Protein AF-A0A9D7REQ7-F1 (afdb_monomer_lite)

Radius of gyration: 39.64 Å; chains: 1; bounding box: 154×60×68 Å

Secondary structure (DSSP, 8-state):
-------TTSTTTHHHHHHHHHHHHHH----TTS--SEEEEETTEEEEE-TTTTS--SPEEEEEEESS-HHHHHHHHHHTT--TTEEEEEE--SSSHHHHHHHT-STTHHHHHHHHHHHHHHTT---PEEEEEEEEEEGGGHHHHHHHHHSHHHHTTEEEEEEES---B-B-TTSSBPHHHHHHHHHHHHHHHTTS-EEEEEE-S---TTSB-HHHHHHHHHHHTT---EEEEEEEGGGEEEEEEEEETTEEEEEE---SHHHHHHHHHT-SPPPPSSSPPPPHHHHHHHHHHHHHHHHHHHHHHHHHHHHTS-TTT-PPPSBSSS--EE-IIIIIHHTHHHHHHHHHHHT-HHHHHHHHHHHHHHHHHHEEETTEE--EETTTTEESSSS--HHHHHHHHHHIIIIIIHHHHHHH-SSHHHHHHHHHHHHHHTT-SSS-S-S-HHHHHHHHHHHHHHHHHH--HHHHHHHHHHHHHHHTSS--TTTSS-EE-STTTSHHHHHHHHHHHHHHHH-HHHHHHHHHHHHHHHHHHHHHSB-TT-PBEEEE-TTT--EEEEEE-TTHHHHHHHHHHHHHHH--HHHHHHHHHHHHHGGG--GGGSTT--HHHHHHHHHHHHHHHHTTS--HHHHHHHHHHHHHHHHT--TTS-SSSBTTHHHHHHHHHHHHHHHTTT-EEES--TTEEEEEEE-TTSPEEEEEEESS-EEEEEE-B--HHHHTT--SS----TT-----SB--TTEEEEEEE-STT--EEEEEHHHHTEEEEEE-TT-EEEEEEEEEEE----TT-----SHHHHHHHHHHHHHHHHHHHTPPPPPSS--EEEEEEEEETTEEEEEEEEEEETTEEEEEEEEEESSSPSSEEEEEEE--TT--TTGGG-TTSTTTTHHHHHHHTT-EEEEE---SS---STT--HHHHHHHHHHHHHHHHHT-TTEEEEEEEEEEETHHHHHHHHHHHH-TTEEEEEEES----HHHHTSSS-GGG--TTHHHH--HHHHHHTTTTSEEEEEEETTS-TTSS-HHHHHHHHHHHHHHHHHTT-GGGEEEEEESSSS---HHHHHHHHHHHH--S--

Foldseek 3Di:
DDDDDDDDPPVPPVVVLVVVLVVVLVVPDQDPVQAPWDWDDDPFAIKIAHHPLAPDAAAAAEEEEEAGHRSLLRSLQSVQPDDNRYMYTYGYDPDALVVLLVVLVDDCPVVVVVVVNQVVVCVRHNYHHDQAHEYEYAARRVSNVLSQLVDPVSVLRYAEYAYQQHDWAAADPVGARDCVSLVSVLVQLVCQLVQRHAYEAEHEPADDPGTGGSVRSVVVSCVSNVHDWDADFDQDPPGWTWGTWIDGRRYIYTYTYDHDSVNSVVSSSNTNHHDDPDRPDDDQVRLQVLLLVLLLLLLVLLVLLLVLQQVQQQPPLREGFQFPPDFGKDFQLFQLQQPLQLLCVSCVQQQPPVSVVSSVVNVVSQQVQACDQQSQGAIAGSVVRHGPDPDDDLQRSLNSLLSSLQRRLVLSCQPPFDDPSLVSNVRSLVSLCVPVPDDASDPQQLSLLSLLVSLLLNCLQQVDCVSLVNNLRSLCCDQVHDVDLLPDQKQFQAPPHVSNLQSNLSNLLSCVVPPVPVNVSRVVSNVLVLVLCQVQQADPQLFGARMAGNPVSHGDDDATHLLNLQNLLSLVSCCVVVVDVVSLVSLLSNLQSLLVDALCPGHHLDDLLSLLNNLVSLLLSCLPHPDVSSVVSSSVSLVVSSVQQDPSSQRNGRSSSSSNSVSSSLSSCVQQQNKGWNNNDSQKRKGWDQDPQRKIKIKIWGQAKDKTWTQHAALCCVPRRNHPDDRRHPSHRRRGDHQYQFWKKWKWWPDPPTDTDIDGSVCNRTHIDIDHRGDMTMIIIDTPGGLQFAVLADDDQAQVSLVVSLVVVLVVVCVQQVAADADPDWPKDWDDWDDDVQWIWTWMWTGLHPVDIWIKIKIAGPDDAFLFFEEEEEEAPPDFRCQCQDCVDLNNRLQVVCSNLGYIYMYTGQDHQDDDDDVGASLSRSLSVSVVVLVVQCPDRRHDLQRYAYEYFHVSLVSLLQNLLNPLSHQAGEREQDQAWPVLCVQPHDCSVDGPPNRSHRISLVSNLSNPPGAYEYEAESPERPSGSGPSRNVVSQVSSLSSNVSNVRSVRYYYHYYHDYRHDPSVVVNVSSCVRRNDPDD

pLDDT: mean 89.18, std 12.89, range [25.03, 98.88]

Structure (mmCIF, N/CA/C/O backbone):
data_AF-A0A9D7REQ7-F1
#
_entry.id   AF-A0A9D7REQ7-F1
#
loop_
_atom_site.group_PDB
_atom_site.id
_atom_site.type_symbol
_atom_site.label_atom_id
_atom_site.label_alt_id
_atom_site.label_comp_id
_atom_site.label_asym_id
_atom_site.label_entity_id
_atom_site.label_seq_id
_atom_site.pdbx_PDB_ins_code
_atom_site.Cartn_x
_atom_site.Cartn_y
_atom_site.Cartn_z
_atom_site.occupancy
_atom_site.B_iso_or_equiv
_atom_site.auth_seq_id
_atom_site.auth_comp_id
_atom_site.auth_asym_id
_atom_site.auth_atom_id
_atom_site.pdbx_PDB_model_num
ATOM 1 N N . MET A 1 1 ? 95.421 21.486 9.272 1.00 29.06 1 MET A N 1
ATOM 2 C CA . MET A 1 1 ? 96.457 21.263 10.307 1.00 29.06 1 MET A CA 1
ATOM 3 C C . MET A 1 1 ? 95.771 20.944 11.629 1.00 29.06 1 MET A C 1
ATOM 5 O O . MET A 1 1 ? 94.811 21.624 11.945 1.00 29.06 1 MET A O 1
ATOM 9 N N . SER A 1 2 ? 96.299 19.952 12.365 1.00 27.38 2 SER A N 1
ATOM 10 C CA . SER A 1 2 ? 95.993 19.584 13.769 1.00 27.38 2 SER A CA 1
ATOM 11 C C . SER A 1 2 ? 94.598 18.979 14.037 1.00 27.38 2 SER A C 1
ATOM 13 O O . SER A 1 2 ? 93.621 19.704 14.129 1.00 27.38 2 SER A O 1
ATOM 15 N N . ARG A 1 3 ? 94.381 17.651 14.027 1.00 30.02 3 ARG A N 1
ATOM 16 C CA . ARG A 1 3 ? 94.736 16.620 15.042 1.00 30.02 3 ARG A CA 1
ATOM 17 C C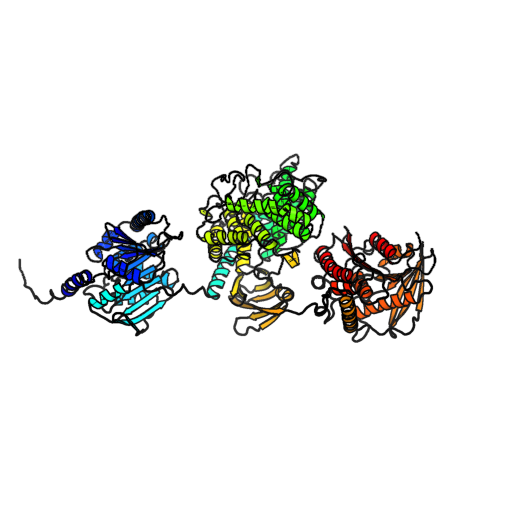 . ARG A 1 3 ? 94.438 17.017 16.501 1.00 30.02 3 ARG A C 1
ATOM 19 O O . ARG A 1 3 ? 95.278 17.639 17.138 1.00 30.02 3 ARG A O 1
ATOM 26 N N . ARG A 1 4 ? 93.381 16.439 17.089 1.00 28.08 4 ARG A N 1
ATOM 27 C CA . ARG A 1 4 ? 93.440 15.843 18.440 1.00 28.08 4 ARG A CA 1
ATOM 28 C C . ARG A 1 4 ? 92.696 14.508 18.481 1.00 28.08 4 ARG A C 1
ATOM 30 O O . ARG A 1 4 ? 91.705 14.308 17.793 1.00 28.08 4 ARG A O 1
ATOM 37 N N . ARG A 1 5 ? 93.311 13.585 19.220 1.00 28.70 5 ARG A N 1
ATOM 38 C CA . ARG A 1 5 ? 93.038 12.151 19.330 1.00 28.70 5 ARG A CA 1
ATOM 39 C C . ARG A 1 5 ? 91.823 11.869 20.222 1.00 28.70 5 ARG A C 1
ATOM 41 O O . ARG A 1 5 ? 91.742 12.428 21.305 1.00 28.70 5 ARG A O 1
ATOM 48 N N . VAL A 1 6 ? 90.972 10.977 19.715 1.00 37.47 6 VAL A N 1
ATOM 49 C CA . VAL A 1 6 ? 90.390 9.762 20.323 1.00 37.47 6 VAL A CA 1
ATOM 50 C C . VAL A 1 6 ? 90.155 9.753 21.839 1.00 37.47 6 VAL A C 1
ATOM 52 O O . VAL A 1 6 ? 91.117 9.774 22.602 1.00 37.47 6 VAL A O 1
ATOM 55 N N . ASP A 1 7 ? 88.907 9.477 22.231 1.00 25.03 7 ASP A N 1
ATOM 56 C CA . ASP A 1 7 ? 88.654 8.511 23.304 1.00 25.03 7 ASP A CA 1
ATOM 57 C C . ASP A 1 7 ? 87.798 7.348 22.767 1.00 25.03 7 ASP A C 1
ATOM 59 O O . ASP A 1 7 ? 86.762 7.538 22.129 1.00 25.03 7 ASP A O 1
ATOM 63 N N . ALA A 1 8 ? 88.314 6.133 22.936 1.00 31.06 8 ALA A N 1
ATOM 64 C CA . ALA A 1 8 ? 87.968 4.914 22.203 1.00 31.06 8 ALA A CA 1
ATOM 65 C C . ALA A 1 8 ? 86.958 4.028 22.953 1.00 31.06 8 ALA A C 1
ATOM 67 O O . ALA A 1 8 ? 87.052 2.802 22.903 1.00 31.06 8 ALA A O 1
ATOM 68 N N . ARG A 1 9 ? 86.000 4.622 23.677 1.00 29.30 9 ARG A N 1
ATOM 69 C CA . ARG A 1 9 ? 85.028 3.865 24.495 1.00 29.30 9 ARG A CA 1
ATOM 70 C C . ARG A 1 9 ? 83.558 4.031 24.108 1.00 29.30 9 ARG A C 1
ATOM 72 O O . ARG A 1 9 ? 82.741 3.241 24.563 1.00 29.30 9 ARG A O 1
ATOM 79 N N . THR A 1 10 ? 83.216 4.947 23.204 1.00 29.48 10 THR A N 1
ATOM 80 C CA . THR A 1 10 ? 81.816 5.162 22.772 1.00 29.48 10 THR A CA 1
ATOM 81 C C . THR A 1 10 ? 81.463 4.434 21.466 1.00 29.48 10 THR A C 1
ATOM 83 O O . THR A 1 10 ? 80.296 4.310 21.110 1.00 29.48 10 THR A O 1
ATOM 86 N N . THR A 1 11 ? 82.454 3.873 20.767 1.00 30.12 11 THR A N 1
ATOM 87 C CA . THR A 1 11 ? 82.265 3.188 19.473 1.00 30.12 11 THR A CA 1
ATOM 88 C C . THR A 1 11 ? 81.797 1.731 19.604 1.00 30.12 11 THR A C 1
ATOM 90 O O . THR A 1 11 ? 81.583 1.071 18.594 1.00 30.12 11 THR A O 1
ATOM 93 N N . PHE A 1 12 ? 81.596 1.212 20.822 1.00 29.34 12 PHE A N 1
ATOM 94 C CA . PHE A 1 12 ? 81.208 -0.193 21.030 1.00 29.34 12 PHE A CA 1
ATOM 95 C C . PHE A 1 12 ? 79.726 -0.432 21.355 1.00 29.34 12 PHE A C 1
ATOM 97 O O . PHE A 1 12 ? 79.293 -1.578 21.309 1.00 29.34 12 PHE A O 1
ATOM 104 N N . PHE A 1 13 ? 78.919 0.608 21.606 1.00 31.81 13 PHE A N 1
ATOM 105 C CA . PHE A 1 13 ? 77.483 0.421 21.884 1.00 31.81 13 PHE A CA 1
ATOM 106 C C . PHE A 1 13 ? 76.591 0.581 20.641 1.00 31.81 13 PHE A C 1
ATOM 108 O O . PHE A 1 13 ? 75.614 -0.146 20.485 1.00 31.81 13 PHE A O 1
ATOM 115 N N . ALA A 1 14 ? 76.966 1.450 19.694 1.00 31.78 14 ALA A N 1
ATOM 116 C CA . ALA A 1 14 ? 76.194 1.671 18.464 1.00 31.78 14 ALA A CA 1
ATOM 117 C C . ALA A 1 14 ? 76.306 0.518 17.440 1.00 31.78 14 ALA A C 1
ATOM 119 O O . ALA A 1 14 ? 75.405 0.332 16.628 1.00 31.78 14 ALA A O 1
ATOM 120 N N . LEU A 1 15 ? 77.373 -0.292 17.499 1.00 32.59 15 LEU A N 1
ATOM 121 C CA . LEU A 1 15 ? 77.515 -1.508 16.683 1.00 32.59 15 LEU A CA 1
ATOM 122 C C . LEU A 1 15 ? 76.909 -2.765 17.334 1.00 32.59 15 LEU A C 1
ATOM 124 O O . LEU A 1 15 ? 76.664 -3.744 16.632 1.00 32.59 15 LEU A O 1
ATOM 128 N N . GLY A 1 16 ? 76.640 -2.749 18.645 1.00 33.41 16 GLY A N 1
ATOM 129 C CA . GLY A 1 16 ? 76.187 -3.931 19.389 1.00 33.41 16 GLY A CA 1
ATOM 130 C C . GLY A 1 16 ? 74.763 -4.372 19.048 1.00 33.41 16 GLY A C 1
ATOM 131 O O . GLY A 1 16 ? 74.512 -5.563 18.901 1.00 33.41 16 GLY A O 1
ATOM 132 N N . CYS A 1 17 ? 73.841 -3.427 18.838 1.00 38.75 17 CYS A N 1
ATOM 133 C CA . CYS A 1 17 ? 72.466 -3.771 18.462 1.00 38.75 17 CYS A CA 1
ATOM 134 C C . CYS A 1 17 ? 72.366 -4.180 16.983 1.00 38.75 17 CYS A C 1
ATOM 136 O O . CYS A 1 17 ? 71.764 -5.203 16.672 1.00 38.75 17 CYS A O 1
ATOM 138 N N . ALA A 1 18 ? 73.027 -3.461 16.069 1.00 39.91 18 ALA A N 1
ATOM 139 C CA . ALA A 1 18 ? 72.986 -3.776 14.636 1.00 39.91 18 ALA A CA 1
ATOM 140 C C . ALA A 1 18 ? 73.732 -5.081 14.277 1.00 39.91 18 ALA A C 1
ATOM 142 O O . ALA A 1 18 ? 73.280 -5.828 13.410 1.00 39.91 18 ALA A O 1
ATOM 143 N N . GLY A 1 19 ? 74.841 -5.389 14.961 1.00 35.62 19 GLY A N 1
ATOM 144 C CA . GLY A 1 19 ? 75.619 -6.613 14.739 1.00 35.62 19 GLY A CA 1
ATOM 145 C C . GLY A 1 19 ? 74.992 -7.886 15.320 1.00 35.62 19 GLY A C 1
ATOM 146 O O . GLY A 1 19 ? 75.288 -8.971 14.829 1.00 35.62 19 GLY A O 1
ATOM 147 N N . ALA A 1 20 ? 74.115 -7.769 16.327 1.00 39.16 20 ALA A N 1
ATOM 148 C CA . ALA A 1 20 ? 73.415 -8.901 16.949 1.00 39.16 20 ALA A CA 1
ATOM 149 C C . ALA A 1 20 ? 72.009 -9.156 16.366 1.00 39.16 20 ALA A C 1
ATOM 151 O O . ALA A 1 20 ? 71.528 -10.289 16.406 1.00 39.16 20 ALA A O 1
ATOM 152 N N . LEU A 1 21 ? 71.369 -8.139 15.774 1.00 44.66 21 LEU A N 1
ATOM 153 C CA . LEU A 1 21 ? 70.061 -8.269 15.119 1.00 44.66 21 LEU A CA 1
ATOM 154 C C . LEU A 1 21 ? 70.131 -9.053 13.804 1.00 44.66 21 LEU A C 1
ATOM 156 O O . LEU A 1 21 ? 69.267 -9.892 13.562 1.00 44.66 21 LEU A O 1
ATOM 160 N N . LEU A 1 22 ? 71.173 -8.850 12.985 1.00 41.19 22 LEU A N 1
ATOM 161 C CA . LEU A 1 22 ? 71.319 -9.568 11.711 1.00 41.19 22 LEU A CA 1
ATOM 162 C C . LEU A 1 22 ? 71.436 -11.094 11.908 1.00 41.19 22 LEU A C 1
ATOM 164 O O . LEU A 1 22 ? 70.676 -11.817 11.271 1.00 41.19 22 LEU A O 1
ATOM 168 N N . PRO A 1 23 ? 72.295 -11.618 12.809 1.00 37.16 23 PRO A N 1
ATOM 169 C CA . PRO A 1 23 ? 72.390 -13.055 13.058 1.00 37.16 23 PRO A CA 1
ATOM 170 C C . PRO A 1 23 ? 71.136 -13.658 13.699 1.00 37.16 23 PRO A C 1
ATOM 172 O O . PRO A 1 23 ? 70.858 -14.820 13.447 1.00 37.16 23 PRO A O 1
ATOM 175 N N . ALA A 1 24 ? 70.372 -12.916 14.511 1.00 42.56 24 ALA A N 1
ATOM 176 C CA . ALA A 1 24 ? 69.132 -13.407 15.128 1.00 42.56 24 ALA A CA 1
ATOM 177 C C . ALA A 1 24 ? 67.943 -13.439 14.145 1.00 42.56 24 ALA A C 1
ATOM 179 O O . ALA A 1 24 ? 67.138 -14.366 14.183 1.00 42.56 24 ALA A O 1
ATOM 180 N N . LEU A 1 25 ? 67.864 -12.468 13.225 1.00 45.62 25 LEU A N 1
ATOM 181 C CA . LEU A 1 25 ? 66.918 -12.467 12.099 1.00 45.62 25 LEU A CA 1
ATOM 182 C C . LEU A 1 25 ? 67.299 -13.493 11.017 1.00 45.62 25 LEU A C 1
ATOM 184 O O . LEU A 1 25 ? 66.412 -14.050 10.380 1.00 45.62 25 LEU A O 1
ATOM 188 N N . LEU A 1 26 ? 68.598 -13.767 10.833 1.00 40.31 26 LEU A N 1
ATOM 189 C CA . LEU A 1 26 ? 69.113 -14.794 9.916 1.00 40.31 26 LEU A CA 1
ATOM 190 C C . LEU A 1 26 ? 69.100 -16.215 10.516 1.00 40.31 26 LEU A C 1
ATOM 192 O O . LEU A 1 26 ? 69.084 -17.179 9.755 1.00 40.31 26 LEU A O 1
ATOM 196 N N . SER A 1 27 ? 69.117 -16.367 11.850 1.00 37.31 27 SER A N 1
ATOM 197 C CA . SER A 1 27 ? 69.093 -17.672 12.542 1.00 37.31 27 SER A CA 1
ATOM 198 C C . SER A 1 27 ? 67.708 -18.120 13.003 1.00 37.31 27 SER A C 1
ATOM 200 O O . SER A 1 27 ? 67.548 -19.286 13.364 1.00 37.31 27 SER A O 1
ATOM 202 N N . ALA A 1 28 ? 66.700 -17.242 12.963 1.00 45.25 28 ALA A N 1
ATOM 203 C CA . ALA A 1 28 ? 65.306 -17.641 13.101 1.00 45.25 28 ALA A CA 1
ATOM 204 C C . ALA A 1 28 ? 64.913 -18.483 11.876 1.00 45.25 28 ALA A C 1
ATOM 206 O O . ALA A 1 28 ? 64.475 -17.962 10.851 1.00 45.25 28 ALA A O 1
ATOM 207 N N . GLN A 1 29 ? 65.138 -19.794 11.964 1.00 46.66 29 GLN A N 1
ATOM 208 C CA . GLN A 1 29 ? 64.646 -20.739 10.974 1.00 46.66 29 GLN A CA 1
ATOM 209 C C . GLN A 1 29 ? 63.123 -20.746 11.038 1.00 46.66 29 GLN A C 1
ATOM 211 O O . GLN A 1 29 ? 62.551 -20.903 12.116 1.00 46.66 29 GLN A O 1
ATOM 216 N N . ALA A 1 30 ? 62.493 -20.539 9.882 1.00 52.47 30 ALA A N 1
ATOM 217 C CA . ALA A 1 30 ? 61.060 -20.721 9.754 1.00 52.47 30 ALA A CA 1
ATOM 218 C C . ALA A 1 30 ? 60.716 -22.186 10.036 1.00 52.47 30 ALA A C 1
ATOM 220 O O . ALA A 1 30 ? 61.436 -23.076 9.573 1.00 52.47 30 ALA A O 1
ATOM 221 N N . ASP A 1 31 ? 59.641 -22.426 10.778 1.00 54.34 31 ASP A N 1
ATOM 222 C CA . ASP A 1 31 ? 59.189 -23.781 11.092 1.00 54.34 31 ASP A CA 1
ATOM 223 C C . ASP A 1 31 ? 58.647 -24.463 9.813 1.00 54.34 31 ASP A C 1
ATOM 225 O O . ASP A 1 31 ? 57.662 -23.987 9.236 1.00 54.34 31 ASP A O 1
ATOM 229 N N . PRO A 1 32 ? 59.296 -25.527 9.294 1.00 50.41 32 PRO A N 1
ATOM 230 C CA . PRO A 1 32 ? 58.946 -26.109 8.000 1.00 50.41 32 PRO A CA 1
ATOM 231 C C . PRO A 1 32 ? 57.588 -26.829 7.986 1.00 50.41 32 PRO A C 1
ATOM 233 O O . PRO A 1 32 ? 57.080 -27.088 6.897 1.00 50.41 32 PRO A O 1
ATOM 236 N N . GLU A 1 33 ? 56.987 -27.132 9.143 1.00 54.56 33 GLU A N 1
ATOM 237 C CA . GLU A 1 33 ? 55.686 -27.820 9.229 1.00 54.56 33 GLU A CA 1
ATOM 238 C C . GLU A 1 33 ? 54.466 -26.886 9.095 1.00 54.56 33 GLU A C 1
ATOM 240 O O . GLU A 1 33 ? 53.343 -27.361 8.947 1.00 54.56 33 GLU A O 1
ATOM 245 N N . VAL A 1 34 ? 54.657 -25.561 9.116 1.00 60.16 34 VAL A N 1
ATOM 246 C CA . VAL A 1 34 ? 53.556 -24.600 9.324 1.00 60.16 34 VAL A CA 1
ATOM 247 C C . VAL A 1 34 ? 52.826 -24.160 8.042 1.00 60.16 34 VAL A C 1
ATOM 249 O O . VAL A 1 34 ? 51.739 -23.599 8.152 1.00 60.16 34 VAL A O 1
ATOM 252 N N . ASP A 1 35 ? 53.341 -24.393 6.826 1.00 60.19 35 ASP A N 1
ATOM 253 C CA . ASP A 1 35 ? 52.792 -23.709 5.636 1.00 60.19 35 ASP A CA 1
ATOM 254 C C . ASP A 1 35 ? 52.172 -24.611 4.544 1.00 60.19 35 ASP A C 1
ATOM 256 O O . ASP A 1 35 ? 52.887 -25.088 3.658 1.00 60.19 35 ASP A O 1
ATOM 260 N N . PRO A 1 36 ? 50.836 -24.792 4.540 1.00 63.88 36 PRO A N 1
ATOM 261 C CA . PRO A 1 36 ? 50.095 -25.448 3.458 1.00 63.88 36 PRO A CA 1
ATOM 262 C C . PRO A 1 36 ? 49.707 -24.507 2.286 1.00 63.88 36 PRO A C 1
ATOM 264 O O . PRO A 1 36 ? 48.979 -24.933 1.386 1.00 63.88 36 PRO A O 1
ATOM 267 N N . GLY A 1 37 ? 50.121 -23.233 2.296 1.00 77.38 37 GLY A N 1
ATOM 268 C CA . GLY A 1 37 ? 49.765 -22.210 1.304 1.00 77.38 37 GLY A CA 1
ATOM 269 C C . GLY A 1 37 ? 50.688 -22.138 0.077 1.00 77.38 37 GLY A C 1
ATOM 270 O O . GLY A 1 37 ? 51.745 -22.765 0.009 1.00 77.38 37 GLY A O 1
ATOM 271 N N . THR A 1 38 ? 50.290 -21.354 -0.932 1.00 87.31 38 THR A N 1
ATOM 272 C CA . THR A 1 38 ? 51.077 -21.156 -2.165 1.00 87.31 38 THR A CA 1
ATOM 273 C C . THR A 1 38 ? 51.973 -19.927 -2.048 1.00 87.31 38 THR A C 1
ATOM 275 O O . THR A 1 38 ? 51.493 -18.826 -1.792 1.00 87.31 38 THR A O 1
ATOM 278 N N . ARG A 1 39 ? 53.279 -20.105 -2.279 1.00 89.81 39 ARG A N 1
ATOM 279 C CA . ARG A 1 39 ? 54.296 -19.042 -2.249 1.00 89.81 39 ARG A CA 1
ATOM 280 C C . ARG A 1 39 ? 54.736 -18.662 -3.660 1.00 89.81 39 ARG A C 1
ATOM 282 O O . ARG A 1 39 ? 55.082 -19.539 -4.449 1.00 89.81 39 ARG A O 1
ATOM 289 N N . ILE A 1 40 ? 54.794 -17.365 -3.945 1.00 89.25 40 ILE A N 1
ATOM 290 C CA . ILE A 1 40 ? 55.289 -16.802 -5.203 1.00 89.25 40 ILE A CA 1
ATOM 291 C C . ILE A 1 40 ? 56.419 -15.822 -4.882 1.00 89.25 40 ILE A C 1
ATOM 293 O O . ILE A 1 40 ? 56.205 -14.789 -4.246 1.00 89.25 40 ILE A O 1
ATOM 297 N N . GLU A 1 41 ? 57.631 -16.156 -5.317 1.00 88.12 41 GLU A N 1
ATOM 298 C CA . GLU A 1 41 ? 58.805 -15.293 -5.163 1.00 88.12 41 GLU A CA 1
ATOM 299 C C . GLU A 1 41 ? 58.709 -14.103 -6.130 1.00 88.12 41 GLU A C 1
ATOM 301 O O . GLU A 1 41 ? 58.520 -14.275 -7.337 1.00 88.12 41 GLU A O 1
ATOM 306 N N . LEU A 1 42 ? 58.850 -12.887 -5.603 1.00 82.31 42 LEU A N 1
ATOM 307 C CA . LEU A 1 42 ? 58.868 -11.641 -6.365 1.00 82.31 42 LEU A CA 1
ATOM 308 C C . LEU A 1 42 ? 60.245 -10.980 -6.246 1.00 82.31 42 LEU A C 1
ATOM 310 O O . LEU A 1 42 ? 60.968 -11.147 -5.271 1.00 82.31 42 LEU A O 1
ATOM 314 N N . GLU A 1 43 ? 60.590 -10.141 -7.219 1.00 74.75 43 GLU A N 1
ATOM 315 C CA . GLU A 1 43 ? 61.879 -9.429 -7.268 1.00 74.75 43 GLU A CA 1
ATOM 316 C C . GLU A 1 43 ? 62.180 -8.584 -6.010 1.00 74.75 43 GLU A C 1
ATOM 318 O O . GLU A 1 43 ? 63.337 -8.342 -5.675 1.00 74.75 43 GLU A O 1
ATOM 323 N N . SER A 1 44 ? 61.143 -8.133 -5.298 1.00 71.25 44 SER A N 1
ATOM 324 C CA . SER A 1 44 ? 61.254 -7.293 -4.099 1.00 71.25 44 SER A CA 1
ATOM 325 C C . SER A 1 44 ? 60.552 -7.865 -2.860 1.00 71.25 44 SER A C 1
ATOM 327 O O . SER A 1 44 ? 60.304 -7.118 -1.911 1.00 71.25 44 SER A O 1
ATOM 329 N N . GLY A 1 45 ? 60.190 -9.153 -2.858 1.00 86.56 45 GLY A N 1
ATOM 330 C CA . GLY A 1 45 ? 59.481 -9.768 -1.734 1.00 86.56 45 GLY A CA 1
ATOM 331 C C . GLY A 1 45 ? 58.846 -11.120 -2.047 1.00 86.56 45 GLY A C 1
ATOM 332 O O . GLY A 1 45 ? 59.190 -11.770 -3.024 1.00 86.56 45 GLY A O 1
ATOM 333 N N . LEU A 1 46 ? 57.901 -11.531 -1.210 1.00 91.56 46 LEU A N 1
ATOM 334 C CA . LEU A 1 46 ? 57.216 -12.817 -1.282 1.00 91.56 46 LEU A CA 1
ATOM 335 C C . LEU A 1 46 ? 55.706 -12.585 -1.237 1.00 91.56 46 LEU A C 1
ATOM 337 O O . LEU A 1 46 ? 55.214 -11.894 -0.345 1.00 91.56 46 LEU A O 1
ATOM 341 N N . LEU A 1 47 ? 54.977 -13.167 -2.183 1.00 92.25 47 LEU A N 1
ATOM 342 C CA . LEU A 1 47 ? 53.518 -13.211 -2.171 1.00 92.25 47 LEU A CA 1
ATOM 343 C C . LEU A 1 47 ? 53.071 -14.589 -1.677 1.00 92.25 47 LEU A C 1
ATOM 345 O O . LEU A 1 47 ? 53.569 -15.613 -2.144 1.00 92.25 47 LEU A O 1
ATOM 349 N N . TRP A 1 48 ? 52.145 -14.617 -0.728 1.00 91.81 48 TRP A N 1
ATOM 350 C CA . TRP A 1 48 ? 51.616 -15.840 -0.141 1.00 91.81 48 TRP A CA 1
ATOM 351 C C . TRP A 1 48 ? 50.094 -15.877 -0.222 1.00 91.81 48 TRP A C 1
ATOM 353 O O . TRP A 1 48 ? 49.422 -14.895 0.103 1.00 91.81 48 TRP A O 1
ATOM 363 N N . LEU A 1 49 ? 49.572 -17.025 -0.646 1.00 88.94 49 LEU A N 1
ATOM 364 C CA . LEU A 1 49 ? 48.152 -17.315 -0.774 1.00 88.94 49 LEU A CA 1
ATOM 365 C C . LEU A 1 49 ? 47.788 -18.481 0.158 1.00 88.94 49 LEU A C 1
ATOM 367 O O . LEU A 1 49 ? 48.536 -19.463 0.209 1.00 88.94 49 LEU A O 1
ATOM 371 N N . PRO A 1 50 ? 46.640 -18.427 0.852 1.00 87.56 50 PRO A N 1
ATOM 372 C CA . PRO A 1 50 ? 46.251 -19.464 1.799 1.00 87.56 50 PRO A CA 1
ATOM 373 C C . PRO A 1 50 ? 45.937 -20.808 1.107 1.00 87.56 50 PRO A C 1
ATOM 375 O O . PRO A 1 50 ? 45.656 -20.856 -0.096 1.00 87.56 50 PRO A O 1
ATOM 378 N N . PRO A 1 51 ? 45.967 -21.934 1.842 1.00 82.62 51 PRO A N 1
ATOM 379 C CA . PRO A 1 51 ? 45.536 -23.229 1.315 1.00 82.62 51 PRO A CA 1
ATOM 380 C C . PRO A 1 51 ? 44.084 -23.175 0.812 1.00 82.62 51 PRO A C 1
ATOM 382 O O . PRO A 1 51 ? 43.221 -22.562 1.430 1.00 82.62 51 PRO A O 1
ATOM 385 N N . GLY A 1 52 ? 43.791 -23.841 -0.311 1.00 74.62 52 GLY A N 1
ATOM 386 C CA . GLY A 1 52 ? 42.427 -23.906 -0.860 1.00 74.62 52 GLY A CA 1
ATOM 387 C C . GLY A 1 52 ? 41.958 -22.651 -1.609 1.00 74.62 52 GLY A C 1
ATOM 388 O O . GLY A 1 52 ? 40.823 -22.625 -2.083 1.00 74.62 52 GLY A O 1
ATOM 389 N N . PHE A 1 53 ? 42.837 -21.662 -1.809 1.00 78.88 53 PHE A N 1
ATOM 390 C CA . PHE A 1 53 ? 42.523 -20.381 -2.453 1.00 78.88 53 PHE A CA 1
ATOM 391 C C . PHE A 1 53 ? 41.939 -20.478 -3.880 1.00 78.88 53 PHE A C 1
ATOM 393 O O . PHE A 1 53 ? 41.454 -19.484 -4.385 1.00 78.88 53 PHE A O 1
ATOM 400 N N . ALA A 1 54 ? 41.918 -21.631 -4.553 1.00 64.50 54 ALA A N 1
ATOM 401 C CA . ALA A 1 54 ? 41.328 -21.763 -5.894 1.00 64.50 54 ALA A CA 1
ATOM 402 C C . ALA A 1 54 ? 39.814 -22.092 -5.924 1.00 64.50 54 ALA A C 1
ATOM 404 O O . ALA A 1 54 ? 39.225 -22.089 -7.000 1.00 64.50 54 ALA A O 1
ATOM 405 N N . ARG A 1 55 ? 39.166 -22.423 -4.792 1.00 58.53 55 ARG A N 1
ATOM 406 C CA . ARG A 1 55 ? 37.833 -23.086 -4.780 1.00 58.53 55 ARG A CA 1
ATOM 407 C C . ARG A 1 55 ? 36.594 -22.185 -4.683 1.00 58.53 55 ARG A C 1
ATOM 409 O O . ARG A 1 55 ? 35.480 -22.689 -4.691 1.00 58.53 55 ARG A O 1
ATOM 416 N N . GLU A 1 56 ? 36.774 -20.878 -4.580 1.00 59.19 56 GLU A N 1
ATOM 417 C CA . GLU A 1 56 ? 35.704 -19.917 -4.231 1.00 59.19 56 GLU A CA 1
ATOM 418 C C . GLU A 1 56 ? 35.687 -18.678 -5.149 1.00 59.19 56 GLU A C 1
ATOM 420 O O . GLU A 1 56 ? 36.675 -18.401 -5.832 1.00 59.19 56 GLU A O 1
ATOM 425 N N . THR A 1 57 ? 34.587 -17.925 -5.170 1.00 58.56 57 THR A N 1
ATOM 426 C CA . THR A 1 57 ? 34.362 -16.784 -6.084 1.00 58.56 57 THR A CA 1
ATOM 427 C C . THR A 1 57 ? 34.466 -15.408 -5.415 1.00 58.56 57 THR A C 1
ATOM 429 O O . THR A 1 57 ? 34.315 -14.393 -6.086 1.00 58.56 57 THR A O 1
ATOM 432 N N . GLN A 1 58 ? 34.735 -15.345 -4.107 1.00 65.75 58 GLN A N 1
ATOM 433 C CA . GLN A 1 58 ? 34.786 -14.082 -3.361 1.00 65.75 58 GLN A CA 1
ATOM 434 C C . GLN A 1 58 ? 36.050 -13.257 -3.672 1.00 65.75 58 GLN A C 1
ATOM 436 O O . GLN A 1 58 ? 37.118 -13.846 -3.897 1.00 65.75 58 GLN A O 1
ATOM 441 N N . PRO A 1 59 ? 35.973 -11.910 -3.614 1.00 77.38 59 PRO A N 1
ATOM 442 C CA . PRO A 1 59 ? 37.150 -11.062 -3.699 1.00 77.38 59 PRO A CA 1
ATOM 443 C C . PRO A 1 59 ? 38.152 -11.360 -2.583 1.00 77.38 59 PRO A C 1
ATOM 445 O O . PRO A 1 59 ? 37.773 -11.632 -1.442 1.00 77.38 59 PRO A O 1
ATOM 448 N N . TYR A 1 60 ? 39.443 -11.266 -2.890 1.00 83.62 60 TYR A N 1
ATOM 449 C CA . TYR A 1 60 ? 40.489 -11.474 -1.891 1.00 83.62 60 TYR A CA 1
ATOM 450 C C . TYR A 1 60 ? 40.874 -10.160 -1.196 1.00 83.62 60 TYR A C 1
ATOM 452 O O . TYR A 1 60 ? 40.854 -9.088 -1.802 1.00 83.62 60 TYR A O 1
ATOM 460 N N . ALA A 1 61 ? 41.246 -10.223 0.082 1.00 86.75 61 ALA A N 1
ATOM 461 C CA . ALA A 1 61 ? 41.774 -9.078 0.825 1.00 86.75 61 ALA A CA 1
ATOM 462 C C . ALA A 1 61 ? 43.307 -9.110 0.816 1.00 86.75 61 ALA A C 1
ATOM 464 O O . ALA A 1 61 ? 43.903 -10.177 0.957 1.00 86.75 61 ALA A O 1
ATOM 465 N N . LEU A 1 62 ? 43.953 -7.950 0.666 1.00 91.31 62 LEU A N 1
ATOM 466 C CA . LEU A 1 62 ? 45.413 -7.860 0.603 1.00 91.31 62 LEU A CA 1
ATOM 467 C C . LEU A 1 62 ? 46.000 -7.239 1.873 1.00 91.31 62 LEU A C 1
ATOM 469 O O . LEU A 1 62 ? 45.748 -6.073 2.189 1.00 91.31 62 LEU A O 1
ATOM 473 N N . GLN A 1 63 ? 46.864 -8.001 2.536 1.00 92.19 63 GLN A N 1
ATOM 474 C CA . GLN A 1 63 ? 47.781 -7.520 3.557 1.00 92.19 63 GLN A CA 1
ATOM 475 C C . GLN A 1 63 ? 49.140 -7.224 2.915 1.00 92.19 63 GLN A C 1
ATOM 477 O O . GLN A 1 63 ? 49.790 -8.122 2.389 1.00 92.19 63 GLN A O 1
ATOM 482 N N . ILE A 1 64 ? 49.615 -5.984 3.005 1.00 94.44 64 ILE A N 1
ATOM 483 C CA . ILE A 1 64 ? 50.988 -5.618 2.642 1.00 94.44 64 ILE A CA 1
ATOM 484 C C . ILE A 1 64 ? 51.804 -5.502 3.928 1.00 94.44 64 ILE A C 1
ATOM 486 O O . ILE A 1 64 ? 51.378 -4.856 4.890 1.00 94.44 64 ILE A O 1
ATOM 490 N N . HIS A 1 65 ? 52.959 -6.154 3.965 1.00 94.75 65 HIS A N 1
ATOM 491 C CA . HIS A 1 65 ? 53.873 -6.145 5.095 1.00 94.75 65 HIS A CA 1
ATOM 492 C C . HIS A 1 65 ? 55.239 -5.595 4.695 1.00 94.75 65 HIS A C 1
ATOM 494 O O . HIS A 1 65 ? 55.792 -6.000 3.674 1.00 94.75 65 HIS A O 1
ATOM 500 N N . PHE A 1 66 ? 55.794 -4.708 5.519 1.00 94.00 66 PHE A N 1
ATOM 501 C CA . PHE A 1 66 ? 57.098 -4.098 5.289 1.00 94.00 66 PHE A CA 1
ATOM 502 C C . PHE A 1 66 ? 58.095 -4.441 6.392 1.00 94.00 66 PHE A C 1
ATOM 504 O O . PHE A 1 66 ? 57.841 -4.160 7.564 1.00 94.00 66 PHE A O 1
ATOM 511 N N . HIS A 1 67 ? 59.276 -4.881 5.948 1.00 89.50 67 HIS A N 1
ATOM 512 C CA . HIS A 1 67 ? 60.493 -5.087 6.731 1.00 89.50 67 HIS A CA 1
ATOM 513 C C . HIS A 1 67 ? 60.432 -6.243 7.737 1.00 89.50 67 HIS A C 1
ATOM 515 O O . HIS A 1 67 ? 59.507 -6.364 8.526 1.00 89.50 67 HIS A O 1
ATOM 521 N N . GLY A 1 68 ? 61.477 -7.070 7.736 1.00 80.88 68 GLY A N 1
ATOM 522 C CA . GLY A 1 68 ? 61.484 -8.371 8.404 1.00 80.88 68 GLY A CA 1
ATOM 523 C C . GLY A 1 68 ? 61.586 -9.486 7.365 1.00 80.88 68 GLY A C 1
ATOM 524 O O . GLY A 1 68 ? 61.208 -9.308 6.209 1.00 80.88 68 GLY A O 1
ATOM 525 N N . GLY A 1 69 ? 62.161 -10.632 7.738 1.00 82.44 69 GLY A N 1
ATOM 526 C CA . GLY A 1 69 ? 62.362 -11.737 6.797 1.00 82.44 69 GLY A CA 1
ATOM 527 C C . GLY A 1 69 ? 61.028 -12.189 6.177 1.00 82.44 69 GLY A C 1
ATOM 528 O O . GLY A 1 69 ? 60.167 -12.637 6.935 1.00 82.44 69 GLY A O 1
ATOM 529 N N . PRO A 1 70 ? 60.837 -12.144 4.838 1.00 84.44 70 PRO A N 1
ATOM 530 C CA . PRO A 1 70 ? 59.547 -12.460 4.210 1.00 84.44 70 PRO A CA 1
ATOM 531 C C . PRO A 1 70 ? 59.005 -13.854 4.555 1.00 84.44 70 PRO A C 1
ATOM 533 O O . PRO A 1 70 ? 57.802 -14.034 4.709 1.00 84.44 70 PRO A O 1
ATOM 536 N N . LYS A 1 71 ? 59.893 -14.834 4.763 1.00 81.94 71 LYS A N 1
ATOM 537 C CA . LYS A 1 71 ? 59.520 -16.187 5.209 1.00 81.94 71 LYS A CA 1
ATOM 538 C C . LYS A 1 71 ? 58.942 -16.208 6.628 1.00 81.94 71 LYS A C 1
ATOM 540 O O . LYS A 1 71 ? 57.991 -16.935 6.882 1.00 81.94 71 LYS A O 1
ATOM 545 N N . LEU A 1 72 ? 59.494 -15.393 7.526 1.00 80.50 72 LEU A N 1
ATOM 546 C CA . LEU A 1 72 ? 59.017 -15.269 8.904 1.00 80.50 72 LEU A CA 1
ATOM 547 C C . LEU A 1 72 ? 57.691 -14.491 8.963 1.00 80.50 72 LEU A C 1
ATOM 549 O O . LEU A 1 72 ? 56.825 -14.826 9.764 1.00 80.50 72 LEU A O 1
ATOM 553 N N . ALA A 1 73 ? 57.505 -13.506 8.074 1.00 87.00 73 ALA A N 1
ATOM 554 C CA . ALA A 1 73 ? 56.224 -12.822 7.897 1.00 87.00 73 ALA A CA 1
ATOM 555 C C . ALA A 1 73 ? 55.120 -13.798 7.458 1.00 87.00 73 ALA A C 1
ATOM 557 O O . ALA A 1 73 ? 54.043 -13.802 8.045 1.00 87.00 73 ALA A O 1
ATOM 558 N N . VAL A 1 74 ? 55.404 -14.658 6.473 1.00 86.56 74 VAL A N 1
ATOM 559 C CA . VAL A 1 74 ? 54.467 -15.701 6.027 1.00 86.56 74 VAL A CA 1
ATOM 560 C C . VAL A 1 74 ? 54.121 -16.667 7.153 1.00 86.56 74 VAL A C 1
ATOM 562 O O . VAL A 1 74 ? 52.948 -16.941 7.367 1.00 86.56 74 VAL A O 1
ATOM 565 N N . GLU A 1 75 ? 55.111 -17.143 7.908 1.00 81.62 75 GLU A N 1
ATOM 566 C CA . GLU A 1 75 ? 54.863 -18.038 9.042 1.00 81.62 75 GLU A CA 1
ATOM 567 C C . GLU A 1 75 ? 53.967 -17.384 10.106 1.00 81.62 75 GLU A C 1
ATOM 569 O O . GLU A 1 75 ? 52.998 -17.994 10.556 1.00 81.62 75 GLU A O 1
ATOM 574 N N . GLY A 1 76 ? 54.261 -16.136 10.487 1.00 81.06 76 GLY A N 1
ATOM 575 C CA . GLY A 1 76 ? 53.455 -15.392 11.457 1.00 81.06 76 GLY A CA 1
ATOM 576 C C . GLY A 1 76 ? 52.024 -15.156 10.970 1.00 81.06 76 GLY A C 1
ATOM 577 O O . GLY A 1 76 ? 51.075 -15.341 11.727 1.00 81.06 76 GLY A O 1
ATOM 578 N N . PHE A 1 77 ? 51.859 -14.809 9.693 1.00 84.56 77 PHE A N 1
ATOM 579 C CA . PHE A 1 77 ? 50.548 -14.578 9.090 1.00 84.56 77 PHE A CA 1
ATOM 580 C C . PHE A 1 77 ? 49.736 -15.870 8.924 1.00 84.56 77 PHE A C 1
ATOM 582 O O . PHE A 1 77 ? 48.532 -15.866 9.168 1.00 84.56 77 PHE A O 1
ATOM 589 N N . ALA A 1 78 ? 50.381 -16.988 8.580 1.00 80.56 78 ALA A N 1
ATOM 590 C CA . ALA A 1 78 ? 49.740 -18.300 8.494 1.00 80.56 78 ALA A CA 1
ATOM 591 C C . ALA A 1 78 ? 49.282 -18.807 9.875 1.00 80.56 78 ALA A C 1
ATOM 593 O O . ALA A 1 78 ? 48.175 -19.325 10.005 1.00 80.56 78 ALA A O 1
ATOM 594 N N . LYS A 1 79 ? 50.087 -18.590 10.929 1.00 78.31 79 LYS A N 1
ATOM 595 C CA . LYS A 1 79 ? 49.738 -18.928 12.326 1.00 78.31 79 LYS A CA 1
ATOM 596 C C . LYS A 1 79 ? 48.601 -18.080 12.903 1.00 78.31 79 LYS A C 1
ATOM 598 O O . LYS A 1 79 ? 47.991 -18.482 13.887 1.00 78.31 79 LYS A O 1
ATOM 603 N N . ALA A 1 80 ? 48.318 -16.918 12.320 1.00 75.81 80 ALA A N 1
ATOM 604 C CA . ALA A 1 80 ? 47.284 -16.001 12.793 1.00 75.81 80 ALA A CA 1
ATOM 605 C C . ALA A 1 80 ? 45.840 -16.444 12.473 1.00 75.81 80 ALA A C 1
ATOM 607 O O . ALA A 1 80 ? 44.911 -15.701 12.796 1.00 75.81 80 ALA A O 1
ATOM 608 N N . GLU A 1 81 ? 45.649 -17.603 11.823 1.00 68.06 81 GLU A N 1
ATOM 609 C CA . GLU A 1 81 ? 44.338 -18.157 11.433 1.00 68.06 81 GLU A CA 1
ATOM 610 C C . GLU A 1 81 ? 43.451 -17.127 10.706 1.00 68.06 81 GLU A C 1
ATOM 612 O O . GLU A 1 81 ? 42.252 -16.987 10.955 1.00 68.06 81 GLU A O 1
ATOM 617 N N . ARG A 1 82 ? 44.061 -16.344 9.805 1.00 73.06 82 ARG A N 1
ATOM 618 C CA . ARG A 1 82 ? 43.341 -15.394 8.948 1.00 73.06 82 ARG A CA 1
ATOM 619 C C . ARG A 1 82 ? 42.403 -16.140 7.988 1.00 73.06 82 ARG A C 1
ATOM 621 O O . ARG A 1 82 ? 42.613 -17.310 7.677 1.00 73.06 82 ARG A O 1
ATOM 628 N N . GLY A 1 83 ? 41.353 -15.459 7.522 1.00 68.62 83 GLY A N 1
ATOM 629 C CA . GLY A 1 83 ? 40.330 -16.073 6.666 1.00 68.62 83 GLY A CA 1
ATOM 630 C C . GLY A 1 83 ? 40.885 -16.623 5.337 1.00 68.62 83 GLY A C 1
ATOM 631 O O . GLY A 1 83 ? 41.933 -16.168 4.873 1.00 68.62 83 GLY A O 1
ATOM 632 N N . PRO A 1 84 ? 40.162 -17.541 4.663 1.00 72.50 84 PRO A N 1
ATOM 633 C CA . PRO A 1 84 ? 40.625 -18.241 3.452 1.00 72.50 84 PRO A CA 1
ATOM 634 C C . PRO A 1 84 ? 40.790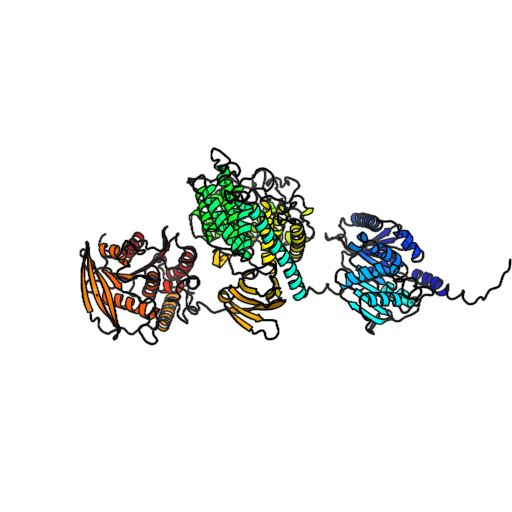 -17.345 2.204 1.00 72.50 84 PRO A C 1
ATOM 636 O O . PRO A 1 84 ? 41.122 -17.831 1.120 1.00 72.50 84 PRO A O 1
ATOM 639 N N . HIS A 1 85 ? 40.558 -16.035 2.328 1.00 79.38 85 HIS A N 1
ATOM 640 C CA . HIS A 1 85 ? 40.638 -15.042 1.249 1.00 79.38 85 HIS A CA 1
ATOM 641 C C . HIS A 1 85 ? 41.677 -13.947 1.516 1.00 79.38 85 HIS A C 1
ATOM 643 O O . HIS A 1 85 ? 41.757 -12.990 0.750 1.00 79.38 85 HIS A O 1
ATOM 649 N N . GLU A 1 86 ? 42.463 -14.050 2.591 1.00 85.69 86 GLU A N 1
ATOM 650 C CA . GLU A 1 86 ? 43.481 -13.051 2.924 1.00 85.69 86 GLU A CA 1
ATOM 651 C C . GLU A 1 86 ? 44.841 -13.431 2.336 1.00 85.69 86 GLU A C 1
ATOM 653 O O . GLU A 1 86 ? 45.436 -14.448 2.687 1.00 85.69 86 GLU A O 1
ATOM 658 N N . VAL A 1 87 ? 45.328 -12.589 1.430 1.00 89.94 87 VAL A N 1
ATOM 659 C CA . VAL A 1 87 ? 46.603 -12.737 0.726 1.00 89.94 87 VAL A CA 1
ATOM 660 C C . VAL A 1 87 ? 47.639 -11.827 1.381 1.00 89.94 87 VAL A C 1
ATOM 662 O O . VAL A 1 87 ? 47.342 -10.674 1.700 1.00 89.94 87 VAL A O 1
ATOM 665 N N . LEU A 1 88 ? 48.868 -12.320 1.549 1.00 92.25 88 LEU A N 1
ATOM 666 C CA . LEU A 1 88 ? 49.975 -11.551 2.122 1.00 92.25 88 LEU A CA 1
ATOM 667 C C . LEU A 1 88 ? 51.022 -11.218 1.058 1.00 92.25 88 LEU A C 1
ATOM 669 O O . LEU A 1 88 ? 51.620 -12.113 0.469 1.00 92.25 88 LEU A O 1
ATOM 673 N N . LEU A 1 89 ? 51.327 -9.933 0.898 1.00 94.25 89 LEU A N 1
ATOM 674 C CA . LEU A 1 89 ? 52.520 -9.445 0.214 1.00 94.25 89 LEU A CA 1
ATOM 675 C C . LEU A 1 89 ? 53.566 -9.008 1.252 1.00 94.25 89 LEU A C 1
ATOM 677 O O . LEU A 1 89 ? 53.438 -7.942 1.854 1.00 94.25 89 LEU A O 1
ATOM 681 N N . ALA A 1 90 ? 54.615 -9.805 1.446 1.00 93.06 90 ALA A N 1
ATOM 682 C CA . ALA A 1 90 ? 55.717 -9.512 2.359 1.00 93.06 90 ALA A CA 1
ATOM 683 C C . ALA A 1 90 ? 56.917 -8.908 1.614 1.00 93.06 90 ALA A C 1
ATOM 685 O O . ALA A 1 90 ? 57.551 -9.568 0.791 1.00 93.06 90 ALA A O 1
ATOM 686 N N . LEU A 1 91 ? 57.252 -7.653 1.914 1.00 92.31 91 LEU A N 1
ATOM 687 C CA . LEU A 1 91 ? 58.286 -6.877 1.231 1.00 92.31 91 LEU A CA 1
ATOM 688 C C . LEU A 1 91 ? 59.461 -6.587 2.164 1.00 92.31 91 LEU A C 1
ATOM 690 O O . LEU A 1 91 ? 59.285 -6.082 3.275 1.00 92.31 91 LEU A O 1
ATOM 694 N N . HIS A 1 92 ? 60.677 -6.843 1.681 1.00 88.62 92 HIS A N 1
ATOM 695 C CA . HIS A 1 92 ? 61.908 -6.579 2.425 1.00 88.62 92 HIS A CA 1
ATOM 696 C C . HIS A 1 92 ? 62.959 -5.901 1.546 1.00 88.62 92 HIS A C 1
ATOM 698 O O . HIS A 1 92 ? 63.158 -6.244 0.382 1.00 88.62 92 HIS A O 1
ATOM 704 N N . ARG A 1 93 ? 63.649 -4.931 2.139 1.00 84.56 93 ARG A N 1
ATOM 705 C CA . ARG A 1 93 ? 64.807 -4.222 1.596 1.00 84.56 93 ARG A CA 1
ATOM 706 C C . ARG A 1 93 ? 65.903 -4.184 2.646 1.00 84.56 93 ARG A C 1
ATOM 708 O O . ARG A 1 93 ? 65.629 -3.888 3.813 1.00 84.56 93 ARG A O 1
ATOM 715 N N . ASP A 1 94 ? 67.129 -4.430 2.201 1.00 78.00 94 ASP A N 1
ATOM 716 C CA . ASP A 1 94 ? 68.311 -4.354 3.047 1.00 78.00 94 ASP A CA 1
ATOM 717 C C . ASP A 1 94 ? 68.640 -2.895 3.370 1.00 78.00 94 ASP A C 1
ATOM 719 O O . ASP A 1 94 ? 68.865 -2.070 2.484 1.00 78.00 94 ASP A O 1
ATOM 723 N N . GLY A 1 95 ? 68.649 -2.577 4.663 1.00 79.62 95 GLY A N 1
ATOM 724 C CA . GLY A 1 95 ? 68.898 -1.236 5.178 1.00 79.62 95 GLY A CA 1
ATOM 725 C C . GLY A 1 95 ? 67.841 -0.775 6.180 1.00 79.62 95 GLY A C 1
ATOM 726 O O . GLY A 1 95 ? 66.935 -1.515 6.559 1.00 79.62 95 GLY A O 1
ATOM 727 N N . PHE A 1 96 ? 67.998 0.467 6.635 1.00 83.06 96 PHE A N 1
ATOM 728 C CA . PHE A 1 96 ? 67.113 1.106 7.611 1.00 83.06 96 PHE A CA 1
ATOM 729 C C . PHE A 1 96 ? 66.002 1.920 6.923 1.00 83.06 96 PHE A C 1
ATOM 731 O O . PHE A 1 96 ? 65.855 1.897 5.700 1.00 83.06 96 PHE A O 1
ATOM 738 N N . SER A 1 97 ? 65.230 2.673 7.709 1.00 84.50 97 SER A N 1
ATOM 739 C CA . SER A 1 97 ? 64.016 3.390 7.290 1.00 84.50 97 SER A CA 1
ATOM 740 C C . SER A 1 97 ? 64.178 4.226 6.014 1.00 84.50 97 SER A C 1
ATOM 742 O O . SER A 1 97 ? 63.307 4.193 5.149 1.00 84.50 97 SER A O 1
ATOM 744 N N . LYS A 1 98 ? 65.326 4.892 5.830 1.00 85.75 98 LYS A N 1
ATOM 745 C CA . LYS A 1 98 ? 65.616 5.732 4.653 1.00 85.75 98 LYS A CA 1
ATOM 746 C C . LYS A 1 98 ? 65.520 4.990 3.312 1.00 85.75 98 LYS A C 1
ATOM 748 O O . LYS A 1 98 ? 65.146 5.598 2.313 1.00 85.75 98 LYS A O 1
ATOM 753 N N . VAL A 1 99 ? 65.832 3.691 3.277 1.00 88.06 99 VAL A N 1
ATOM 754 C CA . VAL A 1 99 ? 65.729 2.882 2.048 1.00 88.06 99 VAL A CA 1
ATOM 755 C C . VAL A 1 99 ? 64.268 2.733 1.621 1.00 88.06 99 VAL A C 1
ATOM 757 O O . VAL A 1 99 ? 63.965 2.823 0.435 1.00 88.06 99 VAL A O 1
ATOM 760 N N . TYR A 1 100 ? 63.351 2.575 2.578 1.00 89.19 100 TYR A N 1
ATOM 761 C CA . TYR A 1 100 ? 61.916 2.487 2.300 1.00 89.19 100 TYR A CA 1
ATOM 762 C C . TYR A 1 100 ? 61.333 3.834 1.866 1.00 89.19 100 TYR A C 1
ATOM 764 O O . TYR A 1 100 ? 60.526 3.869 0.944 1.00 89.19 100 TYR A O 1
ATOM 772 N N . GLU A 1 101 ? 61.773 4.944 2.468 1.00 87.81 101 GLU A N 1
ATOM 773 C CA . GLU A 1 101 ? 61.331 6.286 2.054 1.00 87.81 101 GLU A CA 1
ATOM 774 C C . GLU A 1 101 ? 61.707 6.593 0.608 1.00 87.81 101 GLU A C 1
ATOM 776 O O . GLU A 1 101 ? 60.891 7.119 -0.141 1.00 87.81 101 GLU A O 1
ATOM 781 N N . GLN A 1 102 ? 62.935 6.242 0.215 1.00 87.94 102 GLN A N 1
ATOM 782 C CA . GLN A 1 102 ? 63.413 6.410 -1.156 1.00 87.94 102 GLN A CA 1
ATOM 783 C C . GLN A 1 102 ? 62.691 5.471 -2.118 1.00 87.94 102 GLN A C 1
ATOM 785 O O . GLN A 1 102 ? 62.334 5.878 -3.217 1.00 87.94 102 GLN A O 1
ATOM 790 N N . TRP A 1 103 ? 62.458 4.225 -1.704 1.00 86.50 103 TRP A N 1
ATOM 791 C CA . TRP A 1 103 ? 61.810 3.231 -2.552 1.00 86.50 103 TRP A CA 1
ATOM 792 C C . TRP A 1 103 ? 60.334 3.545 -2.825 1.00 86.50 103 TRP A C 1
ATOM 794 O O . TRP A 1 103 ? 59.854 3.284 -3.923 1.00 86.50 103 TRP A O 1
ATOM 804 N N . LEU A 1 104 ? 59.625 4.126 -1.855 1.00 88.69 104 LEU A N 1
ATOM 805 C CA . LEU A 1 104 ? 58.226 4.531 -2.001 1.00 88.69 104 LEU A CA 1
ATOM 806 C C . LEU A 1 104 ? 58.078 6.026 -2.333 1.00 88.69 104 LEU A C 1
ATOM 808 O O . LEU A 1 104 ? 56.978 6.563 -2.214 1.00 88.69 104 LEU A O 1
ATOM 812 N N . ALA A 1 105 ? 59.151 6.714 -2.743 1.00 76.81 105 ALA A N 1
ATOM 813 C CA . ALA A 1 105 ? 59.118 8.145 -3.055 1.00 76.81 105 ALA A CA 1
ATOM 814 C C . ALA A 1 105 ? 58.210 8.478 -4.254 1.00 76.81 105 ALA A C 1
ATOM 816 O O . ALA A 1 105 ? 57.597 9.546 -4.265 1.00 76.81 105 ALA A O 1
ATOM 817 N N . ASP A 1 106 ? 58.061 7.548 -5.200 1.00 76.62 106 ASP A N 1
ATOM 818 C CA . ASP A 1 106 ? 57.273 7.726 -6.422 1.00 76.62 106 ASP A CA 1
ATOM 819 C C . ASP A 1 106 ? 55.756 7.709 -6.153 1.00 76.62 106 ASP A C 1
ATOM 821 O O . ASP A 1 106 ? 55.233 6.845 -5.434 1.00 76.62 106 ASP A O 1
ATOM 825 N N . GLU A 1 107 ? 55.034 8.665 -6.746 1.00 71.25 107 GLU A N 1
ATOM 826 C CA . GLU A 1 107 ? 53.567 8.679 -6.771 1.00 71.25 107 GLU A CA 1
ATOM 827 C C . GLU A 1 107 ? 53.047 7.525 -7.644 1.00 71.25 107 GLU A C 1
ATOM 829 O O . GLU A 1 107 ? 53.568 7.264 -8.726 1.00 71.25 107 GLU A O 1
ATOM 834 N N . GLY A 1 108 ? 52.038 6.792 -7.159 1.00 80.12 108 GLY A N 1
ATOM 835 C CA . GLY A 1 108 ? 51.475 5.629 -7.861 1.00 80.12 108 GLY A CA 1
ATOM 836 C C . GLY A 1 108 ? 52.140 4.280 -7.554 1.00 80.12 108 GLY A C 1
ATOM 837 O O . GLY A 1 108 ? 51.712 3.262 -8.099 1.00 80.12 108 GLY A O 1
ATOM 838 N N . TRP A 1 109 ? 53.132 4.226 -6.650 1.00 89.38 109 TRP A N 1
ATOM 839 C CA . TRP A 1 109 ? 53.767 2.965 -6.224 1.00 89.38 109 TRP A CA 1
ATOM 840 C C . TRP A 1 109 ? 52.748 1.903 -5.783 1.00 89.38 109 TRP A C 1
ATOM 842 O O . TRP A 1 109 ? 52.897 0.722 -6.112 1.00 89.38 109 TRP A O 1
ATOM 852 N N . LEU A 1 110 ? 51.706 2.325 -5.053 1.00 88.25 110 LEU A N 1
ATOM 853 C CA . LEU A 1 110 ? 50.663 1.429 -4.568 1.00 88.25 110 LEU A CA 1
ATOM 854 C C . LEU A 1 110 ? 49.927 0.783 -5.746 1.00 88.25 110 LEU A C 1
ATOM 856 O O . LEU A 1 110 ? 49.913 -0.437 -5.831 1.00 88.25 110 LEU A O 1
ATOM 860 N N . GLU A 1 111 ? 49.430 1.562 -6.708 1.00 86.12 111 GLU A N 1
ATOM 861 C CA . GLU A 1 111 ? 48.719 1.030 -7.883 1.00 86.12 111 GLU A CA 1
ATOM 862 C C . GLU A 1 111 ? 49.557 0.047 -8.702 1.00 86.12 111 GLU A C 1
ATOM 864 O O . GLU A 1 111 ? 49.076 -1.022 -9.076 1.00 86.12 111 GLU A O 1
ATOM 869 N N . VAL A 1 112 ? 50.832 0.364 -8.941 1.00 87.69 112 VAL A N 1
ATOM 870 C CA . VAL A 1 112 ? 51.737 -0.523 -9.690 1.00 87.69 112 VAL A CA 1
ATOM 871 C C . VAL A 1 112 ? 51.945 -1.845 -8.949 1.00 87.69 112 VAL A C 1
ATOM 873 O O . VAL A 1 112 ? 51.918 -2.920 -9.552 1.00 87.69 112 VAL A O 1
ATOM 876 N N . THR A 1 113 ? 52.129 -1.778 -7.631 1.00 88.31 113 THR A N 1
ATOM 877 C CA . THR A 1 113 ? 52.300 -2.966 -6.787 1.00 88.31 113 THR A CA 1
ATOM 878 C C . THR A 1 113 ? 51.038 -3.819 -6.785 1.00 88.31 113 THR A C 1
ATOM 880 O O . THR A 1 113 ? 51.114 -5.038 -6.928 1.00 88.31 113 THR A O 1
ATOM 883 N N . LEU A 1 114 ? 49.875 -3.183 -6.684 1.00 88.06 114 LEU A N 1
ATOM 884 C CA . LEU A 1 114 ? 48.578 -3.841 -6.706 1.00 88.06 114 LEU A CA 1
ATOM 885 C C . LEU A 1 114 ? 48.308 -4.541 -8.036 1.00 88.06 114 LEU A C 1
ATOM 887 O O . LEU A 1 114 ? 47.963 -5.718 -8.019 1.00 88.06 114 LEU A O 1
ATOM 891 N N . ALA A 1 115 ? 48.552 -3.876 -9.166 1.00 86.44 115 ALA A N 1
ATOM 892 C CA . ALA A 1 115 ? 48.410 -4.479 -10.489 1.00 86.44 115 ALA A CA 1
ATOM 893 C C . ALA A 1 115 ? 49.325 -5.703 -10.665 1.00 86.44 115 ALA A C 1
ATOM 895 O O . ALA A 1 115 ? 48.929 -6.701 -11.266 1.00 86.44 115 ALA A O 1
ATOM 896 N N . ARG A 1 116 ? 50.541 -5.659 -10.100 1.00 88.19 116 ARG A N 1
ATOM 897 C CA . ARG A 1 116 ? 51.462 -6.804 -10.105 1.00 88.19 116 ARG A CA 1
ATOM 898 C C . ARG A 1 116 ? 50.938 -7.960 -9.254 1.00 88.19 116 ARG A C 1
ATOM 900 O O . ARG A 1 116 ? 51.012 -9.099 -9.699 1.00 88.19 116 ARG A O 1
ATOM 907 N N . VAL A 1 117 ? 50.406 -7.687 -8.061 1.00 89.31 117 VAL A N 1
ATOM 908 C CA . VAL A 1 117 ? 49.787 -8.724 -7.216 1.00 89.31 117 VAL A CA 1
ATOM 909 C C . VAL A 1 117 ? 48.574 -9.330 -7.916 1.00 89.31 117 VAL A C 1
ATOM 911 O O . VAL A 1 117 ? 48.488 -10.549 -7.996 1.00 89.31 117 VAL A O 1
ATOM 914 N N . ASP A 1 118 ? 47.693 -8.503 -8.480 1.00 87.81 118 ASP A N 1
ATOM 915 C CA . ASP A 1 118 ? 46.508 -8.954 -9.217 1.00 87.81 118 ASP A CA 1
ATOM 916 C C . ASP A 1 118 ? 46.903 -9.872 -10.384 1.00 87.81 118 ASP A C 1
ATOM 918 O O . ASP A 1 118 ? 46.325 -10.944 -10.554 1.00 87.81 118 ASP A O 1
ATOM 922 N N . ALA A 1 119 ? 47.954 -9.517 -11.130 1.00 87.62 119 ALA A N 1
ATOM 923 C CA . ALA A 1 119 ? 48.468 -10.341 -12.219 1.00 87.62 119 ALA A CA 1
ATOM 924 C C . ALA A 1 119 ? 49.034 -11.694 -11.751 1.00 87.62 119 ALA A C 1
ATOM 926 O O . ALA A 1 119 ? 48.872 -12.691 -12.451 1.00 87.62 119 ALA A O 1
ATOM 927 N N . GLU A 1 120 ? 49.706 -11.757 -10.597 1.00 88.94 120 GLU A N 1
ATOM 928 C CA . GLU A 1 120 ? 50.223 -13.021 -10.052 1.00 88.94 120 GLU A CA 1
ATOM 929 C C . GLU A 1 120 ? 49.115 -13.888 -9.441 1.00 88.94 120 GLU A C 1
ATOM 931 O O . GLU A 1 120 ? 49.100 -15.101 -9.650 1.00 88.94 120 GLU A O 1
ATOM 936 N N . VAL A 1 121 ? 48.150 -13.279 -8.746 1.00 86.56 121 VAL A N 1
ATOM 937 C CA . VAL A 1 121 ? 46.980 -13.976 -8.194 1.00 86.56 121 VAL A CA 1
ATOM 938 C C . VAL A 1 121 ? 46.126 -14.562 -9.320 1.00 86.56 121 VAL A C 1
ATOM 940 O O . VAL A 1 121 ? 45.769 -15.740 -9.256 1.00 86.56 121 VAL A O 1
ATOM 943 N N . ALA A 1 122 ? 45.887 -13.801 -10.394 1.00 83.88 122 ALA A N 1
ATOM 944 C CA . ALA A 1 122 ? 45.090 -14.236 -11.540 1.00 83.88 122 ALA A CA 1
ATOM 945 C C . ALA A 1 122 ? 45.648 -15.483 -12.251 1.00 83.88 122 ALA A C 1
ATOM 947 O O . ALA A 1 122 ? 44.880 -16.236 -12.848 1.00 83.88 122 ALA A O 1
ATOM 948 N N . LYS A 1 123 ? 46.962 -15.749 -12.162 1.00 85.69 123 LYS A N 1
ATOM 949 C CA . LYS A 1 123 ? 47.575 -16.979 -12.705 1.00 85.69 123 LYS A CA 1
ATOM 950 C C . LYS A 1 123 ? 47.163 -18.240 -11.942 1.00 85.69 123 LYS A C 1
ATOM 952 O O . LYS A 1 123 ? 47.247 -19.330 -12.499 1.00 85.69 123 LYS A O 1
ATOM 957 N N . ILE A 1 124 ? 46.772 -18.101 -10.675 1.00 81.81 124 ILE A N 1
ATOM 958 C CA . ILE A 1 124 ? 46.390 -19.211 -9.792 1.00 81.81 124 ILE A CA 1
ATOM 959 C C . ILE A 1 124 ? 44.870 -19.304 -9.680 1.00 81.81 124 ILE A C 1
ATOM 961 O O . ILE A 1 124 ? 44.306 -20.389 -9.805 1.00 81.81 124 ILE A O 1
ATOM 965 N N . ALA A 1 125 ? 44.213 -18.171 -9.437 1.00 78.75 125 ALA A N 1
ATOM 966 C CA . ALA A 1 125 ? 42.768 -18.061 -9.338 1.00 78.75 125 ALA A CA 1
ATOM 967 C C . ALA A 1 125 ? 42.340 -16.679 -9.863 1.00 78.75 125 ALA A C 1
ATOM 969 O O . ALA A 1 125 ? 42.679 -15.674 -9.233 1.00 78.75 125 ALA A O 1
ATOM 970 N N . PRO A 1 126 ? 41.613 -16.596 -10.994 1.00 74.12 126 PRO A N 1
ATOM 971 C CA . PRO A 1 126 ? 41.099 -15.329 -11.502 1.00 74.12 126 PRO A CA 1
ATOM 972 C C . PRO A 1 126 ? 40.053 -14.789 -10.521 1.00 74.12 126 PRO A C 1
ATOM 974 O O . PRO A 1 126 ? 38.912 -15.243 -10.493 1.00 74.12 126 PRO A O 1
ATOM 977 N N . ARG A 1 127 ? 40.481 -13.864 -9.662 1.00 73.50 127 ARG A N 1
ATOM 978 C CA . ARG A 1 127 ? 39.679 -13.236 -8.612 1.00 73.50 127 ARG A CA 1
ATOM 979 C C . ARG A 1 127 ? 40.029 -11.768 -8.510 1.00 73.50 127 ARG A C 1
ATOM 981 O O . ARG A 1 127 ? 41.195 -11.392 -8.627 1.00 73.50 127 ARG A O 1
ATOM 988 N N . GLU A 1 128 ? 39.027 -10.961 -8.212 1.00 70.25 128 GLU A N 1
ATOM 989 C CA . GLU A 1 128 ? 39.228 -9.547 -7.938 1.00 70.25 128 GLU A CA 1
ATOM 990 C C . GLU A 1 128 ? 39.700 -9.336 -6.496 1.00 70.25 128 GLU A C 1
ATOM 992 O O . GLU A 1 128 ? 39.394 -10.115 -5.590 1.00 70.25 128 GLU A O 1
ATOM 997 N N . ARG A 1 129 ? 40.474 -8.278 -6.264 1.00 77.12 129 ARG A N 1
ATOM 998 C CA . ARG A 1 129 ? 40.806 -7.829 -4.911 1.00 77.12 129 ARG A CA 1
ATOM 999 C C . ARG A 1 129 ? 39.667 -6.962 -4.384 1.00 77.12 129 ARG A C 1
ATOM 1001 O O . ARG A 1 129 ? 39.201 -6.075 -5.095 1.00 77.12 129 ARG A O 1
ATOM 1008 N N . ALA A 1 130 ? 39.293 -7.126 -3.117 1.00 61.81 130 ALA A N 1
ATOM 1009 C CA . ALA A 1 130 ? 38.429 -6.169 -2.434 1.00 61.81 130 ALA A CA 1
ATOM 1010 C C . ALA A 1 130 ? 39.022 -4.745 -2.515 1.00 61.81 130 ALA A C 1
ATOM 1012 O O . ALA A 1 130 ? 40.240 -4.556 -2.503 1.00 61.81 130 ALA A O 1
ATOM 1013 N N . ALA A 1 131 ? 38.172 -3.714 -2.549 1.00 61.72 131 ALA A N 1
ATOM 1014 C CA . ALA A 1 131 ? 38.604 -2.319 -2.718 1.00 61.72 131 ALA A CA 1
ATOM 1015 C C . ALA A 1 131 ? 39.528 -1.777 -1.595 1.00 61.72 131 ALA A C 1
ATOM 1017 O O . ALA A 1 131 ? 40.032 -0.658 -1.704 1.00 61.72 131 ALA A O 1
ATOM 1018 N N . GLN A 1 132 ? 39.756 -2.551 -0.528 1.00 68.31 132 GLN A N 1
ATOM 1019 C CA . GLN A 1 132 ? 40.394 -2.134 0.720 1.00 68.31 132 GLN A CA 1
ATOM 1020 C C . GLN A 1 132 ? 41.676 -2.931 1.021 1.00 68.31 132 GLN A C 1
ATOM 1022 O O . GLN A 1 132 ? 41.740 -4.138 0.788 1.00 68.31 132 GLN A O 1
ATOM 1027 N N . ILE A 1 133 ? 42.693 -2.248 1.560 1.00 88.81 133 ILE A N 1
ATOM 1028 C CA . ILE A 1 133 ? 44.053 -2.770 1.790 1.00 88.81 133 ILE A CA 1
ATOM 1029 C C . ILE A 1 133 ? 44.422 -2.662 3.272 1.00 88.81 133 ILE A C 1
ATOM 1031 O O . ILE A 1 133 ? 44.101 -1.678 3.940 1.00 88.81 133 ILE A O 1
ATOM 1035 N N . SER A 1 134 ? 45.152 -3.648 3.783 1.00 92.19 134 SER A N 1
ATOM 1036 C CA . SER A 1 134 ? 45.718 -3.630 5.131 1.00 92.19 134 SER A CA 1
ATOM 1037 C C . SER A 1 134 ? 47.233 -3.476 5.072 1.00 92.19 134 SER A C 1
ATOM 1039 O O . SER A 1 134 ? 47.905 -4.158 4.301 1.00 92.19 134 SER A O 1
ATOM 1041 N N . LEU A 1 135 ? 47.794 -2.596 5.901 1.00 94.94 135 LEU A N 1
ATOM 1042 C CA . LEU A 1 135 ? 49.237 -2.392 6.016 1.00 94.94 135 LEU A CA 1
ATOM 1043 C C . LEU A 1 135 ? 49.757 -2.926 7.343 1.00 94.94 135 LEU A C 1
ATOM 1045 O O . LEU A 1 135 ? 49.108 -2.801 8.379 1.00 94.94 135 LEU A O 1
ATOM 1049 N N . SER A 1 136 ? 50.954 -3.496 7.320 1.00 94.69 136 SER A N 1
ATOM 1050 C CA . SER A 1 136 ? 51.676 -3.850 8.532 1.00 94.69 136 SER A CA 1
ATOM 1051 C C . SER A 1 136 ? 53.167 -3.595 8.380 1.00 94.69 136 SER A C 1
ATOM 1053 O O . SER A 1 136 ? 53.698 -3.629 7.269 1.00 94.69 136 SER A O 1
ATOM 1055 N N . ALA A 1 137 ? 53.851 -3.319 9.483 1.00 94.69 137 ALA A N 1
ATOM 1056 C CA . ALA A 1 137 ? 55.291 -3.116 9.457 1.00 94.69 137 ALA A CA 1
ATOM 1057 C C . ALA A 1 137 ? 55.965 -3.514 10.766 1.00 94.69 137 ALA A C 1
ATOM 1059 O O . ALA A 1 137 ? 55.378 -3.404 11.845 1.00 94.69 137 ALA A O 1
ATOM 1060 N N . PHE A 1 138 ? 57.226 -3.914 10.643 1.00 92.75 138 PHE A N 1
ATOM 1061 C CA . PHE A 1 138 ? 58.127 -4.168 11.758 1.00 92.75 138 PHE A CA 1
ATOM 1062 C C . PHE A 1 138 ? 59.369 -3.269 11.656 1.00 92.75 138 PHE A C 1
ATOM 1064 O O . PHE A 1 138 ? 59.857 -3.010 10.555 1.00 92.75 138 PHE A O 1
ATOM 1071 N N . SER A 1 139 ? 59.891 -2.784 12.789 1.00 89.62 139 SER A N 1
ATOM 1072 C CA . SER A 1 139 ? 61.128 -1.987 12.864 1.00 89.62 139 SER A CA 1
ATOM 1073 C C . SER A 1 139 ? 61.191 -0.879 11.792 1.00 89.62 139 SER A C 1
ATOM 1075 O O . SER A 1 139 ? 60.280 -0.062 11.714 1.00 89.62 139 SER A O 1
ATOM 1077 N N . ALA A 1 140 ? 62.196 -0.854 10.906 1.00 88.00 140 ALA A N 1
ATOM 1078 C CA . ALA A 1 140 ? 62.366 0.164 9.860 1.00 88.00 140 ALA A CA 1
ATOM 1079 C C . ALA A 1 140 ? 61.224 0.267 8.820 1.00 88.00 140 ALA A C 1
ATOM 1081 O O . ALA A 1 140 ? 61.157 1.266 8.096 1.00 88.00 140 ALA A O 1
ATOM 1082 N N . GLY A 1 141 ? 60.324 -0.719 8.738 1.00 90.62 141 GLY A N 1
ATOM 1083 C CA . GLY A 1 141 ? 59.231 -0.759 7.760 1.00 90.62 141 GLY A CA 1
ATOM 1084 C C . GLY A 1 141 ? 58.177 0.337 7.939 1.00 90.62 141 GLY A C 1
ATOM 1085 O O . GLY A 1 141 ? 57.453 0.650 6.993 1.00 90.62 141 GLY A O 1
ATOM 1086 N N . TYR A 1 142 ? 58.108 0.981 9.111 1.00 94.00 142 TYR A N 1
ATOM 1087 C CA . TYR A 1 142 ? 57.168 2.085 9.348 1.00 94.00 142 TYR A CA 1
ATOM 1088 C C . TYR A 1 142 ? 57.345 3.246 8.367 1.00 94.00 142 TYR A C 1
ATOM 1090 O O . TYR A 1 142 ? 56.388 3.963 8.091 1.00 94.00 142 TYR A O 1
ATOM 1098 N N . ALA A 1 143 ? 58.551 3.438 7.828 1.00 92.38 143 ALA A N 1
ATOM 1099 C CA . ALA A 1 143 ? 58.820 4.479 6.849 1.00 92.38 143 ALA A CA 1
ATOM 1100 C C . ALA A 1 143 ? 58.015 4.281 5.556 1.00 92.38 143 ALA A C 1
ATOM 1102 O O . ALA A 1 143 ? 57.505 5.257 5.009 1.00 92.38 143 ALA A O 1
ATOM 1103 N N . ALA A 1 144 ? 57.820 3.033 5.117 1.00 93.31 144 ALA A N 1
ATOM 1104 C CA . ALA A 1 144 ? 56.953 2.724 3.981 1.00 93.31 144 ALA A CA 1
ATOM 1105 C C . ALA A 1 144 ? 55.490 3.071 4.292 1.00 93.31 144 ALA A C 1
ATOM 1107 O O . ALA A 1 144 ? 54.830 3.759 3.514 1.00 93.31 144 ALA A O 1
ATOM 1108 N N . VAL A 1 145 ? 55.009 2.667 5.475 1.00 95.50 145 VAL A N 1
ATOM 1109 C CA . VAL A 1 145 ? 53.650 2.985 5.941 1.00 95.50 145 VAL A CA 1
ATOM 1110 C C . VAL A 1 145 ? 53.448 4.500 6.021 1.00 95.50 145 VAL A C 1
ATOM 1112 O O . VAL A 1 145 ? 52.428 5.009 5.566 1.00 95.50 145 VAL A O 1
ATOM 1115 N N . ARG A 1 146 ? 54.441 5.246 6.521 1.00 94.88 146 ARG A N 1
ATOM 1116 C CA . ARG A 1 146 ? 54.408 6.711 6.591 1.00 94.88 146 ARG A CA 1
ATOM 1117 C C . ARG A 1 146 ? 54.265 7.354 5.211 1.00 94.88 146 ARG A C 1
ATOM 1119 O O . ARG A 1 146 ? 53.484 8.293 5.080 1.00 94.88 146 ARG A O 1
ATOM 1126 N N . CYS A 1 147 ? 54.998 6.872 4.205 1.00 93.69 147 CYS A N 1
ATOM 1127 C CA . CYS A 1 147 ? 54.896 7.384 2.835 1.00 93.69 147 CYS A CA 1
ATOM 1128 C C . CYS A 1 147 ? 53.497 7.164 2.245 1.00 93.69 147 CYS A C 1
ATOM 1130 O O . CYS A 1 147 ? 52.936 8.097 1.675 1.00 93.69 147 CYS A O 1
ATOM 1132 N N . LEU A 1 148 ? 52.915 5.977 2.443 1.00 93.75 148 LEU A N 1
ATOM 1133 C CA . LEU A 1 148 ? 51.569 5.657 1.957 1.00 93.75 148 LEU A CA 1
ATOM 1134 C C . LEU A 1 148 ? 50.492 6.481 2.676 1.00 93.75 148 LEU A C 1
ATOM 1136 O O . LEU A 1 148 ? 49.647 7.089 2.034 1.00 93.75 148 LEU A O 1
ATOM 1140 N N . LEU A 1 149 ? 50.553 6.592 4.007 1.00 94.19 149 LEU A N 1
ATOM 1141 C CA . LEU A 1 149 ? 49.568 7.364 4.777 1.00 94.19 149 LEU A CA 1
ATOM 1142 C C . LEU A 1 149 ? 49.637 8.878 4.532 1.00 94.19 149 LEU A C 1
ATOM 1144 O O . LEU A 1 149 ? 48.667 9.587 4.804 1.00 94.19 149 LEU A O 1
ATOM 1148 N N . ARG A 1 150 ? 50.778 9.396 4.061 1.00 91.88 150 ARG A N 1
ATOM 1149 C CA . ARG A 1 150 ? 50.943 10.820 3.735 1.00 91.88 150 ARG A CA 1
ATOM 1150 C C . ARG A 1 150 ? 50.122 11.225 2.508 1.00 91.88 150 ARG A C 1
ATOM 1152 O O . ARG A 1 150 ? 49.739 12.386 2.401 1.00 91.88 150 ARG A O 1
ATOM 1159 N N . ARG A 1 151 ? 49.866 10.290 1.592 1.00 88.62 151 ARG A N 1
ATOM 1160 C CA . ARG A 1 151 ? 49.134 10.530 0.347 1.00 88.62 151 ARG A CA 1
ATOM 1161 C C . ARG A 1 151 ? 47.663 10.221 0.566 1.00 88.62 151 ARG A C 1
ATOM 1163 O O . ARG A 1 151 ? 47.308 9.106 0.924 1.00 88.62 151 ARG A O 1
ATOM 1170 N N . GLU A 1 152 ? 46.798 11.203 0.343 1.00 83.56 152 GLU A N 1
ATOM 1171 C CA . GLU A 1 152 ? 45.362 11.059 0.606 1.00 83.56 152 GLU A CA 1
ATOM 1172 C C . GLU A 1 152 ? 44.713 9.942 -0.225 1.00 83.56 152 GLU A C 1
ATOM 1174 O O . GLU A 1 152 ? 43.945 9.152 0.321 1.00 83.56 152 GLU A O 1
ATOM 1179 N N . ALA A 1 153 ? 45.088 9.823 -1.504 1.00 82.25 153 ALA A N 1
ATOM 1180 C CA . ALA A 1 153 ? 44.594 8.779 -2.402 1.00 82.25 153 ALA A CA 1
ATOM 1181 C C . ALA A 1 153 ? 44.965 7.361 -1.927 1.00 82.25 153 ALA A C 1
ATOM 1183 O O . ALA A 1 153 ? 44.111 6.477 -1.914 1.00 82.25 153 ALA A O 1
ATOM 1184 N N . ASP A 1 154 ? 46.206 7.158 -1.471 1.00 88.00 154 ASP A N 1
ATOM 1185 C CA . ASP A 1 154 ? 46.655 5.872 -0.923 1.00 88.00 154 ASP A CA 1
ATOM 1186 C C . ASP A 1 154 ? 45.980 5.605 0.436 1.00 88.00 154 ASP A C 1
ATOM 1188 O O . ASP A 1 154 ? 45.460 4.514 0.677 1.00 88.00 154 ASP A O 1
ATOM 1192 N N . ARG A 1 155 ? 45.915 6.620 1.313 1.00 87.94 155 ARG A N 1
ATOM 1193 C CA . ARG A 1 155 ? 45.284 6.538 2.641 1.00 87.94 155 ARG A CA 1
ATOM 1194 C C . ARG A 1 155 ? 43.813 6.143 2.573 1.00 87.94 155 ARG A C 1
ATOM 1196 O O . ARG A 1 155 ? 43.391 5.310 3.369 1.00 87.94 155 ARG A O 1
ATOM 1203 N N . ALA A 1 156 ? 43.049 6.696 1.630 1.00 83.31 156 ALA A N 1
ATOM 1204 C CA . ALA A 1 156 ? 41.624 6.400 1.463 1.00 83.31 156 ALA A CA 1
ATOM 1205 C C . ALA A 1 156 ? 41.336 4.914 1.173 1.00 83.31 156 ALA A C 1
ATOM 1207 O O . ALA A 1 156 ? 40.228 4.440 1.416 1.00 83.31 156 ALA A O 1
ATOM 1208 N N . ARG A 1 157 ? 42.333 4.164 0.683 1.00 84.00 157 ARG A N 1
ATOM 1209 C CA . ARG A 1 157 ? 42.223 2.731 0.371 1.00 84.00 157 ARG A CA 1
ATOM 1210 C C . ARG A 1 157 ? 42.667 1.823 1.516 1.00 84.00 157 ARG A C 1
ATOM 1212 O O . ARG A 1 157 ? 42.466 0.610 1.448 1.00 84.00 157 ARG A O 1
ATOM 1219 N N . ILE A 1 158 ? 43.288 2.377 2.557 1.00 90.56 158 ILE A N 1
ATOM 1220 C CA . ILE A 1 158 ? 43.853 1.608 3.665 1.00 90.56 158 ILE A CA 1
ATOM 1221 C C . ILE A 1 158 ? 42.795 1.465 4.765 1.00 90.56 158 ILE A C 1
ATOM 1223 O O . ILE A 1 158 ? 42.336 2.449 5.333 1.00 90.56 158 ILE A O 1
ATOM 1227 N N . ARG A 1 159 ? 42.408 0.230 5.098 1.00 88.81 159 ARG A N 1
ATOM 1228 C CA . ARG A 1 159 ? 41.401 -0.065 6.136 1.00 88.81 159 ARG A CA 1
ATOM 1229 C C . ARG A 1 159 ? 42.017 -0.390 7.489 1.00 88.81 159 ARG A C 1
ATOM 1231 O O . ARG A 1 159 ? 41.360 -0.197 8.520 1.00 88.81 159 ARG A O 1
ATOM 1238 N N . SER A 1 160 ? 43.258 -0.872 7.502 1.00 91.69 160 SER A N 1
ATOM 1239 C CA . SER A 1 160 ? 43.992 -1.117 8.740 1.00 91.69 160 SER A CA 1
ATOM 1240 C C . SER A 1 160 ? 45.494 -0.873 8.630 1.00 91.69 160 SER A C 1
ATOM 1242 O O . SER A 1 160 ? 46.095 -1.055 7.573 1.00 91.69 160 SER A O 1
ATOM 1244 N N . VAL A 1 161 ? 46.091 -0.484 9.756 1.00 95.25 161 VAL A N 1
ATOM 1245 C CA . VAL A 1 161 ? 47.534 -0.313 9.951 1.00 95.25 161 VAL A CA 1
ATOM 1246 C C . VAL A 1 161 ? 47.939 -1.045 11.231 1.00 95.25 161 VAL A C 1
ATOM 1248 O O . VAL A 1 161 ? 47.419 -0.739 12.302 1.00 95.25 161 VAL A O 1
ATOM 1251 N N . GLU A 1 162 ? 48.863 -2.001 11.128 1.00 94.25 162 GLU A N 1
ATOM 1252 C CA . GLU A 1 162 ? 49.392 -2.779 12.259 1.00 94.25 162 GLU A CA 1
ATOM 1253 C C . GLU A 1 162 ? 50.918 -2.627 12.372 1.00 94.25 162 GLU A C 1
ATOM 1255 O O . GLU A 1 162 ? 51.675 -3.059 11.504 1.00 94.25 162 GLU A O 1
ATOM 1260 N N . LEU A 1 163 ? 51.398 -2.014 13.448 1.00 95.44 163 LEU A N 1
ATOM 1261 C CA . LEU A 1 163 ? 52.813 -1.728 13.666 1.00 95.44 163 LEU A CA 1
ATOM 1262 C C . LEU A 1 163 ? 53.345 -2.560 14.839 1.00 95.44 163 LEU A C 1
ATOM 1264 O O . LEU A 1 163 ? 52.905 -2.407 15.982 1.00 95.44 163 LEU A O 1
ATOM 1268 N N . ALA A 1 164 ? 54.313 -3.431 14.560 1.00 92.44 164 ALA A N 1
ATOM 1269 C CA . ALA A 1 164 ? 55.049 -4.186 15.569 1.00 92.44 164 ALA A CA 1
ATOM 1270 C C . ALA A 1 164 ? 56.373 -3.485 15.866 1.00 92.44 164 ALA A C 1
ATOM 1272 O O . ALA A 1 164 ? 57.304 -3.565 15.072 1.00 92.44 164 ALA A O 1
ATOM 1273 N N . ASP A 1 165 ? 56.438 -2.778 16.992 1.00 92.12 165 ASP A N 1
ATOM 1274 C CA . ASP A 1 165 ? 57.636 -2.092 17.485 1.00 92.12 165 ASP A CA 1
ATOM 1275 C C . ASP A 1 165 ? 58.370 -1.294 16.387 1.00 92.12 165 ASP A C 1
ATOM 1277 O O . ASP A 1 165 ? 59.578 -1.409 16.203 1.00 92.12 165 ASP A O 1
ATOM 1281 N N . ALA A 1 166 ? 57.600 -0.549 15.582 1.00 89.19 166 ALA A N 1
ATOM 1282 C CA . ALA A 1 166 ? 58.075 0.013 14.316 1.00 89.19 166 ALA A CA 1
ATOM 1283 C C . ALA A 1 166 ? 58.018 1.547 14.242 1.00 89.19 166 ALA A C 1
ATOM 1285 O O . ALA A 1 166 ? 58.706 2.131 13.420 1.00 89.19 166 ALA A O 1
ATOM 1286 N N . LEU A 1 167 ? 57.216 2.241 15.054 1.00 94.44 167 LEU A N 1
ATOM 1287 C CA . LEU A 1 167 ? 56.955 3.674 14.854 1.00 94.44 167 LEU A CA 1
ATOM 1288 C C . LEU A 1 167 ? 58.025 4.575 15.493 1.00 94.44 167 LEU A C 1
ATOM 1290 O O . LEU A 1 167 ? 58.029 4.741 16.706 1.00 94.44 167 LEU A O 1
ATOM 1294 N N . HIS A 1 168 ? 58.868 5.216 14.679 1.00 92.31 168 HIS A N 1
ATOM 1295 C CA . HIS A 1 168 ? 59.901 6.150 15.151 1.00 92.31 168 HIS A CA 1
ATOM 1296 C C . HIS A 1 168 ? 59.796 7.540 14.512 1.00 92.31 168 HIS A C 1
ATOM 1298 O O . HIS A 1 168 ? 59.424 7.689 13.345 1.00 92.31 168 HIS A O 1
ATOM 1304 N N . ALA A 1 169 ? 60.231 8.568 15.238 1.00 92.31 169 ALA A N 1
ATOM 1305 C CA . ALA A 1 169 ? 60.339 9.933 14.728 1.00 92.31 169 ALA A CA 1
ATOM 1306 C C . ALA A 1 169 ? 61.631 10.607 15.205 1.00 92.31 169 ALA A C 1
ATOM 1308 O O . ALA A 1 169 ? 62.188 10.240 16.236 1.00 92.31 169 ALA A O 1
ATOM 1309 N N . GLY A 1 170 ? 62.118 11.607 14.469 1.00 91.56 170 GLY A N 1
ATOM 1310 C CA . GLY A 1 170 ? 63.142 12.516 14.999 1.00 91.56 170 GLY A CA 1
ATOM 1311 C C . GLY A 1 170 ? 62.607 13.340 16.177 1.00 91.56 170 GLY A C 1
ATOM 1312 O O . GLY A 1 170 ? 61.401 13.355 16.417 1.00 91.56 170 GLY A O 1
ATOM 1313 N N . TYR A 1 171 ? 63.494 14.037 16.885 1.00 92.00 171 TYR A N 1
ATOM 1314 C CA . TYR A 1 171 ? 63.109 14.953 17.961 1.00 92.00 171 TYR A CA 1
ATOM 1315 C C . TYR A 1 171 ? 62.977 16.396 17.466 1.00 92.00 171 TYR A C 1
ATOM 1317 O O . TYR A 1 171 ? 63.754 16.830 16.613 1.00 92.00 171 TYR A O 1
ATOM 1325 N N . ASP A 1 172 ? 62.024 17.136 18.027 1.00 89.31 172 ASP A N 1
ATOM 1326 C CA . ASP A 1 172 ? 62.023 18.599 17.991 1.00 89.31 172 ASP A CA 1
ATOM 1327 C C . ASP A 1 172 ? 63.017 19.198 19.015 1.00 89.31 172 ASP A C 1
ATOM 1329 O O . ASP A 1 172 ? 63.749 18.483 19.709 1.00 89.31 172 ASP A O 1
ATOM 1333 N N . GLU A 1 173 ? 63.059 20.531 19.114 1.00 85.94 173 GLU A N 1
ATOM 1334 C CA . GLU A 1 173 ? 63.935 21.246 20.056 1.00 85.94 173 GLU A CA 1
ATOM 1335 C C . GLU A 1 173 ? 63.619 20.933 21.532 1.00 85.94 173 GLU A C 1
ATOM 1337 O O . GLU A 1 173 ? 64.488 21.079 22.396 1.00 85.94 173 GLU A O 1
ATOM 1342 N N . GLN A 1 174 ? 62.398 20.476 21.828 1.00 86.19 174 GLN A N 1
ATOM 1343 C CA . GLN A 1 174 ? 61.902 20.132 23.161 1.00 86.19 174 GLN A CA 1
ATOM 1344 C C . GLN A 1 174 ? 62.022 18.632 23.480 1.00 86.19 174 GLN A C 1
ATOM 1346 O O . GLN A 1 174 ? 61.637 18.217 24.571 1.00 86.19 174 GLN A O 1
ATOM 1351 N N . LYS A 1 175 ? 62.617 17.831 22.583 1.00 85.56 175 LYS A N 1
ATOM 1352 C CA . LYS A 1 175 ? 62.696 16.363 22.669 1.00 85.56 175 LYS A CA 1
ATOM 1353 C C . LYS A 1 175 ? 61.338 15.652 22.625 1.00 85.56 175 LYS A C 1
ATOM 1355 O O . LYS A 1 175 ? 61.200 14.570 23.190 1.00 85.56 175 LYS A O 1
ATOM 1360 N N . HIS A 1 176 ? 60.365 16.188 21.898 1.00 89.38 176 HIS A N 1
ATOM 1361 C CA . HIS A 1 176 ? 59.167 15.441 21.514 1.00 89.38 176 HIS A CA 1
ATOM 1362 C C . HIS A 1 176 ? 59.311 14.839 20.108 1.00 89.38 176 HIS A C 1
ATOM 1364 O O . HIS A 1 176 ? 60.087 15.352 19.294 1.00 89.38 176 HIS A O 1
ATOM 1370 N N . PRO A 1 177 ? 58.575 13.755 19.791 1.00 94.00 177 PRO A N 1
ATOM 1371 C CA . PRO A 1 177 ? 58.485 13.237 18.429 1.00 94.00 177 PRO A CA 1
ATOM 1372 C C . PRO A 1 177 ? 58.069 14.333 17.434 1.00 94.00 177 PRO A C 1
ATOM 1374 O O . PRO A 1 177 ? 57.054 14.999 17.628 1.00 94.00 177 PRO A O 1
ATOM 1377 N N . LEU A 1 178 ? 58.823 14.501 16.342 1.00 94.50 178 LEU A N 1
ATOM 1378 C CA . LEU A 1 178 ? 58.548 15.512 15.315 1.00 94.50 178 LEU A CA 1
ATOM 1379 C C . LEU A 1 178 ? 57.114 15.387 14.778 1.00 94.50 178 LEU A C 1
ATOM 1381 O O . LEU A 1 178 ? 56.765 14.401 14.122 1.00 94.50 178 LEU A O 1
ATOM 1385 N N . ALA A 1 179 ? 56.309 16.432 14.982 1.00 90.69 179 ALA A N 1
ATOM 1386 C CA . ALA A 1 179 ? 54.891 16.447 14.620 1.00 90.69 179 ALA A CA 1
ATOM 1387 C C . ALA A 1 179 ? 54.642 16.141 13.132 1.00 90.69 179 ALA A C 1
ATOM 1389 O O . ALA A 1 179 ? 53.738 15.377 12.802 1.00 90.69 179 ALA A O 1
ATOM 1390 N N . GLU A 1 180 ? 55.479 16.661 12.228 1.00 91.56 180 GLU A N 1
ATOM 1391 C CA . GLU A 1 180 ? 55.377 16.404 10.782 1.00 91.56 180 GLU A CA 1
ATOM 1392 C C . GLU A 1 180 ? 55.532 14.912 10.440 1.00 91.56 180 GLU A C 1
ATOM 1394 O O . GLU A 1 180 ? 54.859 14.374 9.559 1.00 91.56 180 GLU A O 1
ATOM 1399 N N . GLN A 1 181 ? 56.406 14.214 11.166 1.00 93.31 181 GLN A N 1
ATOM 1400 C CA . GLN A 1 181 ? 56.653 12.789 10.971 1.00 93.31 181 GLN A CA 1
ATOM 1401 C C . GLN A 1 181 ? 55.537 11.918 11.557 1.00 93.31 181 GLN A C 1
ATOM 1403 O O . GLN A 1 181 ? 55.295 10.823 11.044 1.00 93.31 181 GLN A O 1
ATOM 1408 N N . MET A 1 182 ? 54.855 12.415 12.589 1.00 96.00 182 MET A N 1
ATOM 1409 C CA . MET A 1 182 ? 53.742 11.744 13.260 1.00 96.00 182 MET A CA 1
ATOM 1410 C C . MET A 1 182 ? 52.388 12.003 12.588 1.00 96.00 182 MET A C 1
ATOM 1412 O O . MET A 1 182 ? 51.498 11.159 12.676 1.00 96.00 182 MET A O 1
ATOM 1416 N N . ALA A 1 183 ? 52.226 13.127 11.883 1.00 95.19 183 ALA A N 1
ATOM 1417 C CA . ALA A 1 183 ? 50.947 13.576 11.331 1.00 95.19 183 ALA A CA 1
ATOM 1418 C C . ALA A 1 183 ? 50.190 12.525 10.485 1.00 95.19 183 ALA A C 1
ATOM 1420 O O . ALA A 1 183 ? 48.988 12.369 10.712 1.00 95.19 183 ALA A O 1
ATOM 1421 N N . PRO A 1 184 ? 50.827 11.748 9.579 1.00 96.00 184 PRO A N 1
ATOM 1422 C CA . PRO A 1 184 ? 50.117 10.714 8.817 1.00 96.00 184 PRO A CA 1
ATOM 1423 C C . PRO A 1 184 ? 49.527 9.604 9.699 1.00 96.00 184 PRO A C 1
ATOM 1425 O O . PRO A 1 184 ? 48.407 9.151 9.469 1.00 96.00 184 PRO A O 1
ATOM 1428 N N . PHE A 1 185 ? 50.258 9.198 10.741 1.00 97.06 185 PHE A N 1
ATOM 1429 C CA . PHE A 1 185 ? 49.802 8.187 11.693 1.00 97.06 185 PHE A CA 1
ATOM 1430 C C . PHE A 1 185 ? 48.722 8.738 12.622 1.00 97.06 185 PHE A C 1
ATOM 1432 O O . PHE A 1 185 ? 47.744 8.047 12.872 1.00 97.06 185 PHE A O 1
ATOM 1439 N N . VAL A 1 186 ? 48.851 9.990 13.077 1.00 96.62 186 VAL A N 1
ATOM 1440 C CA . VAL A 1 186 ? 47.819 10.674 13.875 1.00 96.62 186 VAL A CA 1
ATOM 1441 C C . VAL A 1 186 ? 46.511 10.784 13.092 1.00 96.62 186 VAL A C 1
ATOM 1443 O O . VAL A 1 186 ? 45.448 10.516 13.647 1.00 96.62 186 VAL A O 1
ATOM 1446 N N . ALA A 1 187 ? 46.571 11.154 11.809 1.00 94.44 187 ALA A N 1
ATOM 1447 C CA . ALA A 1 187 ? 45.387 11.255 10.959 1.00 94.44 187 ALA A CA 1
ATOM 1448 C C . ALA A 1 187 ? 44.659 9.906 10.855 1.00 94.44 187 ALA A C 1
ATOM 1450 O O . ALA A 1 187 ? 43.475 9.821 11.168 1.00 94.44 187 ALA A O 1
ATOM 1451 N N . PHE A 1 188 ? 45.388 8.836 10.528 1.00 95.69 188 PHE A N 1
ATOM 1452 C CA . PHE A 1 188 ? 44.795 7.503 10.429 1.00 95.69 188 PHE A CA 1
ATOM 1453 C C . PHE A 1 188 ? 44.323 6.956 11.787 1.00 95.69 188 PHE A C 1
ATOM 1455 O O . PHE A 1 188 ? 43.296 6.289 11.872 1.00 95.69 188 PHE A O 1
ATOM 1462 N N . ALA A 1 189 ? 45.045 7.243 12.873 1.00 95.31 189 ALA A N 1
ATOM 1463 C CA . ALA A 1 189 ? 44.642 6.867 14.225 1.00 95.31 189 ALA A CA 1
ATOM 1464 C C . ALA A 1 189 ? 43.319 7.535 14.630 1.00 95.31 189 ALA A C 1
ATOM 1466 O O . ALA A 1 189 ? 42.467 6.875 15.222 1.00 95.31 189 ALA A O 1
ATOM 1467 N N . LYS A 1 190 ? 43.106 8.807 14.262 1.00 93.75 190 LYS A N 1
ATOM 1468 C CA . LYS A 1 190 ? 41.824 9.505 14.455 1.00 93.75 190 LYS A CA 1
ATOM 1469 C C . LYS A 1 190 ? 40.701 8.876 13.633 1.00 93.75 190 LYS A C 1
ATOM 1471 O O . LYS A 1 190 ? 39.620 8.660 14.174 1.00 93.75 190 LYS A O 1
ATOM 1476 N N . ASP A 1 191 ? 40.965 8.528 12.374 1.00 88.62 191 ASP A N 1
ATOM 1477 C CA . ASP A 1 191 ? 39.996 7.818 11.531 1.00 88.62 191 ASP A CA 1
ATOM 1478 C C . ASP A 1 191 ? 39.613 6.465 12.150 1.00 88.62 191 ASP A C 1
ATOM 1480 O O . ASP A 1 191 ? 38.430 6.157 12.296 1.00 88.62 191 ASP A O 1
ATOM 1484 N N . ALA A 1 192 ? 40.597 5.688 12.608 1.00 88.44 192 ALA A N 1
ATOM 1485 C CA . ALA A 1 192 ? 40.365 4.423 13.298 1.00 88.44 192 ALA A CA 1
ATOM 1486 C C . ALA A 1 192 ? 39.578 4.604 14.606 1.00 88.44 192 ALA A C 1
ATOM 1488 O O . ALA A 1 192 ? 38.640 3.849 14.867 1.00 88.44 192 ALA A O 1
ATOM 1489 N N . ALA A 1 193 ? 39.896 5.625 15.403 1.00 87.44 193 ALA A N 1
ATOM 1490 C CA . ALA A 1 193 ? 39.162 5.939 16.626 1.00 87.44 193 ALA A CA 1
ATOM 1491 C C . ALA A 1 193 ? 37.707 6.359 16.372 1.00 87.44 193 ALA A C 1
ATOM 1493 O O . ALA A 1 193 ? 36.839 6.063 17.189 1.00 87.44 193 ALA A O 1
ATOM 1494 N N . ALA A 1 194 ? 37.433 6.969 15.217 1.00 80.19 194 ALA A N 1
ATOM 1495 C CA . ALA A 1 194 ? 36.094 7.294 14.729 1.00 80.19 194 ALA A CA 1
ATOM 1496 C C . ALA A 1 194 ? 35.398 6.123 13.996 1.00 80.19 194 ALA A C 1
ATOM 1498 O O . ALA A 1 194 ? 34.388 6.332 13.328 1.00 80.19 194 ALA A O 1
ATOM 1499 N N . GLY A 1 195 ? 35.943 4.901 14.066 1.00 77.62 195 GLY A N 1
ATOM 1500 C CA . GLY A 1 195 ? 35.369 3.692 13.455 1.00 77.62 195 GLY A CA 1
ATOM 1501 C C . GLY A 1 195 ? 35.708 3.482 11.971 1.00 77.62 195 GLY A C 1
ATOM 1502 O O . GLY A 1 195 ? 35.404 2.428 11.408 1.00 77.62 195 GLY A O 1
ATOM 1503 N N . LYS A 1 196 ? 36.411 4.427 11.336 1.00 79.12 196 LYS A N 1
ATOM 1504 C CA . LYS A 1 196 ? 36.795 4.415 9.911 1.00 79.12 196 LYS A CA 1
ATOM 1505 C C . LYS A 1 196 ? 38.134 3.719 9.652 1.00 79.12 196 LYS A C 1
ATOM 1507 O O . LYS A 1 196 ? 38.905 4.124 8.792 1.00 79.12 196 LYS A O 1
ATOM 1512 N N . GLY A 1 197 ? 38.472 2.694 10.422 1.00 85.31 197 GLY A N 1
ATOM 1513 C CA . GLY A 1 197 ? 39.808 2.109 10.344 1.00 85.31 197 GLY A CA 1
ATOM 1514 C C . GLY A 1 197 ? 40.077 1.119 11.463 1.00 85.31 197 GLY A C 1
ATOM 1515 O O . GLY A 1 197 ? 39.257 0.956 12.364 1.00 85.31 197 GLY A O 1
ATOM 1516 N N . ARG A 1 198 ? 41.216 0.435 11.395 1.00 89.38 198 ARG A N 1
ATOM 1517 C CA . ARG A 1 198 ? 41.841 -0.185 12.564 1.00 89.38 198 ARG A CA 1
ATOM 1518 C C . ARG A 1 198 ? 43.295 0.248 12.623 1.00 89.38 198 ARG A C 1
ATOM 1520 O O . ARG A 1 198 ? 44.014 0.089 11.644 1.00 89.38 198 ARG A O 1
ATOM 1527 N N . PHE A 1 199 ? 43.730 0.763 13.760 1.00 94.19 199 PHE A N 1
ATOM 1528 C CA . PHE A 1 199 ? 45.120 1.134 13.983 1.00 94.19 199 PHE A CA 1
ATOM 1529 C C . PHE A 1 199 ? 45.626 0.387 15.209 1.00 94.19 199 PHE A C 1
ATOM 1531 O O . PHE A 1 199 ? 45.107 0.603 16.298 1.00 94.19 199 PHE A O 1
ATOM 1538 N N . LEU A 1 200 ? 46.610 -0.490 15.029 1.00 93.62 200 LEU A N 1
ATOM 1539 C CA . LEU A 1 200 ? 47.253 -1.236 16.106 1.00 93.62 200 LEU A CA 1
ATOM 1540 C C . LEU A 1 200 ? 48.735 -0.869 16.162 1.00 93.62 200 LEU A C 1
ATOM 1542 O O . LEU A 1 200 ? 49.441 -1.010 15.167 1.00 93.62 200 LEU A O 1
ATOM 1546 N N . LEU A 1 201 ? 49.224 -0.474 17.334 1.00 95.19 201 LEU A N 1
ATOM 1547 C CA . LEU A 1 201 ? 50.650 -0.305 17.603 1.00 95.19 201 LEU A CA 1
ATOM 1548 C C . LEU A 1 201 ? 51.042 -1.105 18.844 1.00 95.19 201 LEU A C 1
ATOM 1550 O O . LEU A 1 201 ? 50.476 -0.917 19.917 1.00 95.19 201 LEU A O 1
ATOM 1554 N N . THR A 1 202 ? 52.044 -1.967 18.713 1.00 93.38 202 THR A N 1
ATOM 1555 C CA . THR A 1 202 ? 52.697 -2.604 19.863 1.00 93.38 202 THR A CA 1
ATOM 1556 C C . THR A 1 202 ? 54.105 -2.057 20.021 1.00 93.38 202 THR A C 1
ATOM 1558 O O . THR A 1 202 ? 54.749 -1.757 19.016 1.00 93.38 202 THR A O 1
ATOM 1561 N N . HIS A 1 203 ? 54.582 -1.914 21.256 1.00 93.81 203 HIS A N 1
ATOM 1562 C CA . HIS A 1 203 ? 55.933 -1.417 21.501 1.00 93.81 203 HIS A CA 1
ATOM 1563 C C . HIS A 1 203 ? 56.613 -2.084 22.695 1.00 93.81 203 HIS A C 1
ATOM 1565 O O . HIS A 1 203 ? 55.947 -2.451 23.669 1.00 93.81 203 HIS A O 1
ATOM 1571 N N . SER A 1 204 ? 57.937 -2.192 22.608 1.00 91.75 204 SER A N 1
ATOM 1572 C CA . SER A 1 204 ? 58.822 -2.577 23.707 1.00 91.75 204 SER A CA 1
ATOM 1573 C C . SER A 1 204 ? 59.200 -1.352 24.559 1.00 91.75 204 SER A C 1
ATOM 1575 O O . SER A 1 204 ? 58.710 -0.238 24.334 1.00 91.75 204 SER A O 1
ATOM 1577 N N . ALA A 1 205 ? 60.069 -1.541 25.554 1.00 88.88 205 ALA A N 1
ATOM 1578 C CA . ALA A 1 205 ? 60.655 -0.469 26.362 1.00 88.88 205 ALA A CA 1
ATOM 1579 C C . ALA A 1 205 ? 62.029 -0.002 25.831 1.00 88.88 205 ALA A C 1
ATOM 1581 O O . ALA A 1 205 ? 62.765 0.690 26.535 1.00 88.88 205 ALA A O 1
ATOM 1582 N N . ILE A 1 206 ? 62.395 -0.378 24.600 1.00 87.25 206 ILE A N 1
ATOM 1583 C CA . ILE A 1 206 ? 63.679 -0.014 23.991 1.00 87.25 206 ILE A CA 1
ATOM 1584 C C . ILE A 1 206 ? 63.734 1.490 23.710 1.00 87.25 206 ILE A C 1
ATOM 1586 O O . ILE A 1 206 ? 62.882 2.048 23.017 1.00 87.25 206 ILE A O 1
ATOM 1590 N N . VAL A 1 207 ? 64.809 2.130 24.174 1.00 85.56 207 VAL A N 1
ATOM 1591 C CA . VAL A 1 207 ? 65.105 3.542 23.900 1.00 85.56 207 VAL A CA 1
ATOM 1592 C C . VAL A 1 207 ? 66.302 3.640 22.947 1.00 85.56 207 VAL A C 1
ATOM 1594 O O . VAL A 1 207 ? 67.435 3.364 23.353 1.00 85.56 207 VAL A O 1
ATOM 1597 N N . PRO A 1 208 ? 66.090 4.007 21.670 1.00 81.19 208 PRO A N 1
ATOM 1598 C CA . PRO A 1 208 ? 67.171 4.114 20.704 1.00 81.19 208 PRO A CA 1
ATOM 1599 C C . PRO A 1 208 ? 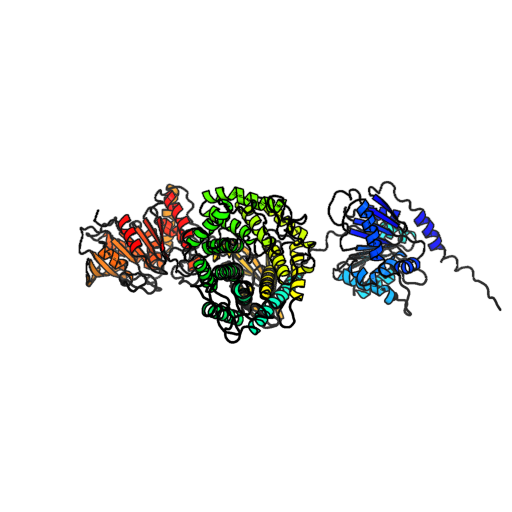67.986 5.409 20.888 1.00 81.19 208 PRO A C 1
ATOM 1601 O O . PRO A 1 208 ? 67.459 6.441 21.306 1.00 81.19 208 PRO A O 1
ATOM 1604 N N . PRO A 1 209 ? 69.287 5.410 20.546 1.00 74.56 209 PRO A N 1
ATOM 1605 C CA . PRO A 1 209 ? 70.105 6.611 20.644 1.00 74.56 209 PRO A CA 1
ATOM 1606 C C . PRO A 1 209 ? 69.825 7.577 19.480 1.00 74.56 209 PRO A C 1
ATOM 1608 O O . PRO A 1 209 ? 70.133 7.279 18.326 1.00 74.56 209 PRO A O 1
ATOM 1611 N N . GLY A 1 210 ? 69.327 8.777 19.796 1.00 81.75 210 GLY A N 1
ATOM 1612 C CA . GLY A 1 210 ? 69.300 9.922 18.873 1.00 81.75 210 GLY A CA 1
ATOM 1613 C C . GLY A 1 210 ? 67.983 10.181 18.129 1.00 81.75 210 GLY A C 1
ATOM 1614 O O . GLY A 1 210 ? 67.953 11.077 17.289 1.00 81.75 210 GLY A O 1
ATOM 1615 N N . TYR A 1 211 ? 66.912 9.444 18.426 1.00 88.62 211 TYR A N 1
ATOM 1616 C CA . TYR A 1 211 ? 65.555 9.664 17.905 1.00 88.62 211 TYR A CA 1
ATOM 1617 C C . TYR A 1 211 ? 64.515 9.072 18.868 1.00 88.62 211 TYR A C 1
ATOM 1619 O O . TYR A 1 211 ? 64.882 8.308 19.758 1.00 88.62 211 TYR A O 1
ATOM 1627 N N . ALA A 1 212 ? 63.241 9.429 18.704 1.00 91.88 212 ALA A N 1
ATOM 1628 C CA . ALA A 1 212 ? 62.169 8.998 19.593 1.00 91.88 212 ALA A CA 1
ATOM 1629 C C . ALA A 1 212 ? 61.944 7.478 19.531 1.00 91.88 212 ALA A C 1
ATOM 1631 O O . ALA A 1 212 ? 61.870 6.869 18.453 1.00 91.88 212 ALA A O 1
ATOM 1632 N N . SER A 1 213 ? 61.812 6.867 20.706 1.00 92.25 213 SER A N 1
ATOM 1633 C CA . SER A 1 213 ? 61.398 5.476 20.874 1.00 92.25 213 SER A CA 1
ATOM 1634 C C . SER A 1 213 ? 59.969 5.250 20.378 1.00 92.25 213 SER A C 1
ATOM 1636 O O . SER A 1 213 ? 59.174 6.183 20.228 1.00 92.25 213 SER A O 1
ATOM 1638 N N . VAL A 1 214 ? 59.622 3.981 20.160 1.00 94.25 214 VAL A N 1
ATOM 1639 C CA . VAL A 1 214 ? 58.248 3.605 19.805 1.00 94.25 214 VAL A CA 1
ATOM 1640 C C . VAL A 1 214 ? 57.286 3.922 20.949 1.00 94.25 214 VAL A C 1
ATOM 1642 O O . VAL A 1 214 ? 56.158 4.334 20.692 1.00 94.25 214 VAL A O 1
ATOM 1645 N N . ALA A 1 215 ? 57.742 3.814 22.202 1.00 93.69 215 ALA A N 1
ATOM 1646 C CA . ALA A 1 215 ? 56.973 4.212 23.377 1.00 93.69 215 ALA A CA 1
ATOM 1647 C C . ALA A 1 215 ? 56.638 5.716 23.364 1.00 93.69 215 ALA A C 1
ATOM 1649 O O . ALA A 1 215 ? 55.472 6.076 23.497 1.00 93.69 215 ALA A O 1
ATOM 1650 N N . GLU A 1 216 ? 57.622 6.584 23.106 1.00 94.31 216 GLU A N 1
ATOM 1651 C CA . GLU A 1 216 ? 57.407 8.038 23.008 1.00 94.31 216 GLU A CA 1
ATOM 1652 C C . GLU A 1 216 ? 56.488 8.406 21.832 1.00 94.31 216 GLU A C 1
ATOM 1654 O O . GLU A 1 216 ? 55.612 9.259 21.961 1.00 94.31 216 GLU A O 1
ATOM 1659 N N . CYS A 1 217 ? 56.635 7.738 20.683 1.00 96.19 217 CYS A N 1
ATOM 1660 C CA . CYS A 1 217 ? 55.743 7.951 19.540 1.00 96.19 217 CYS A CA 1
ATOM 1661 C C . CYS A 1 217 ? 54.313 7.456 19.820 1.00 96.19 217 CYS A C 1
ATOM 1663 O O . CYS A 1 217 ? 53.342 8.067 19.369 1.00 96.19 217 CYS A O 1
ATOM 1665 N N . ALA A 1 218 ? 54.171 6.362 20.569 1.00 95.62 218 ALA A N 1
ATOM 1666 C CA . ALA A 1 218 ? 52.884 5.842 21.006 1.00 95.62 218 ALA A CA 1
ATOM 1667 C C . ALA A 1 218 ? 52.182 6.808 21.971 1.00 95.62 218 ALA A C 1
ATOM 1669 O O . ALA A 1 218 ? 50.983 7.043 21.829 1.00 95.62 218 ALA A O 1
ATOM 1670 N N . ASP A 1 219 ? 52.923 7.410 22.902 1.00 94.25 219 ASP A N 1
ATOM 1671 C CA . ASP A 1 219 ? 52.384 8.419 23.817 1.00 94.25 219 ASP A CA 1
ATOM 1672 C C . ASP A 1 219 ? 51.921 9.672 23.060 1.00 94.25 219 ASP A C 1
ATOM 1674 O O . ASP A 1 219 ? 50.818 10.154 23.312 1.00 94.25 219 ASP A O 1
ATOM 1678 N N . ALA A 1 220 ? 52.672 10.121 22.048 1.00 94.12 220 ALA A N 1
ATOM 1679 C CA . ALA A 1 220 ? 52.248 11.224 21.183 1.00 94.12 220 ALA A CA 1
ATOM 1680 C C . ALA A 1 220 ? 50.945 10.920 20.410 1.00 94.12 220 ALA A C 1
ATOM 1682 O O . ALA A 1 220 ? 50.107 11.807 20.235 1.00 94.12 220 ALA A O 1
ATOM 1683 N N . LEU A 1 221 ? 50.730 9.671 19.966 1.00 96.12 221 LEU A N 1
ATOM 1684 C CA . LEU A 1 221 ? 49.455 9.257 19.360 1.00 96.12 221 LEU A CA 1
ATOM 1685 C C . LEU A 1 221 ? 48.312 9.292 20.381 1.00 96.12 221 LEU A C 1
ATOM 1687 O O . LEU A 1 221 ? 47.251 9.838 20.092 1.00 96.12 221 LEU A O 1
ATOM 1691 N N . ILE A 1 222 ? 48.528 8.731 21.573 1.00 95.19 222 ILE A N 1
ATOM 1692 C CA . ILE A 1 222 ? 47.532 8.700 22.653 1.00 95.19 222 ILE A CA 1
ATOM 1693 C C . ILE A 1 222 ? 47.117 10.127 23.038 1.00 95.19 222 ILE A C 1
ATOM 1695 O O . ILE A 1 222 ? 45.921 10.416 23.127 1.00 95.19 222 ILE A O 1
ATOM 1699 N N . GLU A 1 223 ? 48.086 11.030 23.198 1.00 94.00 223 GLU A N 1
ATOM 1700 C CA . GLU A 1 223 ? 47.850 12.440 23.512 1.00 94.00 223 GLU A CA 1
ATOM 1701 C C . GLU A 1 223 ? 47.071 13.151 22.398 1.00 94.00 223 GLU A C 1
ATOM 1703 O O . GLU A 1 223 ? 46.084 13.835 22.672 1.00 94.00 223 GLU A O 1
ATOM 1708 N N . ALA A 1 224 ? 47.433 12.928 21.130 1.00 92.69 224 ALA A N 1
ATOM 1709 C CA . ALA A 1 224 ? 46.749 13.534 19.986 1.00 92.69 224 ALA A CA 1
ATOM 1710 C C . ALA A 1 224 ? 45.277 13.098 19.830 1.00 92.69 224 ALA A C 1
ATOM 1712 O O . ALA A 1 224 ? 44.499 13.791 19.161 1.00 92.69 224 ALA A O 1
ATOM 1713 N N . LEU A 1 225 ? 44.896 11.962 20.424 1.00 90.88 225 LEU A N 1
ATOM 1714 C CA . LEU A 1 225 ? 43.521 11.461 20.494 1.00 90.88 225 LEU A CA 1
ATOM 1715 C C . LEU A 1 225 ? 42.796 11.862 21.793 1.00 90.88 225 LEU A C 1
ATOM 1717 O O . LEU A 1 225 ? 41.629 11.516 21.973 1.00 90.88 225 LEU A O 1
ATOM 1721 N N . GLY A 1 226 ? 43.454 12.588 22.703 1.00 89.44 226 GLY A N 1
ATOM 1722 C CA . GLY A 1 226 ? 42.895 12.935 24.013 1.00 89.44 226 GLY A CA 1
ATOM 1723 C C . GLY A 1 226 ? 42.694 11.721 24.928 1.00 89.44 226 GLY A C 1
ATOM 1724 O O . GLY A 1 226 ? 41.879 11.771 25.849 1.00 89.44 226 GLY A O 1
ATOM 1725 N N . GLN A 1 227 ? 43.407 10.623 24.665 1.00 85.50 227 GLN A N 1
ATOM 1726 C CA . GLN A 1 227 ? 43.310 9.376 25.415 1.00 85.50 227 GLN A CA 1
ATOM 1727 C C . GLN A 1 227 ? 44.322 9.326 26.562 1.00 85.50 227 GLN A C 1
ATOM 1729 O O . GLN A 1 227 ? 45.220 10.160 26.685 1.00 85.50 227 GLN A O 1
ATOM 1734 N N . ARG A 1 228 ? 44.173 8.326 27.435 1.00 83.88 228 ARG A N 1
ATOM 1735 C CA . ARG A 1 228 ? 45.143 8.027 28.492 1.00 83.88 228 ARG A CA 1
ATOM 1736 C C . ARG A 1 228 ? 45.518 6.557 28.459 1.00 83.88 228 ARG A C 1
ATOM 1738 O O . ARG A 1 228 ? 44.673 5.691 28.246 1.00 83.88 228 ARG A O 1
ATOM 1745 N N . ARG A 1 229 ? 46.793 6.289 28.711 1.00 86.38 229 ARG A N 1
ATOM 1746 C CA . ARG A 1 229 ? 47.318 4.940 28.897 1.00 86.38 229 ARG A CA 1
ATOM 1747 C C . ARG A 1 229 ? 46.773 4.362 30.206 1.00 86.38 229 ARG A C 1
ATOM 1749 O O . ARG A 1 229 ? 46.854 5.018 31.244 1.00 86.38 229 ARG A O 1
ATOM 1756 N N . VAL A 1 230 ? 46.235 3.145 30.162 1.00 87.81 230 VAL A N 1
ATOM 1757 C CA . VAL A 1 230 ? 45.786 2.408 31.352 1.00 87.81 230 VAL A CA 1
ATOM 1758 C C . VAL A 1 230 ? 46.734 1.237 31.642 1.00 87.81 230 VAL A C 1
ATOM 1760 O O . VAL A 1 230 ? 47.194 0.596 30.690 1.00 87.81 230 VAL A O 1
ATOM 1763 N N . PRO A 1 231 ? 47.061 0.952 32.918 1.00 88.31 231 PRO A N 1
ATOM 1764 C CA . PRO A 1 231 ? 47.810 -0.248 33.293 1.00 88.31 231 PRO A CA 1
ATOM 1765 C C . PRO A 1 231 ? 47.073 -1.521 32.863 1.00 88.31 231 PRO A C 1
ATOM 1767 O O . PRO A 1 231 ? 45.857 -1.614 33.016 1.00 88.31 231 PRO A O 1
ATOM 1770 N N . ASP A 1 232 ? 47.806 -2.491 32.321 1.00 82.12 232 ASP A N 1
ATOM 1771 C CA . ASP A 1 232 ? 47.252 -3.748 31.805 1.00 82.12 232 ASP A CA 1
ATOM 1772 C C . ASP A 1 232 ? 48.310 -4.851 31.895 1.00 82.12 232 ASP A C 1
ATOM 1774 O O . ASP A 1 232 ? 49.028 -5.133 30.935 1.00 82.12 232 ASP A O 1
ATOM 1778 N N . GLU A 1 233 ? 48.446 -5.400 33.105 1.00 82.56 233 GLU A N 1
ATOM 1779 C CA . GLU A 1 233 ? 49.431 -6.422 33.450 1.00 82.56 233 GLU A CA 1
ATOM 1780 C C . GLU A 1 233 ? 48.955 -7.811 33.016 1.00 82.56 233 GLU A C 1
ATOM 1782 O O . GLU A 1 233 ? 48.312 -8.535 33.776 1.00 82.56 233 GLU A O 1
ATOM 1787 N N . ALA A 1 234 ? 49.287 -8.186 31.784 1.00 78.81 234 ALA A N 1
ATOM 1788 C CA . ALA A 1 234 ? 48.990 -9.506 31.240 1.00 78.81 234 ALA A CA 1
ATOM 1789 C C . ALA A 1 234 ? 50.269 -10.184 30.748 1.00 78.81 234 ALA A C 1
ATOM 1791 O O . ALA A 1 234 ? 51.069 -9.584 30.029 1.00 78.81 234 ALA A O 1
ATOM 1792 N N . GLU A 1 235 ? 50.457 -11.448 31.113 1.00 76.75 235 GLU A N 1
ATOM 1793 C CA . GLU A 1 235 ? 51.518 -12.276 30.551 1.00 76.75 235 GLU A CA 1
ATOM 1794 C C . GLU A 1 235 ? 50.982 -12.985 29.308 1.00 76.75 235 GLU A C 1
ATOM 1796 O O . GLU A 1 235 ? 49.983 -13.704 29.352 1.00 76.75 235 GLU A O 1
ATOM 1801 N N . GLU A 1 236 ? 51.619 -12.733 28.172 1.00 70.94 236 GLU A N 1
ATOM 1802 C CA . GLU A 1 236 ? 51.291 -13.360 26.904 1.00 70.94 236 GLU A CA 1
ATOM 1803 C C . GLU A 1 236 ? 52.375 -14.385 26.542 1.00 70.94 236 GLU A C 1
ATOM 1805 O O . GLU A 1 236 ? 53.521 -14.288 26.987 1.00 70.94 236 GLU A O 1
ATOM 1810 N N . GLY A 1 237 ? 52.025 -15.392 25.736 1.00 63.25 237 GLY A N 1
ATOM 1811 C CA . GLY A 1 237 ? 52.977 -16.438 25.340 1.00 63.25 237 GLY A CA 1
ATOM 1812 C C . GLY A 1 237 ? 54.273 -15.887 24.712 1.00 63.25 237 GLY A C 1
ATOM 1813 O O . GLY A 1 237 ? 54.333 -14.745 24.258 1.00 63.25 237 GLY A O 1
ATOM 1814 N N . ASP A 1 238 ? 55.324 -16.711 24.688 1.00 65.19 238 ASP A N 1
ATOM 1815 C CA . ASP A 1 238 ? 56.702 -16.337 24.305 1.00 65.19 238 ASP A CA 1
ATOM 1816 C C . ASP A 1 238 ? 57.394 -15.327 25.242 1.00 65.19 238 ASP A C 1
ATOM 1818 O O . ASP A 1 238 ? 58.458 -14.803 24.910 1.00 65.19 238 ASP A O 1
ATOM 1822 N N . GLY A 1 239 ? 56.829 -15.077 26.431 1.00 70.31 239 GLY A N 1
ATOM 1823 C CA . GLY A 1 239 ? 57.435 -14.266 27.492 1.00 70.31 239 GLY A CA 1
ATOM 1824 C C . GLY A 1 239 ? 57.271 -12.753 27.318 1.00 70.31 239 GLY A C 1
ATOM 1825 O O . GLY A 1 239 ? 58.085 -11.996 27.846 1.00 70.31 239 GLY A O 1
ATOM 1826 N N . LEU A 1 240 ? 56.270 -12.301 26.553 1.00 80.56 240 LEU A N 1
ATOM 1827 C CA . LEU A 1 240 ? 55.900 -10.887 26.451 1.00 80.56 240 LEU A CA 1
ATOM 1828 C C . LEU A 1 240 ? 54.975 -10.509 27.612 1.00 80.56 240 LEU A C 1
ATOM 1830 O O . LEU A 1 240 ? 53.848 -10.992 27.701 1.00 80.56 240 LEU A O 1
ATOM 1834 N N . ARG A 1 241 ? 55.420 -9.596 28.479 1.00 86.31 241 ARG A N 1
ATOM 1835 C CA . ARG A 1 241 ? 54.586 -9.049 29.557 1.00 86.31 241 ARG A CA 1
ATOM 1836 C C . ARG A 1 241 ? 54.014 -7.703 29.135 1.00 86.31 241 ARG A C 1
ATOM 1838 O O . ARG A 1 241 ? 54.755 -6.726 29.030 1.00 86.31 241 ARG A O 1
ATOM 1845 N N . ARG A 1 242 ? 52.706 -7.646 28.898 1.00 90.62 242 ARG A N 1
ATOM 1846 C CA . ARG A 1 242 ? 51.982 -6.398 28.650 1.00 90.62 242 ARG A CA 1
ATOM 1847 C C . ARG A 1 242 ? 51.960 -5.580 29.940 1.00 90.62 242 ARG A C 1
ATOM 1849 O O . ARG A 1 242 ? 51.776 -6.130 31.022 1.00 90.62 242 ARG A O 1
ATOM 1856 N N . LEU A 1 243 ? 52.231 -4.286 29.816 1.00 90.12 243 LEU A N 1
ATOM 1857 C CA . LEU A 1 243 ? 52.256 -3.324 30.920 1.00 90.12 243 LEU A CA 1
ATOM 1858 C C . LEU A 1 243 ? 51.095 -2.340 30.832 1.00 90.12 243 LEU A C 1
ATOM 1860 O O . LEU A 1 243 ? 50.638 -1.816 31.846 1.00 90.12 243 LEU A O 1
ATOM 1864 N N . SER A 1 244 ? 50.653 -2.028 29.615 1.00 90.44 244 SER A N 1
ATOM 1865 C CA . SER A 1 244 ? 49.641 -1.003 29.403 1.00 90.44 244 SER A CA 1
ATOM 1866 C C . SER A 1 244 ? 48.925 -1.140 28.072 1.00 90.44 244 SER A C 1
ATOM 1868 O O . SER A 1 244 ? 49.453 -1.722 27.121 1.00 90.44 244 SER A O 1
ATOM 1870 N N . ARG A 1 245 ? 47.749 -0.520 27.997 1.00 92.25 245 ARG A N 1
ATOM 1871 C CA . ARG A 1 245 ? 46.984 -0.357 26.762 1.00 92.25 245 ARG A CA 1
ATOM 1872 C C . ARG A 1 245 ? 46.347 1.026 26.665 1.00 92.25 245 ARG A C 1
ATOM 1874 O O . ARG A 1 245 ? 46.124 1.685 27.678 1.00 92.25 245 ARG A O 1
ATOM 1881 N N . ALA A 1 246 ? 46.008 1.442 25.454 1.00 90.94 246 ALA A N 1
ATOM 1882 C CA . ALA A 1 246 ? 45.096 2.549 25.179 1.00 90.94 246 ALA A CA 1
ATOM 1883 C C . ALA A 1 246 ? 44.199 2.154 24.002 1.00 90.94 246 ALA A C 1
ATOM 1885 O O . ALA A 1 246 ? 44.703 1.689 22.982 1.00 90.94 246 ALA A O 1
ATOM 1886 N N . THR A 1 247 ? 42.881 2.298 24.151 1.00 87.94 247 THR A N 1
ATOM 1887 C CA . THR A 1 247 ? 41.902 1.844 23.149 1.00 87.94 247 THR A CA 1
ATOM 1888 C C . THR A 1 247 ? 40.774 2.852 22.978 1.00 87.94 247 THR A C 1
ATOM 1890 O O . THR A 1 247 ? 40.205 3.287 23.976 1.00 87.94 247 THR A O 1
ATOM 1893 N N . GLN A 1 248 ? 40.408 3.165 21.735 1.00 83.38 248 GLN A N 1
ATOM 1894 C CA . GLN A 1 248 ? 39.239 3.977 21.385 1.00 83.38 248 GLN A CA 1
ATOM 1895 C C . GLN A 1 248 ? 38.741 3.553 20.000 1.00 83.38 248 GLN A C 1
ATOM 1897 O O . GLN A 1 248 ? 39.495 3.647 19.039 1.00 83.38 248 GLN A O 1
ATOM 1902 N N . GLY A 1 249 ? 37.494 3.092 19.875 1.00 83.75 249 GLY A N 1
ATOM 1903 C CA . GLY A 1 249 ? 36.974 2.596 18.594 1.00 83.75 249 GLY A CA 1
ATOM 1904 C C . GLY A 1 249 ? 37.887 1.524 17.981 1.00 83.75 249 GLY A C 1
ATOM 1905 O O . GLY A 1 249 ? 38.215 0.535 18.633 1.00 83.75 249 GLY A O 1
ATOM 1906 N N . GLY A 1 250 ? 38.334 1.739 16.741 1.00 84.12 250 GLY A N 1
ATOM 1907 C CA . GLY A 1 250 ? 39.305 0.887 16.046 1.00 84.12 250 GLY A CA 1
ATOM 1908 C C . GLY A 1 250 ? 40.784 1.190 16.341 1.00 84.12 250 GLY A C 1
ATOM 1909 O O . GLY A 1 250 ? 41.648 0.550 15.742 1.00 84.12 250 GLY A O 1
ATOM 1910 N N . PHE A 1 251 ? 41.107 2.157 17.205 1.00 93.38 251 PHE A N 1
ATOM 1911 C CA . PHE A 1 251 ? 42.477 2.496 17.615 1.00 93.38 251 PHE A CA 1
ATOM 1912 C C . PHE A 1 251 ? 42.905 1.715 18.867 1.00 93.38 251 PHE A C 1
ATOM 1914 O O . PHE A 1 251 ? 42.176 1.673 19.860 1.00 93.38 251 PHE A O 1
ATOM 1921 N N . GLU A 1 252 ? 44.108 1.139 18.834 1.00 93.38 252 GLU A N 1
ATOM 1922 C CA . GLU A 1 252 ? 44.693 0.319 19.894 1.00 93.38 252 GLU A CA 1
ATOM 1923 C C . GLU A 1 252 ? 46.224 0.493 19.971 1.00 93.38 252 GLU A C 1
ATOM 1925 O O . GLU A 1 252 ? 46.946 0.330 18.987 1.00 93.38 252 GLU A O 1
ATOM 1930 N N . VAL A 1 253 ? 46.734 0.785 21.168 1.00 94.38 253 VAL A N 1
ATOM 1931 C CA . VAL A 1 253 ? 48.169 0.804 21.494 1.00 94.38 253 VAL A CA 1
ATOM 1932 C C . VAL A 1 253 ? 48.416 -0.137 22.662 1.00 94.38 253 VAL A C 1
ATOM 1934 O O . VAL A 1 253 ? 47.756 -0.001 23.690 1.00 94.38 253 VAL A O 1
ATOM 1937 N N . LEU A 1 254 ? 49.387 -1.043 22.541 1.00 91.94 254 LEU A N 1
ATOM 1938 C CA . LEU A 1 254 ? 49.766 -2.006 23.578 1.00 91.94 254 LEU A CA 1
ATOM 1939 C C . LEU A 1 254 ? 51.257 -1.859 23.921 1.00 91.94 254 LEU A C 1
ATOM 1941 O O . LEU A 1 254 ? 52.124 -2.041 23.064 1.00 91.94 254 LEU A O 1
ATOM 1945 N N . GLY A 1 255 ? 51.561 -1.534 25.177 1.00 92.25 255 GLY A N 1
ATOM 1946 C CA . GLY A 1 255 ? 52.932 -1.385 25.670 1.00 92.25 255 GLY A CA 1
ATOM 1947 C C . GLY A 1 255 ? 53.392 -2.605 26.455 1.00 92.25 255 GLY A C 1
ATOM 1948 O O . GLY A 1 255 ? 52.670 -3.067 27.342 1.00 92.25 255 GLY A O 1
ATOM 1949 N N . TYR A 1 256 ? 54.594 -3.097 26.162 1.00 91.62 256 TYR A N 1
ATOM 1950 C CA . TYR A 1 256 ? 55.174 -4.302 26.756 1.00 91.62 256 TYR A CA 1
ATOM 1951 C C . TYR A 1 256 ? 56.483 -4.009 27.497 1.00 91.62 256 TYR A C 1
ATOM 1953 O O . TYR A 1 256 ? 57.189 -3.046 27.201 1.00 91.62 256 TYR A O 1
ATOM 1961 N N . ALA A 1 257 ? 56.798 -4.857 28.476 1.00 88.00 257 ALA A N 1
ATOM 1962 C CA . ALA A 1 257 ? 58.100 -4.900 29.127 1.00 88.00 257 ALA A CA 1
ATOM 1963 C C . ALA A 1 257 ? 59.150 -5.537 28.203 1.00 88.00 257 ALA A C 1
ATOM 1965 O O . ALA A 1 257 ? 58.811 -6.365 27.358 1.00 88.00 257 ALA A O 1
ATOM 1966 N N . GLY A 1 258 ? 60.421 -5.201 28.428 1.00 85.62 258 GLY A N 1
ATOM 1967 C CA . GLY A 1 258 ? 61.556 -5.724 27.666 1.00 85.62 258 GLY A CA 1
ATOM 1968 C C . GLY A 1 258 ? 62.292 -4.616 26.918 1.00 85.62 258 GLY A C 1
ATOM 1969 O O . GLY A 1 258 ? 61.674 -3.794 26.245 1.00 85.62 258 GLY A O 1
ATOM 1970 N N . ASP A 1 259 ? 63.610 -4.568 27.079 1.00 85.81 259 ASP A N 1
ATOM 1971 C CA . ASP A 1 259 ? 64.502 -3.541 26.533 1.00 85.81 259 ASP A CA 1
ATOM 1972 C C . ASP A 1 259 ? 65.677 -4.142 25.735 1.00 85.81 259 ASP A C 1
ATOM 1974 O O . ASP A 1 259 ? 66.638 -3.445 25.402 1.00 85.81 259 ASP A O 1
ATOM 1978 N N . GLN A 1 260 ? 65.604 -5.436 25.402 1.00 83.69 260 GLN A N 1
ATOM 1979 C CA . GLN A 1 260 ? 66.636 -6.159 24.662 1.00 83.69 260 GLN A CA 1
ATOM 1980 C C . GLN A 1 260 ? 66.217 -6.432 23.212 1.00 83.69 260 GLN A C 1
ATOM 1982 O O . GLN A 1 260 ? 65.038 -6.510 22.873 1.00 83.69 260 GLN A O 1
ATOM 1987 N N . ALA A 1 261 ? 67.192 -6.689 22.333 1.00 76.69 261 ALA A N 1
ATOM 1988 C CA . ALA A 1 261 ? 66.934 -7.018 20.925 1.00 76.69 261 ALA A CA 1
ATOM 1989 C C . ALA A 1 261 ? 66.021 -8.250 20.734 1.00 76.69 261 ALA A C 1
ATOM 1991 O O . ALA A 1 261 ? 65.292 -8.337 19.747 1.00 76.69 261 ALA A O 1
ATOM 1992 N N . ALA A 1 262 ? 66.042 -9.199 21.674 1.00 77.81 262 ALA A N 1
ATOM 1993 C CA . ALA A 1 262 ? 65.144 -10.350 21.653 1.00 77.81 262 ALA A CA 1
ATOM 1994 C C . ALA A 1 262 ? 63.675 -9.946 21.872 1.00 77.81 262 ALA A C 1
ATOM 1996 O O . ALA A 1 262 ? 62.796 -10.541 21.252 1.00 77.81 262 ALA A O 1
ATOM 1997 N N . ASP A 1 263 ? 63.417 -8.927 22.697 1.00 82.94 263 ASP A N 1
ATOM 1998 C CA . ASP A 1 263 ? 62.071 -8.422 22.973 1.00 82.94 263 ASP A CA 1
ATOM 1999 C C . ASP A 1 263 ? 61.497 -7.737 21.731 1.00 82.94 263 ASP A C 1
ATOM 2001 O O . ASP A 1 263 ? 60.382 -8.055 21.328 1.00 82.94 263 ASP A O 1
ATOM 2005 N N . HIS A 1 264 ? 62.310 -6.933 21.034 1.00 85.25 264 HIS A N 1
ATOM 2006 C CA . HIS A 1 264 ? 61.969 -6.341 19.733 1.00 85.25 264 HIS A CA 1
ATOM 2007 C C . HIS A 1 264 ? 61.459 -7.397 18.736 1.00 85.25 264 HIS A C 1
ATOM 2009 O O . HIS A 1 264 ? 60.375 -7.272 18.172 1.00 85.25 264 HIS A O 1
ATOM 2015 N N . VAL A 1 265 ? 62.197 -8.501 18.562 1.00 82.81 265 VAL A N 1
ATOM 2016 C CA . VAL A 1 265 ? 61.840 -9.568 17.607 1.00 82.81 265 VAL A CA 1
ATOM 2017 C C . VAL A 1 265 ? 60.568 -10.327 18.016 1.00 82.81 265 VAL A C 1
ATOM 2019 O O . VAL A 1 265 ? 59.841 -10.813 17.146 1.00 82.81 265 VAL A O 1
ATOM 2022 N N . ARG A 1 266 ? 60.239 -10.415 19.314 1.00 83.94 266 ARG A N 1
ATOM 2023 C CA . ARG A 1 266 ? 58.994 -11.064 19.774 1.00 83.94 266 ARG A CA 1
ATOM 2024 C C . ARG A 1 266 ? 57.742 -10.335 19.284 1.00 83.94 266 ARG A C 1
ATOM 2026 O O . ARG A 1 266 ? 56.756 -11.002 18.979 1.00 83.94 266 ARG A O 1
ATOM 2033 N N . HIS A 1 267 ? 57.787 -9.009 19.135 1.00 85.75 267 HIS A N 1
ATOM 2034 C CA . HIS A 1 267 ? 56.676 -8.242 18.561 1.00 85.75 267 HIS A CA 1
ATOM 2035 C C . HIS A 1 267 ? 56.375 -8.651 17.116 1.00 85.75 267 HIS A C 1
ATOM 2037 O O . HIS A 1 267 ? 55.208 -8.762 16.749 1.00 85.75 267 HIS A O 1
ATOM 2043 N N . PHE A 1 268 ? 57.404 -8.942 16.311 1.00 85.69 268 PHE A N 1
ATOM 2044 C CA . PHE A 1 268 ? 57.216 -9.390 14.929 1.00 85.69 268 PHE A CA 1
ATOM 2045 C C . PHE A 1 268 ? 56.497 -10.741 14.850 1.00 85.69 268 PHE A C 1
ATOM 2047 O O . PHE A 1 268 ? 55.572 -10.908 14.063 1.00 85.69 268 PHE A O 1
ATOM 2054 N N . ARG A 1 269 ? 56.864 -11.688 15.723 1.00 76.50 269 ARG A N 1
ATOM 2055 C CA . ARG A 1 269 ? 56.246 -13.027 15.776 1.00 76.50 269 ARG A CA 1
ATOM 2056 C C . ARG A 1 269 ? 54.773 -13.015 16.194 1.00 76.50 269 ARG A C 1
ATOM 2058 O O . ARG A 1 269 ? 54.092 -14.015 16.005 1.00 76.50 269 ARG A O 1
ATOM 2065 N N . ARG A 1 270 ? 54.292 -11.907 16.770 1.00 74.06 270 ARG A N 1
ATOM 2066 C CA . ARG A 1 270 ? 52.894 -11.703 17.192 1.00 74.06 270 ARG A CA 1
ATOM 2067 C C . ARG A 1 270 ? 52.182 -10.587 16.435 1.00 74.06 270 ARG A C 1
ATOM 2069 O O . ARG A 1 270 ? 51.112 -10.139 16.859 1.00 74.06 270 ARG A O 1
ATOM 2076 N N . LEU A 1 271 ? 52.778 -10.124 15.340 1.00 77.12 271 LEU A N 1
ATOM 2077 C CA . LEU A 1 271 ? 52.084 -9.301 14.365 1.00 77.12 271 LEU A CA 1
ATOM 2078 C C . LEU A 1 271 ? 50.906 -10.123 13.804 1.00 77.12 271 LEU A C 1
ATOM 2080 O O . LEU A 1 271 ? 51.009 -11.342 13.712 1.00 77.12 271 LEU A O 1
ATOM 2084 N N . TRP A 1 272 ? 49.779 -9.478 13.489 1.00 80.38 272 TRP A N 1
ATOM 2085 C CA . TRP A 1 272 ? 48.532 -10.131 13.057 1.00 80.38 272 TRP A CA 1
ATOM 2086 C C . TRP A 1 272 ? 47.773 -10.929 14.127 1.00 80.38 272 TRP A C 1
ATOM 2088 O O . TRP A 1 272 ? 47.378 -12.069 13.918 1.00 80.38 272 TRP A O 1
ATOM 2098 N N . ARG A 1 273 ? 47.481 -10.311 15.275 1.00 68.00 273 ARG A N 1
ATOM 2099 C CA . ARG A 1 273 ? 46.619 -10.926 16.305 1.00 68.00 273 ARG A CA 1
ATOM 2100 C C . ARG A 1 273 ? 45.232 -11.314 15.751 1.00 68.00 273 ARG A C 1
ATOM 2102 O O . ARG A 1 273 ? 44.727 -10.600 14.870 1.00 68.00 273 ARG A O 1
ATOM 2109 N N . PRO A 1 274 ? 44.585 -12.376 16.283 1.00 57.69 274 PRO A N 1
ATOM 2110 C CA . PRO A 1 274 ? 43.207 -12.724 15.936 1.00 57.69 274 PRO A CA 1
ATOM 2111 C C . PRO A 1 274 ? 42.309 -11.488 16.036 1.00 57.69 274 PRO A C 1
ATOM 2113 O O . PRO A 1 274 ? 42.396 -10.731 17.008 1.00 57.69 274 PRO A O 1
ATOM 2116 N N . ARG A 1 275 ? 41.486 -11.238 15.010 1.00 52.28 275 ARG A N 1
ATOM 2117 C CA . ARG A 1 275 ? 40.534 -10.119 15.047 1.00 52.28 275 ARG A CA 1
ATOM 2118 C C . ARG A 1 275 ? 39.555 -10.365 16.204 1.00 52.28 275 ARG A C 1
ATOM 2120 O O . ARG A 1 275 ? 39.062 -11.486 16.315 1.00 52.28 275 ARG A O 1
ATOM 2127 N N . PRO A 1 276 ? 39.206 -9.359 17.027 1.00 40.41 276 PRO A N 1
ATOM 2128 C CA . PRO A 1 276 ? 37.944 -9.420 17.752 1.00 40.41 276 PRO A CA 1
ATOM 2129 C C . PRO A 1 276 ? 36.828 -9.673 16.728 1.00 40.41 276 PRO A C 1
ATOM 2131 O O . PRO A 1 276 ? 36.846 -9.083 15.644 1.00 40.41 276 PRO A O 1
ATOM 2134 N N . ALA A 1 277 ? 35.911 -10.589 17.032 1.00 35.97 277 ALA A N 1
ATOM 2135 C CA . ALA A 1 277 ? 34.788 -10.900 16.158 1.00 35.97 277 ALA A CA 1
ATOM 2136 C C . ALA A 1 277 ? 33.952 -9.635 15.913 1.00 35.97 277 ALA A C 1
ATOM 2138 O O . ALA A 1 277 ? 33.374 -9.121 16.862 1.00 35.97 277 ALA A O 1
ATOM 2139 N N . ALA A 1 278 ? 33.908 -9.183 14.652 1.00 37.88 278 ALA A N 1
ATOM 2140 C CA . ALA A 1 278 ? 33.156 -8.033 14.140 1.00 37.88 278 ALA A CA 1
ATOM 2141 C C . ALA A 1 278 ? 33.410 -6.684 14.861 1.00 37.88 278 ALA A C 1
ATOM 2143 O O . ALA A 1 278 ? 33.733 -6.598 16.042 1.00 37.88 278 ALA A O 1
ATOM 2144 N N . LEU A 1 279 ? 33.258 -5.569 14.141 1.00 39.19 279 LEU A N 1
ATOM 2145 C CA . LEU A 1 279 ? 32.932 -4.321 14.838 1.00 39.19 279 LEU A CA 1
ATOM 2146 C C . LEU A 1 279 ? 31.613 -4.570 15.592 1.00 39.19 279 LEU A C 1
ATOM 2148 O O . LEU A 1 279 ? 30.760 -5.272 15.039 1.00 39.19 279 LEU A O 1
ATOM 2152 N N . PRO A 1 280 ? 31.430 -4.060 16.824 1.00 44.59 280 PRO A N 1
ATOM 2153 C CA . PRO A 1 280 ? 30.129 -4.148 17.471 1.00 44.59 280 PRO A CA 1
ATOM 2154 C C . PRO A 1 280 ? 29.073 -3.602 16.507 1.00 44.59 280 PRO A C 1
ATOM 2156 O O . PRO A 1 280 ? 29.307 -2.598 15.829 1.00 44.59 280 PRO A O 1
ATOM 2159 N N . SER A 1 281 ? 27.946 -4.308 16.406 1.00 51.41 281 SER A N 1
ATOM 2160 C CA . SER A 1 281 ? 26.807 -3.808 15.638 1.00 51.41 281 SER A CA 1
ATOM 2161 C C . SER A 1 281 ? 26.448 -2.415 16.160 1.00 51.41 281 SER A C 1
ATOM 2163 O O . SER A 1 281 ? 26.566 -2.191 17.371 1.00 51.41 281 SER A O 1
ATOM 2165 N N . PRO A 1 282 ? 26.066 -1.476 15.276 1.00 63.94 282 PRO A N 1
ATOM 2166 C CA . PRO A 1 282 ? 25.730 -0.128 15.697 1.00 63.94 282 PRO A CA 1
ATOM 2167 C C . PRO A 1 282 ? 24.658 -0.194 16.782 1.00 63.94 282 PRO A C 1
ATOM 2169 O O . PRO A 1 282 ? 23.693 -0.956 16.691 1.00 63.94 282 PRO A O 1
ATOM 2172 N N . THR A 1 283 ? 24.854 0.588 17.834 1.00 76.50 283 THR A N 1
ATOM 2173 C CA . THR A 1 283 ? 23.871 0.728 18.903 1.00 76.50 283 THR A CA 1
ATOM 2174 C C . THR A 1 283 ? 22.557 1.273 18.328 1.00 76.50 283 THR A C 1
ATOM 2176 O O . THR A 1 283 ? 22.579 2.000 17.328 1.00 76.50 283 THR A O 1
ATOM 2179 N N . PRO A 1 284 ? 21.397 0.997 18.953 1.00 79.50 284 PRO A N 1
ATOM 2180 C CA . PRO A 1 284 ? 20.129 1.582 18.520 1.00 79.50 284 PRO A CA 1
ATOM 2181 C C . PRO A 1 284 ? 20.178 3.111 18.379 1.00 79.50 284 PRO A C 1
ATOM 2183 O O . PRO A 1 284 ? 19.566 3.656 17.467 1.00 79.50 284 PRO A O 1
ATOM 2186 N N . ASP A 1 285 ? 20.955 3.796 19.224 1.00 82.38 285 ASP A N 1
ATOM 2187 C CA . ASP A 1 285 ? 21.168 5.246 19.149 1.00 82.38 285 ASP A CA 1
ATOM 2188 C C . ASP A 1 285 ? 21.907 5.675 17.873 1.00 82.38 285 ASP A C 1
ATOM 2190 O O . ASP A 1 285 ? 21.515 6.645 17.223 1.00 82.38 285 ASP A O 1
ATOM 2194 N N . GLU A 1 286 ? 22.953 4.945 17.479 1.00 81.56 286 GLU A N 1
ATOM 2195 C CA . GLU A 1 286 ? 23.691 5.209 16.239 1.00 81.56 286 GLU A CA 1
ATOM 2196 C C . GLU A 1 286 ? 22.812 4.965 15.007 1.00 81.56 286 GLU A C 1
ATOM 2198 O O . GLU A 1 286 ? 22.829 5.766 14.068 1.00 81.56 286 GLU A O 1
ATOM 2203 N N . VAL A 1 287 ? 21.996 3.906 15.031 1.00 86.19 287 VAL A N 1
ATOM 2204 C CA . VAL A 1 287 ? 21.037 3.609 13.957 1.00 86.19 287 VAL A CA 1
ATOM 2205 C C . VAL A 1 287 ? 19.962 4.693 13.867 1.00 86.19 287 VAL A C 1
ATOM 2207 O O . VAL A 1 287 ? 19.685 5.184 12.774 1.00 86.19 287 VAL A O 1
ATOM 2210 N N . LEU A 1 288 ? 19.382 5.117 14.995 1.00 91.00 288 LEU A N 1
ATOM 2211 C CA . LEU A 1 288 ? 18.381 6.188 15.031 1.00 91.00 288 LEU A CA 1
ATOM 2212 C C . LEU A 1 288 ? 18.943 7.507 14.493 1.00 91.00 288 LEU A C 1
ATOM 2214 O O . LEU A 1 288 ? 18.292 8.153 13.674 1.00 91.00 288 LEU A O 1
ATOM 2218 N N . ALA A 1 289 ? 20.164 7.881 14.884 1.00 89.06 289 ALA A N 1
ATOM 2219 C CA . ALA A 1 289 ? 20.809 9.097 14.397 1.00 89.06 289 ALA A CA 1
ATOM 2220 C C . ALA A 1 289 ? 21.073 9.051 12.879 1.00 89.06 289 ALA A C 1
ATOM 2222 O O . ALA A 1 289 ? 20.804 10.028 12.171 1.00 89.06 289 ALA A O 1
ATOM 2223 N N . ALA A 1 290 ? 21.559 7.917 12.361 1.00 88.19 290 ALA A N 1
ATOM 2224 C CA . ALA A 1 290 ? 21.778 7.723 10.928 1.00 88.19 290 ALA A CA 1
ATOM 2225 C C . ALA A 1 290 ? 20.458 7.767 10.138 1.00 88.19 290 ALA A C 1
ATOM 2227 O O . ALA A 1 290 ? 20.357 8.482 9.134 1.00 88.19 290 ALA A O 1
ATOM 2228 N N . ASN A 1 291 ? 19.427 7.077 10.636 1.00 95.25 291 ASN A N 1
ATOM 2229 C CA . ASN A 1 291 ? 18.087 7.079 10.056 1.00 95.25 291 ASN A CA 1
ATOM 2230 C C . ASN A 1 291 ? 17.497 8.494 10.041 1.00 95.25 291 ASN A C 1
ATOM 2232 O O . ASN A 1 291 ? 17.015 8.934 9.000 1.00 95.25 291 ASN A O 1
ATOM 2236 N N . ALA A 1 292 ? 17.607 9.251 11.138 1.00 94.31 292 ALA A N 1
ATOM 2237 C CA . ALA A 1 292 ? 17.093 10.619 11.228 1.00 94.31 292 ALA A CA 1
ATOM 2238 C C . ALA A 1 292 ? 17.740 11.543 10.188 1.00 94.31 292 ALA A C 1
ATOM 2240 O O . ALA A 1 292 ? 17.055 12.345 9.548 1.00 94.31 292 ALA A O 1
ATOM 2241 N N . ALA A 1 293 ? 19.053 11.410 9.973 1.00 94.12 293 ALA A N 1
ATOM 2242 C CA . ALA A 1 293 ? 19.768 12.182 8.964 1.00 94.12 293 ALA A CA 1
ATOM 2243 C C . ALA A 1 293 ? 19.307 11.842 7.537 1.00 94.12 293 ALA A C 1
ATOM 2245 O O . ALA A 1 293 ? 19.143 12.746 6.715 1.00 94.12 293 ALA A O 1
ATOM 2246 N N . LEU A 1 294 ? 19.081 10.559 7.232 1.00 95.75 294 LEU A N 1
ATOM 2247 C CA . LEU A 1 294 ? 18.599 10.137 5.916 1.00 95.75 294 LEU A CA 1
ATOM 2248 C C . LEU A 1 294 ? 17.147 10.571 5.670 1.00 95.75 294 LEU A C 1
ATOM 2250 O O . LEU A 1 294 ? 16.860 11.133 4.614 1.00 95.75 294 LEU A O 1
ATOM 2254 N N . VAL A 1 295 ? 16.260 10.412 6.656 1.00 98.12 295 VAL A N 1
ATOM 2255 C CA . VAL A 1 295 ? 14.866 10.890 6.603 1.00 98.12 295 VAL A CA 1
ATOM 2256 C C . VAL A 1 295 ? 14.814 12.396 6.348 1.00 98.12 295 VAL A C 1
ATOM 2258 O O . VAL A 1 295 ? 14.067 12.858 5.482 1.00 98.12 295 VAL A O 1
ATOM 2261 N N . ALA A 1 296 ? 15.640 13.182 7.044 1.00 96.06 296 ALA A N 1
ATOM 2262 C CA . ALA A 1 296 ? 15.699 14.629 6.849 1.00 96.06 296 ALA A CA 1
ATOM 2263 C C . ALA A 1 296 ? 16.170 15.021 5.436 1.00 96.06 296 ALA A C 1
ATOM 2265 O O . ALA A 1 296 ? 15.671 15.998 4.875 1.00 96.06 296 ALA A O 1
ATOM 2266 N N . ARG A 1 297 ? 17.108 14.271 4.836 1.00 96.81 297 ARG A N 1
ATOM 2267 C CA . ARG A 1 297 ? 17.516 14.478 3.434 1.00 96.81 297 ARG A CA 1
ATOM 2268 C C . ARG A 1 297 ? 16.384 14.147 2.465 1.00 96.81 297 ARG A C 1
ATOM 2270 O O . ARG A 1 297 ? 16.062 14.969 1.612 1.00 96.81 297 ARG A O 1
ATOM 2277 N N . CYS A 1 298 ? 15.747 12.994 2.638 1.00 98.38 298 CYS A N 1
ATOM 2278 C CA . CYS A 1 298 ? 14.718 12.506 1.725 1.00 98.38 298 CYS A CA 1
ATOM 2279 C C . CYS A 1 298 ? 13.450 13.377 1.747 1.00 98.38 298 CYS A C 1
ATOM 2281 O O . CYS A 1 298 ? 12.975 13.829 0.708 1.00 98.38 298 CYS A O 1
ATOM 2283 N N . THR A 1 299 ? 12.939 13.706 2.937 1.00 98.00 299 THR A N 1
ATOM 2284 C CA . THR A 1 299 ? 11.758 14.580 3.075 1.00 98.00 299 THR A CA 1
ATOM 2285 C C . THR A 1 299 ? 12.019 15.998 2.558 1.00 98.00 299 THR A C 1
ATOM 2287 O O . THR A 1 299 ? 11.115 16.644 2.025 1.00 98.00 299 THR A O 1
ATOM 2290 N N . ARG A 1 300 ? 13.258 16.499 2.673 1.00 97.31 300 ARG A N 1
ATOM 2291 C CA . ARG A 1 300 ? 13.681 17.774 2.076 1.00 97.31 300 ARG A CA 1
ATOM 2292 C C . ARG A 1 300 ? 13.709 17.703 0.553 1.00 97.31 300 ARG A C 1
ATOM 2294 O O . ARG A 1 300 ? 13.215 18.639 -0.072 1.00 97.31 300 ARG A O 1
ATOM 2301 N N . LEU A 1 301 ? 14.247 16.626 -0.025 1.00 98.06 301 LEU A N 1
ATOM 2302 C CA . LEU A 1 301 ? 14.269 16.422 -1.474 1.00 98.06 301 LEU A CA 1
ATOM 2303 C C . LEU A 1 301 ? 12.851 16.475 -2.046 1.00 98.06 301 LEU A C 1
ATOM 2305 O O . LEU A 1 301 ? 12.590 17.314 -2.908 1.00 98.06 301 LEU A O 1
ATOM 2309 N N . ALA A 1 302 ? 11.933 15.671 -1.498 1.00 98.12 302 ALA A N 1
ATOM 2310 C CA . ALA A 1 302 ? 10.543 15.607 -1.950 1.00 98.12 302 ALA A CA 1
ATOM 2311 C C . ALA A 1 302 ? 9.830 16.968 -1.836 1.00 98.12 302 ALA A C 1
ATOM 2313 O O . ALA A 1 302 ? 9.189 17.431 -2.780 1.00 98.12 302 ALA A O 1
ATOM 2314 N N . ARG A 1 303 ? 10.008 17.676 -0.710 1.00 97.75 303 ARG A N 1
ATOM 2315 C CA . ARG A 1 303 ? 9.419 19.011 -0.501 1.00 97.75 303 ARG A CA 1
ATOM 2316 C C . ARG A 1 303 ? 9.950 20.047 -1.493 1.00 97.75 303 ARG A C 1
ATOM 2318 O O . ARG A 1 303 ? 9.172 20.813 -2.057 1.00 97.75 303 ARG A O 1
ATOM 2325 N N . ARG A 1 304 ? 11.268 20.086 -1.711 1.00 97.69 304 ARG A N 1
ATOM 2326 C CA . ARG A 1 304 ? 11.892 21.034 -2.648 1.00 97.69 304 ARG A CA 1
ATOM 2327 C C . ARG A 1 304 ? 11.501 20.743 -4.091 1.00 97.69 304 ARG A C 1
ATOM 2329 O O . ARG A 1 304 ? 11.200 21.692 -4.804 1.00 97.69 304 ARG A O 1
ATOM 2336 N N . HIS A 1 305 ? 11.411 19.469 -4.468 1.00 97.88 305 HIS A N 1
ATOM 2337 C CA . HIS A 1 305 ? 10.860 19.041 -5.752 1.00 97.88 305 HIS A CA 1
ATOM 2338 C C . HIS A 1 305 ? 9.442 19.598 -5.959 1.00 97.88 305 HIS A C 1
ATOM 2340 O O . HIS A 1 305 ? 9.195 20.324 -6.921 1.00 97.88 305 HIS A O 1
ATOM 2346 N N . ALA A 1 306 ? 8.532 19.334 -5.012 1.00 97.50 306 ALA A N 1
ATOM 2347 C CA . ALA A 1 306 ? 7.137 19.761 -5.106 1.00 97.50 306 ALA A CA 1
ATOM 2348 C C . ALA A 1 306 ? 7.002 21.285 -5.276 1.00 97.50 306 ALA A C 1
ATOM 2350 O O . ALA A 1 306 ? 6.268 21.754 -6.145 1.00 97.50 306 ALA A O 1
ATOM 2351 N N . HIS A 1 307 ? 7.734 22.076 -4.484 1.00 96.62 307 HIS A N 1
ATOM 2352 C CA . HIS A 1 307 ? 7.699 23.536 -4.608 1.00 96.62 307 HIS A CA 1
ATOM 2353 C C . HIS A 1 307 ? 8.348 24.051 -5.896 1.00 96.62 307 HIS A C 1
ATOM 2355 O O . HIS A 1 307 ? 7.824 24.999 -6.484 1.00 96.62 307 HIS A O 1
ATOM 2361 N N . ALA A 1 308 ? 9.452 23.446 -6.340 1.00 96.50 308 ALA A N 1
ATOM 2362 C CA . ALA A 1 308 ? 10.129 23.837 -7.572 1.00 96.50 308 ALA A CA 1
ATOM 2363 C C . ALA A 1 308 ? 9.209 23.647 -8.784 1.00 96.50 308 ALA A C 1
ATOM 2365 O O . ALA A 1 308 ? 9.000 24.581 -9.554 1.00 96.50 308 ALA A O 1
ATOM 2366 N N . TRP A 1 309 ? 8.575 22.480 -8.909 1.00 96.56 309 TRP A N 1
ATOM 2367 C CA . TRP A 1 309 ? 7.666 22.200 -10.020 1.00 96.56 309 TRP A CA 1
ATOM 2368 C C . TRP A 1 309 ? 6.379 23.025 -9.973 1.00 96.56 309 TRP A C 1
ATOM 2370 O O . TRP A 1 309 ? 5.937 23.509 -11.014 1.00 96.56 309 TRP A O 1
ATOM 2380 N N . LEU A 1 310 ? 5.825 23.296 -8.784 1.00 96.00 310 LEU A N 1
ATOM 2381 C CA . LEU A 1 310 ? 4.699 24.232 -8.647 1.00 96.00 310 LEU A CA 1
ATOM 2382 C C . LEU A 1 310 ? 5.037 25.644 -9.135 1.00 96.00 310 LEU A C 1
ATOM 2384 O O . LEU A 1 310 ? 4.171 26.310 -9.698 1.00 96.00 310 LEU A O 1
ATOM 2388 N N . ALA A 1 311 ? 6.278 26.104 -8.953 1.00 95.38 311 ALA A N 1
ATOM 2389 C CA . ALA A 1 311 ? 6.711 27.409 -9.453 1.00 95.38 311 ALA A CA 1
ATOM 2390 C C . ALA A 1 311 ? 6.757 27.477 -10.993 1.00 95.38 311 ALA A C 1
ATOM 2392 O O . ALA A 1 311 ? 6.756 28.572 -11.557 1.00 95.38 311 ALA A O 1
ATOM 2393 N N . HIS A 1 312 ? 6.767 26.322 -11.664 1.00 94.75 312 HIS A N 1
ATOM 2394 C CA . HIS A 1 312 ? 6.757 26.186 -13.119 1.00 94.75 312 HIS A CA 1
ATOM 2395 C C . HIS A 1 312 ? 5.388 25.807 -13.701 1.00 94.75 312 HIS A C 1
ATOM 2397 O O . HIS A 1 312 ? 5.284 25.629 -14.915 1.00 94.75 312 HIS A O 1
ATOM 2403 N N . ALA A 1 313 ? 4.341 25.711 -12.875 1.00 95.50 313 ALA A N 1
ATOM 2404 C CA . ALA A 1 313 ? 2.977 25.527 -13.360 1.00 95.50 313 ALA A CA 1
ATOM 2405 C C . ALA A 1 313 ? 2.583 26.663 -14.322 1.00 95.50 313 ALA A C 1
ATOM 2407 O O . ALA A 1 313 ? 2.851 27.839 -14.057 1.00 95.50 313 ALA A O 1
ATOM 2408 N N . ASP A 1 314 ? 1.930 26.327 -15.437 1.00 96.25 314 ASP A N 1
ATOM 2409 C CA . ASP A 1 314 ? 1.482 27.326 -16.407 1.00 96.25 314 ASP A CA 1
ATOM 2410 C C . ASP A 1 314 ? 0.473 28.279 -15.744 1.00 96.25 314 ASP A C 1
ATOM 2412 O O . ASP A 1 314 ? -0.571 27.836 -15.268 1.00 96.25 314 ASP A O 1
ATOM 2416 N N . PRO A 1 315 ? 0.717 29.601 -15.721 1.00 94.75 315 PRO A N 1
ATOM 2417 C CA . PRO A 1 315 ? -0.101 30.533 -14.946 1.00 94.75 315 PRO A CA 1
ATOM 2418 C C . PRO A 1 315 ? -1.546 30.671 -15.448 1.00 94.75 315 PRO A C 1
ATOM 2420 O O . PRO A 1 315 ? -2.375 31.255 -14.749 1.00 94.75 315 PRO A O 1
ATOM 2423 N N . LYS A 1 316 ? -1.861 30.192 -16.661 1.00 95.75 316 LYS A N 1
ATOM 2424 C CA . LYS A 1 316 ? -3.212 30.258 -17.238 1.00 95.75 316 LYS A CA 1
ATOM 2425 C C . LYS A 1 316 ? -4.026 29.002 -16.954 1.00 95.75 316 LYS A C 1
ATOM 2427 O O . LYS A 1 316 ? -5.163 29.110 -16.501 1.00 95.75 316 LYS A O 1
ATOM 2432 N N . SER A 1 317 ? -3.459 27.836 -17.249 1.00 95.94 317 SER A N 1
ATOM 2433 C CA . SER A 1 317 ? -4.121 26.541 -17.071 1.00 95.94 317 SER A CA 1
ATOM 2434 C C . SER A 1 317 ? -3.953 25.981 -15.663 1.00 95.94 317 SER A C 1
ATOM 2436 O O . SER A 1 317 ? -4.777 25.194 -15.212 1.00 95.94 317 SER A O 1
ATOM 2438 N N . GLY A 1 318 ? -2.892 26.383 -14.967 1.00 94.94 318 GLY A N 1
ATOM 2439 C CA . GLY A 1 318 ? -2.448 25.799 -13.714 1.00 94.94 318 GLY A CA 1
ATOM 2440 C C . GLY A 1 318 ? -1.688 24.486 -13.880 1.00 94.94 318 GLY A C 1
ATOM 2441 O O . GLY A 1 318 ? -1.196 24.006 -12.875 1.00 94.94 318 GLY A O 1
ATOM 2442 N N . LEU A 1 319 ? -1.578 23.903 -15.080 1.00 96.75 319 LEU A N 1
ATOM 2443 C CA . LEU A 1 319 ? -0.999 22.571 -15.299 1.00 96.75 319 LEU A CA 1
ATOM 2444 C C . LEU A 1 319 ? 0.534 22.564 -15.231 1.00 96.75 319 LEU A C 1
ATOM 2446 O O . LEU A 1 319 ? 1.192 23.555 -15.550 1.00 96.75 319 LEU A O 1
ATOM 2450 N N . LEU A 1 320 ? 1.107 21.418 -14.853 1.00 95.69 320 LEU A N 1
ATOM 2451 C CA . LEU A 1 320 ? 2.557 21.210 -14.844 1.00 95.69 320 LEU A CA 1
ATOM 2452 C C . LEU A 1 320 ? 3.067 20.890 -16.258 1.00 95.69 320 LEU A C 1
ATOM 2454 O O . LEU A 1 320 ? 2.432 20.097 -16.957 1.00 95.69 320 LEU A O 1
ATOM 2458 N N . PRO A 1 321 ? 4.194 21.473 -16.699 1.00 95.25 321 PRO A N 1
ATOM 2459 C CA . PRO A 1 321 ? 4.801 21.107 -17.972 1.00 95.25 321 PRO A CA 1
ATOM 2460 C C . PRO A 1 321 ? 5.407 19.702 -17.912 1.00 95.25 321 PRO A C 1
ATOM 2462 O O . PRO A 1 321 ? 5.935 19.285 -16.887 1.00 95.25 321 PRO A O 1
ATOM 2465 N N . ARG A 1 322 ? 5.447 19.015 -19.054 1.00 93.88 322 ARG A N 1
ATOM 2466 C CA . ARG A 1 322 ? 6.268 17.813 -19.276 1.00 93.88 322 ARG A CA 1
ATOM 2467 C C . ARG A 1 322 ? 7.750 18.063 -18.966 1.00 93.88 322 ARG A C 1
ATOM 2469 O O . ARG A 1 322 ? 8.443 17.217 -18.414 1.00 93.88 322 ARG A O 1
ATOM 2476 N N . THR A 1 323 ? 8.280 19.212 -19.373 1.00 94.19 323 THR A N 1
ATOM 2477 C CA . THR A 1 323 ? 9.699 19.543 -19.208 1.00 94.19 323 THR A CA 1
ATOM 2478 C C . THR A 1 323 ? 9.898 21.038 -19.026 1.00 94.19 323 THR A C 1
ATOM 2480 O O . THR A 1 323 ? 9.150 21.852 -19.564 1.00 94.19 323 THR A O 1
ATOM 2483 N N . LEU A 1 324 ? 10.941 21.401 -18.282 1.00 93.25 324 LEU A N 1
ATOM 2484 C CA . LEU A 1 324 ? 11.371 22.783 -18.095 1.00 93.25 324 LEU A CA 1
ATOM 2485 C C . LEU A 1 324 ? 12.258 23.281 -19.249 1.00 93.25 324 LEU A C 1
ATOM 2487 O O . LEU A 1 324 ? 12.625 24.456 -19.282 1.00 93.25 324 LEU A O 1
ATOM 2491 N N . ARG A 1 325 ? 12.629 22.405 -20.196 1.00 87.00 325 ARG A N 1
ATOM 2492 C CA . ARG A 1 325 ? 13.469 22.735 -21.355 1.00 87.00 325 ARG A CA 1
ATOM 2493 C C . ARG A 1 325 ? 12.729 22.425 -22.658 1.00 87.00 325 ARG A C 1
ATOM 2495 O O . ARG A 1 325 ? 12.408 21.276 -22.927 1.00 87.00 325 ARG A O 1
ATOM 2502 N N . GLY A 1 326 ? 12.542 23.427 -23.515 1.00 82.56 326 GLY A N 1
ATOM 2503 C CA . GLY A 1 326 ? 11.916 23.244 -24.832 1.00 82.56 326 GLY A CA 1
ATOM 2504 C C . GLY A 1 326 ? 10.397 23.440 -24.815 1.00 82.56 326 GLY A C 1
ATOM 2505 O O . GLY A 1 326 ? 9.920 24.429 -24.260 1.00 82.56 326 GLY A O 1
ATOM 2506 N N . ASP A 1 327 ? 9.656 22.539 -25.468 1.00 78.62 327 ASP A N 1
ATOM 2507 C CA . ASP A 1 327 ? 8.201 22.643 -25.656 1.00 78.62 327 ASP A CA 1
ATOM 2508 C C . ASP A 1 327 ? 7.442 22.416 -24.336 1.00 78.62 327 ASP A C 1
ATOM 2510 O O . ASP A 1 327 ? 7.331 21.290 -23.848 1.00 78.62 327 ASP A O 1
ATOM 2514 N N . ALA A 1 328 ? 6.875 23.489 -23.779 1.00 85.94 328 ALA A N 1
ATOM 2515 C CA . ALA A 1 328 ? 6.072 23.447 -22.561 1.00 85.94 328 ALA A CA 1
ATOM 2516 C C . ALA A 1 328 ? 4.601 23.107 -22.874 1.00 85.94 328 ALA A C 1
ATOM 2518 O O . ALA A 1 328 ? 3.815 23.970 -23.272 1.00 85.94 328 ALA A O 1
ATOM 2519 N N . TYR A 1 329 ? 4.234 21.841 -22.686 1.00 95.19 329 TYR A N 1
ATOM 2520 C CA . TYR A 1 329 ? 2.860 21.337 -22.752 1.00 95.19 329 TYR A CA 1
ATOM 2521 C C . TYR A 1 329 ? 2.634 20.284 -21.661 1.00 95.19 329 TYR A C 1
ATOM 2523 O O . TYR A 1 329 ? 3.596 19.755 -21.099 1.00 95.19 329 TYR A O 1
ATOM 2531 N N . TRP A 1 330 ? 1.370 19.992 -21.367 1.00 97.12 330 TRP A N 1
ATOM 2532 C CA . TRP A 1 330 ? 0.953 18.922 -20.460 1.00 97.12 330 TRP A CA 1
ATOM 2533 C C . TRP A 1 330 ? 0.550 17.677 -21.255 1.00 97.12 330 TRP A C 1
ATOM 2535 O O . TRP A 1 330 ? -0.071 17.801 -22.313 1.00 97.12 330 TRP A O 1
ATOM 2545 N N . ASN A 1 331 ? 0.838 16.487 -20.731 1.00 96.31 331 ASN A N 1
ATOM 2546 C CA . ASN A 1 331 ? 0.289 15.224 -21.219 1.00 96.31 331 ASN A CA 1
ATOM 2547 C C . ASN A 1 331 ? 0.102 14.187 -20.098 1.00 96.31 331 ASN A C 1
ATOM 2549 O O . ASN A 1 331 ? 0.622 14.329 -18.990 1.00 96.31 331 ASN A O 1
ATOM 2553 N N . ALA A 1 332 ? -0.643 13.129 -20.417 1.00 96.94 332 ALA A N 1
ATOM 2554 C CA . ALA A 1 332 ? -1.027 12.113 -19.445 1.00 96.94 332 ALA A CA 1
ATOM 2555 C C . ALA A 1 332 ? 0.102 11.123 -19.110 1.00 96.94 332 ALA A C 1
ATOM 2557 O O . ALA A 1 332 ? 0.386 10.933 -17.934 1.00 96.94 332 ALA A O 1
ATOM 2558 N N . ARG A 1 333 ? 0.782 10.564 -20.124 1.00 94.25 333 ARG A N 1
ATOM 2559 C CA . ARG A 1 333 ? 1.847 9.559 -19.923 1.00 94.25 333 ARG A CA 1
ATOM 2560 C C . ARG A 1 333 ? 3.096 10.058 -19.204 1.00 94.25 333 ARG A C 1
ATOM 2562 O O . ARG A 1 333 ? 3.834 9.232 -18.721 1.00 94.25 333 ARG A O 1
ATOM 2569 N N . ASP A 1 334 ? 3.338 11.372 -19.167 1.00 93.19 334 ASP A N 1
ATOM 2570 C CA . ASP A 1 334 ? 4.545 11.899 -18.528 1.00 93.19 334 ASP A CA 1
ATOM 2571 C C . ASP A 1 334 ? 4.189 12.712 -17.277 1.00 93.19 334 ASP A C 1
ATOM 2573 O O . ASP A 1 334 ? 4.171 12.204 -16.170 1.00 93.19 334 ASP A O 1
ATOM 2577 N N . CYS A 1 335 ? 3.833 13.997 -17.394 1.00 89.50 335 CYS A N 1
ATOM 2578 C CA . CYS A 1 335 ? 3.682 14.845 -16.202 1.00 89.50 335 CYS A CA 1
ATOM 2579 C C . CYS A 1 335 ? 2.495 14.467 -15.301 1.00 89.50 335 CYS A C 1
ATOM 2581 O O . CYS A 1 335 ? 2.504 14.802 -14.111 1.00 89.50 335 CYS A O 1
ATOM 2583 N N . ALA A 1 336 ? 1.470 13.807 -15.847 1.00 94.44 336 ALA A N 1
ATOM 2584 C CA . ALA A 1 336 ? 0.364 13.298 -15.047 1.00 94.44 336 ALA A CA 1
ATOM 2585 C C . ALA A 1 336 ? 0.704 11.957 -14.386 1.00 94.44 336 ALA A C 1
ATOM 2587 O O . ALA A 1 336 ? 0.295 11.764 -13.248 1.00 94.44 336 ALA A O 1
ATOM 2588 N N . ALA A 1 337 ? 1.460 11.087 -15.054 1.00 95.00 337 ALA A N 1
ATOM 2589 C CA . ALA A 1 337 ? 1.959 9.830 -14.508 1.00 95.00 337 ALA A CA 1
ATOM 2590 C C . ALA A 1 337 ? 3.060 10.067 -13.456 1.00 95.00 337 ALA A C 1
ATOM 2592 O O . ALA A 1 337 ? 2.882 9.718 -12.293 1.00 95.00 337 ALA A O 1
ATOM 2593 N N . ASP A 1 338 ? 4.103 10.821 -13.807 1.00 93.31 338 ASP A N 1
ATOM 2594 C CA . ASP A 1 338 ? 5.378 10.804 -13.080 1.00 93.31 338 ASP A CA 1
ATOM 2595 C C . ASP A 1 338 ? 5.690 12.062 -12.273 1.00 93.31 338 ASP A C 1
ATOM 2597 O O . ASP A 1 338 ? 6.784 12.198 -11.737 1.00 93.31 338 ASP A O 1
ATOM 2601 N N . ASN A 1 339 ? 4.782 13.040 -12.187 1.00 93.25 339 ASN A N 1
ATOM 2602 C CA . ASN A 1 339 ? 5.091 14.284 -11.470 1.00 93.25 339 ASN A CA 1
ATOM 2603 C C . ASN A 1 339 ? 3.954 14.787 -10.578 1.00 93.25 339 ASN A C 1
ATOM 2605 O O . ASN A 1 339 ? 4.104 14.862 -9.353 1.00 93.25 339 ASN A O 1
ATOM 2609 N N . LEU A 1 340 ? 2.788 15.092 -11.159 1.00 94.75 340 LEU A N 1
ATOM 2610 C CA . LEU A 1 340 ? 1.627 15.574 -10.400 1.00 94.75 340 LEU A CA 1
ATOM 2611 C C . LEU A 1 340 ? 1.278 14.673 -9.187 1.00 94.75 340 LEU A C 1
ATOM 2613 O O . LEU A 1 340 ? 1.075 15.215 -8.094 1.00 94.75 340 LEU A O 1
ATOM 2617 N N . PRO A 1 341 ? 1.236 13.335 -9.312 1.00 94.69 341 PRO A N 1
ATOM 2618 C CA . PRO A 1 341 ? 0.879 12.448 -8.207 1.00 94.69 341 PRO A CA 1
ATOM 2619 C C . PRO A 1 341 ? 1.943 12.406 -7.113 1.00 94.69 341 PRO A C 1
ATOM 2621 O O . PRO A 1 341 ? 1.602 12.263 -5.942 1.00 94.69 341 PRO A O 1
ATOM 2624 N N . PHE A 1 342 ? 3.221 12.605 -7.443 1.00 95.94 342 PHE A N 1
ATOM 2625 C CA . PHE A 1 342 ? 4.308 12.583 -6.458 1.00 95.94 342 PHE A CA 1
ATOM 2626 C C . PHE A 1 342 ? 4.456 13.910 -5.711 1.00 95.94 342 PHE A C 1
ATOM 2628 O O . PHE A 1 342 ? 4.754 13.933 -4.512 1.00 95.94 342 PHE A O 1
ATOM 2635 N N . LEU A 1 343 ? 4.119 15.025 -6.363 1.00 95.69 343 LEU A N 1
ATOM 2636 C CA . LEU A 1 343 ? 3.850 16.296 -5.689 1.00 95.69 343 LEU A CA 1
ATOM 2637 C C . LEU A 1 343 ? 2.671 16.158 -4.726 1.00 95.69 343 LEU A C 1
ATOM 2639 O O . LEU A 1 343 ? 2.758 16.598 -3.574 1.00 95.69 343 LEU A O 1
ATOM 2643 N N . ALA A 1 344 ? 1.585 15.522 -5.171 1.00 95.69 344 ALA A N 1
ATOM 2644 C CA . ALA A 1 344 ? 0.460 15.233 -4.302 1.00 95.69 344 ALA A CA 1
ATOM 2645 C C . ALA A 1 344 ? 0.928 14.384 -3.109 1.00 95.69 344 ALA A C 1
ATOM 2647 O O . ALA A 1 344 ? 0.673 14.777 -1.965 1.00 95.69 344 ALA A O 1
ATOM 2648 N N . LEU A 1 345 ? 1.626 13.254 -3.345 1.00 96.81 345 LEU A N 1
ATOM 2649 C CA . LEU A 1 345 ? 2.084 12.293 -2.314 1.00 96.81 345 LEU A CA 1
ATOM 2650 C C . LEU A 1 345 ? 2.972 12.976 -1.287 1.00 96.81 345 LEU A C 1
ATOM 2652 O O . LEU A 1 345 ? 2.823 12.739 -0.091 1.00 96.81 345 LEU A O 1
ATOM 2656 N N . THR A 1 346 ? 3.821 13.898 -1.734 1.00 97.81 346 THR A N 1
ATOM 2657 C CA . THR A 1 346 ? 4.612 14.755 -0.850 1.00 97.81 346 THR A CA 1
ATOM 2658 C C . THR A 1 346 ? 3.711 15.525 0.120 1.00 97.81 346 THR A C 1
ATOM 2660 O O . THR A 1 346 ? 3.942 15.505 1.329 1.00 97.81 346 THR A O 1
ATOM 2663 N N . GLY A 1 347 ? 2.646 16.163 -0.373 1.00 96.69 347 GLY A N 1
ATOM 2664 C CA . GLY A 1 347 ? 1.673 16.851 0.477 1.00 96.69 347 GLY A CA 1
ATOM 2665 C C . GLY A 1 347 ? 0.925 15.917 1.434 1.00 96.69 347 GLY A C 1
ATOM 2666 O O . GLY A 1 347 ? 0.678 16.271 2.589 1.00 96.69 347 GLY A O 1
ATOM 2667 N N . GLU A 1 348 ? 0.578 14.710 0.990 1.00 95.81 348 GLU A N 1
ATOM 2668 C CA . GLU A 1 348 ? -0.146 13.726 1.801 1.00 95.81 348 GLU A CA 1
ATOM 2669 C C . GLU A 1 348 ? 0.705 13.088 2.898 1.00 95.81 348 GLU A C 1
ATOM 2671 O O . GLU A 1 348 ? 0.277 13.018 4.054 1.00 95.81 348 GLU A O 1
ATOM 2676 N N . ILE A 1 349 ? 1.918 12.653 2.569 1.00 97.00 349 ILE A N 1
ATOM 2677 C CA . ILE A 1 349 ? 2.831 11.994 3.505 1.00 97.00 349 ILE A CA 1
ATOM 2678 C C . ILE A 1 349 ? 3.379 12.997 4.520 1.00 97.00 349 ILE A C 1
ATOM 2680 O O . ILE A 1 349 ? 3.407 12.690 5.710 1.00 97.00 349 ILE A O 1
ATOM 2684 N N . LEU A 1 350 ? 3.751 14.204 4.080 1.00 97.19 350 LEU A N 1
ATOM 2685 C CA . LEU A 1 350 ? 4.352 15.219 4.953 1.00 97.19 350 LEU A CA 1
ATOM 2686 C C . LEU A 1 350 ? 3.321 16.078 5.701 1.00 97.19 350 LEU A C 1
ATOM 2688 O O . LEU A 1 350 ? 3.700 16.924 6.511 1.00 97.19 350 LEU A O 1
ATOM 2692 N N . GLY A 1 351 ? 2.022 15.902 5.449 1.00 94.44 351 GLY A N 1
ATOM 2693 C CA . GLY A 1 351 ? 0.989 16.699 6.114 1.00 94.44 351 GLY A CA 1
ATOM 2694 C C . GLY A 1 351 ? 0.960 18.168 5.688 1.00 94.44 351 GLY A C 1
ATOM 2695 O O . GLY A 1 351 ? 0.569 19.024 6.482 1.00 94.44 351 GLY A O 1
ATOM 2696 N N . ASP A 1 352 ? 1.383 18.481 4.460 1.00 94.81 352 ASP A N 1
ATOM 2697 C CA . ASP A 1 352 ? 1.398 19.850 3.942 1.00 94.81 352 ASP A CA 1
ATOM 2698 C C . ASP A 1 352 ? 0.046 20.206 3.307 1.00 94.81 352 ASP A C 1
ATOM 2700 O O . ASP A 1 352 ? -0.295 19.806 2.190 1.00 94.81 352 ASP A O 1
ATOM 2704 N N . VAL A 1 353 ? -0.741 21.001 4.034 1.00 92.00 353 VAL A N 1
ATOM 2705 C CA . VAL A 1 353 ? -2.080 21.426 3.603 1.00 92.00 353 VAL A CA 1
ATOM 2706 C C . VAL A 1 353 ? -2.069 22.264 2.319 1.00 92.00 353 VAL A C 1
ATOM 2708 O O . VAL A 1 353 ? -3.042 22.231 1.562 1.00 92.00 353 VAL A O 1
ATOM 2711 N N . HIS A 1 354 ? -0.999 23.016 2.050 1.00 94.06 354 HIS A N 1
ATOM 2712 C CA . HIS A 1 354 ? -0.901 23.860 0.862 1.00 94.06 354 HIS A CA 1
ATOM 2713 C C . HIS A 1 354 ? -0.606 23.020 -0.376 1.00 94.06 354 HIS A C 1
ATOM 2715 O O . HIS A 1 354 ? -1.256 23.217 -1.406 1.00 94.06 354 HIS A O 1
ATOM 2721 N N . LEU A 1 355 ? 0.295 22.042 -0.262 1.00 95.94 355 LEU A N 1
ATOM 2722 C CA . LEU A 1 355 ? 0.554 21.080 -1.332 1.00 95.94 355 LEU A CA 1
ATOM 2723 C C . LEU A 1 355 ? -0.687 20.229 -1.621 1.00 95.94 355 LEU A C 1
ATOM 2725 O O . LEU A 1 355 ? -1.090 20.148 -2.779 1.00 95.94 355 LEU A O 1
ATOM 2729 N N . ARG A 1 356 ? -1.374 19.702 -0.592 1.00 94.25 356 ARG A N 1
ATOM 2730 C CA . ARG A 1 356 ? -2.630 18.939 -0.769 1.00 94.25 356 ARG A CA 1
ATOM 2731 C C . ARG A 1 356 ? -3.689 19.740 -1.536 1.00 94.25 356 ARG A C 1
ATOM 2733 O O . ARG A 1 356 ? -4.295 19.238 -2.480 1.00 94.25 356 ARG A O 1
ATOM 2740 N N . ARG A 1 357 ? -3.901 21.010 -1.167 1.00 95.12 357 ARG A N 1
ATOM 2741 C CA . ARG A 1 357 ? -4.856 21.896 -1.863 1.00 95.12 357 ARG A CA 1
ATOM 2742 C C . ARG A 1 357 ? -4.432 22.205 -3.297 1.00 95.12 357 ARG A C 1
ATOM 2744 O O . ARG A 1 357 ? -5.285 22.225 -4.179 1.00 95.12 357 ARG A O 1
ATOM 2751 N N . SER A 1 358 ? -3.140 22.431 -3.523 1.00 96.06 358 SER A N 1
ATOM 2752 C CA . SER A 1 358 ? -2.598 22.707 -4.859 1.00 96.06 358 SER A CA 1
ATOM 2753 C C . SER A 1 358 ? -2.755 21.494 -5.776 1.00 96.06 358 SER A C 1
ATOM 2755 O O . SER A 1 358 ? -3.214 21.642 -6.903 1.00 96.06 358 SER A O 1
ATOM 2757 N N . ALA A 1 359 ? -2.475 20.292 -5.269 1.00 95.75 359 ALA A N 1
ATOM 2758 C CA . ALA A 1 359 ? -2.641 19.041 -5.999 1.00 95.75 359 ALA A CA 1
ATOM 2759 C C . ALA A 1 359 ? -4.106 18.776 -6.390 1.00 95.75 359 ALA A C 1
ATOM 2761 O O . ALA A 1 359 ? -4.381 18.425 -7.533 1.00 95.75 359 ALA A O 1
ATOM 2762 N N . LEU A 1 360 ? -5.064 19.016 -5.486 1.00 95.50 360 LEU A N 1
ATOM 2763 C CA . LEU A 1 360 ? -6.493 18.899 -5.812 1.00 95.50 360 LEU A CA 1
ATOM 2764 C C . LEU A 1 360 ? -6.948 19.938 -6.847 1.00 95.50 360 LEU A C 1
ATOM 2766 O O . LEU A 1 360 ? -7.759 19.629 -7.718 1.00 95.50 360 LEU A O 1
ATOM 2770 N N . PHE A 1 361 ? -6.422 21.164 -6.776 1.00 96.75 361 PHE A N 1
ATOM 2771 C CA . PHE A 1 361 ? -6.679 22.178 -7.798 1.00 96.75 361 PHE A CA 1
ATOM 2772 C C . PHE A 1 361 ? -6.133 21.750 -9.167 1.00 96.75 361 PHE A C 1
ATOM 2774 O O . PHE A 1 361 ? -6.854 21.841 -10.160 1.00 96.75 361 PHE A O 1
ATOM 2781 N N . LEU A 1 362 ? -4.896 21.248 -9.209 1.00 96.94 362 LEU A N 1
ATOM 2782 C CA . LEU A 1 362 ? -4.246 20.720 -10.409 1.00 96.94 362 LEU A CA 1
ATOM 2783 C C . LEU A 1 362 ? -5.039 19.565 -11.025 1.00 96.94 362 LEU A C 1
ATOM 2785 O O . LEU A 1 362 ? -5.322 19.602 -12.217 1.00 96.94 362 LEU A O 1
ATOM 2789 N N . LEU A 1 363 ? -5.465 18.596 -10.212 1.00 96.94 363 LEU A N 1
ATOM 2790 C CA . LEU A 1 363 ? -6.310 17.481 -10.641 1.00 96.94 363 LEU A CA 1
ATOM 2791 C C . LEU A 1 363 ? -7.634 17.970 -11.254 1.00 96.94 363 LEU A C 1
ATOM 2793 O O . LEU A 1 363 ? -8.091 17.442 -12.264 1.00 96.94 363 LEU A O 1
ATOM 2797 N N . ALA A 1 364 ? -8.250 19.005 -10.677 1.00 97.50 364 ALA A N 1
ATOM 2798 C CA . ALA A 1 364 ? -9.471 19.588 -11.228 1.00 97.50 364 ALA A CA 1
ATOM 2799 C C . ALA A 1 364 ? -9.226 20.343 -12.549 1.00 97.50 364 ALA A C 1
ATOM 2801 O O . ALA A 1 364 ? -10.071 20.294 -13.446 1.00 97.50 364 ALA A O 1
ATOM 2802 N N . GLN A 1 365 ? -8.096 21.051 -12.685 1.00 97.88 365 GLN A N 1
ATOM 2803 C CA . GLN A 1 365 ? -7.729 21.704 -13.948 1.00 97.88 365 GLN A CA 1
ATOM 2804 C C . GLN A 1 365 ? -7.397 20.686 -15.033 1.00 97.88 365 GLN A C 1
ATOM 2806 O O . GLN A 1 365 ? -7.831 20.873 -16.166 1.00 97.88 365 GLN A O 1
ATOM 2811 N N . GLU A 1 366 ? -6.697 19.608 -14.679 1.00 97.06 366 GLU A N 1
ATOM 2812 C CA . GLU A 1 366 ? -6.396 18.485 -15.564 1.00 97.06 366 GLU A CA 1
ATOM 2813 C C . GLU A 1 366 ? -7.690 17.963 -16.181 1.00 97.06 366 GLU A C 1
ATOM 2815 O O . GLU A 1 366 ? -7.931 18.174 -17.367 1.00 97.06 366 GLU A O 1
ATOM 2820 N N . GLN A 1 367 ? -8.605 17.452 -15.359 1.00 97.69 367 GLN A N 1
ATOM 2821 C CA . GLN A 1 367 ? -9.875 16.900 -15.831 1.00 97.69 367 GLN A CA 1
ATOM 2822 C C . GLN A 1 367 ? -10.660 17.868 -16.720 1.00 97.69 367 GLN A C 1
ATOM 2824 O O . GLN A 1 367 ? -11.245 17.459 -17.725 1.00 97.69 367 GLN A O 1
ATOM 2829 N N . LYS A 1 368 ? -10.668 19.156 -16.365 1.00 97.50 368 LYS A N 1
ATOM 2830 C CA . LYS A 1 368 ? -11.401 20.193 -17.094 1.00 97.50 368 LYS A CA 1
ATOM 2831 C C . LYS A 1 368 ? -10.796 20.508 -18.463 1.00 97.50 368 LYS A C 1
ATOM 2833 O O . LYS A 1 368 ? -11.546 20.805 -19.391 1.00 97.50 368 LYS A O 1
ATOM 2838 N N . LEU A 1 369 ? -9.471 20.555 -18.566 1.00 97.94 369 LEU A N 1
ATOM 2839 C CA . LEU A 1 369 ? -8.773 21.090 -19.738 1.00 97.94 369 LEU A CA 1
ATOM 2840 C C . LEU A 1 369 ? -8.299 20.000 -20.699 1.00 97.94 369 LEU A C 1
ATOM 2842 O O . LEU A 1 369 ? -8.165 20.273 -21.891 1.00 97.94 369 LEU A O 1
ATOM 2846 N N . THR A 1 370 ? -8.052 18.792 -20.197 1.00 97.69 370 THR A N 1
ATOM 2847 C CA . THR A 1 370 ? -7.355 17.740 -20.945 1.00 97.69 370 THR A CA 1
ATOM 2848 C C . THR A 1 370 ? -8.301 16.643 -21.431 1.00 97.69 370 THR A C 1
ATOM 2850 O O . THR A 1 370 ? -8.013 16.012 -22.446 1.00 97.69 370 THR A O 1
ATOM 2853 N N . SER A 1 371 ? -9.455 16.439 -20.781 1.00 97.12 371 SER A N 1
ATOM 2854 C CA . SER A 1 371 ? -10.442 15.430 -21.194 1.00 97.12 371 SER A CA 1
ATOM 2855 C C . SER A 1 371 ? -10.962 15.706 -22.610 1.00 97.12 371 SER A C 1
ATOM 2857 O O . SER A 1 371 ? -11.557 16.753 -22.882 1.00 97.12 371 SER A O 1
ATOM 2859 N N . ARG A 1 372 ? -10.738 14.757 -23.525 1.00 95.50 372 ARG A N 1
ATOM 2860 C CA . ARG A 1 372 ? -10.981 14.909 -24.969 1.00 95.50 372 ARG A CA 1
ATOM 2861 C C . ARG A 1 372 ? -12.064 13.968 -25.489 1.00 95.50 372 ARG A C 1
ATOM 2863 O O . ARG A 1 372 ? -12.973 14.416 -26.186 1.00 95.50 372 ARG A O 1
ATOM 2870 N N . VAL A 1 373 ? -11.966 12.676 -25.170 1.00 95.69 373 VAL A N 1
ATOM 2871 C CA . VAL A 1 373 ? -12.937 11.637 -25.556 1.00 95.69 373 VAL A CA 1
ATOM 2872 C C . VAL A 1 373 ? -13.454 10.980 -24.284 1.00 95.69 373 VAL A C 1
ATOM 2874 O O . VAL A 1 373 ? -12.758 10.174 -23.668 1.00 95.69 373 VAL A O 1
ATOM 2877 N N . GLY A 1 374 ? -14.654 11.371 -23.850 1.00 94.88 374 GLY A N 1
ATOM 2878 C CA . GLY A 1 374 ? -15.138 11.014 -22.517 1.00 94.88 374 GLY A CA 1
ATOM 2879 C C . GLY A 1 374 ? -14.162 11.515 -21.449 1.00 94.88 374 GLY A C 1
ATOM 2880 O O . GLY A 1 374 ? -13.859 12.705 -21.402 1.00 94.88 374 GLY A O 1
ATOM 2881 N N . ALA A 1 375 ? -13.650 10.600 -20.626 1.00 95.31 375 ALA A N 1
ATOM 2882 C CA . ALA A 1 375 ? -12.661 10.896 -19.591 1.00 95.31 375 ALA A CA 1
ATOM 2883 C C . ALA A 1 375 ? -11.199 10.845 -20.079 1.00 95.31 375 ALA A C 1
ATOM 2885 O O . ALA A 1 375 ? -10.310 11.215 -19.311 1.00 95.31 375 ALA A O 1
ATOM 2886 N N . LEU A 1 376 ? -10.931 10.381 -21.308 1.00 98.12 376 LEU A N 1
ATOM 2887 C CA . LEU A 1 376 ? -9.566 10.185 -21.800 1.00 98.12 376 LEU A CA 1
ATOM 2888 C C . LEU A 1 376 ? -8.874 11.530 -22.083 1.00 98.12 376 LEU A C 1
ATOM 2890 O O . LEU A 1 376 ? -9.411 12.321 -22.873 1.00 98.12 376 LEU A O 1
ATOM 2894 N N . PRO A 1 377 ? -7.708 11.796 -21.465 1.00 97.75 377 PRO A N 1
ATOM 2895 C CA . PRO A 1 377 ? -6.975 13.041 -21.641 1.00 97.75 377 PRO A CA 1
ATOM 2896 C C . PRO A 1 377 ? -6.137 13.065 -22.931 1.00 97.75 377 PRO A C 1
ATOM 2898 O O . PRO A 1 377 ? -5.615 12.037 -23.350 1.00 97.75 377 PRO A O 1
ATOM 2901 N N . ASP A 1 378 ? -5.975 14.245 -23.536 1.00 97.88 378 ASP A N 1
ATOM 2902 C CA . ASP A 1 378 ? -5.069 14.513 -24.670 1.00 97.88 378 ASP A CA 1
ATOM 2903 C C . ASP A 1 378 ? -4.067 15.625 -24.313 1.00 97.88 378 ASP A C 1
ATOM 2905 O O . ASP A 1 378 ? -4.267 16.382 -23.359 1.00 97.88 378 ASP A O 1
ATOM 2909 N N . ASP A 1 379 ? -3.003 15.743 -25.104 1.00 97.31 379 ASP A N 1
ATOM 2910 C CA . ASP A 1 379 ? -1.935 16.722 -24.906 1.00 97.31 379 ASP A CA 1
ATOM 2911 C C . ASP A 1 379 ? -2.488 18.155 -24.939 1.00 97.31 379 ASP A C 1
ATOM 2913 O O . ASP A 1 379 ? -3.117 18.577 -25.920 1.00 97.31 379 ASP A O 1
ATOM 2917 N N . PHE A 1 380 ? -2.189 18.938 -23.902 1.00 97.50 380 PHE A N 1
ATOM 2918 C CA . PHE A 1 380 ? -2.646 20.318 -23.758 1.00 97.50 380 PHE A CA 1
ATOM 2919 C C . PHE A 1 380 ? -1.479 21.300 -23.884 1.00 97.50 380 PHE A C 1
ATOM 2921 O O . PHE A 1 380 ? -0.576 21.338 -23.049 1.00 97.50 380 PHE A O 1
ATOM 2928 N N . ASP A 1 381 ? -1.500 22.111 -24.940 1.00 96.19 381 ASP A N 1
ATOM 2929 C CA . ASP A 1 381 ? -0.435 23.047 -25.285 1.00 96.19 381 ASP A CA 1
ATOM 2930 C C . ASP A 1 381 ? -0.598 24.385 -24.548 1.00 96.19 381 ASP A C 1
ATOM 2932 O O . ASP A 1 381 ? -1.633 25.052 -24.647 1.00 96.19 381 ASP A O 1
ATOM 2936 N N . PHE A 1 382 ? 0.439 24.812 -23.823 1.00 95.88 382 PHE A N 1
ATOM 2937 C CA . PHE A 1 382 ? 0.357 26.009 -22.981 1.00 95.88 382 PHE A CA 1
ATOM 2938 C C . PHE A 1 382 ? 0.426 27.312 -23.778 1.00 95.88 382 PHE A C 1
ATOM 2940 O O . PHE A 1 382 ? -0.178 28.314 -23.383 1.00 95.88 382 PHE A O 1
ATOM 2947 N N . ALA A 1 383 ? 1.112 27.324 -24.921 1.00 94.00 383 ALA A N 1
ATOM 2948 C CA . ALA A 1 383 ? 1.217 28.522 -25.748 1.00 94.00 383 ALA A CA 1
ATOM 2949 C C . ALA A 1 383 ? -0.143 28.896 -26.361 1.00 94.00 383 ALA A C 1
ATOM 2951 O O . ALA A 1 383 ? -0.561 30.058 -26.325 1.00 94.00 383 ALA A O 1
ATOM 2952 N N . THR A 1 384 ? -0.853 27.903 -26.891 1.00 95.25 384 THR A N 1
ATOM 2953 C CA . THR A 1 384 ? -2.141 28.062 -27.572 1.00 95.25 384 THR A CA 1
ATOM 2954 C C . THR A 1 384 ? -3.346 27.895 -26.648 1.00 95.25 384 THR A C 1
ATOM 2956 O O . THR A 1 384 ? -4.434 28.346 -27.015 1.00 95.25 384 THR A O 1
ATOM 2959 N N . GLN A 1 385 ? -3.161 27.304 -25.458 1.00 96.38 385 GLN A N 1
ATOM 2960 C CA . GLN A 1 385 ? -4.217 26.957 -24.494 1.00 96.38 385 GLN A CA 1
ATOM 2961 C C . GLN A 1 385 ? -5.305 26.078 -25.130 1.00 96.38 385 GLN A C 1
ATOM 2963 O O . GLN A 1 385 ? -6.508 26.298 -24.956 1.00 96.38 385 GLN A O 1
ATOM 2968 N N . ARG A 1 386 ? -4.871 25.127 -25.959 1.00 96.00 386 ARG A N 1
ATOM 2969 C CA . ARG A 1 386 ? -5.709 24.201 -26.728 1.00 96.00 386 ARG A CA 1
ATOM 2970 C C . ARG A 1 386 ? -5.027 22.841 -26.799 1.00 96.00 386 ARG A C 1
ATOM 2972 O O . ARG A 1 386 ? -3.852 22.705 -26.478 1.00 96.00 386 ARG A O 1
ATOM 2979 N N . PHE A 1 387 ? -5.760 21.843 -27.283 1.00 97.75 387 PHE A N 1
ATOM 2980 C CA . PHE A 1 387 ? -5.164 20.556 -27.619 1.00 97.75 387 PHE A CA 1
ATOM 2981 C C . PHE A 1 387 ? -4.070 20.716 -28.674 1.00 97.75 387 PHE A C 1
ATOM 2983 O O . PHE A 1 387 ? -4.263 21.413 -29.676 1.00 97.75 387 PHE A O 1
ATOM 2990 N N . ARG A 1 388 ? -2.933 20.055 -28.444 1.00 94.88 388 ARG A N 1
ATOM 2991 C CA . ARG A 1 388 ? -1.741 20.153 -29.297 1.00 94.88 388 ARG A CA 1
ATOM 2992 C C . ARG A 1 388 ? -2.004 19.638 -30.712 1.00 94.88 388 ARG A C 1
ATOM 2994 O O . ARG A 1 388 ? -1.484 20.173 -31.689 1.00 94.88 388 ARG A O 1
ATOM 3001 N N . ARG A 1 389 ? -2.841 18.605 -30.825 1.00 94.50 389 ARG A N 1
ATOM 3002 C CA . ARG A 1 389 ? -3.294 18.032 -32.096 1.00 94.50 389 ARG A CA 1
ATOM 3003 C C . ARG A 1 389 ? -4.712 18.484 -32.408 1.00 94.50 389 ARG A C 1
ATOM 3005 O O . ARG A 1 389 ? -5.550 18.651 -31.526 1.00 94.50 389 ARG A O 1
ATOM 3012 N N . LYS A 1 390 ? -4.988 18.650 -33.702 1.00 94.00 390 LYS A N 1
ATOM 3013 C CA . LYS A 1 390 ? -6.326 19.004 -34.182 1.00 94.00 390 LYS A CA 1
ATOM 3014 C C . LYS A 1 390 ? -7.329 17.877 -33.923 1.00 94.00 390 LYS A C 1
ATOM 3016 O O . LYS A 1 390 ? -8.418 18.140 -33.412 1.00 94.00 390 LYS A O 1
ATOM 3021 N N . ASP A 1 391 ? -6.946 16.651 -34.266 1.00 96.75 391 ASP A N 1
ATOM 3022 C CA . ASP A 1 391 ? -7.787 15.459 -34.203 1.00 96.75 391 ASP A CA 1
ATOM 3023 C C . ASP A 1 391 ? -7.227 14.481 -33.150 1.00 96.75 391 ASP A C 1
ATOM 3025 O O . ASP A 1 391 ? -6.004 14.328 -33.068 1.00 96.75 391 ASP A O 1
ATOM 3029 N N . PRO A 1 392 ? -8.085 13.847 -32.326 1.00 95.75 392 PRO A N 1
ATOM 3030 C CA . PRO A 1 392 ? -7.637 12.921 -31.289 1.00 95.75 392 PRO A CA 1
ATOM 3031 C C . PRO A 1 392 ? -7.072 11.631 -31.899 1.00 95.75 392 PRO A C 1
ATOM 3033 O O . PRO A 1 392 ? -7.663 11.055 -32.813 1.00 95.75 392 PRO A O 1
ATOM 3036 N N . VAL A 1 393 ? -5.962 11.136 -31.348 1.00 96.50 393 VAL A N 1
ATOM 3037 C CA . VAL A 1 393 ? -5.346 9.861 -31.751 1.00 96.50 393 VAL A CA 1
ATOM 3038 C C . VAL A 1 393 ? -5.602 8.828 -30.660 1.00 96.50 393 VAL A C 1
ATOM 3040 O O . VAL A 1 393 ? -4.910 8.826 -29.647 1.00 96.50 393 VAL A O 1
ATOM 3043 N N . ARG A 1 394 ? -6.597 7.949 -30.856 1.00 94.50 394 ARG A N 1
ATOM 3044 C CA . ARG A 1 394 ? -7.082 7.031 -29.804 1.00 94.50 394 ARG A CA 1
ATOM 3045 C C . ARG A 1 394 ? -5.969 6.209 -29.149 1.00 94.50 394 ARG A C 1
ATOM 3047 O O . ARG A 1 394 ? -5.972 6.115 -27.931 1.00 94.50 394 ARG A O 1
ATOM 3054 N N . ALA A 1 395 ? -5.028 5.669 -29.927 1.00 95.56 395 ALA A N 1
ATOM 3055 C CA . ALA A 1 395 ? -3.913 4.883 -29.390 1.00 95.56 395 ALA A CA 1
ATOM 3056 C C . ALA A 1 395 ? -3.082 5.672 -28.360 1.00 95.56 395 ALA A C 1
ATOM 3058 O O . ALA A 1 395 ? -2.769 5.151 -27.300 1.00 95.56 395 ALA A O 1
ATOM 3059 N N . GLU A 1 396 ? -2.817 6.954 -28.621 1.00 96.44 396 GLU A N 1
ATOM 3060 C CA . GLU A 1 396 ? -2.046 7.824 -27.722 1.00 96.44 396 GLU A CA 1
ATOM 3061 C C . GLU A 1 396 ? -2.855 8.241 -26.488 1.00 96.44 396 GLU A C 1
ATOM 3063 O O . GLU A 1 396 ? -2.293 8.360 -25.404 1.00 96.44 396 GLU A O 1
ATOM 3068 N N . LEU A 1 397 ? -4.175 8.438 -26.631 1.00 97.69 397 LEU A N 1
ATOM 3069 C CA . LEU A 1 397 ? -5.049 8.718 -25.482 1.00 97.69 397 LEU A CA 1
ATOM 3070 C C . LEU A 1 397 ? -5.144 7.507 -24.549 1.00 97.69 397 LEU A C 1
ATOM 3072 O O . LEU A 1 397 ? -5.142 7.661 -23.333 1.00 97.69 397 LEU A O 1
ATOM 3076 N N . VAL A 1 398 ? -5.250 6.307 -25.130 1.00 98.06 398 VAL A N 1
ATOM 3077 C CA . VAL A 1 398 ? -5.302 5.042 -24.392 1.00 98.06 398 VAL A CA 1
ATOM 3078 C C . VAL A 1 398 ? -3.977 4.788 -23.682 1.00 98.06 398 VAL A C 1
ATOM 3080 O O . VAL A 1 398 ? -4.000 4.511 -22.489 1.00 98.06 398 VAL A O 1
ATOM 3083 N N . PHE A 1 399 ? -2.851 4.951 -24.383 1.00 97.69 399 PHE A N 1
ATOM 3084 C CA . PHE A 1 399 ? -1.519 4.838 -23.793 1.00 97.69 399 PHE A CA 1
ATOM 3085 C C . PHE A 1 399 ? -1.364 5.806 -22.616 1.00 97.69 399 PHE A C 1
ATOM 3087 O O . PHE A 1 399 ? -1.121 5.388 -21.494 1.00 97.69 399 PHE A O 1
ATOM 3094 N N . GLY A 1 400 ? -1.637 7.098 -22.831 1.00 97.56 400 GLY A N 1
ATOM 3095 C CA . GLY A 1 400 ? -1.535 8.097 -21.769 1.00 97.56 400 GLY A CA 1
ATOM 3096 C C . GLY A 1 400 ? -2.459 7.852 -20.575 1.00 97.56 400 GLY A C 1
ATOM 3097 O O . GLY A 1 400 ? -2.090 8.169 -19.450 1.00 97.56 400 GLY A O 1
ATOM 3098 N N . ALA A 1 401 ? -3.651 7.295 -20.794 1.00 98.38 401 ALA A N 1
ATOM 3099 C CA . ALA A 1 401 ? -4.569 6.954 -19.713 1.00 98.38 401 ALA A CA 1
ATOM 3100 C C . ALA A 1 401 ? -4.128 5.716 -18.916 1.00 98.38 401 ALA A C 1
ATOM 3102 O O . ALA A 1 401 ? -4.377 5.679 -17.712 1.00 98.38 401 ALA A O 1
ATOM 3103 N N . ALA A 1 402 ? -3.513 4.727 -19.573 1.00 98.19 402 ALA A N 1
ATOM 3104 C CA . ALA A 1 402 ? -2.981 3.528 -18.930 1.00 98.19 402 ALA A CA 1
ATOM 3105 C C . ALA A 1 402 ? -1.790 3.878 -18.023 1.00 98.19 402 ALA A C 1
ATOM 3107 O O . ALA A 1 402 ? -1.885 3.646 -16.817 1.00 98.19 402 ALA A O 1
ATOM 3108 N N . GLU A 1 403 ? -0.800 4.595 -18.564 1.00 96.75 403 GLU A N 1
ATOM 3109 C CA . GLU A 1 403 ? 0.370 5.095 -17.825 1.00 96.75 403 GLU A CA 1
ATOM 3110 C C . GLU A 1 403 ? -0.053 5.950 -16.626 1.00 96.75 403 GLU A C 1
ATOM 3112 O O . GLU A 1 403 ? 0.314 5.696 -15.480 1.00 96.75 403 GLU A O 1
ATOM 3117 N N . TYR A 1 404 ? -0.944 6.927 -16.852 1.00 97.94 404 TYR A N 1
ATOM 3118 C CA . TYR A 1 404 ? -1.410 7.794 -15.771 1.00 97.94 404 TYR A CA 1
ATOM 3119 C C . TYR A 1 404 ? -2.120 6.995 -14.663 1.00 97.94 404 TYR A C 1
ATOM 3121 O O . TYR A 1 404 ? -1.956 7.276 -13.472 1.00 97.94 404 TYR A O 1
ATOM 3129 N N . ALA A 1 405 ? -2.898 5.974 -15.023 1.00 98.19 405 ALA A N 1
ATOM 3130 C CA . ALA A 1 405 ? -3.540 5.118 -14.038 1.00 98.19 405 ALA A CA 1
ATOM 3131 C C . ALA A 1 405 ? -2.525 4.261 -13.253 1.00 98.19 405 ALA A C 1
ATOM 3133 O O . ALA A 1 405 ? -2.669 4.149 -12.033 1.00 98.19 405 ALA A O 1
ATOM 3134 N N . LYS A 1 406 ? -1.515 3.692 -13.925 1.00 96.75 406 LYS A N 1
ATOM 3135 C CA . LYS A 1 406 ? -0.532 2.757 -13.356 1.00 96.75 406 LYS A CA 1
ATOM 3136 C C . LYS A 1 406 ? 0.585 3.456 -12.574 1.00 96.75 406 LYS A C 1
ATOM 3138 O O . LYS A 1 406 ? 0.782 3.115 -11.408 1.00 96.75 406 LYS A O 1
ATOM 3143 N N . ASP A 1 407 ? 1.290 4.423 -13.156 1.00 95.06 407 ASP A N 1
ATOM 3144 C CA . ASP A 1 407 ? 2.423 5.103 -12.496 1.00 95.06 407 ASP A CA 1
ATOM 3145 C C . ASP A 1 407 ? 1.999 6.268 -11.634 1.00 95.06 407 ASP A C 1
ATOM 3147 O O . ASP A 1 407 ? 2.620 6.547 -10.612 1.00 95.06 407 ASP A O 1
ATOM 3151 N N . GLY A 1 408 ? 0.901 6.920 -11.998 1.00 95.38 408 GLY A N 1
ATOM 3152 C CA . GLY A 1 408 ? 0.441 8.082 -11.264 1.00 95.38 408 GLY A CA 1
ATOM 3153 C C . GLY A 1 408 ? -0.528 7.746 -10.142 1.00 95.38 408 GLY A C 1
ATOM 3154 O O . GLY A 1 408 ? -0.275 7.979 -8.957 1.00 95.38 408 GLY A O 1
ATOM 3155 N N . LEU A 1 409 ? -1.703 7.247 -10.518 1.00 97.25 409 LEU A N 1
ATOM 3156 C CA . LEU A 1 409 ? -2.844 7.161 -9.604 1.00 97.25 409 LEU A CA 1
ATOM 3157 C C . LEU A 1 409 ? -2.794 5.935 -8.684 1.00 97.25 409 LEU A C 1
ATOM 3159 O O . LEU A 1 409 ? -3.223 6.034 -7.531 1.00 97.25 409 LEU A O 1
ATOM 3163 N N . ALA A 1 410 ? -2.243 4.808 -9.143 1.00 95.94 410 ALA A N 1
ATOM 3164 C CA . ALA A 1 410 ? -2.077 3.619 -8.312 1.00 95.94 410 ALA A CA 1
ATOM 3165 C C . ALA A 1 410 ? -1.165 3.851 -7.085 1.00 95.94 410 ALA A C 1
ATOM 3167 O O . ALA A 1 410 ? -1.645 3.606 -5.975 1.00 95.94 410 ALA A O 1
ATOM 3168 N N . PRO A 1 411 ? 0.074 4.386 -7.194 1.00 94.00 411 PRO A N 1
ATOM 3169 C CA . PRO A 1 411 ? 0.912 4.648 -6.014 1.00 94.00 411 PRO A CA 1
ATOM 3170 C C . PRO A 1 411 ? 0.320 5.703 -5.079 1.00 94.00 411 PRO A C 1
ATOM 3172 O O . PRO A 1 411 ? 0.567 5.679 -3.873 1.00 94.00 411 PRO A O 1
ATOM 3175 N N . TRP A 1 412 ? -0.490 6.631 -5.597 1.00 93.00 412 TRP A N 1
ATOM 3176 C CA . TRP A 1 412 ? -1.244 7.538 -4.737 1.00 93.00 412 TRP A CA 1
ATOM 3177 C C . TRP A 1 412 ? -2.262 6.772 -3.874 1.00 93.00 412 TRP A C 1
ATOM 3179 O O . TRP A 1 412 ? -2.306 6.969 -2.656 1.00 93.00 412 TRP A O 1
ATOM 3189 N N . PHE A 1 413 ? -3.056 5.877 -4.479 1.00 93.81 413 PHE A N 1
ATOM 3190 C CA . PHE A 1 413 ? -4.037 5.065 -3.750 1.00 93.81 413 PHE A CA 1
ATOM 3191 C C . PHE A 1 413 ? -3.376 4.146 -2.717 1.00 93.81 413 PHE A C 1
ATOM 3193 O O . PHE A 1 413 ? -3.904 3.993 -1.616 1.00 93.81 413 PHE A O 1
ATOM 3200 N N . GLU A 1 414 ? -2.204 3.594 -3.036 1.00 92.06 414 GLU A N 1
ATOM 3201 C CA . GLU A 1 414 ? -1.426 2.730 -2.143 1.00 92.06 414 GLU A CA 1
ATOM 3202 C C . GLU A 1 414 ? -1.260 3.322 -0.743 1.00 92.06 414 GLU A C 1
ATOM 3204 O O . GLU A 1 414 ? -1.450 2.620 0.251 1.00 92.06 414 GLU A O 1
ATOM 3209 N N . TRP A 1 415 ? -0.947 4.617 -0.652 1.00 91.12 415 TRP A N 1
ATOM 3210 C CA . TRP A 1 415 ? -0.780 5.309 0.623 1.00 91.12 415 TRP A CA 1
ATOM 3211 C C . TRP A 1 415 ? -2.056 6.007 1.111 1.00 91.12 415 TRP A C 1
ATOM 3213 O O . TRP A 1 415 ? -2.427 5.880 2.279 1.00 91.12 415 TRP A O 1
ATOM 3223 N N . ALA A 1 416 ? -2.718 6.776 0.242 1.00 87.81 416 ALA A N 1
ATOM 3224 C CA . ALA A 1 416 ? -3.809 7.667 0.638 1.00 87.81 416 ALA A CA 1
ATOM 3225 C C . ALA A 1 416 ? -5.168 6.956 0.759 1.00 87.81 416 ALA A C 1
ATOM 3227 O O . ALA A 1 416 ? -6.030 7.401 1.519 1.00 87.81 416 ALA A O 1
ATOM 3228 N N . GLY A 1 417 ? -5.362 5.856 0.027 1.00 86.44 417 GLY A N 1
ATOM 3229 C CA . GLY A 1 417 ? -6.639 5.163 -0.081 1.00 86.44 417 GLY A CA 1
ATOM 3230 C C . GLY A 1 417 ? -7.692 5.932 -0.899 1.00 86.44 417 GLY A C 1
ATOM 3231 O O . GLY A 1 417 ? -7.349 6.735 -1.775 1.00 86.44 417 GLY A O 1
ATOM 3232 N N . PRO A 1 418 ? -8.990 5.667 -0.654 1.00 81.81 418 PRO A N 1
ATOM 3233 C CA . PRO A 1 418 ? -10.099 6.236 -1.418 1.00 81.81 418 PRO A CA 1
ATOM 3234 C C . PRO A 1 418 ? -10.145 7.766 -1.456 1.00 81.81 418 PRO A C 1
ATOM 3236 O O . PRO A 1 418 ? -9.863 8.448 -0.474 1.00 81.81 418 PRO A O 1
ATOM 3239 N N . GLY A 1 419 ? -10.574 8.312 -2.595 1.00 85.06 419 GLY A N 1
ATOM 3240 C CA . GLY A 1 419 ? -10.737 9.749 -2.794 1.00 85.06 419 GLY A CA 1
ATOM 3241 C C . GLY A 1 419 ? -10.838 10.134 -4.275 1.00 85.06 419 GLY A C 1
ATOM 3242 O O . GLY A 1 419 ? -10.943 9.255 -5.131 1.00 85.06 419 GLY A O 1
ATOM 3243 N N . PRO A 1 420 ? -10.735 11.435 -4.610 1.00 89.88 420 PRO A N 1
ATOM 3244 C CA . PRO A 1 420 ? -10.930 11.931 -5.980 1.00 89.88 420 PRO A CA 1
ATOM 3245 C C . PRO A 1 420 ? -9.929 11.356 -6.997 1.00 89.88 420 PRO A C 1
ATOM 3247 O O . PRO A 1 420 ? -10.197 11.310 -8.195 1.00 89.88 420 PRO A O 1
ATOM 3250 N N . TRP A 1 421 ? -8.772 10.891 -6.529 1.00 93.31 421 TRP A N 1
ATOM 3251 C CA . TRP A 1 421 ? -7.758 10.246 -7.361 1.00 93.31 421 TRP A CA 1
ATOM 3252 C C . TRP A 1 421 ? -8.173 8.827 -7.789 1.00 93.31 421 TRP A C 1
ATOM 3254 O O . TRP A 1 421 ? -7.946 8.456 -8.939 1.00 93.31 421 TRP A O 1
ATOM 3264 N N . LEU A 1 422 ? -8.858 8.071 -6.914 1.00 92.75 422 LEU A N 1
ATOM 3265 C CA . LEU A 1 422 ? -9.462 6.778 -7.270 1.00 92.75 422 LEU A CA 1
ATOM 3266 C C . LEU A 1 422 ? -10.576 6.976 -8.304 1.00 92.75 422 LEU A C 1
ATOM 3268 O O . LEU A 1 422 ? -10.625 6.259 -9.301 1.00 92.75 422 LEU A O 1
ATOM 3272 N N . GLU A 1 423 ? -11.435 7.978 -8.100 1.00 92.38 423 GLU A N 1
ATOM 3273 C CA . GLU A 1 423 ? -12.507 8.314 -9.045 1.00 92.38 423 GLU A CA 1
ATOM 3274 C C . GLU A 1 423 ? -11.939 8.652 -10.431 1.00 92.38 423 GLU A C 1
ATOM 3276 O O . GLU A 1 423 ? -12.429 8.154 -11.450 1.00 92.38 423 GLU A O 1
ATOM 3281 N N . ARG A 1 424 ? -10.855 9.445 -10.476 1.00 96.94 424 ARG A N 1
ATOM 3282 C CA . ARG A 1 424 ? -10.160 9.766 -11.728 1.00 96.94 424 ARG A CA 1
ATOM 3283 C C . ARG A 1 424 ? -9.620 8.509 -12.405 1.00 96.94 424 ARG A C 1
ATOM 3285 O O . ARG A 1 424 ? -9.848 8.330 -13.599 1.00 96.94 424 ARG A O 1
ATOM 3292 N N . MET A 1 425 ? -8.969 7.625 -11.655 1.00 97.94 425 MET A N 1
ATOM 3293 C CA . MET A 1 425 ? -8.415 6.375 -12.179 1.00 97.94 425 MET A CA 1
ATOM 3294 C C . MET A 1 425 ? -9.506 5.454 -12.740 1.00 97.94 425 MET A C 1
ATOM 3296 O O . MET A 1 425 ? -9.381 4.962 -13.861 1.00 97.94 425 MET A O 1
ATOM 3300 N N . GLN A 1 426 ? -10.621 5.282 -12.022 1.00 97.81 426 GLN A N 1
ATOM 3301 C CA . GLN A 1 426 ? -11.768 4.514 -12.514 1.00 97.81 426 GLN A CA 1
ATOM 3302 C C . GLN A 1 426 ? -12.332 5.104 -13.812 1.00 97.81 426 GLN A C 1
ATOM 3304 O O . GLN A 1 426 ? -12.684 4.347 -14.719 1.00 97.81 426 GLN A O 1
ATOM 3309 N N . ALA A 1 427 ? -12.412 6.435 -13.917 1.00 97.94 427 ALA A N 1
ATOM 3310 C CA . ALA A 1 427 ? -12.885 7.116 -15.118 1.00 97.94 427 ALA A CA 1
ATOM 3311 C C . ALA A 1 427 ? -11.947 6.903 -16.319 1.00 97.94 427 ALA A C 1
ATOM 3313 O O . ALA A 1 427 ? -12.432 6.642 -17.419 1.00 97.94 427 ALA A O 1
ATOM 3314 N N . LEU A 1 428 ? -10.626 6.964 -16.110 1.00 98.56 428 LEU A N 1
ATOM 3315 C CA . LEU A 1 428 ? -9.625 6.686 -17.146 1.00 98.56 428 LEU A CA 1
ATOM 3316 C C . LEU A 1 428 ? -9.750 5.252 -17.666 1.00 98.56 428 LEU A C 1
ATOM 3318 O O . LEU A 1 428 ? -9.957 5.052 -18.862 1.00 98.56 428 LEU A O 1
ATOM 3322 N N . VAL A 1 429 ? -9.718 4.263 -16.768 1.00 98.50 429 VAL A N 1
ATOM 3323 C CA . VAL A 1 429 ? -9.775 2.842 -17.147 1.00 98.50 429 VAL A CA 1
ATOM 3324 C C . VAL A 1 429 ? -11.094 2.511 -17.840 1.00 98.50 429 VAL A C 1
ATOM 3326 O O . VAL A 1 429 ? -11.091 1.887 -18.897 1.00 98.50 429 VAL A O 1
ATOM 3329 N N . ARG A 1 430 ? -12.236 2.984 -17.322 1.00 98.06 430 ARG A N 1
ATOM 3330 C CA . ARG A 1 430 ? -13.533 2.797 -18.001 1.00 98.06 430 ARG A CA 1
ATOM 3331 C C . ARG A 1 430 ? -13.554 3.458 -19.380 1.00 98.06 430 ARG A C 1
ATOM 3333 O O . ARG A 1 430 ? -14.115 2.883 -20.303 1.00 98.06 430 ARG A O 1
ATOM 3340 N N . GLY A 1 431 ? -12.923 4.624 -19.533 1.00 97.69 431 GLY A N 1
ATOM 3341 C CA . GLY A 1 431 ? -12.781 5.301 -20.823 1.00 97.69 431 GLY A CA 1
ATOM 3342 C C . GLY A 1 431 ? -11.944 4.515 -21.836 1.00 97.69 431 GLY A C 1
ATOM 3343 O O . GLY A 1 431 ? -12.270 4.520 -23.020 1.00 97.69 431 GLY A O 1
ATOM 3344 N N . VAL A 1 432 ? -10.905 3.802 -21.389 1.00 98.25 432 VAL A N 1
ATOM 3345 C CA . VAL A 1 432 ? -10.093 2.925 -22.253 1.00 98.25 432 VAL A CA 1
ATOM 3346 C C . VAL A 1 432 ? -10.929 1.762 -22.798 1.00 98.25 432 VAL A C 1
ATOM 3348 O O . VAL A 1 432 ? -10.860 1.452 -23.990 1.00 98.25 432 VAL A O 1
ATOM 3351 N N . TRP A 1 433 ? -11.757 1.161 -21.941 1.00 97.62 433 TRP A N 1
ATOM 3352 C CA . TRP A 1 433 ? -12.631 0.034 -22.284 1.00 97.62 433 TRP A CA 1
ATOM 3353 C C . TRP A 1 433 ? -13.946 0.437 -22.971 1.00 97.62 433 TRP A C 1
ATOM 3355 O O . TRP A 1 433 ? -14.687 -0.431 -23.433 1.00 97.62 433 TRP A O 1
ATOM 3365 N N . ASP A 1 434 ? -14.241 1.734 -23.084 1.00 95.12 434 ASP A N 1
ATOM 3366 C CA . ASP A 1 434 ? -15.467 2.219 -23.717 1.00 95.12 434 ASP A CA 1
ATOM 3367 C C . ASP A 1 434 ? -15.531 1.820 -25.203 1.00 95.12 434 ASP A C 1
ATOM 3369 O O . ASP A 1 434 ? -14.622 2.106 -25.998 1.00 95.12 434 ASP A O 1
ATOM 3373 N N . GLY A 1 435 ? -16.616 1.134 -25.571 1.00 89.25 435 GLY A N 1
ATOM 3374 C CA . GLY A 1 435 ? -16.832 0.549 -26.897 1.00 89.25 435 GLY A CA 1
ATOM 3375 C C . GLY A 1 435 ? -16.057 -0.745 -27.192 1.00 89.25 435 GLY A C 1
ATOM 3376 O O . GLY A 1 435 ? -16.109 -1.220 -28.326 1.00 89.25 435 GLY A O 1
ATOM 3377 N N . VAL A 1 436 ? -15.346 -1.329 -26.218 1.00 94.81 436 VAL A N 1
ATOM 3378 C CA . VAL A 1 436 ? -14.586 -2.585 -26.382 1.00 94.81 436 VAL A CA 1
ATOM 3379 C C . VAL A 1 436 ? -15.412 -3.774 -25.880 1.00 94.81 436 VAL A C 1
ATOM 3381 O O . VAL A 1 436 ? -15.212 -4.290 -24.781 1.00 94.81 436 VAL A O 1
ATOM 3384 N N . GLU A 1 437 ? -16.366 -4.226 -26.694 1.00 90.19 437 GLU A N 1
ATOM 3385 C CA . GLU A 1 437 ? -17.222 -5.373 -26.346 1.00 90.19 437 GLU A CA 1
ATOM 3386 C C . GLU A 1 437 ? -16.457 -6.704 -26.437 1.00 90.19 437 GLU A C 1
ATOM 3388 O O . GLU A 1 437 ? -16.477 -7.510 -25.503 1.00 90.19 437 GLU A O 1
ATOM 3393 N N . THR A 1 438 ? -15.711 -6.904 -27.530 1.00 88.06 438 THR A N 1
ATOM 3394 C CA . THR A 1 438 ? -14.899 -8.101 -27.808 1.00 88.06 438 THR A CA 1
ATOM 3395 C C . THR A 1 438 ? -13.456 -7.722 -28.136 1.00 88.06 438 THR A C 1
ATOM 3397 O O . THR A 1 438 ? -13.228 -6.708 -28.790 1.00 88.06 438 THR A O 1
ATOM 3400 N N . GLY A 1 439 ? -12.491 -8.567 -27.765 1.00 91.75 439 GLY A N 1
ATOM 3401 C CA . GLY A 1 439 ? -11.067 -8.314 -28.011 1.00 91.75 439 GLY A CA 1
ATOM 3402 C C . GLY A 1 439 ? -10.396 -7.495 -26.904 1.00 91.75 439 GLY A C 1
ATOM 3403 O O . GLY A 1 439 ? -10.858 -7.501 -25.760 1.00 91.75 439 GLY A O 1
ATOM 3404 N N . LEU A 1 440 ? -9.284 -6.837 -27.248 1.00 96.31 440 LEU A N 1
ATOM 3405 C CA . LEU A 1 440 ? -8.440 -6.061 -26.333 1.00 96.31 440 LEU A CA 1
ATOM 3406 C C . LEU A 1 440 ? -8.509 -4.558 -26.670 1.00 96.31 440 LEU A C 1
ATOM 3408 O O . LEU A 1 440 ? -8.712 -4.209 -27.834 1.00 96.31 440 LEU A O 1
ATOM 3412 N N . PRO A 1 441 ? -8.322 -3.659 -25.686 1.00 96.06 441 PRO A N 1
ATOM 3413 C CA . PRO A 1 441 ? -8.402 -2.211 -25.903 1.00 96.06 441 PRO A CA 1
ATOM 3414 C C . PRO A 1 441 ? -7.171 -1.618 -26.613 1.00 96.06 441 PRO A C 1
ATOM 3416 O O . PRO A 1 441 ? -7.222 -0.472 -27.061 1.00 96.06 441 PRO A O 1
ATOM 3419 N N . SER A 1 442 ? -6.076 -2.379 -26.713 1.00 96.44 442 SER A N 1
ATOM 3420 C CA . SER A 1 442 ? -4.828 -2.002 -27.381 1.00 96.44 442 SER A CA 1
ATOM 3421 C C . SER A 1 442 ? -4.116 -3.237 -27.943 1.00 96.44 442 SER A C 1
ATOM 3423 O O . SER A 1 442 ? -4.357 -4.361 -27.506 1.00 96.44 442 SER A O 1
ATOM 3425 N N . GLU A 1 443 ? -3.226 -3.011 -28.905 1.00 94.50 443 GLU A N 1
ATOM 3426 C CA . GLU A 1 443 ? -2.266 -4.002 -29.411 1.00 94.50 443 GLU A CA 1
ATOM 3427 C C . GLU A 1 443 ? -0.885 -3.866 -28.753 1.00 94.50 443 GLU A C 1
ATOM 3429 O O . GLU A 1 443 ? -0.031 -4.737 -28.914 1.00 94.50 443 GLU A O 1
ATOM 3434 N N . ASP A 1 444 ? -0.676 -2.771 -28.024 1.00 95.31 444 ASP A N 1
ATOM 3435 C CA . ASP A 1 444 ? 0.575 -2.440 -27.358 1.00 95.31 444 ASP A CA 1
ATOM 3436 C C . ASP A 1 444 ? 0.732 -3.242 -26.057 1.00 95.31 444 ASP A C 1
ATOM 3438 O O . ASP A 1 444 ? -0.158 -3.231 -25.207 1.00 95.31 444 ASP A O 1
ATOM 3442 N N . VAL A 1 445 ? 1.847 -3.964 -25.915 1.00 94.31 445 VAL A N 1
ATOM 3443 C CA . VAL A 1 445 ? 2.095 -4.859 -24.774 1.00 94.31 445 VAL A CA 1
ATOM 3444 C C . VAL A 1 445 ? 2.210 -4.112 -23.447 1.00 94.31 445 VAL A C 1
ATOM 3446 O O . VAL A 1 445 ? 1.773 -4.646 -22.431 1.00 94.31 445 VAL A O 1
ATOM 3449 N N . GLU A 1 446 ? 2.736 -2.892 -23.469 1.00 94.19 446 GLU A N 1
ATOM 3450 C CA . GLU A 1 446 ? 2.919 -2.040 -22.295 1.00 94.19 446 GLU A CA 1
ATOM 3451 C C . GLU A 1 446 ? 1.556 -1.601 -21.765 1.00 94.19 446 GLU A C 1
ATOM 3453 O O . GLU A 1 446 ? 1.178 -1.942 -20.648 1.00 94.19 446 GLU A O 1
ATOM 3458 N N . VAL A 1 447 ? 0.714 -1.047 -22.646 1.00 97.31 447 VAL A N 1
ATOM 3459 C CA . VAL A 1 447 ? -0.677 -0.688 -22.318 1.00 97.31 447 VAL A CA 1
ATOM 3460 C C . VAL A 1 447 ? -1.457 -1.881 -21.760 1.00 97.31 447 VAL A C 1
ATOM 3462 O O . VAL A 1 447 ? -2.264 -1.737 -20.843 1.00 97.31 447 VAL A O 1
ATOM 3465 N N . LEU A 1 448 ? -1.268 -3.077 -22.324 1.00 97.56 448 LEU A N 1
ATOM 3466 C CA . LEU A 1 448 ? -1.939 -4.276 -21.821 1.00 97.56 448 LEU A CA 1
ATOM 3467 C C . LEU A 1 448 ? -1.391 -4.708 -20.451 1.00 97.56 448 LEU A C 1
ATOM 3469 O O . LEU A 1 448 ? -2.173 -5.181 -19.624 1.00 97.56 448 LEU A O 1
ATOM 3473 N N . GLY A 1 449 ? -0.092 -4.534 -20.202 1.00 97.19 449 GLY A N 1
ATOM 3474 C CA . GLY A 1 449 ? 0.547 -4.754 -18.905 1.00 97.19 449 GLY A CA 1
ATOM 3475 C C . GLY A 1 449 ? 0.036 -3.805 -17.824 1.00 97.19 449 GLY A C 1
ATOM 3476 O O . GLY A 1 449 ? -0.360 -4.255 -16.747 1.00 97.19 449 GLY A O 1
ATOM 3477 N N . ASP A 1 450 ? -0.080 -2.523 -18.147 1.00 97.94 450 ASP A N 1
ATOM 3478 C CA . ASP A 1 450 ? -0.657 -1.500 -17.277 1.00 97.94 450 ASP A CA 1
ATOM 3479 C C . ASP A 1 450 ? -2.090 -1.827 -16.893 1.00 97.94 450 ASP A C 1
ATOM 3481 O O . ASP A 1 450 ? -2.464 -1.835 -15.718 1.00 97.94 450 ASP A O 1
ATOM 3485 N N . LEU A 1 451 ? -2.912 -2.149 -17.893 1.00 98.56 451 LEU A N 1
ATOM 3486 C CA . LEU A 1 451 ? -4.311 -2.476 -17.665 1.00 98.56 451 LEU A CA 1
ATOM 3487 C C . LEU A 1 451 ? -4.472 -3.784 -16.887 1.00 98.56 451 LEU A C 1
ATOM 3489 O O . LEU A 1 451 ? -5.410 -3.872 -16.096 1.00 98.56 451 LEU A O 1
ATOM 3493 N N . LEU A 1 452 ? -3.585 -4.773 -17.065 1.00 98.38 452 LEU A N 1
ATOM 3494 C CA . LEU A 1 452 ? -3.584 -5.998 -16.259 1.00 98.38 452 LEU A CA 1
ATOM 3495 C C . LEU A 1 452 ? -3.465 -5.660 -14.772 1.00 98.38 452 LEU A C 1
ATOM 3497 O O . LEU A 1 452 ? -4.305 -6.100 -13.984 1.00 98.38 452 LEU A O 1
ATOM 3501 N N . GLN A 1 453 ? -2.474 -4.844 -14.413 1.00 97.81 453 GLN A N 1
ATOM 3502 C CA . GLN A 1 453 ? -2.227 -4.439 -13.031 1.00 97.81 453 GLN A CA 1
ATOM 3503 C C . GLN A 1 453 ? -3.344 -3.543 -12.495 1.00 97.81 453 GLN A C 1
ATOM 3505 O O . GLN A 1 453 ? -3.963 -3.846 -11.476 1.00 97.81 453 GLN A O 1
ATOM 3510 N N . VAL A 1 454 ? -3.666 -2.454 -13.197 1.00 98.06 454 VAL A N 1
ATOM 3511 C CA . VAL A 1 454 ? -4.645 -1.473 -12.714 1.00 98.06 454 VAL A CA 1
ATOM 3512 C C . VAL A 1 454 ? -6.035 -2.094 -12.600 1.00 98.06 454 VAL A C 1
ATOM 3514 O O . VAL A 1 454 ? -6.716 -1.860 -11.603 1.00 98.06 454 VAL A O 1
ATOM 3517 N N . CYS A 1 455 ? -6.473 -2.913 -13.564 1.00 98.62 455 CYS A N 1
ATOM 3518 C CA . CYS A 1 455 ? -7.768 -3.590 -13.457 1.00 98.62 455 CYS A CA 1
ATOM 3519 C C . CYS A 1 455 ? -7.757 -4.627 -12.321 1.00 98.62 455 CYS A C 1
ATOM 3521 O O . CYS A 1 455 ? -8.723 -4.692 -11.560 1.00 98.62 455 CYS A O 1
ATOM 3523 N N . ALA A 1 456 ? -6.664 -5.381 -12.137 1.00 97.81 456 ALA A N 1
ATOM 3524 C CA . ALA A 1 456 ? -6.580 -6.357 -11.050 1.00 97.81 456 ALA A CA 1
ATOM 3525 C C . ALA A 1 456 ? -6.711 -5.662 -9.689 1.00 97.81 456 ALA A C 1
ATOM 3527 O O . ALA A 1 456 ? -7.476 -6.102 -8.833 1.00 97.81 456 ALA A O 1
ATOM 3528 N N . ARG A 1 457 ? -6.028 -4.530 -9.510 1.00 96.62 457 ARG A N 1
ATOM 3529 C CA . ARG A 1 457 ? -6.073 -3.731 -8.281 1.00 96.62 457 ARG A CA 1
ATOM 3530 C C . ARG A 1 457 ? -7.415 -3.040 -8.081 1.00 96.62 457 ARG A C 1
ATOM 3532 O O . ARG A 1 457 ? -8.000 -3.174 -7.013 1.00 96.62 457 ARG A O 1
ATOM 3539 N N . LEU A 1 458 ? -7.956 -2.374 -9.105 1.00 96.25 458 LEU A N 1
ATOM 3540 C CA . LEU A 1 458 ? -9.275 -1.728 -9.046 1.00 96.25 458 LEU A CA 1
ATOM 3541 C C . LEU A 1 458 ? -10.376 -2.707 -8.665 1.00 96.25 458 LEU A C 1
ATOM 3543 O O . LEU A 1 458 ? -11.307 -2.338 -7.949 1.00 96.25 458 LEU A O 1
ATOM 3547 N N . HIS A 1 459 ? -10.272 -3.949 -9.123 1.00 94.06 459 HIS A N 1
ATOM 3548 C CA . HIS A 1 459 ? -11.183 -4.990 -8.709 1.00 94.06 459 HIS A CA 1
ATOM 3549 C C . HIS A 1 459 ? -11.179 -5.187 -7.184 1.00 94.06 459 HIS A C 1
ATOM 3551 O O . HIS A 1 459 ? -12.240 -5.117 -6.565 1.00 94.06 459 HIS A O 1
ATOM 3557 N N . TRP A 1 460 ? -10.007 -5.384 -6.576 1.00 85.69 460 TRP A N 1
ATOM 3558 C CA . TRP A 1 460 ? -9.884 -5.539 -5.124 1.00 85.69 460 TRP A CA 1
ATOM 3559 C C . TRP A 1 460 ? -10.293 -4.261 -4.383 1.00 85.69 460 TRP A C 1
ATOM 3561 O O . TRP A 1 460 ? -11.112 -4.305 -3.471 1.00 85.69 460 TRP A O 1
ATOM 3571 N N . TRP A 1 461 ? -9.833 -3.101 -4.851 1.00 85.88 461 TRP A N 1
ATOM 3572 C CA . TRP A 1 461 ? -10.071 -1.805 -4.210 1.00 85.88 461 TRP A CA 1
ATOM 3573 C C . TRP A 1 461 ? -11.543 -1.377 -4.206 1.00 85.88 461 TRP A C 1
ATOM 3575 O O . TRP A 1 461 ? -11.949 -0.592 -3.354 1.00 85.88 461 TRP A O 1
ATOM 3585 N N . THR A 1 462 ? -12.345 -1.841 -5.172 1.00 82.19 462 THR A N 1
ATOM 3586 C CA . THR A 1 462 ? -13.713 -1.332 -5.391 1.00 82.19 462 THR A CA 1
ATOM 3587 C C . THR A 1 462 ? -14.795 -2.408 -5.346 1.00 82.19 462 THR A C 1
ATOM 3589 O O . THR A 1 462 ? -15.963 -2.096 -5.121 1.00 82.19 462 THR A O 1
ATOM 3592 N N . GLY A 1 463 ? -14.442 -3.676 -5.571 1.00 78.38 463 GLY A N 1
ATOM 3593 C CA . GLY A 1 463 ? -15.393 -4.781 -5.700 1.00 78.38 463 GLY A CA 1
ATOM 3594 C C . GLY A 1 463 ? -16.185 -4.796 -7.013 1.00 78.38 463 GLY A C 1
ATOM 3595 O O . GLY A 1 463 ? -17.112 -5.599 -7.147 1.00 78.38 463 GLY A O 1
ATOM 3596 N N . ASP A 1 464 ? -15.851 -3.930 -7.976 1.00 84.94 464 ASP A N 1
ATOM 3597 C CA . ASP A 1 464 ? -16.484 -3.877 -9.298 1.00 84.94 464 ASP A CA 1
ATOM 3598 C C . ASP A 1 464 ? -15.983 -5.046 -10.168 1.00 84.94 464 ASP A C 1
ATOM 3600 O O . ASP A 1 464 ? -14.790 -5.201 -10.452 1.00 84.94 464 ASP A O 1
ATOM 3604 N N . GLU A 1 465 ? -16.913 -5.919 -10.556 1.00 86.81 465 GLU A N 1
ATOM 3605 C CA . GLU A 1 465 ? -16.618 -7.184 -11.242 1.00 86.81 465 GLU A CA 1
ATOM 3606 C C . GLU A 1 465 ? -16.140 -6.987 -12.685 1.00 86.81 465 GLU A C 1
ATOM 3608 O O . GLU A 1 465 ? -15.450 -7.852 -13.224 1.00 86.81 465 GLU A O 1
ATOM 3613 N N . ARG A 1 466 ? -16.430 -5.833 -13.302 1.00 94.75 466 ARG A N 1
ATOM 3614 C CA . ARG A 1 466 ? -15.972 -5.540 -14.670 1.00 94.75 466 ARG A CA 1
ATOM 3615 C C . ARG A 1 466 ? -14.454 -5.557 -14.764 1.00 94.75 466 ARG A C 1
ATOM 3617 O O . ARG A 1 466 ? -13.906 -6.090 -15.722 1.00 94.75 466 ARG A O 1
ATOM 3624 N N . TYR A 1 467 ? -13.774 -5.022 -13.750 1.00 97.56 467 TYR A N 1
ATOM 3625 C CA . TYR A 1 467 ? -12.317 -5.001 -13.733 1.00 97.56 467 TYR A CA 1
ATOM 3626 C C . TYR A 1 467 ? -11.727 -6.411 -13.634 1.00 97.56 467 TYR A C 1
ATOM 3628 O O . TYR A 1 467 ? -10.748 -6.690 -14.317 1.00 97.56 467 TYR A O 1
ATOM 3636 N N . ALA A 1 468 ? -12.350 -7.326 -12.878 1.00 96.25 468 ALA A N 1
ATOM 3637 C CA . ALA A 1 468 ? -11.912 -8.721 -12.854 1.00 96.25 468 ALA A CA 1
ATOM 3638 C C . ALA A 1 468 ? -12.093 -9.399 -14.217 1.00 96.25 468 ALA A C 1
ATOM 3640 O O . ALA A 1 468 ? -11.195 -10.105 -14.674 1.00 96.25 468 ALA A O 1
ATOM 3641 N N . GLU A 1 469 ? -13.226 -9.168 -14.886 1.00 97.00 469 GLU A N 1
ATOM 3642 C CA . GLU A 1 469 ? -13.460 -9.693 -16.233 1.00 97.00 469 GLU A CA 1
ATOM 3643 C C . GLU A 1 469 ? -12.411 -9.173 -17.226 1.00 97.00 469 GLU A C 1
ATOM 3645 O O . GLU A 1 469 ? -11.835 -9.953 -17.985 1.00 97.00 469 GLU A O 1
ATOM 3650 N N . TRP A 1 470 ? -12.125 -7.870 -17.194 1.00 98.44 470 TRP A N 1
ATOM 3651 C CA . TRP A 1 470 ? -11.109 -7.240 -18.033 1.00 98.44 470 TRP A CA 1
ATOM 3652 C C . TRP A 1 470 ? -9.710 -7.789 -17.753 1.00 98.44 470 TRP A C 1
ATOM 3654 O O . TRP A 1 470 ? -9.034 -8.196 -18.695 1.00 98.44 470 TRP A O 1
ATOM 3664 N N . THR A 1 471 ? -9.299 -7.903 -16.488 1.00 98.62 471 THR A N 1
ATOM 3665 C CA . THR A 1 471 ? -8.019 -8.521 -16.106 1.00 98.62 471 THR A CA 1
ATOM 3666 C C . THR A 1 471 ? -7.903 -9.947 -16.631 1.00 98.62 471 THR A C 1
ATOM 3668 O O . THR A 1 471 ? -6.891 -10.301 -17.235 1.00 98.62 471 THR A O 1
ATOM 3671 N N . LEU A 1 472 ? -8.930 -10.778 -16.434 1.00 98.06 472 LEU A N 1
ATOM 3672 C CA . LEU A 1 472 ? -8.896 -12.166 -16.886 1.00 98.06 472 LEU A CA 1
ATOM 3673 C C . LEU A 1 472 ? -8.885 -12.263 -18.416 1.00 98.06 472 LEU A C 1
ATOM 3675 O O . LEU A 1 472 ? -8.144 -13.080 -18.949 1.00 98.06 472 LEU A O 1
ATOM 3679 N N . ARG A 1 473 ? -9.621 -11.395 -19.124 1.00 97.50 473 ARG A N 1
ATOM 3680 C CA . ARG A 1 473 ? -9.611 -11.312 -20.594 1.00 97.50 473 ARG A CA 1
ATOM 3681 C C . ARG A 1 473 ? -8.236 -10.921 -21.141 1.00 97.50 473 ARG A C 1
ATOM 3683 O O . ARG A 1 473 ? -7.793 -11.481 -22.142 1.00 97.50 473 ARG A O 1
ATOM 3690 N N . LEU A 1 474 ? -7.563 -9.969 -20.494 1.00 98.19 474 LEU A N 1
ATOM 3691 C CA . LEU A 1 474 ? -6.189 -9.601 -20.831 1.00 98.19 474 LEU A CA 1
ATOM 3692 C C . LEU A 1 474 ? -5.243 -10.789 -20.594 1.00 98.19 474 LEU A C 1
ATOM 3694 O O . LEU A 1 474 ? -4.477 -11.144 -21.485 1.00 98.19 474 LEU A O 1
ATOM 3698 N N . ALA A 1 475 ? -5.330 -11.445 -19.434 1.00 98.38 475 ALA A N 1
ATOM 3699 C CA . ALA A 1 475 ? -4.460 -12.568 -19.079 1.00 98.38 475 ALA A CA 1
ATOM 3700 C C . ALA A 1 475 ? -4.663 -13.786 -19.993 1.00 98.38 475 ALA A C 1
ATOM 3702 O O . ALA A 1 475 ? -3.682 -14.412 -20.401 1.00 98.38 475 ALA A O 1
ATOM 3703 N N . ASP A 1 476 ? -5.911 -14.073 -20.382 1.00 97.94 476 ASP A N 1
ATOM 3704 C CA . ASP A 1 476 ? -6.254 -15.117 -21.350 1.00 97.94 476 ASP A CA 1
ATOM 3705 C C . ASP A 1 476 ? -5.461 -14.928 -22.648 1.00 97.94 476 ASP A C 1
ATOM 3707 O O . ASP A 1 476 ? -4.923 -15.900 -23.173 1.00 97.94 476 ASP A O 1
ATOM 3711 N N . ALA A 1 477 ? -5.312 -13.693 -23.146 1.00 97.12 477 ALA A N 1
ATOM 3712 C CA . ALA A 1 477 ? -4.597 -13.423 -24.395 1.00 97.12 477 ALA A CA 1
ATOM 3713 C C . ALA A 1 477 ? -3.119 -13.859 -24.359 1.00 97.12 477 ALA A C 1
ATOM 3715 O O . ALA A 1 477 ? -2.599 -14.313 -25.383 1.00 97.12 477 ALA A O 1
ATOM 3716 N N . PHE A 1 478 ? -2.465 -13.760 -23.196 1.00 97.56 478 PHE A N 1
ATOM 3717 C CA . PHE A 1 478 ? -1.042 -14.072 -23.019 1.00 97.56 478 PHE A CA 1
ATOM 3718 C C . PHE A 1 478 ? -0.775 -15.485 -22.500 1.00 97.56 478 PHE A C 1
ATOM 3720 O O . PHE A 1 478 ? 0.216 -16.090 -22.902 1.00 97.56 478 PHE A O 1
ATOM 3727 N N . LEU A 1 479 ? -1.621 -16.015 -21.610 1.00 97.81 479 LEU A N 1
ATOM 3728 C CA . LEU A 1 479 ? -1.376 -17.284 -20.907 1.00 97.81 479 LEU A CA 1
ATOM 3729 C C . LEU A 1 479 ? -2.111 -18.477 -21.523 1.00 97.81 479 LEU A C 1
ATOM 3731 O O . LEU A 1 479 ? -1.715 -19.617 -21.295 1.00 97.81 479 LEU A O 1
ATOM 3735 N N . VAL A 1 480 ? -3.145 -18.236 -22.330 1.00 94.94 480 VAL A N 1
ATOM 3736 C CA . VAL A 1 480 ? -3.899 -19.295 -23.029 1.00 94.94 480 VAL A CA 1
ATOM 3737 C C . VAL A 1 480 ? -3.972 -19.026 -24.534 1.00 94.94 480 VAL A C 1
ATOM 3739 O O . VAL A 1 480 ? -3.954 -19.959 -25.334 1.00 94.94 480 VAL A O 1
ATOM 3742 N N . GLY A 1 481 ? -4.001 -17.757 -24.928 1.00 89.88 481 GLY A N 1
ATOM 3743 C CA . GLY A 1 481 ? -4.102 -17.294 -26.302 1.00 89.88 481 GLY A CA 1
ATOM 3744 C C . GLY A 1 481 ? -2.775 -17.276 -27.057 1.00 89.88 481 GLY A C 1
ATOM 3745 O O . GLY A 1 481 ? -1.780 -17.899 -26.674 1.00 89.88 481 GLY A O 1
ATOM 3746 N N . GLU A 1 482 ? -2.776 -16.544 -28.168 1.00 89.06 482 GLU A N 1
ATOM 3747 C CA . GLU A 1 482 ? -1.694 -16.540 -29.158 1.00 89.06 482 GLU A CA 1
ATOM 3748 C C . GLU A 1 482 ? -0.554 -15.559 -28.830 1.00 89.06 482 GLU A C 1
ATOM 3750 O O . GLU A 1 482 ? 0.510 -15.647 -29.440 1.00 89.06 482 GLU A O 1
ATOM 3755 N N . ARG A 1 483 ? -0.717 -14.656 -27.846 1.00 92.75 483 ARG A N 1
ATOM 3756 C CA . ARG A 1 483 ? 0.319 -13.676 -27.460 1.00 92.75 483 ARG A CA 1
ATOM 3757 C C . ARG A 1 483 ? 1.331 -14.265 -26.476 1.00 92.75 483 ARG A C 1
ATOM 3759 O O . ARG A 1 483 ? 1.533 -13.740 -25.387 1.00 92.75 483 ARG A O 1
ATOM 3766 N N . ASP A 1 484 ? 1.944 -15.393 -26.820 1.00 92.56 484 ASP A N 1
ATOM 3767 C CA . ASP A 1 484 ? 2.950 -16.005 -25.950 1.00 92.56 484 ASP A CA 1
ATOM 3768 C C . ASP A 1 484 ? 4.233 -15.180 -25.893 1.00 92.56 484 ASP A C 1
ATOM 3770 O O . ASP A 1 484 ? 4.971 -15.099 -26.879 1.00 92.56 484 ASP A O 1
ATOM 3774 N N . LEU A 1 485 ? 4.542 -14.643 -24.713 1.00 94.88 485 LEU A N 1
ATOM 3775 C CA . LEU A 1 485 ? 5.783 -13.911 -24.471 1.00 94.88 485 LEU A CA 1
ATOM 3776 C C . LEU A 1 485 ? 7.026 -14.783 -24.712 1.00 94.88 485 LEU A C 1
ATOM 3778 O O . LEU A 1 485 ? 8.075 -14.253 -25.063 1.00 94.88 485 LEU A O 1
ATOM 3782 N N . LEU A 1 486 ? 6.917 -16.115 -24.613 1.00 95.25 486 LEU A N 1
ATOM 3783 C CA . LEU A 1 486 ? 8.029 -17.033 -24.892 1.00 95.25 486 LEU A CA 1
ATOM 3784 C C . LEU A 1 486 ? 8.268 -17.299 -26.385 1.00 95.25 486 LEU A C 1
ATOM 3786 O O . LEU A 1 486 ? 9.305 -17.856 -26.752 1.00 95.25 486 LEU A O 1
ATOM 3790 N N . HIS A 1 487 ? 7.338 -16.908 -27.258 1.00 90.88 487 HIS A N 1
ATOM 3791 C CA . HIS A 1 487 ? 7.454 -17.128 -28.701 1.00 90.88 487 HIS A CA 1
ATOM 3792 C C . HIS A 1 487 ? 7.833 -15.872 -29.493 1.00 90.88 487 HIS A C 1
ATOM 3794 O O . HIS A 1 487 ? 8.100 -16.016 -30.691 1.00 90.88 487 HIS A O 1
ATOM 3800 N N . GLY A 1 488 ? 7.879 -14.698 -28.852 1.00 87.31 488 GLY A N 1
ATOM 3801 C CA . GLY A 1 488 ? 8.258 -13.425 -29.469 1.00 87.31 488 GLY A CA 1
ATOM 3802 C C . GLY A 1 488 ? 9.755 -13.290 -29.775 1.00 87.31 488 GLY A C 1
ATOM 3803 O O . GLY A 1 488 ? 10.576 -14.088 -29.328 1.00 87.31 488 GLY A O 1
ATOM 3804 N N . GLU A 1 489 ? 10.107 -12.254 -30.542 1.00 91.00 489 GLU A N 1
ATOM 3805 C CA . GLU A 1 489 ? 11.498 -11.917 -30.908 1.00 91.00 489 GLU A CA 1
ATOM 3806 C C . GLU A 1 489 ? 12.239 -11.148 -29.796 1.00 91.00 489 GLU A C 1
ATOM 3808 O O . GLU A 1 489 ? 13.465 -11.068 -29.789 1.00 91.00 489 GLU A O 1
ATOM 3813 N N . LYS A 1 490 ? 11.501 -10.574 -28.840 1.00 94.25 490 LYS A N 1
ATOM 3814 C CA . LYS A 1 490 ? 12.034 -9.786 -27.725 1.00 94.25 490 LYS A CA 1
ATOM 3815 C C . LYS A 1 490 ? 11.128 -9.952 -26.509 1.00 94.25 490 LYS A C 1
ATOM 3817 O O . LYS A 1 490 ? 9.924 -9.740 -26.620 1.00 94.25 490 LYS A O 1
ATOM 3822 N N . LEU A 1 491 ? 11.716 -10.253 -25.355 1.00 96.06 491 LEU A N 1
ATOM 3823 C CA . LEU A 1 491 ? 11.084 -10.080 -24.050 1.00 96.06 491 LEU A CA 1
ATOM 3824 C C . LEU A 1 491 ? 11.768 -8.914 -23.337 1.00 96.06 491 LEU A C 1
ATOM 3826 O O . LEU A 1 491 ? 12.960 -8.989 -23.035 1.00 96.06 491 LEU A O 1
ATOM 3830 N N . ALA A 1 492 ? 11.025 -7.824 -23.145 1.00 95.19 492 ALA A N 1
ATOM 3831 C CA . ALA A 1 492 ? 11.480 -6.661 -22.393 1.00 95.19 492 ALA A CA 1
ATOM 3832 C C . ALA A 1 492 ? 11.411 -6.957 -20.890 1.00 95.19 492 ALA A C 1
ATOM 3834 O O . ALA A 1 492 ? 10.423 -7.510 -20.412 1.00 95.19 492 ALA A O 1
ATOM 3835 N N . LEU A 1 493 ? 12.478 -6.618 -20.173 1.00 95.56 493 LEU A N 1
ATOM 3836 C CA . LEU A 1 493 ? 12.557 -6.707 -18.713 1.00 95.56 493 LEU A CA 1
ATOM 3837 C C . LEU A 1 493 ? 12.818 -5.343 -18.065 1.00 95.56 493 LEU A C 1
ATOM 3839 O O . LEU A 1 493 ? 12.746 -5.255 -16.846 1.00 95.56 493 LEU A O 1
ATOM 3843 N N . ARG A 1 494 ? 13.114 -4.319 -18.875 1.00 91.44 494 ARG A N 1
ATOM 3844 C CA . ARG A 1 494 ? 13.143 -2.911 -18.478 1.00 91.44 494 ARG A CA 1
ATOM 3845 C C . ARG A 1 494 ? 11.733 -2.319 -18.466 1.00 91.44 494 ARG A C 1
ATOM 3847 O O . ARG A 1 494 ? 10.863 -2.816 -19.185 1.00 91.44 494 ARG A O 1
ATOM 3854 N N . ASP A 1 495 ? 11.579 -1.253 -17.690 1.00 77.56 495 ASP A N 1
ATOM 3855 C CA . ASP A 1 495 ? 10.447 -0.329 -17.728 1.00 77.56 495 ASP A CA 1
ATOM 3856 C C . ASP A 1 495 ? 10.062 0.082 -19.163 1.00 77.56 495 ASP A C 1
ATOM 3858 O O . ASP A 1 495 ? 10.920 0.116 -20.062 1.00 77.56 495 ASP A O 1
ATOM 3862 N N . HIS A 1 496 ? 8.768 0.332 -19.366 1.00 78.56 496 HIS A N 1
ATOM 3863 C CA . HIS A 1 496 ? 8.104 0.444 -20.669 1.00 78.56 496 HIS A CA 1
ATOM 3864 C C . HIS A 1 496 ? 8.147 -0.872 -21.481 1.00 78.56 496 HIS A C 1
ATOM 3866 O O . HIS A 1 496 ? 8.566 -0.943 -22.646 1.00 78.56 496 HIS A O 1
ATOM 3872 N N . GLY A 1 497 ? 7.763 -1.972 -20.829 1.00 81.00 497 GLY A N 1
ATOM 3873 C CA . GLY A 1 497 ? 7.507 -3.274 -21.448 1.00 81.00 497 GLY A CA 1
ATOM 3874 C C . GLY A 1 497 ? 7.482 -4.462 -20.477 1.00 81.00 497 GLY A C 1
ATOM 3875 O O . GLY A 1 497 ? 6.982 -5.534 -20.837 1.00 81.00 497 GLY A O 1
ATOM 3876 N N . CYS A 1 498 ? 8.029 -4.318 -19.266 1.00 92.56 498 CYS A N 1
ATOM 3877 C CA . CYS A 1 498 ? 8.075 -5.385 -18.260 1.00 92.56 498 CYS A CA 1
ATOM 3878 C C . CYS A 1 498 ? 6.769 -5.534 -17.456 1.00 92.56 498 CYS A C 1
ATOM 3880 O O . CYS A 1 498 ? 6.546 -6.559 -16.804 1.00 92.56 498 CYS A O 1
ATOM 3882 N N . GLU A 1 499 ? 5.879 -4.548 -17.542 1.00 94.50 499 GLU A N 1
ATOM 3883 C CA . GLU A 1 499 ? 4.657 -4.368 -16.749 1.00 94.50 499 GLU A CA 1
ATOM 3884 C C . GLU A 1 499 ? 3.692 -5.533 -16.956 1.00 94.50 499 GLU A C 1
ATOM 3886 O O . GLU A 1 499 ? 2.969 -5.931 -16.039 1.00 94.50 499 GLU A O 1
ATOM 3891 N N . VAL A 1 500 ? 3.723 -6.137 -18.147 1.00 96.94 500 VAL A N 1
ATOM 3892 C CA . VAL A 1 500 ? 2.956 -7.342 -18.464 1.00 96.94 500 VAL A CA 1
ATOM 3893 C C . VAL A 1 500 ? 3.335 -8.514 -17.557 1.00 96.94 500 VAL A C 1
ATOM 3895 O O . VAL A 1 500 ? 2.463 -9.284 -17.175 1.00 96.94 500 VAL A O 1
ATOM 3898 N N . ILE A 1 501 ? 4.597 -8.651 -17.141 1.00 97.75 501 ILE A N 1
ATOM 3899 C CA . ILE A 1 501 ? 5.045 -9.776 -16.306 1.00 97.75 501 ILE A CA 1
ATOM 3900 C C . ILE A 1 501 ? 4.433 -9.665 -14.904 1.00 97.75 501 ILE A C 1
ATOM 3902 O O . ILE A 1 501 ? 3.830 -10.626 -14.417 1.00 97.75 501 ILE A O 1
ATOM 3906 N N . GLY A 1 502 ? 4.526 -8.482 -14.290 1.00 95.69 502 GLY A N 1
ATOM 3907 C CA . GLY A 1 502 ? 3.867 -8.180 -13.016 1.00 95.69 502 GLY A CA 1
ATOM 3908 C C . GLY A 1 502 ? 2.345 -8.304 -13.120 1.00 95.69 502 GLY A C 1
ATOM 3909 O O . GLY A 1 502 ? 1.721 -9.002 -12.322 1.00 95.69 502 GLY A O 1
ATOM 3910 N N . GLY A 1 503 ? 1.750 -7.734 -14.171 1.00 97.62 503 GLY A N 1
ATOM 3911 C CA . GLY A 1 503 ? 0.311 -7.801 -14.425 1.00 97.62 503 GLY A CA 1
ATOM 3912 C C . GLY A 1 503 ? -0.227 -9.225 -14.587 1.00 97.62 503 GLY A C 1
ATOM 3913 O O . GLY A 1 503 ? -1.300 -9.544 -14.072 1.00 97.62 503 GLY A O 1
ATOM 3914 N N . LEU A 1 504 ? 0.523 -10.119 -15.238 1.00 98.56 504 LEU A N 1
ATOM 3915 C CA . LEU A 1 504 ? 0.158 -11.533 -15.347 1.00 98.56 504 LEU A CA 1
ATOM 3916 C C . LEU A 1 504 ? 0.235 -12.260 -14.000 1.00 98.56 504 LEU A C 1
ATOM 3918 O O . LEU A 1 504 ? -0.603 -13.125 -13.739 1.00 98.56 504 LEU A O 1
ATOM 3922 N N . ALA A 1 505 ? 1.181 -11.904 -13.127 1.00 97.94 505 ALA A N 1
ATOM 3923 C CA . ALA A 1 505 ? 1.234 -12.444 -11.771 1.00 97.94 505 ALA A CA 1
ATOM 3924 C C . ALA A 1 505 ? 0.048 -11.961 -10.914 1.00 97.94 505 ALA A C 1
ATOM 3926 O O . ALA A 1 505 ? -0.579 -12.774 -10.231 1.00 97.94 505 ALA A O 1
ATOM 3927 N N . GLU A 1 506 ? -0.334 -10.684 -11.004 1.00 97.81 506 GLU A N 1
ATOM 3928 C CA . GLU A 1 506 ? -1.530 -10.156 -10.328 1.00 97.81 506 GLU A CA 1
ATOM 3929 C C . GLU A 1 506 ? -2.820 -10.818 -10.850 1.00 97.81 506 GLU A C 1
ATOM 3931 O O . GLU A 1 506 ? -3.682 -11.232 -10.068 1.00 97.81 506 GLU A O 1
ATOM 3936 N N . ALA A 1 507 ? -2.939 -11.011 -12.168 1.00 98.25 507 ALA A N 1
ATOM 3937 C CA . ALA A 1 507 ? -4.060 -11.728 -12.772 1.00 98.25 507 ALA A CA 1
ATOM 3938 C C . ALA A 1 507 ? -4.107 -13.208 -12.363 1.00 98.25 507 ALA A C 1
ATOM 3940 O O . ALA A 1 507 ? -5.189 -13.772 -12.187 1.00 98.25 507 ALA A O 1
ATOM 3941 N N . TYR A 1 508 ? -2.949 -13.843 -12.178 1.00 98.25 508 TYR A N 1
ATOM 3942 C CA . TYR A 1 508 ? -2.847 -15.211 -11.677 1.00 98.25 508 TYR A CA 1
ATOM 3943 C C . TYR A 1 508 ? -3.333 -15.327 -10.226 1.00 98.25 508 TYR A C 1
ATOM 3945 O O . TYR A 1 508 ? -4.067 -16.262 -9.897 1.00 98.25 508 TYR A O 1
ATOM 3953 N N . VAL A 1 509 ? -3.015 -14.344 -9.379 1.00 96.19 509 VAL A N 1
ATOM 3954 C CA . VAL A 1 509 ? -3.551 -14.242 -8.011 1.00 96.19 509 VAL A CA 1
ATOM 3955 C C . VAL A 1 509 ? -5.064 -14.046 -8.037 1.00 96.19 509 VAL A C 1
ATOM 3957 O O . VAL A 1 509 ? -5.779 -14.740 -7.314 1.00 96.19 509 VAL A O 1
ATOM 3960 N N . LEU A 1 510 ? -5.578 -13.166 -8.901 1.00 96.12 510 LEU A N 1
ATOM 3961 C CA . LEU A 1 510 ? -7.019 -12.984 -9.082 1.00 96.12 510 LEU A CA 1
ATOM 3962 C C . LEU A 1 510 ? -7.705 -14.292 -9.509 1.00 96.12 510 LEU A C 1
ATOM 3964 O O . LEU A 1 510 ? -8.707 -14.689 -8.910 1.00 96.12 510 LEU A O 1
ATOM 3968 N N . ALA A 1 511 ? -7.146 -14.991 -10.500 1.00 97.50 511 ALA A N 1
ATOM 3969 C CA . ALA A 1 511 ? -7.657 -16.277 -10.960 1.00 97.50 511 ALA A CA 1
ATOM 3970 C C . ALA A 1 511 ? -7.661 -17.316 -9.829 1.00 97.50 511 ALA A C 1
ATOM 3972 O O . ALA A 1 511 ? -8.653 -18.013 -9.654 1.00 97.50 511 ALA A O 1
ATOM 3973 N N . ALA A 1 512 ? -6.620 -17.381 -8.995 1.00 94.06 512 ALA A N 1
ATOM 3974 C CA . ALA A 1 512 ? -6.576 -18.325 -7.878 1.00 94.06 512 ALA A CA 1
ATOM 3975 C C . ALA A 1 512 ? -7.734 -18.156 -6.879 1.00 94.06 512 ALA A C 1
ATOM 3977 O O . ALA A 1 512 ? -8.177 -19.143 -6.294 1.00 94.06 512 ALA A O 1
ATOM 3978 N N . HIS A 1 513 ? -8.246 -16.934 -6.719 1.00 87.56 513 HIS A N 1
ATOM 3979 C CA . HIS A 1 513 ? -9.339 -16.632 -5.794 1.00 87.56 513 HIS A CA 1
ATOM 3980 C C . HIS A 1 513 ? -10.724 -16.678 -6.453 1.00 87.56 513 HIS A C 1
ATOM 3982 O O . HIS A 1 513 ? -11.707 -16.975 -5.775 1.00 87.56 513 HIS A O 1
ATOM 3988 N N . ARG A 1 514 ? -10.825 -16.388 -7.757 1.00 87.56 514 ARG A N 1
ATOM 3989 C CA . ARG A 1 514 ? -12.116 -16.280 -8.463 1.00 87.56 514 ARG A CA 1
ATOM 3990 C C . ARG A 1 514 ? -12.424 -17.410 -9.429 1.00 87.56 514 ARG A C 1
ATOM 3992 O O . ARG A 1 514 ? -13.584 -17.784 -9.567 1.00 87.56 514 ARG A O 1
ATOM 3999 N N . ASP A 1 515 ? -11.409 -17.936 -10.098 1.00 91.00 515 ASP A N 1
ATOM 4000 C CA . ASP A 1 515 ? -11.542 -18.959 -11.131 1.00 91.00 515 ASP A CA 1
ATOM 4001 C C . ASP A 1 515 ? -10.371 -19.959 -11.044 1.00 91.00 515 ASP A C 1
ATOM 4003 O O . ASP A 1 515 ? -9.400 -19.880 -11.810 1.00 91.00 515 ASP A O 1
ATOM 4007 N N . PRO A 1 516 ? -10.436 -20.919 -10.097 1.00 91.56 516 PRO A N 1
ATOM 4008 C CA . PRO A 1 516 ? -9.377 -21.905 -9.911 1.00 91.56 516 PRO A CA 1
ATOM 4009 C C . PRO A 1 516 ? -9.081 -22.728 -11.172 1.00 91.56 516 PRO A C 1
ATOM 4011 O O . PRO A 1 516 ? -7.955 -23.186 -11.347 1.00 91.56 516 PRO A O 1
ATOM 4014 N N . ALA A 1 517 ? -10.058 -22.897 -12.073 1.00 95.62 517 ALA A N 1
ATOM 4015 C CA . ALA A 1 517 ? -9.847 -23.597 -13.335 1.00 95.62 517 ALA A CA 1
ATOM 4016 C C . ALA A 1 517 ? -8.941 -22.790 -14.277 1.00 95.62 517 ALA A C 1
ATOM 4018 O O . ALA A 1 517 ? -7.987 -23.348 -14.824 1.00 95.62 517 ALA A O 1
ATOM 4019 N N . ARG A 1 518 ? -9.173 -21.475 -14.418 1.00 97.12 518 ARG A N 1
ATOM 4020 C CA . ARG A 1 518 ? -8.249 -20.594 -15.155 1.00 97.12 518 ARG A CA 1
ATOM 4021 C C . ARG A 1 518 ? -6.875 -20.539 -14.518 1.00 97.12 518 ARG A C 1
ATOM 4023 O O . ARG A 1 518 ? -5.888 -20.599 -15.241 1.00 97.12 518 ARG A O 1
ATOM 4030 N N . ARG A 1 519 ? -6.788 -20.481 -13.185 1.00 96.75 519 ARG A N 1
ATOM 4031 C CA . ARG A 1 519 ? -5.495 -20.538 -12.487 1.00 96.75 519 ARG A CA 1
ATOM 4032 C C . ARG A 1 519 ? -4.696 -21.769 -12.924 1.00 96.75 519 ARG A C 1
ATOM 4034 O O . ARG A 1 519 ? -3.544 -21.633 -13.325 1.00 96.75 519 ARG A O 1
ATOM 4041 N N . GLU A 1 520 ? -5.297 -22.957 -12.904 1.00 97.75 520 GLU A N 1
ATOM 4042 C CA . GLU A 1 520 ? -4.588 -24.169 -13.334 1.00 97.75 520 GLU A CA 1
ATOM 4043 C C . GLU A 1 520 ? -4.227 -24.155 -14.830 1.00 97.75 520 GLU A C 1
ATOM 4045 O O . GLU A 1 520 ? -3.179 -24.679 -15.202 1.00 97.75 520 GLU A O 1
ATOM 4050 N N . ALA A 1 521 ? -5.023 -23.502 -15.684 1.00 97.94 521 ALA A N 1
ATOM 4051 C CA . ALA A 1 521 ? -4.679 -23.302 -17.094 1.00 97.94 521 ALA A CA 1
ATOM 4052 C C . ALA A 1 521 ? -3.505 -22.318 -17.295 1.00 97.94 521 ALA A C 1
ATOM 4054 O O . ALA A 1 521 ? -2.668 -22.527 -18.170 1.00 97.94 521 ALA A O 1
ATOM 4055 N N . TYR A 1 522 ? -3.421 -21.266 -16.479 1.00 98.44 522 TYR A N 1
ATOM 4056 C CA . TYR A 1 522 ? -2.382 -20.231 -16.541 1.00 98.44 522 TYR A CA 1
ATOM 4057 C C . TYR A 1 522 ? -1.029 -20.707 -16.006 1.00 98.44 522 TYR A C 1
ATOM 4059 O O . TYR A 1 522 ? 0.023 -20.325 -16.532 1.00 98.44 522 TYR A O 1
ATOM 4067 N N . ARG A 1 523 ? -1.052 -21.545 -14.961 1.00 98.06 523 ARG A N 1
ATOM 4068 C CA . ARG A 1 523 ? 0.126 -21.966 -14.191 1.00 98.06 523 ARG A CA 1
ATOM 4069 C C . ARG A 1 523 ? 1.311 -22.412 -15.065 1.00 98.06 523 ARG A C 1
ATOM 4071 O O . ARG A 1 523 ? 2.398 -21.875 -14.850 1.00 98.06 523 ARG A O 1
ATOM 4078 N N . PRO A 1 524 ? 1.172 -23.335 -16.042 1.00 97.69 524 PRO A N 1
ATOM 4079 C CA . PRO A 1 524 ? 2.328 -23.848 -16.778 1.00 97.69 524 PRO A CA 1
ATOM 4080 C C . PRO A 1 524 ? 3.065 -22.758 -17.561 1.00 97.69 524 PRO A C 1
ATOM 4082 O O . PRO A 1 524 ? 4.293 -22.740 -17.585 1.00 97.69 524 PRO A O 1
ATOM 4085 N N . ARG A 1 525 ? 2.322 -21.832 -18.178 1.00 97.56 525 ARG A N 1
ATOM 4086 C CA . ARG A 1 525 ? 2.888 -20.791 -19.043 1.00 97.56 525 ARG A CA 1
ATOM 4087 C C . ARG A 1 525 ? 3.500 -19.648 -18.242 1.00 97.56 525 ARG A C 1
ATOM 4089 O O . ARG A 1 525 ? 4.579 -19.184 -18.598 1.00 97.56 525 ARG A O 1
ATOM 4096 N N . LEU A 1 526 ? 2.881 -19.265 -17.122 1.00 98.44 526 LEU A N 1
ATOM 4097 C CA . LEU A 1 526 ? 3.463 -18.279 -16.210 1.00 98.44 526 LEU A CA 1
ATOM 4098 C C . LEU A 1 526 ? 4.759 -18.801 -15.568 1.00 98.44 526 LEU A C 1
ATOM 4100 O O . LEU A 1 526 ? 5.763 -18.095 -15.560 1.00 98.44 526 LEU A O 1
ATOM 4104 N N . HIS A 1 527 ? 4.776 -20.050 -15.089 1.00 98.44 527 HIS A N 1
ATOM 4105 C CA . HIS A 1 527 ? 5.992 -20.656 -14.523 1.00 98.44 527 HIS A CA 1
ATOM 4106 C C . HIS A 1 527 ? 7.101 -20.781 -15.573 1.00 98.44 527 HIS A C 1
ATOM 4108 O O . HIS A 1 527 ? 8.247 -20.452 -15.283 1.00 98.44 527 HIS A O 1
ATOM 4114 N N . ALA A 1 528 ? 6.770 -21.189 -16.803 1.00 98.19 528 ALA A N 1
ATOM 4115 C CA . ALA A 1 528 ? 7.741 -21.254 -17.895 1.00 98.19 528 ALA A CA 1
ATOM 4116 C C . ALA A 1 528 ? 8.338 -19.877 -18.231 1.00 98.19 528 ALA A C 1
ATOM 4118 O O . ALA A 1 528 ? 9.535 -19.781 -18.498 1.00 98.19 528 ALA A O 1
ATOM 4119 N N . LEU A 1 529 ? 7.529 -18.812 -18.184 1.00 98.44 529 LEU A N 1
ATOM 4120 C CA . LEU A 1 529 ? 7.995 -17.442 -18.395 1.00 98.44 529 LEU A CA 1
ATOM 4121 C C . LEU A 1 529 ? 9.010 -17.021 -17.327 1.00 98.44 529 LEU A C 1
ATOM 4123 O O . LEU A 1 529 ? 10.114 -16.594 -17.666 1.00 98.44 529 LEU A O 1
ATOM 4127 N N . LEU A 1 530 ? 8.662 -17.183 -16.048 1.00 98.50 530 LEU A N 1
ATOM 4128 C CA . LEU A 1 530 ? 9.543 -16.825 -14.932 1.00 98.50 530 LEU A CA 1
ATOM 4129 C C . LEU A 1 530 ? 10.825 -17.672 -14.925 1.00 98.50 530 LEU A C 1
ATOM 4131 O O . LEU A 1 530 ? 11.921 -17.144 -14.741 1.00 98.50 530 LEU A O 1
ATOM 4135 N N . ASP A 1 531 ? 10.717 -18.971 -15.202 1.00 98.38 531 ASP A N 1
ATOM 4136 C CA . ASP A 1 531 ? 11.875 -19.862 -15.312 1.00 98.38 531 ASP A CA 1
ATOM 4137 C C . ASP A 1 531 ? 12.814 -19.429 -16.432 1.00 98.38 531 ASP A C 1
ATOM 4139 O O . ASP A 1 531 ? 14.034 -19.411 -16.249 1.00 98.38 531 ASP A O 1
ATOM 4143 N N . ARG A 1 532 ? 12.256 -19.014 -17.573 1.00 98.19 532 ARG A N 1
ATOM 4144 C CA . ARG A 1 532 ? 13.059 -18.566 -18.704 1.00 98.19 532 ARG A CA 1
ATOM 4145 C C . ARG A 1 532 ? 13.815 -17.273 -18.407 1.00 98.19 532 ARG A C 1
ATOM 4147 O O . ARG A 1 532 ? 14.962 -17.127 -18.829 1.00 98.19 532 ARG A O 1
ATOM 4154 N N . ILE A 1 533 ? 13.212 -16.362 -17.644 1.00 98.38 533 ILE A N 1
ATOM 4155 C CA . ILE A 1 533 ? 13.882 -15.146 -17.167 1.00 98.38 533 ILE A CA 1
ATOM 4156 C C . ILE A 1 533 ? 15.050 -15.503 -16.234 1.00 98.38 533 ILE A C 1
ATOM 4158 O O . ILE A 1 533 ? 16.130 -14.934 -16.377 1.00 98.38 533 ILE A O 1
ATOM 4162 N N . LEU A 1 534 ? 14.898 -16.480 -15.331 1.00 97.81 534 LEU A N 1
ATOM 4163 C CA . LEU A 1 534 ? 16.010 -16.915 -14.469 1.00 97.81 534 LEU A CA 1
ATOM 4164 C C . LEU A 1 534 ? 17.140 -17.602 -15.231 1.00 97.81 534 LEU A C 1
ATOM 4166 O O . LEU A 1 534 ? 18.292 -17.533 -14.795 1.00 97.81 534 LEU A O 1
ATOM 4170 N N . GLU A 1 535 ? 16.808 -18.299 -16.314 1.00 97.44 535 GLU A N 1
ATOM 4171 C CA . GLU A 1 535 ? 17.773 -19.024 -17.133 1.00 97.44 535 GLU A CA 1
ATOM 4172 C C . GLU A 1 535 ? 18.598 -18.086 -18.024 1.00 97.44 535 GLU A C 1
ATOM 4174 O O . GLU A 1 535 ? 19.811 -18.254 -18.118 1.00 97.44 535 GLU A O 1
ATOM 4179 N N . ALA A 1 536 ? 17.954 -17.112 -18.678 1.00 97.06 536 ALA A N 1
ATOM 4180 C CA . ALA A 1 536 ? 18.573 -16.334 -19.757 1.00 97.06 536 ALA A CA 1
ATOM 4181 C C . ALA A 1 536 ? 18.454 -14.805 -19.614 1.00 97.06 536 ALA A C 1
ATOM 4183 O O . ALA A 1 536 ? 19.135 -14.069 -20.324 1.00 97.06 536 ALA A O 1
ATOM 4184 N N . GLY A 1 537 ? 17.604 -14.309 -18.712 1.00 97.06 537 GLY A N 1
ATOM 4185 C CA . GLY A 1 537 ? 17.299 -12.882 -18.567 1.00 97.06 537 GLY A CA 1
ATOM 4186 C C . GLY A 1 537 ? 18.205 -12.110 -17.605 1.00 97.06 537 GLY A C 1
ATOM 4187 O O . GLY A 1 537 ? 17.952 -10.928 -17.383 1.00 97.06 537 GLY A O 1
ATOM 4188 N N . ARG A 1 538 ? 19.227 -12.745 -17.015 1.00 96.88 538 ARG A N 1
ATOM 4189 C CA . ARG A 1 538 ? 20.044 -12.168 -15.935 1.00 96.88 538 ARG A CA 1
ATOM 4190 C C . ARG A 1 538 ? 21.523 -12.534 -16.014 1.00 96.88 538 ARG A C 1
ATOM 4192 O O . ARG A 1 538 ? 21.886 -13.528 -16.639 1.00 96.88 538 ARG A O 1
ATOM 4199 N N . ASP A 1 539 ? 22.363 -11.752 -15.341 1.00 95.88 539 ASP A N 1
ATOM 4200 C CA . ASP A 1 539 ? 23.790 -12.050 -15.149 1.00 95.88 539 ASP A CA 1
ATOM 4201 C C . ASP A 1 539 ? 24.077 -12.882 -13.881 1.00 95.88 539 ASP A C 1
ATOM 4203 O O . ASP A 1 539 ? 23.158 -13.264 -13.151 1.00 95.88 539 ASP A O 1
ATOM 4207 N N . GLU A 1 540 ? 25.356 -13.167 -13.589 1.00 95.06 540 GLU A N 1
ATOM 4208 C CA . GLU A 1 540 ? 25.741 -13.951 -12.406 1.00 95.06 540 GLU A CA 1
ATOM 4209 C C . GLU A 1 540 ? 25.373 -13.304 -11.061 1.00 95.06 540 GLU A C 1
ATOM 4211 O O . GLU A 1 540 ? 25.240 -14.008 -10.059 1.00 95.06 540 GLU A O 1
ATOM 4216 N N . ARG A 1 541 ? 25.167 -11.983 -11.025 1.00 94.62 541 ARG A N 1
ATOM 4217 C CA . ARG A 1 541 ? 24.728 -11.244 -9.831 1.00 94.62 541 ARG A CA 1
ATOM 4218 C C . ARG A 1 541 ? 23.212 -11.309 -9.662 1.00 94.62 541 ARG A C 1
ATOM 4220 O O . ARG A 1 541 ? 22.700 -10.956 -8.609 1.00 94.62 541 ARG A O 1
ATOM 4227 N N . GLY A 1 542 ? 22.491 -11.769 -10.683 1.00 96.19 542 GLY A N 1
ATOM 4228 C CA . GLY A 1 542 ? 21.035 -11.789 -10.726 1.00 96.19 542 GLY A CA 1
ATOM 4229 C C . GLY A 1 542 ? 20.406 -10.485 -11.218 1.00 96.19 542 GLY A C 1
ATOM 4230 O O . GLY A 1 542 ? 19.181 -10.375 -11.168 1.00 96.19 542 GLY A O 1
ATOM 4231 N N . LEU A 1 543 ? 21.196 -9.521 -11.708 1.00 96.50 543 LEU A N 1
ATOM 4232 C CA . LEU A 1 543 ? 20.650 -8.318 -12.339 1.00 96.50 543 LEU A CA 1
ATOM 4233 C C . LEU A 1 543 ? 20.064 -8.667 -13.705 1.00 96.50 543 LEU A C 1
ATOM 4235 O O . LEU A 1 543 ? 20.690 -9.385 -14.490 1.00 96.50 543 LEU A O 1
ATOM 4239 N N . LEU A 1 544 ? 18.881 -8.130 -13.995 1.00 97.75 544 LEU A N 1
ATOM 4240 C CA . LEU A 1 544 ? 18.173 -8.391 -15.244 1.00 97.75 544 LEU A CA 1
ATOM 4241 C C . LEU A 1 544 ? 18.738 -7.542 -16.388 1.00 97.75 544 LEU A C 1
ATOM 4243 O O . LEU A 1 544 ? 19.082 -6.374 -16.200 1.00 97.75 544 LEU A O 1
ATOM 4247 N N . PHE A 1 545 ? 18.836 -8.118 -17.584 1.00 97.12 545 PHE A N 1
ATOM 4248 C CA . PHE A 1 545 ? 19.151 -7.366 -18.806 1.00 97.12 545 PHE A CA 1
ATOM 4249 C C . PHE A 1 545 ? 17.961 -6.499 -19.227 1.00 97.12 545 PHE A C 1
ATOM 4251 O O . PHE A 1 545 ? 16.843 -6.823 -18.861 1.00 97.12 545 PHE A O 1
ATOM 4258 N N . ASP A 1 546 ? 18.158 -5.460 -20.048 1.00 95.75 546 ASP A N 1
ATOM 4259 C CA . ASP A 1 546 ? 17.015 -4.680 -20.570 1.00 95.75 546 ASP A CA 1
ATOM 4260 C C . ASP A 1 546 ? 16.015 -5.559 -21.347 1.00 95.75 546 ASP A C 1
ATOM 4262 O O . ASP A 1 546 ? 14.799 -5.367 -21.289 1.00 95.75 546 ASP A O 1
ATOM 4266 N N . ALA A 1 547 ? 16.540 -6.516 -22.118 1.00 96.69 547 ALA A N 1
ATOM 4267 C CA . ALA A 1 547 ? 15.763 -7.485 -22.873 1.00 96.69 547 ALA A CA 1
ATOM 4268 C C . ALA A 1 547 ? 16.615 -8.691 -23.299 1.00 96.69 547 ALA A C 1
ATOM 4270 O O . ALA A 1 547 ? 17.848 -8.631 -23.365 1.00 96.69 547 ALA A O 1
ATOM 4271 N N . PHE A 1 548 ? 15.947 -9.776 -23.678 1.00 97.50 548 PHE A N 1
ATOM 4272 C CA . PHE A 1 548 ? 16.571 -10.921 -24.344 1.00 97.50 548 PHE A CA 1
ATOM 4273 C C . PHE A 1 548 ? 15.604 -11.572 -25.341 1.00 97.50 548 PHE A C 1
ATOM 4275 O O . PHE A 1 548 ? 14.394 -11.355 -25.272 1.00 97.50 548 PHE A O 1
ATOM 4282 N N . GLU A 1 549 ? 16.130 -12.352 -26.286 1.00 97.31 549 GLU A N 1
ATOM 4283 C CA . GLU A 1 549 ? 15.318 -13.175 -27.186 1.00 97.31 549 GLU A CA 1
ATOM 4284 C C . GLU A 1 549 ? 14.938 -14.486 -26.467 1.00 97.31 549 GLU A C 1
ATOM 4286 O O . GLU A 1 549 ? 15.822 -15.300 -26.173 1.00 97.31 549 GLU A O 1
ATOM 4291 N N . PRO A 1 550 ? 13.646 -14.755 -26.204 1.00 95.69 550 PRO A N 1
ATOM 4292 C CA . PRO A 1 550 ? 13.226 -15.895 -25.391 1.00 95.69 550 PRO A CA 1
ATOM 4293 C C . PRO A 1 550 ? 13.659 -17.256 -25.929 1.00 95.69 550 PRO A C 1
ATOM 4295 O O . PRO A 1 550 ? 14.018 -18.128 -25.142 1.00 95.69 550 PRO A O 1
ATOM 4298 N N . ARG A 1 551 ? 13.677 -17.461 -27.252 1.00 94.50 551 ARG A N 1
ATOM 4299 C CA . ARG A 1 551 ? 13.975 -18.779 -27.839 1.00 94.50 551 ARG A CA 1
ATOM 4300 C C . ARG A 1 551 ? 15.455 -19.138 -27.766 1.00 94.50 551 ARG A C 1
ATOM 4302 O O . ARG A 1 551 ? 15.782 -20.221 -27.291 1.00 94.50 551 ARG A O 1
ATOM 4309 N N . SER A 1 552 ? 16.350 -18.252 -28.203 1.00 95.56 552 SER A N 1
ATOM 4310 C CA . SER A 1 552 ? 17.795 -18.515 -28.123 1.00 95.56 552 SER A CA 1
ATOM 4311 C C . SER A 1 552 ? 18.387 -18.234 -26.745 1.00 95.56 552 SER A C 1
ATOM 4313 O O . SER A 1 552 ? 19.385 -18.850 -26.379 1.00 95.56 552 SER A O 1
ATOM 4315 N N . GLY A 1 553 ? 17.785 -17.329 -25.969 1.00 95.06 553 GLY A N 1
ATOM 4316 C CA . GLY A 1 553 ? 18.377 -16.805 -24.736 1.00 95.06 553 GLY A CA 1
ATOM 4317 C C . GLY A 1 553 ? 19.421 -15.720 -24.999 1.00 95.06 553 GLY A C 1
ATOM 4318 O O . GLY A 1 553 ? 20.132 -15.316 -24.083 1.00 95.06 553 GLY A O 1
ATOM 4319 N N . ALA A 1 554 ? 19.550 -15.256 -26.247 1.00 95.88 554 ALA A N 1
ATOM 4320 C CA . ALA A 1 554 ? 20.490 -14.208 -26.598 1.00 95.88 554 ALA A CA 1
ATOM 4321 C C . ALA A 1 554 ? 20.067 -12.879 -25.963 1.00 95.88 554 ALA A C 1
ATOM 4323 O O . ALA A 1 554 ? 18.962 -12.384 -26.192 1.00 95.88 554 ALA A O 1
ATOM 4324 N N . ARG A 1 555 ? 20.974 -12.276 -25.192 1.00 96.19 555 ARG A N 1
ATOM 4325 C CA . ARG A 1 555 ? 20.809 -10.920 -24.663 1.00 96.19 555 ARG A CA 1
ATOM 4326 C C . ARG A 1 555 ? 20.632 -9.918 -25.807 1.00 96.19 555 ARG A C 1
ATOM 4328 O O . ARG A 1 555 ? 21.377 -9.955 -26.787 1.00 96.19 555 ARG A O 1
ATOM 4335 N N . ILE A 1 556 ? 19.692 -8.989 -25.646 1.00 94.88 556 ILE A N 1
ATOM 4336 C CA . ILE A 1 556 ? 19.465 -7.877 -26.572 1.00 94.88 556 ILE A CA 1
ATOM 4337 C C . ILE A 1 556 ? 19.932 -6.586 -25.891 1.00 94.88 556 ILE A C 1
ATOM 4339 O O . ILE A 1 556 ? 19.454 -6.230 -24.819 1.00 94.88 556 ILE A O 1
ATOM 4343 N N . GLY A 1 557 ? 20.862 -5.869 -26.527 1.00 90.38 557 GLY A N 1
ATOM 4344 C CA . GLY A 1 557 ? 21.449 -4.647 -25.969 1.00 90.38 557 GLY A CA 1
ATOM 4345 C C . GLY A 1 557 ? 22.542 -4.902 -24.924 1.00 90.38 557 GLY A C 1
ATOM 4346 O O . GLY A 1 557 ? 22.932 -6.037 -24.651 1.00 90.38 557 GLY A O 1
ATOM 4347 N N . THR A 1 558 ? 23.083 -3.818 -24.366 1.00 88.12 558 THR A N 1
ATOM 4348 C CA . THR A 1 558 ? 24.223 -3.848 -23.428 1.00 88.12 558 THR A CA 1
ATOM 4349 C C . THR A 1 558 ? 23.889 -3.318 -22.035 1.00 88.12 558 THR A C 1
ATOM 4351 O O . THR A 1 558 ? 24.775 -3.297 -21.183 1.00 88.12 558 THR A O 1
ATOM 4354 N N . GLY A 1 559 ? 22.654 -2.866 -21.799 1.00 93.12 559 GLY A N 1
ATOM 4355 C CA . GLY A 1 559 ? 22.210 -2.329 -20.515 1.00 93.12 559 GLY A CA 1
ATOM 4356 C C . GLY A 1 559 ? 21.558 -3.375 -19.613 1.00 93.12 559 GLY A C 1
ATOM 4357 O O . GLY A 1 559 ? 21.311 -4.522 -20.017 1.00 93.12 559 GLY A O 1
ATOM 4358 N N . TRP A 1 560 ? 21.364 -2.975 -18.364 1.00 95.75 560 TRP A N 1
ATOM 4359 C CA . TRP A 1 560 ? 20.623 -3.697 -17.341 1.00 95.75 560 TRP A CA 1
ATOM 4360 C C . TRP A 1 560 ? 19.382 -2.897 -16.968 1.00 95.75 560 TRP A C 1
ATOM 4362 O O . TRP A 1 560 ? 19.418 -1.665 -16.962 1.00 95.75 560 TRP A O 1
ATOM 4372 N N . SER A 1 561 ? 18.326 -3.621 -16.612 1.00 95.56 561 SER A N 1
ATOM 4373 C CA . SER A 1 561 ? 17.076 -3.039 -16.149 1.00 95.56 561 SER A CA 1
ATOM 4374 C C . SER A 1 561 ? 17.270 -2.386 -14.783 1.00 95.56 561 SER A C 1
ATOM 4376 O O . SER A 1 561 ? 17.551 -3.076 -13.803 1.00 95.56 561 SER A O 1
ATOM 4378 N N . ASP A 1 562 ? 17.084 -1.075 -14.720 1.00 92.31 562 ASP A N 1
ATOM 4379 C CA . ASP A 1 562 ? 16.931 -0.275 -13.500 1.00 92.31 562 ASP A CA 1
ATOM 4380 C C . ASP A 1 562 ? 15.683 -0.694 -12.709 1.00 92.31 562 ASP A C 1
ATOM 4382 O O . ASP A 1 562 ? 15.769 -0.900 -11.502 1.00 92.31 562 ASP A O 1
ATOM 4386 N N . GLY A 1 563 ? 14.582 -1.000 -13.396 1.00 91.00 563 GLY A N 1
ATOM 4387 C CA . GLY A 1 563 ? 13.358 -1.577 -12.821 1.00 91.00 563 GLY A CA 1
ATOM 4388 C C . GLY A 1 563 ? 13.409 -3.083 -12.501 1.00 91.00 563 GLY A C 1
ATOM 4389 O O . GLY A 1 563 ? 12.384 -3.759 -12.549 1.00 91.00 563 GLY A O 1
ATOM 4390 N N . TYR A 1 564 ? 14.579 -3.678 -12.217 1.00 95.12 564 TYR A N 1
ATOM 4391 C CA . TYR A 1 564 ? 14.703 -5.144 -12.045 1.00 95.12 564 TYR A CA 1
ATOM 4392 C C . TYR A 1 564 ? 13.768 -5.722 -10.965 1.00 95.12 564 TYR A C 1
ATOM 4394 O O . TYR A 1 564 ? 13.350 -6.880 -11.052 1.00 95.12 564 TYR A O 1
ATOM 4402 N N . GLY A 1 565 ? 13.434 -4.930 -9.943 1.00 95.06 565 GLY A N 1
ATOM 4403 C CA . GLY A 1 565 ? 12.518 -5.319 -8.875 1.00 95.06 565 GLY A CA 1
ATOM 4404 C C . GLY A 1 565 ? 11.084 -5.503 -9.357 1.00 95.06 565 GLY A C 1
ATOM 4405 O O . GLY A 1 565 ? 10.399 -6.379 -8.842 1.00 95.06 565 GLY A O 1
ATOM 4406 N N . TYR A 1 566 ? 10.664 -4.776 -10.394 1.00 93.88 566 TYR A N 1
ATOM 4407 C CA . TYR A 1 566 ? 9.309 -4.847 -10.950 1.00 93.88 566 TYR A CA 1
ATOM 4408 C C . TYR A 1 566 ? 9.008 -6.234 -11.522 1.00 93.88 566 TYR A C 1
ATOM 4410 O O . TYR A 1 566 ? 7.914 -6.774 -11.367 1.00 93.88 566 TYR A O 1
ATOM 4418 N N . VAL A 1 567 ? 10.020 -6.859 -12.125 1.00 97.38 567 VAL A N 1
ATOM 4419 C CA . VAL A 1 567 ? 9.939 -8.244 -12.590 1.00 97.38 567 VAL A CA 1
ATOM 4420 C C . VAL A 1 567 ? 10.015 -9.211 -11.409 1.00 97.38 567 VAL A C 1
ATOM 4422 O O . VAL A 1 567 ? 9.224 -10.150 -11.340 1.00 97.38 567 VAL A O 1
ATOM 4425 N N . TYR A 1 568 ? 10.925 -8.994 -10.453 1.00 98.12 568 TYR A N 1
ATOM 4426 C CA . TYR A 1 568 ? 11.057 -9.849 -9.266 1.00 98.12 568 TYR A CA 1
ATOM 4427 C C . TYR A 1 568 ? 9.837 -9.814 -8.325 1.00 98.12 568 TYR A C 1
ATOM 4429 O O . TYR A 1 568 ? 9.607 -10.782 -7.596 1.00 98.12 568 TYR A O 1
ATOM 4437 N N . ASP A 1 569 ? 8.998 -8.784 -8.387 1.00 96.44 569 ASP A N 1
ATOM 4438 C CA . ASP A 1 569 ? 7.699 -8.765 -7.713 1.00 96.44 569 ASP A CA 1
ATOM 4439 C C . ASP A 1 569 ? 6.820 -9.943 -8.178 1.00 96.44 569 ASP A C 1
ATOM 4441 O O . ASP A 1 569 ? 6.257 -10.661 -7.346 1.00 96.44 569 ASP A O 1
ATOM 4445 N N . ALA A 1 570 ? 6.798 -10.253 -9.483 1.00 97.19 570 ALA A N 1
ATOM 4446 C CA . ALA A 1 570 ? 6.082 -11.415 -10.024 1.00 97.19 570 ALA A CA 1
ATOM 4447 C C . ALA A 1 570 ? 6.612 -12.746 -9.459 1.00 97.19 570 ALA A C 1
ATOM 4449 O O . ALA A 1 570 ? 5.840 -13.668 -9.179 1.00 97.19 570 ALA A O 1
ATOM 4450 N N . PHE A 1 571 ? 7.926 -12.837 -9.232 1.00 98.06 571 PHE A N 1
ATOM 4451 C CA . PHE A 1 571 ? 8.555 -14.004 -8.610 1.00 98.06 571 PHE A CA 1
ATOM 4452 C C . PHE A 1 571 ? 8.070 -14.197 -7.178 1.00 98.06 571 PHE A C 1
ATOM 4454 O O . PHE A 1 571 ? 7.703 -15.312 -6.811 1.00 98.06 571 PHE A O 1
ATOM 4461 N N . LEU A 1 572 ? 8.034 -13.128 -6.379 1.00 96.50 572 LEU A N 1
ATOM 4462 C CA . LEU A 1 572 ? 7.538 -13.187 -5.004 1.00 96.50 572 LEU A CA 1
ATOM 4463 C C . LEU A 1 572 ? 6.046 -13.531 -4.952 1.00 96.50 572 LEU A C 1
ATOM 4465 O O . LEU A 1 572 ? 5.657 -14.351 -4.123 1.00 96.50 572 LEU A O 1
ATOM 4469 N N . CYS A 1 573 ? 5.234 -12.987 -5.863 1.00 94.38 573 CYS A N 1
ATOM 4470 C CA . CYS A 1 573 ? 3.812 -13.323 -5.974 1.00 94.38 573 CYS A CA 1
ATOM 4471 C C . CYS A 1 573 ? 3.592 -14.825 -6.166 1.00 94.38 573 CYS A C 1
ATOM 4473 O O . CYS A 1 573 ? 2.833 -15.455 -5.429 1.00 94.38 573 CYS A O 1
ATOM 4475 N N . VAL A 1 574 ? 4.272 -15.410 -7.157 1.00 95.44 574 VAL A N 1
ATOM 4476 C CA . VAL A 1 574 ? 4.128 -16.836 -7.471 1.00 95.44 574 VAL A CA 1
ATOM 4477 C C . VAL A 1 574 ? 4.781 -17.704 -6.394 1.00 95.44 574 VAL A C 1
ATOM 4479 O O . VAL A 1 574 ? 4.241 -18.755 -6.055 1.00 95.44 574 VAL A O 1
ATOM 4482 N N . ALA A 1 575 ? 5.901 -17.271 -5.808 1.00 94.44 575 ALA A N 1
ATOM 4483 C CA . ALA A 1 575 ? 6.537 -17.972 -4.694 1.00 94.44 575 ALA A CA 1
ATOM 4484 C C . ALA A 1 575 ? 5.599 -18.097 -3.489 1.00 94.44 575 ALA A C 1
ATOM 4486 O O . ALA A 1 575 ? 5.523 -19.173 -2.900 1.00 94.44 575 ALA A O 1
ATOM 4487 N N . GLU A 1 576 ? 4.888 -17.023 -3.146 1.00 90.06 576 GLU A N 1
ATOM 4488 C CA . GLU A 1 576 ? 3.943 -17.000 -2.030 1.00 90.06 576 GLU A CA 1
ATOM 4489 C C . GLU A 1 576 ? 2.712 -17.867 -2.320 1.00 90.06 576 GLU A C 1
ATOM 4491 O O . GLU A 1 576 ? 2.312 -18.685 -1.495 1.00 90.06 576 GLU A O 1
ATOM 4496 N N . LEU A 1 577 ? 2.145 -17.746 -3.523 1.00 91.38 577 LEU A N 1
ATOM 4497 C CA . LEU A 1 577 ? 0.906 -18.431 -3.888 1.00 91.38 577 LEU A CA 1
ATOM 4498 C C . LEU A 1 577 ? 1.084 -19.938 -4.139 1.00 91.38 577 LEU A C 1
ATOM 4500 O O . LEU A 1 577 ? 0.190 -20.730 -3.838 1.00 91.38 577 LEU A O 1
ATOM 4504 N N . ASP A 1 578 ? 2.216 -20.338 -4.723 1.00 94.44 578 ASP A N 1
ATOM 4505 C CA . ASP A 1 578 ? 2.478 -21.720 -5.142 1.00 94.44 578 ASP A CA 1
ATOM 4506 C C . ASP A 1 578 ? 3.571 -22.425 -4.316 1.00 94.44 578 ASP A C 1
ATOM 4508 O O . ASP A 1 578 ? 3.806 -23.617 -4.513 1.00 94.44 578 ASP A O 1
ATOM 4512 N N . GLY A 1 579 ? 4.246 -21.728 -3.396 1.00 90.06 579 GLY A N 1
ATOM 4513 C CA . GLY A 1 579 ? 5.294 -22.306 -2.545 1.00 90.06 579 GLY A CA 1
ATOM 4514 C C . GLY A 1 579 ? 6.612 -22.607 -3.273 1.00 90.06 579 GLY A C 1
ATOM 4515 O O . GLY A 1 579 ? 7.336 -23.532 -2.899 1.00 90.06 579 GLY A O 1
ATOM 4516 N N . VAL A 1 580 ? 6.939 -21.862 -4.334 1.00 92.75 580 VAL A N 1
ATOM 4517 C CA . VAL A 1 580 ? 8.118 -22.113 -5.185 1.00 92.75 580 VAL A CA 1
ATOM 4518 C C . VAL A 1 580 ? 9.374 -21.439 -4.610 1.00 92.75 580 VAL A C 1
ATOM 4520 O O . VAL A 1 580 ? 9.688 -20.293 -4.929 1.00 92.75 580 VAL A O 1
ATOM 4523 N N . ALA A 1 581 ? 10.135 -22.167 -3.786 1.00 92.12 581 ALA A N 1
ATOM 4524 C CA . ALA A 1 581 ? 11.294 -21.632 -3.052 1.00 92.12 581 ALA A CA 1
ATOM 4525 C C . ALA A 1 581 ? 12.361 -20.947 -3.934 1.00 92.12 581 ALA A C 1
ATOM 4527 O O . ALA A 1 581 ? 12.821 -19.856 -3.596 1.00 92.12 581 ALA A O 1
ATOM 4528 N N . ARG A 1 582 ? 12.691 -21.519 -5.105 1.00 96.12 582 ARG A N 1
ATOM 4529 C CA . ARG A 1 582 ? 13.714 -20.982 -6.032 1.00 96.12 582 ARG A CA 1
ATOM 4530 C C . ARG A 1 582 ? 13.465 -19.535 -6.477 1.00 96.12 582 ARG A C 1
ATOM 4532 O O . ARG A 1 582 ? 14.407 -18.819 -6.800 1.00 96.12 582 ARG A O 1
ATOM 4539 N N . TYR A 1 583 ? 12.206 -19.095 -6.510 1.00 97.56 583 TYR A N 1
ATOM 4540 C CA . TYR A 1 583 ? 11.850 -17.726 -6.886 1.00 97.56 583 TYR A CA 1
ATOM 4541 C C . TYR A 1 583 ? 12.208 -16.740 -5.773 1.00 97.56 583 TYR A C 1
ATOM 4543 O O . TYR A 1 583 ? 12.801 -15.700 -6.043 1.00 97.56 583 TYR A O 1
ATOM 4551 N N . ARG A 1 584 ? 11.963 -17.109 -4.511 1.00 95.75 584 ARG A N 1
ATOM 4552 C CA . ARG A 1 584 ? 12.414 -16.335 -3.346 1.00 95.75 584 ARG A CA 1
ATOM 4553 C C . ARG A 1 584 ? 13.943 -16.345 -3.215 1.00 95.75 584 ARG A C 1
ATOM 4555 O O . ARG A 1 584 ? 14.531 -15.321 -2.882 1.00 95.75 584 ARG A O 1
ATOM 4562 N N . GLU A 1 585 ? 14.594 -17.466 -3.529 1.00 97.31 585 GLU A N 1
ATOM 4563 C CA . GLU A 1 585 ? 16.063 -17.571 -3.562 1.00 97.31 585 GLU A CA 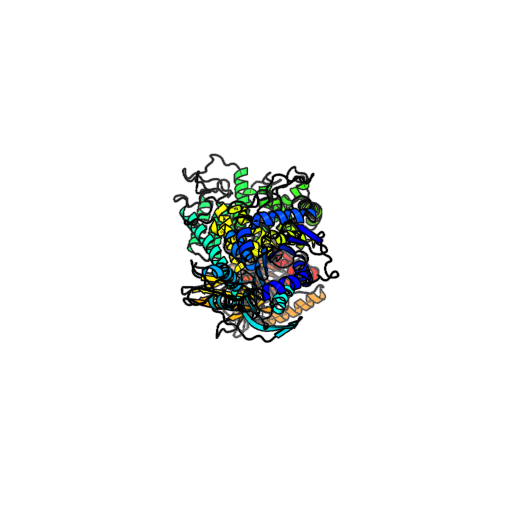1
ATOM 4564 C C . GLU A 1 585 ? 16.688 -16.665 -4.631 1.00 97.31 585 GLU A C 1
ATOM 4566 O O . GLU A 1 585 ? 17.706 -16.029 -4.371 1.00 97.31 585 GLU A O 1
ATOM 4571 N N . ALA A 1 586 ? 16.070 -16.544 -5.812 1.00 98.06 586 ALA A N 1
ATOM 4572 C CA . ALA A 1 586 ? 16.537 -15.632 -6.856 1.00 98.06 586 ALA A CA 1
ATOM 4573 C C . ALA A 1 586 ? 16.492 -14.159 -6.412 1.00 98.06 586 ALA A C 1
ATOM 4575 O O . ALA A 1 586 ? 17.421 -13.405 -6.702 1.00 98.06 586 ALA A O 1
ATOM 4576 N N . VAL A 1 587 ? 15.456 -13.775 -5.660 1.00 98.19 587 VAL A N 1
ATOM 4577 C CA . VAL A 1 587 ? 15.335 -12.438 -5.059 1.00 98.19 587 VAL A CA 1
ATOM 4578 C C . VAL A 1 587 ? 16.410 -12.205 -3.997 1.00 98.19 587 VAL A C 1
ATOM 4580 O O . VAL A 1 587 ? 17.080 -11.174 -4.010 1.00 98.19 587 VAL A O 1
ATOM 4583 N N . ALA A 1 588 ? 16.629 -13.176 -3.105 1.00 96.19 588 ALA A N 1
ATOM 4584 C CA . ALA A 1 588 ? 17.707 -13.097 -2.119 1.00 96.19 588 ALA A CA 1
ATOM 4585 C C . ALA A 1 588 ? 19.083 -12.961 -2.792 1.00 96.19 588 ALA A C 1
ATOM 4587 O O . ALA A 1 588 ? 19.924 -12.182 -2.344 1.00 96.19 588 ALA A O 1
ATOM 4588 N N . HIS A 1 589 ? 19.293 -13.677 -3.901 1.00 96.94 589 HIS A N 1
ATOM 4589 C CA . HIS A 1 589 ? 20.536 -13.637 -4.664 1.00 96.94 589 HIS A CA 1
ATOM 4590 C C . HIS A 1 589 ? 20.824 -12.245 -5.225 1.00 96.94 589 HIS A C 1
ATOM 4592 O O . HIS A 1 589 ? 21.914 -11.733 -4.986 1.00 96.94 589 HIS A O 1
ATOM 4598 N N . VAL A 1 590 ? 19.870 -11.605 -5.914 1.00 97.81 590 VAL A N 1
ATOM 4599 C CA . VAL A 1 590 ? 20.108 -10.260 -6.470 1.00 97.81 590 VAL A CA 1
ATOM 4600 C C . VAL A 1 590 ? 20.366 -9.231 -5.367 1.00 97.81 590 VAL A C 1
ATOM 4602 O O . VAL A 1 590 ? 21.335 -8.479 -5.457 1.00 97.81 590 VAL A O 1
ATOM 4605 N N . LEU A 1 591 ? 19.594 -9.262 -4.274 1.00 96.94 591 LEU A N 1
ATOM 4606 C CA . LEU A 1 591 ? 19.779 -8.353 -3.138 1.00 96.94 591 LEU A CA 1
ATOM 4607 C C . LEU A 1 591 ? 21.171 -8.495 -2.499 1.00 96.94 591 LEU A C 1
ATOM 4609 O O . LEU A 1 591 ? 21.815 -7.491 -2.187 1.00 96.94 591 LEU A O 1
ATOM 4613 N N . ALA A 1 592 ? 21.674 -9.724 -2.347 1.00 92.38 592 ALA A N 1
ATOM 4614 C CA . ALA A 1 592 ? 22.977 -9.986 -1.732 1.00 92.38 592 ALA A CA 1
ATOM 4615 C C . ALA A 1 592 ? 24.168 -9.455 -2.554 1.00 92.38 592 ALA A C 1
ATOM 4617 O O . ALA A 1 592 ? 25.239 -9.204 -1.987 1.00 92.38 592 ALA A O 1
ATOM 4618 N N . HIS A 1 593 ? 23.977 -9.260 -3.864 1.00 92.88 593 HIS A N 1
ATOM 4619 C CA . HIS A 1 593 ? 24.999 -8.776 -4.798 1.00 92.88 593 HIS A CA 1
ATOM 4620 C C . HIS A 1 593 ? 24.867 -7.286 -5.139 1.00 92.88 593 HIS A C 1
ATOM 4622 O O . HIS A 1 593 ? 25.766 -6.730 -5.770 1.00 92.88 593 HIS A O 1
ATOM 4628 N N . LEU A 1 594 ? 23.809 -6.597 -4.684 1.00 89.56 594 LEU A N 1
ATOM 4629 C CA . LEU A 1 594 ? 23.658 -5.155 -4.921 1.00 89.56 594 LEU A CA 1
ATOM 4630 C C . LEU A 1 594 ? 24.830 -4.343 -4.365 1.00 89.56 594 LEU A C 1
ATOM 4632 O O . LEU A 1 594 ? 25.207 -3.346 -4.965 1.00 89.56 594 LEU A O 1
ATOM 4636 N N . GLY A 1 595 ? 25.471 -4.789 -3.278 1.00 79.62 595 GLY A N 1
ATOM 4637 C CA . GLY A 1 595 ? 26.632 -4.105 -2.694 1.00 79.62 595 GLY A CA 1
ATOM 4638 C C . GLY A 1 595 ? 27.753 -3.778 -3.697 1.00 79.62 595 GLY A C 1
ATOM 4639 O O . GLY A 1 595 ? 28.416 -2.748 -3.536 1.00 79.62 595 GLY A O 1
ATOM 4640 N N . ASP A 1 596 ? 27.892 -4.596 -4.746 1.00 84.12 596 ASP A N 1
ATOM 4641 C CA . ASP A 1 596 ? 28.900 -4.485 -5.809 1.00 84.12 596 ASP A CA 1
ATOM 4642 C C . ASP A 1 596 ? 28.431 -3.650 -7.022 1.00 84.12 596 ASP A C 1
ATOM 4644 O O . ASP A 1 596 ? 29.193 -3.391 -7.955 1.00 84.12 596 ASP A O 1
ATOM 4648 N N . VAL A 1 597 ? 27.171 -3.213 -7.027 1.00 89.00 597 VAL A N 1
ATOM 4649 C CA . VAL A 1 597 ? 26.529 -2.435 -8.096 1.00 89.00 597 VAL A CA 1
ATOM 4650 C C . VAL A 1 597 ? 26.601 -0.952 -7.749 1.00 89.00 597 VAL A C 1
ATOM 4652 O O . VAL A 1 597 ? 26.424 -0.590 -6.595 1.00 89.00 597 VAL A O 1
ATOM 4655 N N . SER A 1 598 ? 26.825 -0.073 -8.723 1.00 91.88 598 SER A N 1
ATOM 4656 C CA . SER A 1 598 ? 26.715 1.388 -8.561 1.00 91.88 598 SER A CA 1
ATOM 4657 C C . SER A 1 598 ? 25.807 1.915 -9.659 1.00 91.88 598 SER A C 1
ATOM 4659 O O . SER A 1 598 ? 26.082 1.633 -10.830 1.00 91.88 598 SER A O 1
ATOM 4661 N N . CYS A 1 599 ? 24.750 2.661 -9.323 1.00 92.31 599 CYS A N 1
ATOM 4662 C CA . CYS A 1 599 ? 23.803 3.136 -10.336 1.00 92.31 599 CYS A CA 1
ATOM 4663 C C . CYS A 1 599 ? 24.503 4.055 -11.343 1.00 92.31 599 CYS A C 1
ATOM 4665 O O . CYS A 1 599 ? 24.434 3.824 -12.546 1.00 92.31 599 CYS A O 1
ATOM 4667 N N . ALA A 1 600 ? 25.337 4.983 -10.860 1.00 88.69 600 ALA A N 1
ATOM 4668 C CA . ALA A 1 600 ? 26.102 5.899 -11.707 1.00 88.69 600 ALA A CA 1
ATOM 4669 C C . ALA A 1 600 ? 27.037 5.207 -12.725 1.00 88.69 600 ALA A C 1
ATOM 4671 O O . ALA A 1 600 ? 27.422 5.815 -13.725 1.00 88.69 600 ALA A O 1
ATOM 4672 N N . LYS A 1 601 ? 27.444 3.955 -12.471 1.00 90.12 601 LYS A N 1
ATOM 4673 C CA . LYS A 1 601 ? 28.369 3.193 -13.331 1.00 90.12 601 LYS A CA 1
ATOM 4674 C C . LYS A 1 601 ? 27.704 2.062 -14.107 1.00 90.12 601 LYS A C 1
ATOM 4676 O O . LYS A 1 601 ? 28.341 1.507 -15.000 1.00 90.12 601 LYS A O 1
ATOM 4681 N N . THR A 1 602 ? 26.475 1.691 -13.762 1.00 92.00 602 THR A N 1
ATOM 4682 C CA . THR A 1 602 ? 25.784 0.555 -14.375 1.00 92.00 602 THR A CA 1
ATOM 4683 C C . THR A 1 602 ? 25.045 1.039 -15.618 1.00 92.00 602 THR A C 1
ATOM 4685 O O . THR A 1 602 ? 24.157 1.883 -15.503 1.00 92.00 602 THR A O 1
ATOM 4688 N N . PRO A 1 603 ? 25.387 0.547 -16.825 1.00 91.00 603 PRO A N 1
ATOM 4689 C CA . PRO A 1 603 ? 24.680 0.934 -18.037 1.00 91.00 603 PRO A CA 1
ATOM 4690 C C . PRO A 1 603 ? 23.193 0.608 -17.917 1.00 91.00 603 PRO A C 1
ATOM 4692 O O . PRO A 1 603 ? 22.829 -0.548 -17.711 1.00 91.00 603 PRO A O 1
ATOM 4695 N N . GLY A 1 604 ? 22.357 1.632 -18.052 1.00 85.19 604 GLY A N 1
ATOM 4696 C CA . GLY A 1 604 ? 20.916 1.539 -17.853 1.00 85.19 604 GLY A CA 1
ATOM 4697 C C . GLY A 1 604 ? 20.421 2.227 -16.583 1.00 85.19 604 GLY A C 1
ATOM 4698 O O . GLY A 1 604 ? 19.298 2.682 -16.608 1.00 85.19 604 GLY A O 1
ATOM 4699 N N . PHE A 1 605 ? 21.249 2.406 -15.548 1.00 89.88 605 PHE A N 1
ATOM 4700 C CA . PHE A 1 605 ? 20.841 3.015 -14.264 1.00 89.88 605 PHE A CA 1
ATOM 4701 C C . PHE A 1 605 ? 21.206 4.512 -14.174 1.00 89.88 605 PHE A C 1
ATOM 4703 O O . PHE A 1 605 ? 21.171 5.112 -13.103 1.00 89.88 605 PHE A O 1
ATOM 4710 N N . GLY A 1 606 ? 21.671 5.106 -15.276 1.00 82.88 606 GLY A N 1
ATOM 4711 C CA . GLY A 1 606 ? 22.154 6.486 -15.289 1.00 82.88 606 GLY A CA 1
ATOM 4712 C C . GLY A 1 606 ? 21.022 7.516 -15.233 1.00 82.88 606 GLY A C 1
ATOM 4713 O O . GLY A 1 606 ? 19.920 7.255 -15.701 1.00 82.88 606 GLY A O 1
ATOM 4714 N N . GLY A 1 607 ? 21.341 8.718 -14.745 1.00 88.88 607 GLY A N 1
ATOM 4715 C CA . GLY A 1 607 ? 20.356 9.786 -14.526 1.00 88.88 607 GLY A CA 1
ATOM 4716 C C . GLY A 1 607 ? 19.630 9.631 -13.190 1.00 88.88 607 GLY A C 1
ATOM 4717 O O . GLY A 1 607 ? 19.818 8.639 -12.496 1.00 88.88 607 GLY A O 1
ATOM 4718 N N . ALA A 1 608 ? 18.842 10.631 -12.801 1.00 94.06 608 ALA A N 1
ATOM 4719 C CA . ALA A 1 608 ? 18.110 10.603 -11.531 1.00 94.06 608 ALA A CA 1
ATOM 4720 C C . ALA A 1 608 ? 16.994 9.542 -11.505 1.00 94.06 608 ALA A C 1
ATOM 4722 O O . ALA A 1 608 ? 16.777 8.906 -10.477 1.00 94.06 608 ALA A O 1
ATOM 4723 N N . ASP A 1 609 ? 16.334 9.345 -12.643 1.00 93.38 609 ASP A N 1
ATOM 4724 C CA . ASP A 1 609 ? 15.210 8.423 -12.835 1.00 93.38 609 ASP A CA 1
ATOM 4725 C C . ASP A 1 609 ? 15.640 6.950 -12.711 1.00 93.38 609 ASP A C 1
ATOM 4727 O O . ASP A 1 609 ? 15.234 6.266 -11.779 1.00 93.38 609 ASP A O 1
ATOM 4731 N N . GLY A 1 610 ? 16.628 6.504 -13.496 1.00 94.19 610 GLY A N 1
ATOM 4732 C CA . GLY A 1 610 ? 17.163 5.141 -13.356 1.00 94.19 610 GLY A CA 1
ATOM 4733 C C . GLY A 1 610 ? 17.795 4.861 -11.980 1.00 94.19 610 GLY A C 1
ATOM 4734 O O . GLY A 1 610 ? 17.821 3.719 -11.517 1.00 94.19 610 GLY A O 1
ATOM 4735 N N . HIS A 1 611 ? 18.284 5.896 -11.280 1.00 95.00 611 HIS A N 1
ATOM 4736 C CA . HIS A 1 611 ? 18.734 5.776 -9.886 1.00 95.00 611 HIS A CA 1
ATOM 4737 C C . HIS A 1 611 ? 17.555 5.513 -8.941 1.00 95.00 611 HIS A C 1
ATOM 4739 O O . HIS A 1 611 ? 17.678 4.686 -8.035 1.00 95.00 611 HIS A O 1
ATOM 4745 N N . ALA A 1 612 ? 16.445 6.227 -9.144 1.00 96.88 612 ALA A N 1
ATOM 4746 C CA . ALA A 1 612 ? 15.202 6.085 -8.398 1.00 96.88 612 ALA A CA 1
ATOM 4747 C C . ALA A 1 612 ? 14.623 4.672 -8.572 1.00 96.88 612 ALA A C 1
ATOM 4749 O O . ALA A 1 612 ? 14.482 3.953 -7.580 1.00 96.88 612 ALA A O 1
ATOM 4750 N N . ASP A 1 613 ? 14.441 4.211 -9.808 1.00 96.00 613 ASP A N 1
ATOM 4751 C CA . ASP A 1 613 ? 13.845 2.902 -10.112 1.00 96.00 613 ASP A CA 1
ATOM 4752 C C . ASP A 1 613 ? 14.651 1.735 -9.533 1.00 96.00 613 ASP A C 1
ATOM 4754 O O . ASP A 1 613 ? 14.094 0.779 -8.979 1.00 96.00 613 ASP A O 1
ATOM 4758 N N . ALA A 1 614 ? 15.983 1.833 -9.579 1.00 96.75 614 ALA A N 1
ATOM 4759 C CA . ALA A 1 614 ? 16.871 0.824 -9.013 1.00 96.75 614 ALA A CA 1
ATOM 4760 C C . ALA A 1 614 ? 16.803 0.766 -7.476 1.00 96.75 614 ALA A C 1
ATOM 4762 O O . ALA A 1 614 ? 16.903 -0.321 -6.889 1.00 96.75 614 ALA A O 1
ATOM 4763 N N . ILE A 1 615 ? 16.626 1.915 -6.814 1.00 97.81 615 ILE A N 1
ATOM 4764 C CA . ILE A 1 615 ? 16.429 1.994 -5.361 1.00 97.81 615 ILE A CA 1
ATOM 4765 C C . ILE A 1 615 ? 15.054 1.442 -4.977 1.00 97.81 615 ILE A C 1
ATOM 4767 O O . ILE A 1 615 ? 14.950 0.664 -4.026 1.00 97.81 615 ILE A O 1
ATOM 4771 N N . GLU A 1 616 ? 14.004 1.813 -5.701 1.00 96.69 616 GLU A N 1
ATOM 4772 C CA . GLU A 1 616 ? 12.642 1.340 -5.448 1.00 96.69 616 GLU A CA 1
ATOM 4773 C C . GLU A 1 616 ? 12.512 -0.166 -5.671 1.00 96.69 616 GLU A C 1
ATOM 4775 O O . GLU A 1 616 ? 11.929 -0.863 -4.836 1.00 96.69 616 GLU A O 1
ATOM 4780 N N . SER A 1 617 ? 13.155 -0.679 -6.722 1.00 96.25 617 SER A N 1
ATOM 4781 C CA . SER A 1 617 ? 13.323 -2.109 -6.972 1.00 96.25 617 SER A CA 1
ATOM 4782 C C . SER A 1 617 ? 13.909 -2.829 -5.757 1.00 96.25 617 SER A C 1
ATOM 4784 O O . SER A 1 617 ? 13.357 -3.829 -5.301 1.00 96.25 617 SER A O 1
ATOM 4786 N N . ALA A 1 618 ? 14.993 -2.305 -5.175 1.00 97.56 618 ALA A N 1
ATOM 4787 C CA . ALA A 1 618 ? 15.588 -2.892 -3.978 1.00 97.56 618 ALA A CA 1
ATOM 4788 C C . ALA A 1 618 ? 14.654 -2.798 -2.759 1.00 97.56 618 ALA A C 1
ATOM 4790 O O . ALA A 1 618 ? 14.530 -3.767 -2.013 1.00 97.56 618 ALA A O 1
ATOM 4791 N N . LEU A 1 619 ? 13.989 -1.655 -2.550 1.00 97.00 619 LEU A N 1
ATOM 4792 C CA . LEU A 1 619 ? 13.091 -1.424 -1.411 1.00 97.00 619 LEU A CA 1
ATOM 4793 C C . LEU A 1 619 ? 11.889 -2.376 -1.405 1.00 97.00 619 LEU A C 1
ATOM 4795 O O . LEU A 1 619 ? 11.571 -2.936 -0.353 1.00 97.00 619 LEU A O 1
ATOM 4799 N N . ASN A 1 620 ? 11.250 -2.580 -2.560 1.00 94.50 620 ASN A N 1
ATOM 4800 C CA . ASN A 1 620 ? 10.092 -3.469 -2.696 1.00 94.50 620 ASN A CA 1
ATOM 4801 C C . ASN A 1 620 ? 10.431 -4.917 -2.324 1.00 94.50 620 ASN A C 1
ATOM 4803 O O . ASN A 1 620 ? 9.667 -5.582 -1.614 1.00 94.50 620 ASN A O 1
ATOM 4807 N N . LEU A 1 621 ? 11.607 -5.382 -2.751 1.00 96.44 621 LEU A N 1
ATOM 4808 C CA . LEU A 1 621 ? 12.101 -6.722 -2.451 1.00 96.44 621 LEU A CA 1
ATOM 4809 C C . LEU A 1 621 ? 12.576 -6.839 -0.993 1.00 96.44 621 LEU A C 1
ATOM 4811 O O . LEU A 1 621 ? 12.254 -7.821 -0.321 1.00 96.44 621 LEU A O 1
ATOM 4815 N N . LEU A 1 622 ? 13.282 -5.825 -0.474 1.00 95.56 622 LEU A N 1
ATOM 4816 C CA . LEU A 1 622 ? 13.836 -5.804 0.886 1.00 95.56 622 LEU A CA 1
ATOM 4817 C C . LEU A 1 622 ? 12.756 -5.941 1.967 1.00 95.56 622 LEU A C 1
ATOM 4819 O O . LEU A 1 622 ? 12.998 -6.564 3.001 1.00 95.56 622 LEU A O 1
ATOM 4823 N N . ALA A 1 623 ? 11.560 -5.398 1.724 1.00 92.50 623 ALA A N 1
ATOM 4824 C CA . ALA A 1 623 ? 10.423 -5.510 2.639 1.00 92.50 623 ALA A CA 1
ATOM 4825 C C . ALA A 1 623 ? 9.993 -6.968 2.901 1.00 92.50 623 ALA A C 1
ATOM 4827 O O . ALA A 1 623 ? 9.422 -7.266 3.948 1.00 92.50 623 ALA A O 1
ATOM 4828 N N . ARG A 1 624 ? 10.297 -7.888 1.976 1.00 91.94 624 ARG A N 1
ATOM 4829 C CA . ARG A 1 624 ? 9.899 -9.308 2.033 1.00 91.94 624 ARG A CA 1
ATOM 4830 C C . ARG A 1 624 ? 11.082 -10.261 2.173 1.00 91.94 624 ARG A C 1
ATOM 4832 O O . ARG A 1 624 ? 10.917 -11.376 2.673 1.00 91.94 624 ARG A O 1
ATOM 4839 N N . VAL A 1 625 ? 12.262 -9.842 1.722 1.00 94.38 625 VAL A N 1
ATOM 4840 C CA . VAL A 1 625 ? 13.519 -10.590 1.804 1.00 94.38 625 VAL A CA 1
ATOM 4841 C C . VAL A 1 625 ? 14.587 -9.667 2.405 1.00 94.38 625 VAL A C 1
ATOM 4843 O O . VAL A 1 625 ? 15.262 -8.946 1.672 1.00 94.38 625 VAL A O 1
ATOM 4846 N N . PRO A 1 626 ? 14.739 -9.647 3.743 1.00 90.00 626 PRO A N 1
ATOM 4847 C CA . PRO A 1 626 ? 15.716 -8.788 4.400 1.00 90.00 626 PRO A CA 1
ATOM 4848 C C . PRO A 1 626 ? 17.151 -9.158 4.010 1.00 90.00 626 PRO A C 1
ATOM 4850 O O . PRO A 1 626 ? 17.568 -10.299 4.187 1.00 90.00 626 PRO A O 1
ATOM 4853 N N . GLU A 1 627 ? 17.922 -8.178 3.541 1.00 92.12 627 GLU A N 1
ATOM 4854 C CA . GLU A 1 627 ? 19.329 -8.342 3.172 1.00 92.12 627 GLU A CA 1
ATOM 4855 C C . GLU A 1 627 ? 20.130 -7.085 3.574 1.00 92.12 627 GLU A C 1
ATOM 4857 O O . GLU A 1 627 ? 19.960 -6.017 2.974 1.00 92.12 627 GLU A O 1
ATOM 4862 N N . PRO A 1 628 ? 21.003 -7.167 4.598 1.00 84.38 628 PRO A N 1
ATOM 4863 C CA . PRO A 1 628 ? 21.757 -6.018 5.099 1.00 84.38 628 PRO A CA 1
ATOM 4864 C C . PRO A 1 628 ? 22.634 -5.318 4.052 1.00 84.38 628 PRO A C 1
ATOM 4866 O O . PRO A 1 628 ? 22.801 -4.098 4.117 1.00 84.38 628 PRO A O 1
ATOM 4869 N N . ARG A 1 629 ? 23.193 -6.051 3.079 1.00 85.38 629 ARG A N 1
ATOM 4870 C CA . ARG A 1 629 ? 24.010 -5.456 2.008 1.00 85.38 629 ARG A CA 1
ATOM 4871 C C . ARG A 1 629 ? 23.172 -4.594 1.072 1.00 85.38 629 ARG A C 1
ATOM 4873 O O . ARG A 1 629 ? 23.607 -3.499 0.725 1.00 85.38 629 ARG A O 1
ATOM 4880 N N . ALA A 1 630 ? 21.967 -5.044 0.726 1.00 93.06 630 ALA A N 1
ATOM 4881 C CA . ALA A 1 630 ? 21.012 -4.254 -0.045 1.00 93.06 630 ALA A CA 1
ATOM 4882 C C . ALA A 1 630 ? 20.557 -3.011 0.734 1.00 93.06 630 ALA A C 1
ATOM 4884 O O . ALA A 1 630 ? 20.489 -1.924 0.169 1.00 93.06 630 ALA A O 1
ATOM 4885 N N . ALA A 1 631 ? 20.325 -3.134 2.046 1.00 91.56 631 ALA A N 1
ATOM 4886 C CA . ALA A 1 631 ? 19.989 -1.987 2.889 1.00 91.56 631 ALA A CA 1
ATOM 4887 C C . ALA A 1 631 ? 21.094 -0.912 2.876 1.00 91.56 631 ALA A C 1
ATOM 4889 O O . ALA A 1 631 ? 20.808 0.265 2.656 1.00 91.56 631 ALA A O 1
ATOM 4890 N N . ALA A 1 632 ? 22.357 -1.312 3.053 1.00 86.69 632 ALA A N 1
ATOM 4891 C CA . ALA A 1 632 ? 23.498 -0.396 2.980 1.00 86.69 632 ALA A CA 1
ATOM 4892 C C . ALA A 1 632 ? 23.686 0.197 1.571 1.00 86.69 632 ALA A C 1
ATOM 4894 O O . ALA A 1 632 ? 24.078 1.357 1.427 1.00 86.69 632 ALA A O 1
ATOM 4895 N N . TRP A 1 633 ? 23.391 -0.587 0.531 1.00 94.88 633 TRP A N 1
ATOM 4896 C CA . TRP A 1 633 ? 23.407 -0.130 -0.855 1.00 94.88 633 TRP A CA 1
ATOM 4897 C C . TRP A 1 633 ? 22.373 0.976 -1.099 1.00 94.88 633 TRP A C 1
ATOM 4899 O O . TRP A 1 633 ? 22.751 2.052 -1.554 1.00 94.88 633 TRP A O 1
ATOM 4909 N N . ILE A 1 634 ? 21.113 0.772 -0.695 1.00 97.38 634 ILE A N 1
ATOM 4910 C CA . ILE A 1 634 ? 20.043 1.778 -0.817 1.00 97.38 634 ILE A CA 1
ATOM 4911 C C . ILE A 1 634 ? 20.453 3.093 -0.143 1.00 97.38 634 ILE A C 1
ATOM 4913 O O . ILE A 1 634 ? 20.273 4.165 -0.712 1.00 97.38 634 ILE A O 1
ATOM 4917 N N . GLU A 1 635 ? 21.020 3.037 1.065 1.00 93.00 635 GLU A N 1
ATOM 4918 C CA . GLU A 1 635 ? 21.447 4.240 1.792 1.00 93.00 635 GLU A CA 1
ATOM 4919 C C . GLU A 1 635 ? 22.529 5.033 1.050 1.00 93.00 635 GLU A C 1
ATOM 4921 O O . GLU A 1 635 ? 22.494 6.268 1.044 1.00 93.00 635 GLU A O 1
ATOM 4926 N N . ARG A 1 636 ? 23.484 4.327 0.433 1.00 93.56 636 ARG A N 1
ATOM 4927 C CA . ARG A 1 636 ? 24.554 4.926 -0.369 1.00 93.56 636 ARG A CA 1
ATOM 4928 C C . ARG A 1 636 ? 23.989 5.565 -1.633 1.00 93.56 636 ARG A C 1
ATOM 4930 O O . ARG A 1 636 ? 24.214 6.754 -1.851 1.00 93.56 636 ARG A O 1
ATOM 4937 N N . GLU A 1 637 ? 23.233 4.804 -2.419 1.00 95.44 637 GLU A N 1
ATOM 4938 C CA . GLU A 1 637 ? 22.673 5.263 -3.693 1.00 95.44 637 GLU A CA 1
ATOM 4939 C C . GLU A 1 637 ? 21.659 6.399 -3.493 1.00 95.44 637 GLU A C 1
ATOM 4941 O O . GLU A 1 637 ? 21.686 7.380 -4.228 1.00 95.44 637 GLU A O 1
ATOM 4946 N N . MET A 1 638 ? 20.844 6.362 -2.432 1.00 96.44 638 MET A N 1
ATOM 4947 C CA . MET A 1 638 ? 19.954 7.477 -2.082 1.00 96.44 638 MET A CA 1
ATOM 4948 C C . MET A 1 638 ? 20.741 8.754 -1.747 1.00 96.44 638 MET A C 1
ATOM 4950 O O . MET A 1 638 ? 20.272 9.866 -1.998 1.00 96.44 638 MET A O 1
ATOM 4954 N N . GLY A 1 639 ? 21.940 8.620 -1.169 1.00 92.75 639 GLY A N 1
ATOM 4955 C CA . GLY A 1 639 ? 22.851 9.741 -0.949 1.00 92.75 639 GLY A CA 1
ATOM 4956 C C . GLY A 1 639 ? 23.322 10.381 -2.257 1.00 92.75 639 GLY A C 1
ATOM 4957 O O . GLY A 1 639 ? 23.343 11.609 -2.349 1.00 92.75 639 GLY A O 1
ATOM 4958 N N . GLU A 1 640 ? 23.649 9.563 -3.260 1.00 92.75 640 GLU A N 1
ATOM 4959 C CA . GLU A 1 640 ? 24.021 10.018 -4.606 1.00 92.75 640 GLU A CA 1
ATOM 4960 C C . GLU A 1 640 ? 22.836 10.682 -5.319 1.00 92.75 640 GLU A C 1
ATOM 4962 O O . GLU A 1 640 ? 22.973 11.814 -5.781 1.00 92.75 640 GLU A O 1
ATOM 4967 N N . LEU A 1 641 ? 21.653 10.058 -5.299 1.00 95.75 641 LEU A N 1
ATOM 4968 C CA . LEU A 1 641 ? 20.423 10.627 -5.858 1.00 95.75 641 LEU A CA 1
ATOM 4969 C C . LEU A 1 641 ? 20.083 11.988 -5.230 1.00 95.75 641 LEU A C 1
ATOM 4971 O O . LEU A 1 641 ? 19.797 12.956 -5.933 1.00 95.75 641 LEU A O 1
ATOM 4975 N N . CYS A 1 642 ? 20.192 12.112 -3.901 1.00 93.94 642 CYS A N 1
ATOM 4976 C CA . CYS A 1 642 ? 19.981 13.394 -3.223 1.00 93.94 642 CYS A CA 1
ATOM 4977 C C . CYS A 1 642 ? 20.941 14.493 -3.698 1.00 93.94 642 CYS A C 1
ATOM 4979 O O . CYS A 1 642 ? 20.568 15.667 -3.699 1.00 93.94 642 CYS A O 1
ATOM 4981 N N . ALA A 1 643 ? 22.171 14.132 -4.073 1.00 93.25 643 ALA A N 1
ATOM 4982 C CA . ALA A 1 643 ? 23.179 15.081 -4.533 1.00 93.25 643 ALA A CA 1
ATOM 4983 C C . ALA A 1 643 ? 22.913 15.604 -5.955 1.00 93.25 643 ALA A C 1
ATOM 4985 O O . ALA A 1 643 ? 23.487 16.627 -6.331 1.00 93.25 643 ALA A O 1
ATOM 4986 N N . LEU A 1 644 ? 22.032 14.954 -6.725 1.00 94.31 644 LEU A N 1
ATOM 4987 C CA . LEU A 1 644 ? 21.619 15.418 -8.052 1.00 94.31 644 LEU A CA 1
ATOM 4988 C C . LEU A 1 644 ? 20.663 16.623 -7.986 1.00 94.31 644 LEU A C 1
ATOM 4990 O O . LEU A 1 644 ? 20.556 17.369 -8.960 1.00 94.31 644 LEU A O 1
ATOM 4994 N N . GLN A 1 645 ? 19.987 16.859 -6.850 1.00 96.81 645 GLN A N 1
ATOM 4995 C CA . GLN A 1 645 ? 19.054 17.980 -6.708 1.00 96.81 645 GLN A CA 1
ATOM 4996 C C . GLN A 1 645 ? 19.791 19.329 -6.675 1.00 96.81 645 GLN A C 1
ATOM 4998 O O . GLN A 1 645 ? 20.633 19.597 -5.815 1.00 96.81 645 GLN A O 1
ATOM 5003 N N . ARG A 1 646 ? 19.400 20.229 -7.576 1.00 96.50 646 ARG A N 1
ATOM 5004 C CA . ARG A 1 646 ? 19.950 21.581 -7.721 1.00 96.50 646 ARG A CA 1
ATOM 5005 C C . ARG A 1 646 ? 19.517 22.508 -6.578 1.00 96.50 646 ARG A C 1
ATOM 5007 O O . ARG A 1 646 ? 18.638 22.204 -5.767 1.00 96.50 646 ARG A O 1
ATOM 5014 N N . GLU A 1 647 ? 20.100 23.706 -6.520 1.00 94.25 647 GLU A N 1
ATOM 5015 C CA . GLU A 1 647 ? 19.753 24.738 -5.524 1.00 94.25 647 GLU A CA 1
ATOM 5016 C C . GLU A 1 647 ? 18.314 25.275 -5.655 1.00 94.25 647 GLU A C 1
ATOM 5018 O O . GLU A 1 647 ? 17.703 25.649 -4.653 1.00 94.25 647 GLU A O 1
ATOM 5023 N N . ASP A 1 648 ? 17.730 25.245 -6.852 1.00 94.88 648 ASP A N 1
ATOM 5024 C CA . ASP A 1 648 ? 16.334 25.638 -7.100 1.00 94.88 648 ASP A CA 1
ATOM 5025 C C . ASP A 1 648 ? 15.315 24.537 -6.745 1.00 94.88 648 ASP A C 1
ATOM 5027 O O . ASP A 1 648 ? 14.117 24.798 -6.738 1.00 94.88 648 ASP A O 1
ATOM 5031 N N . GLY A 1 649 ? 15.773 23.332 -6.383 1.00 95.75 649 GLY A N 1
ATOM 5032 C CA . GLY A 1 649 ? 14.924 22.189 -6.026 1.00 95.75 649 GLY A CA 1
ATOM 5033 C C . GLY A 1 649 ? 14.550 21.285 -7.204 1.00 95.75 649 GLY A C 1
ATOM 5034 O O . GLY A 1 649 ? 14.050 20.185 -6.970 1.00 95.75 649 GLY A O 1
ATOM 5035 N N . VAL A 1 650 ? 14.849 21.709 -8.435 1.00 96.75 650 VAL A N 1
ATOM 5036 C CA . VAL A 1 650 ? 14.775 20.877 -9.646 1.00 96.75 650 VAL A CA 1
ATOM 5037 C C . VAL A 1 650 ? 15.902 19.843 -9.614 1.00 96.75 650 VAL A C 1
ATOM 5039 O O . VAL A 1 650 ? 16.968 20.108 -9.053 1.00 96.75 650 VAL A O 1
ATOM 5042 N N . ILE A 1 651 ? 15.701 18.675 -10.217 1.00 96.25 651 ILE A N 1
ATOM 5043 C CA . ILE A 1 651 ? 16.739 17.645 -10.321 1.00 96.25 651 ILE A CA 1
ATOM 5044 C C . ILE A 1 651 ? 17.348 17.726 -11.724 1.00 96.25 651 ILE A C 1
ATOM 5046 O O . ILE A 1 651 ? 18.375 18.382 -11.918 1.00 96.25 651 ILE A O 1
ATOM 5050 N N . GLU A 1 652 ? 16.664 17.205 -12.736 1.00 95.00 652 GLU A N 1
ATOM 5051 C CA . GLU A 1 652 ? 17.097 17.246 -14.135 1.00 95.00 652 GLU A CA 1
ATOM 5052 C C . GLU A 1 652 ? 16.252 18.217 -14.981 1.00 95.00 652 GLU A C 1
ATOM 5054 O O . GLU A 1 652 ? 16.751 18.803 -15.958 1.00 95.00 652 GLU A O 1
ATOM 5059 N N . GLY A 1 653 ? 15.013 18.485 -14.552 1.00 94.62 653 GLY A N 1
ATOM 5060 C CA . GLY A 1 653 ? 14.095 19.439 -15.185 1.00 94.62 653 GLY A CA 1
ATOM 5061 C C . GLY A 1 653 ? 13.194 18.817 -16.249 1.00 94.62 653 GLY A C 1
ATOM 5062 O O . GLY A 1 653 ? 12.798 19.489 -17.209 1.00 94.62 653 GLY A O 1
ATOM 5063 N N . TRP A 1 654 ? 12.879 17.536 -16.098 1.00 93.88 654 TRP A N 1
ATOM 5064 C CA . TRP A 1 654 ? 11.852 16.822 -16.852 1.00 93.88 654 TRP A CA 1
ATOM 5065 C C . TRP A 1 654 ? 11.037 15.948 -15.891 1.00 93.88 654 TRP A C 1
ATOM 5067 O O . TRP A 1 654 ? 11.409 15.800 -14.732 1.00 93.88 654 TRP A O 1
ATOM 5077 N N . TYR A 1 655 ? 9.887 15.454 -16.344 1.00 92.62 655 TYR A N 1
ATOM 5078 C CA . TYR A 1 655 ? 8.882 14.785 -15.512 1.00 92.62 655 TYR A CA 1
ATOM 5079 C C . TYR A 1 655 ? 9.418 13.677 -14.583 1.00 92.62 655 TYR A C 1
ATOM 5081 O O . TYR A 1 655 ? 8.931 13.609 -13.459 1.00 92.62 655 TYR A O 1
ATOM 5089 N N . GLY A 1 656 ? 10.459 12.928 -14.975 1.00 92.62 656 GLY A N 1
ATOM 5090 C CA . GLY A 1 656 ? 11.109 11.901 -14.139 1.00 92.62 656 GLY A CA 1
ATOM 5091 C C . GLY A 1 656 ? 11.717 12.414 -12.823 1.00 92.62 656 GLY A C 1
ATOM 5092 O O . GLY A 1 656 ? 11.986 11.642 -11.906 1.00 92.62 656 GLY A O 1
ATOM 5093 N N . ASP A 1 657 ? 11.851 13.735 -12.644 1.00 96.06 657 ASP A N 1
ATOM 5094 C CA . ASP A 1 657 ? 12.163 14.336 -11.340 1.00 96.06 657 ASP A CA 1
ATOM 5095 C C . ASP A 1 657 ? 11.193 13.863 -10.229 1.00 96.06 657 ASP A C 1
ATOM 5097 O O . ASP A 1 657 ? 11.577 13.788 -9.055 1.00 96.06 657 ASP A O 1
ATOM 5101 N N . GLY A 1 658 ? 9.937 13.550 -10.571 1.00 96.25 658 GLY A N 1
ATOM 5102 C CA . GLY A 1 658 ? 8.953 13.103 -9.593 1.00 96.25 658 GLY A CA 1
ATOM 5103 C C . GLY A 1 658 ? 9.197 11.683 -9.075 1.00 96.25 658 GLY A C 1
ATOM 5104 O O . GLY A 1 658 ? 8.958 11.458 -7.883 1.00 96.25 658 GLY A O 1
ATOM 5105 N N . ASN A 1 659 ? 9.759 10.773 -9.880 1.00 95.50 659 ASN A N 1
ATOM 5106 C CA . ASN A 1 659 ? 10.157 9.431 -9.428 1.00 95.50 659 ASN A CA 1
ATOM 5107 C C . ASN A 1 659 ? 11.185 9.527 -8.298 1.00 95.50 659 ASN A C 1
ATOM 5109 O O . ASN A 1 659 ? 11.018 8.936 -7.233 1.00 95.50 659 ASN A O 1
ATOM 5113 N N . SER A 1 660 ? 12.156 10.436 -8.426 1.00 97.50 660 SER A N 1
ATOM 5114 C CA . SER A 1 660 ? 13.114 10.726 -7.351 1.00 97.50 660 SER A CA 1
ATOM 5115 C C . SER A 1 660 ? 12.436 11.203 -6.056 1.00 97.50 660 SER A C 1
ATOM 5117 O O . SER A 1 660 ? 12.873 10.865 -4.949 1.00 97.50 660 SER A O 1
ATOM 5119 N N . ALA A 1 661 ? 11.363 11.997 -6.163 1.00 97.44 661 ALA A N 1
ATOM 5120 C CA . ALA A 1 661 ? 10.594 12.447 -5.005 1.00 97.44 661 ALA A CA 1
ATOM 5121 C C . ALA A 1 661 ? 9.810 11.297 -4.358 1.00 97.44 661 ALA A C 1
ATOM 5123 O O . ALA A 1 661 ? 9.794 11.198 -3.127 1.00 97.44 661 ALA A O 1
ATOM 5124 N N . ARG A 1 662 ? 9.211 10.407 -5.158 1.00 97.25 662 ARG A N 1
ATOM 5125 C CA . ARG A 1 662 ? 8.555 9.187 -4.673 1.00 97.25 662 ARG A CA 1
ATOM 5126 C C . ARG A 1 662 ? 9.537 8.280 -3.939 1.00 97.25 662 ARG A C 1
ATOM 5128 O O . ARG A 1 662 ? 9.286 7.946 -2.779 1.00 97.25 662 ARG A O 1
ATOM 5135 N N . THR A 1 663 ? 10.676 7.973 -4.553 1.00 98.12 663 THR A N 1
ATOM 5136 C CA . THR A 1 663 ? 11.726 7.138 -3.957 1.00 98.12 663 THR A CA 1
ATOM 5137 C C . THR A 1 663 ? 12.185 7.698 -2.616 1.00 98.12 663 THR A C 1
ATOM 5139 O O . THR A 1 663 ? 12.304 6.971 -1.628 1.00 98.12 663 THR A O 1
ATOM 5142 N N . ALA A 1 664 ? 12.382 9.017 -2.534 1.00 98.50 664 ALA A N 1
ATOM 5143 C CA . ALA A 1 664 ? 12.745 9.671 -1.285 1.00 98.50 664 ALA A CA 1
ATOM 5144 C C . ALA A 1 664 ? 11.672 9.477 -0.197 1.00 98.50 664 ALA A C 1
ATOM 5146 O O . ALA A 1 664 ? 12.005 9.200 0.958 1.00 98.50 664 ALA A O 1
ATOM 5147 N N . LEU A 1 665 ? 10.384 9.576 -0.535 1.00 98.38 665 LEU A N 1
ATOM 5148 C CA . LEU A 1 665 ? 9.299 9.302 0.414 1.00 98.38 665 LEU A CA 1
ATOM 5149 C C . LEU A 1 665 ? 9.295 7.831 0.859 1.00 98.38 665 LEU A C 1
ATOM 5151 O O . LEU A 1 665 ? 9.144 7.569 2.053 1.00 98.38 665 LEU A O 1
ATOM 5155 N N . MET A 1 666 ? 9.538 6.883 -0.052 1.00 98.38 666 MET A N 1
ATOM 5156 C CA . MET A 1 666 ? 9.657 5.456 0.278 1.00 98.38 666 MET A CA 1
ATOM 5157 C C . MET A 1 666 ? 10.823 5.184 1.241 1.00 98.38 666 MET A C 1
ATOM 5159 O O . MET A 1 666 ? 10.633 4.509 2.255 1.00 98.38 666 MET A O 1
ATOM 5163 N N . VAL A 1 667 ? 12.010 5.757 0.996 1.00 98.56 667 VAL A N 1
ATOM 5164 C CA . VAL A 1 667 ? 13.167 5.635 1.906 1.00 98.56 667 VAL A CA 1
ATOM 5165 C C . VAL A 1 667 ? 12.880 6.285 3.260 1.00 98.56 667 VAL A C 1
ATOM 5167 O O . VAL A 1 667 ? 13.230 5.722 4.300 1.00 98.56 667 VAL A O 1
ATOM 5170 N N . ALA A 1 668 ? 12.226 7.450 3.278 1.00 98.38 668 ALA A N 1
ATOM 5171 C CA . ALA A 1 668 ? 11.857 8.115 4.523 1.00 98.38 668 ALA A CA 1
ATOM 5172 C C . ALA A 1 668 ? 10.934 7.225 5.368 1.00 98.38 668 ALA A C 1
ATOM 5174 O O . ALA A 1 668 ? 11.206 7.014 6.550 1.00 98.38 668 ALA A O 1
ATOM 5175 N N . LEU A 1 669 ? 9.903 6.642 4.749 1.00 98.06 669 LEU A N 1
ATOM 5176 C CA . LEU A 1 669 ? 8.980 5.717 5.406 1.00 98.06 669 LEU A CA 1
ATOM 5177 C C . LEU A 1 669 ? 9.672 4.423 5.841 1.00 98.06 669 LEU A C 1
ATOM 5179 O O . LEU A 1 669 ? 9.412 3.946 6.940 1.00 98.06 669 LEU A O 1
ATOM 5183 N N . TRP A 1 670 ? 10.610 3.881 5.063 1.00 98.00 670 TRP A N 1
ATOM 5184 C CA . TRP A 1 670 ? 11.422 2.743 5.503 1.00 98.00 670 TRP A CA 1
ATOM 5185 C C . TRP A 1 670 ? 12.193 3.057 6.789 1.00 98.00 670 TRP A C 1
ATOM 5187 O O . TRP A 1 670 ? 12.156 2.293 7.759 1.00 98.00 670 TRP A O 1
ATOM 5197 N N . LYS A 1 671 ? 12.845 4.221 6.850 1.00 97.62 671 LYS A N 1
ATOM 5198 C CA . LYS A 1 671 ? 13.647 4.638 8.010 1.00 97.62 671 LYS A CA 1
ATOM 5199 C C . LYS A 1 671 ? 12.834 5.130 9.207 1.00 97.62 671 LYS A C 1
ATOM 5201 O O . LYS A 1 671 ? 13.377 5.202 10.311 1.00 97.62 671 LYS A O 1
ATOM 5206 N N . THR A 1 672 ? 11.544 5.403 9.034 1.00 98.00 672 THR A N 1
ATOM 5207 C CA . THR A 1 672 ? 10.592 5.591 10.140 1.00 98.00 672 THR A CA 1
ATOM 5208 C C . THR A 1 672 ? 9.707 4.372 10.390 1.00 98.00 672 THR A C 1
ATOM 5210 O O . THR A 1 672 ? 8.805 4.428 11.227 1.00 98.00 672 THR A O 1
ATOM 5213 N N . GLN A 1 673 ? 9.973 3.258 9.700 1.00 97.25 673 GLN A N 1
ATOM 5214 C CA . GLN A 1 673 ? 9.191 2.024 9.767 1.00 97.25 673 GLN A CA 1
ATOM 5215 C C . GLN A 1 673 ? 7.689 2.255 9.510 1.00 97.25 673 GLN A C 1
ATOM 5217 O O . GLN A 1 673 ? 6.844 1.633 10.141 1.00 97.25 673 GLN A O 1
ATOM 5222 N N . GLY A 1 674 ? 7.347 3.146 8.581 1.00 96.12 674 GLY A N 1
ATOM 5223 C CA . GLY A 1 674 ? 5.974 3.479 8.193 1.00 96.12 674 GLY A CA 1
ATOM 5224 C C . GLY A 1 674 ? 5.313 4.550 9.064 1.00 96.12 674 GLY A C 1
ATOM 5225 O O . GLY A 1 674 ? 4.197 4.969 8.770 1.00 96.12 674 GLY A O 1
ATOM 5226 N N . VAL A 1 675 ? 5.979 5.038 10.118 1.00 97.62 675 VAL A N 1
ATOM 5227 C CA . VAL A 1 675 ? 5.424 6.090 10.981 1.00 97.62 675 VAL A CA 1
ATOM 5228 C C . VAL A 1 675 ? 5.676 7.468 10.368 1.00 97.62 675 VAL A C 1
ATOM 5230 O O . VAL A 1 675 ? 6.823 7.867 10.169 1.00 97.62 675 VAL A O 1
ATOM 5233 N N . ALA A 1 676 ? 4.611 8.219 10.095 1.00 97.06 676 ALA A N 1
ATOM 5234 C CA . ALA A 1 676 ? 4.673 9.560 9.518 1.00 97.06 676 ALA A CA 1
ATOM 5235 C C . ALA A 1 676 ? 4.094 10.609 10.489 1.00 97.06 676 ALA A C 1
ATOM 5237 O O . ALA A 1 676 ? 2.901 10.572 10.797 1.00 97.06 676 ALA A O 1
ATOM 5238 N N . PRO A 1 677 ? 4.896 11.558 10.999 1.00 97.25 677 PRO A N 1
ATOM 5239 C CA . PRO A 1 677 ? 4.380 12.730 11.703 1.00 97.25 677 PRO A CA 1
ATOM 5240 C C . PRO A 1 677 ? 3.440 13.578 10.832 1.00 97.25 677 PRO A C 1
ATOM 5242 O O . PRO A 1 677 ? 3.693 13.791 9.653 1.00 97.25 677 PRO A O 1
ATOM 5245 N N . GLU A 1 678 ? 2.372 14.119 11.413 1.00 94.62 678 GLU A N 1
ATOM 5246 C CA . GLU A 1 678 ? 1.433 15.024 10.744 1.00 94.62 678 GLU A CA 1
ATOM 5247 C C . GLU A 1 678 ? 1.148 16.248 11.644 1.00 94.62 678 GLU A C 1
ATOM 5249 O O . GLU A 1 678 ? 0.565 16.084 12.724 1.00 94.62 678 GLU A O 1
ATOM 5254 N N . PRO A 1 679 ? 1.538 17.478 11.242 1.00 95.44 679 PRO A N 1
ATOM 5255 C CA . PRO A 1 679 ? 2.367 17.796 10.073 1.00 95.44 679 PRO A CA 1
ATOM 5256 C C . PRO A 1 679 ? 3.833 17.377 10.276 1.00 95.44 679 PRO A C 1
ATOM 5258 O O . PRO A 1 679 ? 4.313 17.327 11.411 1.00 95.44 679 PRO A O 1
ATOM 5261 N N . TRP A 1 680 ? 4.559 17.153 9.179 1.00 97.00 680 TRP A N 1
ATOM 5262 C CA . TRP A 1 680 ? 5.989 16.830 9.159 1.00 97.00 680 TRP A CA 1
ATOM 5263 C C . TRP A 1 680 ? 6.813 18.024 8.647 1.00 97.00 680 TRP A C 1
ATOM 5265 O O . TRP A 1 680 ? 7.202 18.064 7.474 1.00 97.00 680 TRP A O 1
ATOM 5275 N N . PRO A 1 681 ? 7.056 19.054 9.479 1.00 94.62 681 PRO A N 1
ATOM 5276 C CA . PRO A 1 681 ? 7.847 20.204 9.062 1.00 94.62 681 PRO A CA 1
ATOM 5277 C C . PRO A 1 681 ? 9.324 19.829 8.903 1.00 94.62 681 PRO A C 1
ATOM 5279 O O . PRO A 1 681 ? 9.795 18.821 9.423 1.00 94.62 681 PRO A O 1
ATOM 5282 N N . GLU A 1 682 ? 10.070 20.671 8.191 1.00 92.44 682 GLU A N 1
ATOM 5283 C CA . GLU A 1 682 ? 11.489 20.440 7.896 1.00 92.44 682 GLU A CA 1
ATOM 5284 C C . GLU A 1 682 ? 12.377 20.385 9.150 1.00 92.44 682 GLU A C 1
ATOM 5286 O O . GLU A 1 682 ? 13.418 19.731 9.145 1.00 92.44 682 GLU A O 1
ATOM 5291 N N . ASP A 1 683 ? 11.971 21.053 10.230 1.00 92.50 683 ASP A N 1
ATOM 5292 C CA . ASP A 1 683 ? 12.726 21.088 11.480 1.00 92.50 683 ASP A CA 1
ATOM 5293 C C . ASP A 1 683 ? 12.442 19.905 12.419 1.00 92.50 683 ASP A C 1
ATOM 5295 O O . ASP A 1 683 ? 13.130 19.757 13.433 1.00 92.50 683 ASP A O 1
ATOM 5299 N N . LEU A 1 684 ? 11.438 19.081 12.095 1.00 95.56 684 LEU A N 1
ATOM 5300 C CA . LEU A 1 684 ? 11.093 17.878 12.840 1.00 95.56 684 LEU A CA 1
ATOM 5301 C C . LEU A 1 684 ? 11.879 16.687 12.286 1.00 95.56 684 LEU A C 1
ATOM 5303 O O . LEU A 1 684 ? 11.529 16.094 11.264 1.00 95.56 684 LEU A O 1
ATOM 5307 N N . THR A 1 685 ? 12.921 16.290 13.006 1.00 94.69 685 THR A N 1
ATOM 5308 C CA . THR A 1 685 ? 13.612 15.027 12.754 1.00 94.69 685 THR A CA 1
ATOM 5309 C C . THR A 1 685 ? 12.810 13.880 13.355 1.00 94.69 685 THR A C 1
ATOM 5311 O O . THR A 1 685 ? 12.365 13.973 14.503 1.00 94.69 685 THR A O 1
ATOM 5314 N N . SER A 1 686 ? 12.650 12.798 12.597 1.00 95.69 686 SER A N 1
ATOM 5315 C CA . SER A 1 686 ? 12.026 11.563 13.062 1.00 95.69 686 SER A CA 1
ATOM 5316 C C . SER A 1 686 ? 12.770 10.361 12.491 1.00 95.69 686 SER A C 1
ATOM 5318 O O . SER A 1 686 ? 13.219 10.396 11.346 1.00 95.69 686 SER A O 1
ATOM 5320 N N . ALA A 1 687 ? 12.918 9.322 13.302 1.00 96.75 687 ALA A N 1
ATOM 5321 C CA . ALA A 1 687 ? 13.527 8.059 12.919 1.00 96.75 687 ALA A CA 1
ATOM 5322 C C . ALA A 1 687 ? 12.935 6.920 13.734 1.00 96.75 687 ALA A C 1
ATOM 5324 O O . ALA A 1 687 ? 12.422 7.132 14.837 1.00 96.75 687 ALA A O 1
ATOM 5325 N N . ALA A 1 688 ? 13.052 5.708 13.204 1.00 97.12 688 ALA A N 1
ATOM 5326 C CA . ALA A 1 688 ? 12.686 4.512 13.931 1.00 97.12 688 ALA A CA 1
ATOM 5327 C C . ALA A 1 688 ? 13.705 3.390 13.738 1.00 97.12 688 ALA A C 1
ATOM 5329 O O . ALA A 1 688 ? 14.452 3.358 12.758 1.00 97.12 688 ALA A O 1
ATOM 5330 N N . VAL A 1 689 ? 13.707 2.448 14.674 1.00 93.69 689 VAL A N 1
ATOM 5331 C CA . VAL A 1 689 ? 14.442 1.189 14.571 1.00 93.69 689 VAL A CA 1
ATOM 5332 C C . VAL A 1 689 ? 13.625 0.064 15.199 1.00 93.69 689 VAL A C 1
ATOM 5334 O O . VAL A 1 689 ? 12.918 0.263 16.189 1.00 93.69 689 VAL A O 1
ATOM 5337 N N . ARG A 1 690 ? 13.710 -1.124 14.602 1.00 91.00 690 ARG A N 1
ATOM 5338 C CA . ARG A 1 690 ? 13.218 -2.369 15.194 1.00 91.00 690 ARG A CA 1
ATOM 5339 C C . ARG A 1 690 ? 14.241 -2.877 16.201 1.00 91.00 690 ARG A C 1
ATOM 5341 O O . ARG A 1 690 ? 15.381 -3.137 15.824 1.00 91.00 690 ARG A O 1
ATOM 5348 N N . ALA A 1 691 ? 13.843 -3.020 17.456 1.00 84.69 691 ALA A N 1
ATOM 5349 C CA . ALA A 1 691 ? 14.641 -3.733 18.442 1.00 84.69 691 ALA A CA 1
ATOM 5350 C C . ALA A 1 691 ? 14.591 -5.252 18.189 1.00 84.69 691 ALA A C 1
ATOM 5352 O O . ALA A 1 691 ? 13.704 -5.750 17.495 1.00 84.69 691 ALA A O 1
ATOM 5353 N N . GLU A 1 692 ? 15.533 -5.995 18.777 1.00 78.88 692 GLU A N 1
ATOM 5354 C CA . GLU A 1 692 ? 15.619 -7.460 18.640 1.00 78.88 692 GLU A CA 1
ATOM 5355 C C . GLU A 1 692 ? 14.365 -8.187 19.150 1.00 78.88 692 GLU A C 1
ATOM 5357 O O . GLU A 1 692 ? 14.003 -9.238 18.629 1.00 78.88 692 GLU A O 1
ATOM 5362 N N . ASP A 1 693 ? 13.667 -7.611 20.133 1.00 80.19 693 ASP A N 1
ATOM 5363 C CA . ASP A 1 693 ? 12.408 -8.141 20.672 1.00 80.19 693 ASP A CA 1
ATOM 5364 C C . ASP A 1 693 ? 11.182 -7.826 19.791 1.00 80.19 693 ASP A C 1
ATOM 5366 O O . ASP A 1 693 ? 10.047 -8.091 20.187 1.00 80.19 693 ASP A O 1
ATOM 5370 N N . GLY A 1 694 ? 11.397 -7.233 18.613 1.00 83.94 694 GLY A N 1
ATOM 5371 C CA . GLY A 1 694 ? 10.355 -6.809 17.681 1.00 83.94 694 GLY A CA 1
ATOM 5372 C C . GLY A 1 694 ? 9.695 -5.474 18.037 1.00 83.94 694 GLY A C 1
ATOM 5373 O O . GLY A 1 694 ? 8.900 -4.969 17.241 1.00 83.94 694 GLY A O 1
ATOM 5374 N N . SER A 1 695 ? 10.021 -4.865 19.186 1.00 91.31 695 SER A N 1
ATOM 5375 C CA . SER A 1 695 ? 9.478 -3.555 19.548 1.00 91.31 695 SER A CA 1
ATOM 5376 C C . SER A 1 695 ? 9.978 -2.462 18.604 1.00 91.31 695 SER A C 1
ATOM 5378 O O . SER A 1 695 ? 11.096 -2.497 18.083 1.00 91.31 695 SER A O 1
ATOM 5380 N N . LEU A 1 696 ? 9.124 -1.474 18.362 1.00 96.44 696 LEU A N 1
ATOM 5381 C CA . LEU A 1 696 ? 9.475 -0.300 17.583 1.00 96.44 696 LEU A CA 1
ATOM 5382 C C . LEU A 1 696 ? 9.973 0.795 18.526 1.00 96.44 696 LEU A C 1
ATOM 5384 O O . LEU A 1 696 ? 9.241 1.223 19.419 1.00 96.44 696 LEU A O 1
ATOM 5388 N N . ILE A 1 697 ? 11.194 1.272 18.305 1.00 95.94 697 ILE A N 1
ATOM 5389 C CA . ILE A 1 697 ? 11.741 2.442 18.992 1.00 95.94 697 ILE A CA 1
ATOM 5390 C C . ILE A 1 697 ? 11.681 3.619 18.025 1.00 95.94 697 ILE A C 1
ATOM 5392 O O . ILE A 1 697 ? 12.238 3.555 16.932 1.00 95.94 697 ILE A O 1
ATOM 5396 N N . LEU A 1 698 ? 11.000 4.683 18.435 1.00 96.56 698 LEU A N 1
ATOM 5397 C CA . LEU A 1 698 ? 10.815 5.920 17.682 1.00 96.56 698 LEU A CA 1
ATOM 5398 C C . LEU A 1 698 ? 11.525 7.062 18.395 1.00 96.56 698 LEU A C 1
ATOM 5400 O O . LEU A 1 698 ? 11.349 7.235 19.601 1.00 96.56 698 LEU A O 1
ATOM 5404 N N . GLU A 1 699 ? 12.253 7.879 17.644 1.00 96.06 699 GLU A N 1
ATOM 5405 C CA . GLU A 1 699 ? 12.812 9.139 18.125 1.00 96.06 699 GLU A CA 1
ATOM 5406 C C . GLU A 1 699 ? 12.235 10.302 17.320 1.00 96.06 699 GLU A C 1
ATOM 5408 O O . GLU A 1 699 ? 12.184 10.261 16.088 1.00 96.06 699 GLU A O 1
ATOM 5413 N N . LEU A 1 700 ? 11.800 11.347 18.024 1.00 96.00 700 LEU A N 1
ATOM 5414 C CA . LEU A 1 700 ? 11.413 12.621 17.433 1.00 96.00 700 LEU A CA 1
ATOM 5415 C C . LEU A 1 700 ? 12.120 13.770 18.130 1.00 96.00 700 LEU A C 1
ATOM 5417 O O . LEU A 1 700 ? 12.225 13.796 19.355 1.00 96.00 700 LEU A O 1
ATOM 5421 N N . ARG A 1 701 ? 12.532 14.763 17.349 1.00 95.19 701 ARG A N 1
ATOM 5422 C CA . ARG A 1 701 ? 13.100 16.009 17.860 1.00 95.19 701 ARG A CA 1
ATOM 5423 C C . ARG A 1 701 ? 12.731 17.157 16.937 1.00 95.19 701 ARG A C 1
ATOM 5425 O O . ARG A 1 701 ? 12.849 17.031 15.724 1.00 95.19 701 ARG A O 1
ATOM 5432 N N . SER A 1 702 ? 12.309 18.277 17.511 1.00 94.44 702 SER A N 1
ATOM 5433 C CA . SER A 1 702 ? 11.974 19.497 16.767 1.00 94.44 702 SER A CA 1
ATOM 5434 C C . SER A 1 702 ? 12.769 20.663 17.328 1.00 94.44 702 SER A C 1
ATOM 5436 O O . SER A 1 702 ? 12.999 20.744 18.536 1.00 94.44 702 SER A O 1
ATOM 5438 N N . THR A 1 703 ? 13.200 21.584 16.471 1.00 93.81 703 THR A N 1
ATOM 5439 C CA . THR A 1 703 ? 13.843 22.822 16.947 1.00 93.81 703 THR A CA 1
ATOM 5440 C C . THR A 1 703 ? 12.817 23.835 17.452 1.00 93.81 703 THR A C 1
ATOM 5442 O O . THR A 1 703 ? 13.130 24.619 18.346 1.00 93.81 703 THR A O 1
ATOM 5445 N N . TRP A 1 704 ? 11.583 23.768 16.946 1.00 93.94 704 TRP A N 1
ATOM 5446 C CA . TRP A 1 704 ? 10.440 24.564 17.384 1.00 93.94 704 TRP A CA 1
ATOM 5447 C C . TRP A 1 704 ? 9.478 23.763 18.264 1.00 93.94 704 TRP A C 1
ATOM 5449 O O . TRP A 1 704 ? 9.603 22.553 18.430 1.00 93.94 704 TRP A O 1
ATOM 5459 N N . ALA A 1 705 ? 8.506 24.452 18.863 1.00 95.56 705 ALA A N 1
ATOM 5460 C CA . ALA A 1 705 ? 7.397 23.766 19.509 1.00 95.56 705 ALA A CA 1
ATOM 5461 C C . ALA A 1 705 ? 6.559 23.079 18.426 1.00 95.56 705 ALA A C 1
ATOM 5463 O O . ALA A 1 705 ? 6.099 23.738 17.494 1.00 95.56 705 ALA A O 1
ATOM 5464 N N . TRP A 1 706 ? 6.330 21.779 18.572 1.00 96.69 706 TRP A N 1
ATOM 5465 C CA . TRP A 1 706 ? 5.554 20.994 17.621 1.00 96.69 706 TRP A CA 1
ATOM 5466 C C . TRP A 1 706 ? 4.367 20.344 18.324 1.00 96.69 706 TRP A C 1
ATOM 5468 O O . TRP A 1 706 ? 4.469 19.870 19.454 1.00 96.69 706 TRP A O 1
ATOM 5478 N N . ARG A 1 707 ? 3.213 20.328 17.662 1.00 96.50 707 ARG A N 1
ATOM 5479 C CA . ARG A 1 707 ? 2.022 19.607 18.110 1.00 96.50 707 ARG A CA 1
ATOM 5480 C C . ARG A 1 707 ? 1.389 18.966 16.892 1.00 96.50 707 ARG A C 1
ATOM 5482 O O . ARG A 1 707 ? 1.036 19.670 15.950 1.00 96.50 707 ARG A O 1
ATOM 5489 N N . GLY A 1 708 ? 1.203 17.659 16.954 1.00 95.25 708 GLY A N 1
ATOM 5490 C CA . GLY A 1 708 ? 0.646 16.908 15.846 1.00 95.25 708 GLY A CA 1
ATOM 5491 C C . GLY A 1 708 ? 0.281 15.491 16.244 1.00 95.25 708 GLY A C 1
ATOM 5492 O O . GLY A 1 708 ? 0.033 15.183 17.415 1.00 95.25 708 GLY A O 1
ATOM 5493 N N . VAL A 1 709 ? 0.226 14.636 15.236 1.00 95.75 709 VAL A N 1
ATOM 5494 C CA . VAL A 1 709 ? -0.125 13.226 15.355 1.00 95.75 709 VAL A CA 1
ATOM 5495 C C . VAL A 1 709 ? 0.989 12.400 14.729 1.00 95.75 709 VAL A C 1
ATOM 5497 O O . VAL A 1 709 ? 1.494 12.751 13.671 1.00 95.75 709 VAL A O 1
ATOM 5500 N N . LEU A 1 710 ? 1.373 11.297 15.363 1.00 96.94 710 LEU A N 1
ATOM 5501 C CA . LEU A 1 710 ? 2.145 10.251 14.702 1.00 96.94 710 LEU A CA 1
ATOM 5502 C C . LEU A 1 710 ? 1.157 9.319 14.006 1.00 96.94 710 LEU A C 1
ATOM 5504 O O . LEU A 1 710 ? 0.363 8.655 14.679 1.00 96.94 710 LEU A O 1
ATOM 5508 N N . ARG A 1 711 ? 1.172 9.310 12.671 1.00 96.00 711 ARG A N 1
ATOM 5509 C CA . ARG A 1 711 ? 0.404 8.368 11.859 1.00 96.00 711 ARG A CA 1
ATOM 5510 C C . ARG A 1 711 ? 1.203 7.075 11.755 1.00 96.00 711 ARG A C 1
ATOM 5512 O O . ARG A 1 711 ? 2.200 7.038 11.042 1.00 96.00 711 ARG A O 1
ATOM 5519 N N . PHE A 1 712 ? 0.801 6.052 12.499 1.00 96.50 712 PHE A N 1
ATOM 5520 C CA . PHE A 1 712 ? 1.356 4.707 12.344 1.00 96.50 712 PHE A CA 1
ATOM 5521 C C . PHE A 1 712 ? 0.723 4.045 11.124 1.00 96.50 712 PHE A C 1
ATOM 5523 O O . PHE A 1 712 ? -0.467 4.256 10.872 1.00 96.50 712 PHE A O 1
ATOM 5530 N N . ASP A 1 713 ? 1.500 3.246 10.393 1.00 94.69 713 ASP A N 1
ATOM 5531 C CA . ASP A 1 713 ? 0.941 2.458 9.299 1.00 94.69 713 ASP A CA 1
ATOM 5532 C C . ASP A 1 713 ? -0.003 1.375 9.850 1.00 94.69 713 ASP A C 1
ATOM 5534 O O . ASP A 1 713 ? 0.057 0.975 11.022 1.00 94.69 713 ASP A O 1
ATOM 5538 N N . ARG A 1 714 ? -0.896 0.905 8.989 1.00 90.25 714 ARG A N 1
ATOM 5539 C CA . ARG A 1 714 ? -1.812 -0.213 9.233 1.00 90.25 714 ARG A CA 1
ATOM 5540 C C . ARG A 1 714 ? -1.627 -1.246 8.124 1.00 90.25 714 ARG A C 1
ATOM 5542 O O . ARG A 1 714 ? -1.001 -0.906 7.127 1.00 90.25 714 ARG A O 1
ATOM 5549 N N . PRO A 1 715 ? -2.151 -2.473 8.255 1.00 90.12 715 PRO A N 1
ATOM 5550 C CA . PRO A 1 715 ? -2.150 -3.435 7.153 1.00 90.12 715 PRO A CA 1
ATOM 5551 C C . PRO A 1 715 ? -3.018 -2.933 5.984 1.00 90.12 715 PRO A C 1
ATOM 5553 O O . PRO A 1 715 ? -4.174 -3.324 5.844 1.00 90.12 715 PRO A O 1
ATOM 5556 N N . ARG A 1 716 ? -2.506 -1.992 5.181 1.00 90.44 716 ARG A N 1
ATOM 5557 C CA . ARG A 1 716 ? -3.210 -1.288 4.098 1.00 90.44 716 ARG A CA 1
ATOM 5558 C C . ARG A 1 716 ? -3.677 -2.261 3.025 1.00 90.44 716 ARG A C 1
ATOM 5560 O O . ARG A 1 716 ? -4.806 -2.117 2.557 1.00 90.44 716 ARG A O 1
ATOM 5567 N N . HIS A 1 717 ? -2.872 -3.269 2.698 1.00 90.19 717 HIS A N 1
ATOM 5568 C CA . HIS A 1 717 ? -3.221 -4.331 1.758 1.00 90.19 717 HIS A CA 1
ATOM 5569 C C . HIS A 1 717 ? -4.568 -4.976 2.112 1.00 90.19 717 HIS A C 1
ATOM 5571 O O . HIS A 1 717 ? -5.389 -5.213 1.234 1.00 90.19 717 HIS A O 1
ATOM 5577 N N . ARG A 1 718 ? -4.837 -5.186 3.404 1.00 83.44 718 ARG A N 1
ATOM 5578 C CA . ARG A 1 718 ? -6.080 -5.783 3.895 1.00 83.44 718 ARG A CA 1
ATOM 5579 C C . ARG A 1 718 ? -7.149 -4.729 4.173 1.00 83.44 718 ARG A C 1
ATOM 5581 O O . ARG A 1 718 ? -8.251 -4.812 3.649 1.00 83.44 718 ARG A O 1
ATOM 5588 N N . ASP A 1 719 ? -6.812 -3.729 4.982 1.00 76.06 719 ASP A N 1
ATOM 5589 C CA . ASP A 1 719 ? -7.773 -2.795 5.577 1.00 76.06 719 ASP A CA 1
ATOM 5590 C C . ASP A 1 719 ? -8.224 -1.680 4.608 1.00 76.06 719 ASP A C 1
ATOM 5592 O O . ASP A 1 719 ? -9.187 -0.972 4.898 1.00 76.06 719 ASP A O 1
ATOM 5596 N N . VAL A 1 720 ? -7.505 -1.465 3.499 1.00 80.94 720 VAL A N 1
ATOM 5597 C CA . VAL A 1 720 ? -7.800 -0.415 2.500 1.00 80.94 720 VAL A CA 1
ATOM 5598 C C . VAL A 1 720 ? -7.942 -0.991 1.098 1.00 80.94 720 VAL A C 1
ATOM 5600 O O . VAL A 1 720 ? -8.783 -0.543 0.327 1.00 80.94 720 VAL A O 1
ATOM 5603 N N . GLN A 1 721 ? -7.087 -1.947 0.749 1.00 84.31 721 GLN A N 1
ATOM 5604 C CA . GLN A 1 721 ? -6.972 -2.452 -0.614 1.00 84.31 721 GLN A CA 1
ATOM 5605 C C . GLN A 1 721 ? -7.723 -3.773 -0.821 1.00 84.31 721 GLN A C 1
ATOM 5607 O O . GLN A 1 721 ? -7.891 -4.188 -1.963 1.00 84.31 721 GLN A O 1
ATOM 5612 N N . HIS A 1 722 ? -8.181 -4.432 0.247 1.00 82.12 722 HIS A N 1
ATOM 5613 C CA . HIS A 1 722 ? -8.905 -5.707 0.178 1.00 82.12 722 HIS A CA 1
ATOM 5614 C C . HIS A 1 722 ? -8.167 -6.793 -0.631 1.00 82.12 722 HIS A C 1
ATOM 5616 O O . HIS A 1 722 ? -8.784 -7.652 -1.262 1.00 82.12 722 HIS A O 1
ATOM 5622 N N . LEU A 1 723 ? -6.832 -6.744 -0.645 1.00 84.19 723 LEU A N 1
ATOM 5623 C CA . LEU A 1 723 ? -5.999 -7.767 -1.259 1.00 84.19 723 LEU A CA 1
ATOM 5624 C C . LEU A 1 723 ? -6.018 -9.035 -0.393 1.00 84.19 723 LEU A C 1
ATOM 5626 O O . LEU A 1 723 ? -6.042 -8.943 0.837 1.00 84.19 723 LEU A O 1
ATOM 5630 N N . PRO A 1 724 ? -5.936 -10.230 -1.006 1.00 79.44 724 PRO A N 1
ATOM 5631 C CA . PRO A 1 724 ? -5.954 -11.491 -0.265 1.00 79.44 724 PRO A CA 1
ATOM 5632 C C . PRO A 1 724 ? -4.727 -11.687 0.642 1.00 79.44 724 PRO A C 1
ATOM 5634 O O . PRO A 1 724 ? -4.796 -12.423 1.624 1.00 79.44 724 PRO A O 1
ATOM 5637 N N . PHE A 1 725 ? -3.605 -11.047 0.309 1.00 85.62 725 PHE A N 1
ATOM 5638 C CA . PHE A 1 725 ? -2.370 -10.983 1.090 1.00 85.62 725 PHE A CA 1
ATOM 5639 C C . PHE A 1 725 ? -1.524 -9.788 0.611 1.00 85.62 725 PHE A C 1
ATOM 5641 O O . PHE A 1 725 ? -1.855 -9.170 -0.405 1.00 85.62 725 PHE A O 1
ATOM 5648 N N . ASP A 1 726 ? -0.435 -9.457 1.316 1.00 89.44 726 ASP A N 1
ATOM 5649 C CA . ASP A 1 726 ? 0.474 -8.359 0.945 1.00 89.44 726 ASP A CA 1
ATOM 5650 C C . ASP A 1 726 ? 1.338 -8.691 -0.292 1.00 89.44 726 ASP A C 1
ATOM 5652 O O . ASP A 1 726 ? 2.522 -9.046 -0.217 1.00 89.44 726 ASP A O 1
ATOM 5656 N N . LEU A 1 727 ? 0.701 -8.591 -1.454 1.00 89.19 727 LEU A N 1
ATOM 5657 C CA . LEU A 1 727 ? 1.241 -8.918 -2.766 1.00 89.19 727 LEU A CA 1
ATOM 5658 C C . LEU A 1 727 ? 2.417 -8.010 -3.161 1.00 89.19 727 LEU A C 1
ATOM 5660 O O . LEU A 1 727 ? 2.269 -6.792 -3.198 1.00 89.19 727 LEU A O 1
ATOM 5664 N N . ALA A 1 728 ? 3.566 -8.576 -3.532 1.00 92.12 728 ALA A N 1
ATOM 5665 C CA . ALA A 1 728 ? 4.658 -7.786 -4.105 1.00 92.12 728 ALA A CA 1
ATOM 5666 C C . ALA A 1 728 ? 4.251 -7.240 -5.483 1.00 92.12 728 ALA A C 1
ATOM 5668 O O . ALA A 1 728 ? 3.787 -8.001 -6.323 1.00 92.12 728 ALA A O 1
ATOM 5669 N N . ARG A 1 729 ? 4.376 -5.935 -5.721 1.00 93.25 729 ARG A N 1
ATOM 5670 C CA . ARG A 1 729 ? 3.908 -5.301 -6.958 1.00 93.25 729 ARG A CA 1
ATOM 5671 C C . ARG A 1 729 ? 4.607 -3.965 -7.222 1.00 93.25 729 ARG A C 1
ATOM 5673 O O . ARG A 1 729 ? 4.933 -3.235 -6.283 1.00 93.25 729 ARG A O 1
ATOM 5680 N N . ILE A 1 730 ? 4.759 -3.614 -8.495 1.00 91.31 730 ILE A N 1
ATOM 5681 C CA . ILE A 1 730 ? 5.288 -2.314 -8.929 1.00 91.31 730 ILE A CA 1
ATOM 5682 C C . ILE A 1 730 ? 4.392 -1.164 -8.434 1.00 91.31 730 ILE A C 1
ATOM 5684 O O . ILE A 1 730 ? 3.174 -1.320 -8.272 1.00 91.31 730 ILE A O 1
ATOM 5688 N N . ASN A 1 731 ? 5.003 -0.005 -8.179 1.00 91.25 731 ASN A N 1
ATOM 5689 C CA . ASN A 1 731 ? 4.348 1.211 -7.685 1.00 91.25 731 ASN A CA 1
ATOM 5690 C C . ASN A 1 731 ? 3.681 1.075 -6.300 1.00 91.25 731 ASN A C 1
ATOM 5692 O O . ASN A 1 731 ? 2.825 1.881 -5.946 1.00 91.25 731 ASN A O 1
ATOM 5696 N N . GLN A 1 732 ? 4.059 0.075 -5.494 1.00 92.25 732 GLN A N 1
ATOM 5697 C CA . GLN A 1 732 ? 3.591 -0.063 -4.109 1.00 92.25 732 GLN A CA 1
ATOM 5698 C C . GLN A 1 732 ? 4.357 0.845 -3.133 1.00 92.25 732 GLN A C 1
ATOM 5700 O O . GLN A 1 732 ? 5.517 1.188 -3.349 1.00 92.25 732 GLN A O 1
ATOM 5705 N N . PHE A 1 733 ? 3.741 1.135 -1.985 1.00 94.81 733 PHE A N 1
ATOM 5706 C CA . PHE A 1 733 ? 4.445 1.629 -0.796 1.00 94.81 733 PHE A CA 1
ATOM 5707 C C . PHE A 1 733 ? 4.550 0.494 0.229 1.00 94.81 733 PHE A C 1
ATOM 5709 O O . PHE A 1 733 ? 3.526 0.196 0.854 1.00 94.81 733 PHE A O 1
ATOM 5716 N N . PRO A 1 734 ? 5.738 -0.107 0.447 1.00 95.19 734 PRO A N 1
ATOM 5717 C CA . PRO A 1 734 ? 5.883 -1.249 1.346 1.00 95.19 734 PRO A CA 1
ATOM 5718 C C . PRO A 1 734 ? 5.399 -0.977 2.773 1.00 95.19 734 PRO A C 1
ATOM 5720 O O . PRO A 1 734 ? 5.617 0.104 3.330 1.00 95.19 734 PRO A O 1
ATOM 5723 N N . GLU A 1 735 ? 4.768 -1.982 3.373 1.00 94.44 735 GLU A N 1
ATOM 5724 C CA . GLU A 1 735 ? 4.352 -1.977 4.773 1.00 94.44 735 GLU A CA 1
ATOM 5725 C C . GLU A 1 735 ? 5.521 -2.409 5.668 1.00 94.44 735 GLU A C 1
ATOM 5727 O O . GLU A 1 735 ? 6.027 -3.524 5.562 1.00 94.44 735 GLU A O 1
ATOM 5732 N N . TRP A 1 736 ? 5.971 -1.522 6.563 1.00 94.44 736 TRP A N 1
ATOM 5733 C CA . TRP A 1 736 ? 7.096 -1.805 7.464 1.00 94.44 736 TRP A CA 1
ATOM 5734 C C . TRP A 1 736 ? 6.605 -2.233 8.845 1.00 94.44 736 TRP A C 1
ATOM 5736 O O . TRP A 1 736 ? 6.571 -3.421 9.149 1.00 94.44 736 TRP A O 1
ATOM 5746 N N . PHE A 1 737 ? 6.236 -1.286 9.718 1.00 95.19 737 PHE A N 1
ATOM 5747 C CA . PHE A 1 737 ? 5.507 -1.557 10.958 1.00 95.19 737 PHE A CA 1
ATOM 5748 C C . PHE A 1 737 ? 4.050 -1.186 10.805 1.00 95.19 737 PHE A C 1
ATOM 5750 O O . PHE A 1 737 ? 3.706 -0.009 10.738 1.00 95.19 737 PHE A O 1
ATOM 5757 N N . THR A 1 738 ? 3.207 -2.205 10.845 1.00 94.12 738 THR A N 1
ATOM 5758 C CA . THR A 1 738 ? 1.767 -2.041 10.832 1.00 94.12 738 THR A CA 1
ATOM 5759 C C . THR A 1 738 ? 1.216 -2.282 12.230 1.00 94.12 738 THR A C 1
ATOM 5761 O O . THR A 1 738 ? 1.473 -3.301 12.875 1.00 94.12 738 THR A O 1
ATOM 5764 N N . ALA A 1 739 ? 0.470 -1.305 12.737 1.00 92.50 739 ALA A N 1
ATOM 5765 C CA . ALA A 1 739 ? -0.308 -1.489 13.947 1.00 92.50 739 ALA A CA 1
ATOM 5766 C C . ALA A 1 739 ? -1.600 -2.228 13.575 1.00 92.50 739 ALA A C 1
ATOM 5768 O O . ALA A 1 739 ? -2.452 -1.714 12.857 1.00 92.50 739 ALA A O 1
ATOM 5769 N N . GLU A 1 740 ? -1.748 -3.452 14.047 1.00 88.25 740 GLU A N 1
ATOM 5770 C CA . GLU A 1 740 ? -2.910 -4.295 13.802 1.00 88.25 740 GLU A CA 1
ATOM 5771 C C . GLU A 1 740 ? -4.071 -3.865 14.692 1.00 88.25 740 GLU A C 1
ATOM 5773 O O . GLU A 1 740 ? -3.954 -3.819 15.919 1.00 88.25 740 GLU A O 1
ATOM 5778 N N . ARG A 1 741 ? -5.225 -3.587 14.083 1.00 80.44 741 ARG A N 1
ATOM 5779 C CA . ARG A 1 741 ? -6.399 -3.017 14.762 1.00 80.44 741 ARG A CA 1
ATOM 5780 C C . ARG A 1 741 ? -6.784 -3.746 16.058 1.00 80.44 741 ARG A C 1
ATOM 5782 O O . ARG A 1 741 ? -7.139 -3.106 17.048 1.00 80.44 741 ARG A O 1
ATOM 5789 N N . HIS A 1 742 ? -6.715 -5.076 16.025 1.00 72.50 742 HIS A N 1
ATOM 5790 C CA . HIS A 1 742 ? -7.158 -6.000 17.071 1.00 72.50 742 HIS A CA 1
ATOM 5791 C C . HIS A 1 742 ? -6.059 -6.358 18.091 1.00 72.50 742 HIS A C 1
ATOM 5793 O O . HIS A 1 742 ? -6.328 -7.049 19.080 1.00 72.50 742 HIS A O 1
ATOM 5799 N N . LEU A 1 743 ? -4.825 -5.902 17.865 1.00 84.31 743 LEU A N 1
ATOM 5800 C CA . LEU A 1 743 ? -3.728 -6.037 18.818 1.00 84.31 743 LEU A CA 1
ATOM 5801 C C . LEU A 1 743 ? -3.736 -4.867 19.808 1.00 84.31 743 LEU A C 1
ATOM 5803 O O . LEU A 1 743 ? -4.277 -3.789 19.547 1.00 84.31 743 LEU A O 1
ATOM 5807 N N . ARG A 1 744 ? -3.147 -5.101 20.977 1.00 88.94 744 ARG A N 1
ATOM 5808 C CA . ARG A 1 744 ? -2.899 -4.106 22.017 1.00 88.94 744 ARG A CA 1
ATOM 5809 C C . ARG A 1 744 ? -1.407 -3.845 22.088 1.00 88.94 744 ARG A C 1
ATOM 5811 O O . ARG A 1 744 ? -0.594 -4.768 22.041 1.00 88.94 744 ARG A O 1
ATOM 5818 N N . TYR A 1 745 ? -1.067 -2.576 22.227 1.00 93.44 745 TYR A N 1
ATOM 5819 C CA . TYR A 1 745 ? 0.291 -2.074 22.212 1.00 93.44 745 TYR A CA 1
ATOM 5820 C C . TYR A 1 745 ? 0.564 -1.289 23.486 1.00 93.44 745 TYR A C 1
ATOM 5822 O O . TYR A 1 745 ? -0.147 -0.334 23.800 1.00 93.44 745 TYR A O 1
ATOM 5830 N N . ALA A 1 746 ? 1.623 -1.658 24.199 1.00 94.12 746 ALA A N 1
ATOM 5831 C CA . ALA A 1 746 ? 2.202 -0.805 25.219 1.00 94.12 746 ALA A CA 1
ATOM 5832 C C . ALA A 1 746 ? 3.050 0.266 24.534 1.00 94.12 746 ALA A C 1
ATOM 5834 O O . ALA A 1 746 ? 3.976 -0.041 23.783 1.00 94.12 746 ALA A O 1
ATOM 5835 N N . VAL A 1 747 ? 2.722 1.524 24.806 1.00 95.00 747 VAL A N 1
ATOM 5836 C CA . VAL A 1 747 ? 3.479 2.697 24.382 1.00 95.00 747 VAL A CA 1
ATOM 5837 C C . VAL A 1 747 ? 4.128 3.303 25.614 1.00 95.00 747 VAL A C 1
ATOM 5839 O O . VAL A 1 747 ? 3.440 3.824 26.496 1.00 95.00 747 VAL A O 1
ATOM 5842 N N . ARG A 1 748 ? 5.455 3.250 25.666 1.00 93.62 748 ARG A N 1
ATOM 5843 C CA . ARG A 1 748 ? 6.258 3.718 26.793 1.00 93.62 748 ARG A CA 1
ATOM 5844 C C . ARG A 1 748 ? 7.140 4.886 26.372 1.00 93.62 748 ARG A C 1
ATOM 5846 O O . ARG A 1 748 ? 7.898 4.777 25.412 1.00 93.62 748 ARG A O 1
ATOM 5853 N N . GLY A 1 749 ? 7.069 5.993 27.111 1.00 90.25 749 GLY A N 1
ATOM 5854 C CA . GLY A 1 749 ? 8.069 7.058 27.001 1.00 90.25 749 GLY A CA 1
ATOM 5855 C C . GLY A 1 749 ? 9.395 6.592 27.601 1.00 90.25 749 GLY A C 1
ATOM 5856 O O . GLY A 1 749 ? 9.415 6.141 28.744 1.00 90.25 749 GLY A O 1
ATOM 5857 N N . MET A 1 750 ? 10.488 6.671 26.842 1.00 82.31 750 MET A N 1
ATOM 5858 C CA . MET A 1 750 ? 11.811 6.226 27.305 1.00 82.31 750 MET A CA 1
ATOM 5859 C C . MET A 1 750 ? 12.592 7.316 28.056 1.00 82.31 750 MET A C 1
ATOM 5861 O O . MET A 1 750 ? 13.645 7.029 28.620 1.00 82.31 750 MET A O 1
ATOM 5865 N N . ASP A 1 751 ? 12.077 8.545 28.096 1.00 77.81 751 ASP A N 1
ATOM 5866 C CA . ASP A 1 751 ? 12.678 9.657 28.837 1.00 77.81 751 ASP A CA 1
ATOM 5867 C C . ASP A 1 751 ? 12.319 9.590 30.339 1.00 77.81 751 ASP A C 1
ATOM 5869 O O . ASP A 1 751 ? 11.342 8.943 30.734 1.00 77.81 751 ASP A O 1
ATOM 5873 N N . GLU A 1 752 ? 13.073 10.288 31.198 1.00 51.84 752 GLU A N 1
ATOM 5874 C CA . GLU A 1 752 ? 12.821 10.317 32.648 1.00 51.84 752 GLU A CA 1
ATOM 5875 C C . GLU A 1 752 ? 11.373 10.740 32.978 1.00 51.84 752 GLU A C 1
ATOM 5877 O O . GLU A 1 752 ? 10.907 11.813 32.590 1.00 51.84 752 GLU A O 1
ATOM 5882 N N . GLY A 1 753 ? 10.647 9.879 33.706 1.00 58.84 753 GLY A N 1
ATOM 5883 C CA . GLY A 1 753 ? 9.240 10.091 34.076 1.00 58.84 753 GLY A CA 1
ATOM 5884 C C . GLY A 1 753 ? 8.206 9.635 33.035 1.00 58.84 753 GLY A C 1
ATOM 5885 O O . GLY A 1 753 ? 7.015 9.885 33.224 1.00 58.84 753 GLY A O 1
ATOM 5886 N N . GLY A 1 754 ? 8.625 8.969 31.952 1.00 66.06 754 GLY A N 1
ATOM 5887 C CA . GLY A 1 754 ? 7.727 8.412 30.940 1.00 66.06 754 GLY A CA 1
ATOM 5888 C C . GLY A 1 754 ? 6.842 7.280 31.476 1.00 66.06 754 GLY A C 1
ATOM 5889 O O . GLY A 1 754 ? 7.331 6.218 31.858 1.00 66.06 754 GLY A O 1
ATOM 5890 N N . GLY A 1 755 ? 5.525 7.501 31.489 1.00 76.38 755 GLY A N 1
ATOM 5891 C CA . GLY A 1 755 ? 4.541 6.457 31.781 1.00 76.38 755 GLY A CA 1
ATOM 5892 C C . GLY A 1 755 ? 4.394 5.462 30.626 1.00 76.38 755 GLY A C 1
ATOM 5893 O O . GLY A 1 755 ? 4.626 5.800 29.462 1.00 76.38 755 GLY A O 1
ATOM 5894 N N . GLU A 1 756 ? 3.986 4.238 30.951 1.00 89.38 756 GLU A N 1
ATOM 5895 C CA . GLU A 1 756 ? 3.512 3.254 29.978 1.00 89.38 756 GLU A CA 1
ATOM 5896 C C . GLU A 1 756 ? 1.988 3.347 29.881 1.00 89.38 756 GLU A C 1
ATOM 5898 O O . GLU A 1 756 ? 1.294 3.454 30.894 1.00 89.38 756 GLU A O 1
ATOM 5903 N N . ARG A 1 757 ? 1.466 3.334 28.656 1.00 91.00 757 ARG A N 1
ATOM 5904 C CA . ARG A 1 757 ? 0.030 3.246 28.386 1.00 91.00 757 ARG A CA 1
ATOM 5905 C C . ARG A 1 757 ? -0.238 2.125 27.404 1.00 91.00 757 ARG A C 1
ATOM 5907 O O . ARG A 1 757 ? 0.501 1.968 26.437 1.00 91.00 757 ARG A O 1
ATOM 5914 N N . GLU A 1 758 ? -1.318 1.398 27.620 1.00 91.25 758 GLU A N 1
ATOM 5915 C CA . GLU A 1 758 ? -1.784 0.390 26.680 1.00 91.25 758 GLU A CA 1
ATOM 5916 C C . GLU A 1 758 ? -2.845 0.994 25.758 1.00 91.25 758 GLU A C 1
ATOM 5918 O O . GLU A 1 758 ? -3.764 1.676 26.215 1.00 91.25 758 GLU A O 1
ATOM 5923 N N . LEU A 1 759 ? -2.696 0.776 24.455 1.00 86.75 759 LEU A N 1
ATOM 5924 C CA . LEU A 1 759 ? -3.593 1.262 23.411 1.00 86.75 759 LEU A CA 1
ATOM 5925 C C . LEU A 1 759 ? -3.991 0.097 22.504 1.00 86.75 759 LEU A C 1
ATOM 5927 O O . LEU A 1 759 ? -3.182 -0.792 22.255 1.00 86.75 759 LEU A O 1
ATOM 5931 N N . SER A 1 760 ? -5.205 0.109 21.956 1.00 85.19 760 SER A N 1
ATOM 5932 C CA . SER A 1 760 ? -5.511 -0.744 20.801 1.00 85.19 760 SER A CA 1
ATOM 5933 C C . SER A 1 760 ? -4.722 -0.276 19.573 1.00 85.19 760 SER A C 1
ATOM 5935 O O . SER A 1 760 ? -4.345 0.896 19.489 1.00 85.19 760 SER A O 1
ATOM 5937 N N . GLY A 1 761 ? -4.514 -1.150 18.586 1.00 85.56 761 GLY A N 1
ATOM 5938 C CA . GLY A 1 761 ? -3.896 -0.759 17.316 1.00 85.56 761 GLY A CA 1
ATOM 5939 C C . GLY A 1 761 ? -4.650 0.378 16.626 1.00 85.56 761 GLY A C 1
ATOM 5940 O O . GLY A 1 761 ? -4.027 1.329 16.162 1.00 85.56 761 GLY A O 1
ATOM 5941 N N . ALA A 1 762 ? -5.987 0.365 16.684 1.00 81.75 762 ALA A N 1
ATOM 5942 C CA . ALA A 1 762 ? -6.821 1.455 16.169 1.00 81.75 762 ALA A CA 1
ATOM 5943 C C . ALA A 1 762 ? -6.502 2.813 16.823 1.00 81.75 762 ALA A C 1
ATOM 5945 O O . ALA A 1 762 ? -6.423 3.837 16.147 1.00 81.75 762 ALA A O 1
ATOM 5946 N N . ALA A 1 763 ? -6.301 2.829 18.145 1.00 82.44 763 ALA A N 1
ATOM 5947 C CA . ALA A 1 763 ? -5.920 4.038 18.871 1.00 82.44 763 ALA A CA 1
ATOM 5948 C C . ALA A 1 763 ? -4.460 4.445 18.601 1.00 82.44 763 ALA A C 1
ATOM 5950 O O . ALA A 1 763 ? -4.124 5.627 18.685 1.00 82.44 763 ALA A O 1
ATOM 5951 N N . LEU A 1 764 ? -3.595 3.483 18.266 1.00 91.38 764 LEU A N 1
ATOM 5952 C CA . LEU A 1 764 ? -2.196 3.724 17.926 1.00 91.38 764 LEU A CA 1
ATOM 5953 C C . LEU A 1 764 ? -2.024 4.356 16.536 1.00 91.38 764 LEU A C 1
ATOM 5955 O O . LEU A 1 764 ? -1.132 5.185 16.381 1.00 91.38 764 LEU A O 1
ATOM 5959 N N . TRP A 1 765 ? -2.891 4.045 15.560 1.00 91.06 765 TRP A N 1
ATOM 5960 C CA . TRP A 1 765 ? -2.839 4.601 14.193 1.00 91.06 765 TRP A CA 1
ATOM 5961 C C . TRP A 1 765 ? -2.685 6.117 14.142 1.00 91.06 765 TRP A C 1
ATOM 5963 O O . TRP A 1 765 ? -2.053 6.643 13.230 1.00 91.06 765 TRP A O 1
ATOM 5973 N N . ARG A 1 766 ? -3.254 6.831 15.116 1.00 92.38 766 ARG A N 1
ATOM 5974 C CA . ARG A 1 766 ? -3.180 8.289 15.215 1.00 92.38 766 ARG A CA 1
ATOM 5975 C C . ARG A 1 766 ? -2.825 8.707 16.633 1.00 92.38 766 ARG A C 1
ATOM 5977 O O . ARG A 1 766 ? -3.690 9.141 17.388 1.00 92.38 766 ARG A O 1
ATOM 5984 N N . LEU A 1 767 ? -1.545 8.622 16.984 1.00 93.75 767 LEU A N 1
ATOM 5985 C CA . LEU A 1 767 ? -1.060 8.941 18.324 1.00 93.75 767 LEU A CA 1
ATOM 5986 C C . LEU A 1 767 ? -0.777 10.447 18.488 1.00 93.75 767 LEU A C 1
ATOM 5988 O O . LEU A 1 767 ? 0.188 10.941 17.902 1.00 93.75 767 LEU A O 1
ATOM 5992 N N . PRO A 1 768 ? -1.537 11.206 19.302 1.00 93.81 768 PRO A N 1
ATOM 5993 C CA . PRO A 1 768 ? -1.254 12.622 19.513 1.00 93.81 768 PRO A CA 1
ATOM 5994 C C . PRO A 1 768 ? 0.034 12.809 20.319 1.00 93.81 768 PRO A C 1
ATOM 5996 O O . PRO A 1 768 ? 0.251 12.121 21.324 1.00 93.81 768 PRO A O 1
ATOM 5999 N N . LEU A 1 769 ? 0.860 13.772 19.909 1.00 93.12 769 LEU A N 1
ATOM 6000 C CA . LEU A 1 769 ? 2.115 14.106 20.576 1.00 93.12 769 LEU A CA 1
ATOM 6001 C C . LEU A 1 769 ? 2.396 15.615 20.487 1.00 93.12 769 LEU A C 1
ATOM 6003 O O . LEU A 1 769 ? 1.989 16.299 19.546 1.00 93.12 769 LEU A O 1
ATOM 6007 N N . ALA A 1 770 ? 3.090 16.143 21.493 1.00 94.06 770 ALA A N 1
ATOM 6008 C CA . ALA A 1 770 ? 3.597 17.507 21.491 1.00 94.06 770 ALA A CA 1
ATOM 6009 C C . ALA A 1 770 ? 5.048 17.532 21.983 1.00 94.06 770 ALA A C 1
ATOM 6011 O O . ALA A 1 770 ? 5.394 16.812 22.920 1.00 94.06 770 ALA A O 1
ATOM 6012 N N . LEU A 1 771 ? 5.861 18.378 21.355 1.00 94.75 771 LEU A N 1
ATOM 6013 C CA . LEU A 1 771 ? 7.271 18.606 21.649 1.00 94.75 771 LEU A CA 1
ATOM 6014 C C . LEU A 1 771 ? 7.491 20.084 21.966 1.00 94.75 771 LEU A C 1
ATOM 6016 O O . LEU A 1 771 ? 6.938 20.971 21.310 1.00 94.75 771 LEU A O 1
ATOM 6020 N N . LYS A 1 772 ? 8.323 20.359 22.962 1.00 94.19 772 LYS A N 1
ATOM 6021 C CA . LYS A 1 772 ? 8.888 21.680 23.227 1.00 94.19 772 LYS A CA 1
ATOM 6022 C C . LYS A 1 772 ? 10.084 21.932 22.294 1.00 94.19 772 LYS A C 1
ATOM 6024 O O . LYS A 1 772 ? 10.694 20.978 21.812 1.00 94.19 772 LYS A O 1
ATOM 6029 N N . PRO A 1 773 ? 10.472 23.202 22.083 1.00 95.00 773 PRO A N 1
ATOM 6030 C CA . PRO A 1 773 ? 11.666 23.535 21.309 1.00 95.00 773 PRO A CA 1
ATOM 6031 C C . PRO A 1 773 ? 12.914 22.810 21.834 1.00 95.00 773 PRO A C 1
ATOM 6033 O O . PRO A 1 773 ? 13.248 22.925 23.014 1.00 95.00 773 PRO A O 1
ATOM 6036 N N . GLY A 1 774 ? 13.596 22.068 20.961 1.00 90.06 774 GLY A N 1
ATOM 6037 C CA . GLY A 1 774 ? 14.820 21.324 21.269 1.00 90.06 774 GLY A CA 1
ATOM 6038 C C . GLY A 1 774 ? 14.620 20.016 22.042 1.00 90.06 774 GLY A C 1
ATOM 6039 O O . GLY A 1 774 ? 15.611 19.335 22.304 1.00 90.06 774 GLY A O 1
ATOM 6040 N N . GLU A 1 775 ? 13.381 19.658 22.393 1.00 90.81 775 GLU A N 1
ATOM 6041 C CA . GLU A 1 775 ? 13.053 18.415 23.097 1.00 90.81 775 GLU A CA 1
ATOM 6042 C C . GLU A 1 775 ? 13.215 17.210 22.166 1.00 90.81 775 GLU A C 1
ATOM 6044 O O . GLU A 1 775 ? 12.670 17.189 21.060 1.00 90.81 775 GLU A O 1
ATOM 6049 N N . THR A 1 776 ? 13.937 16.196 22.641 1.00 91.50 776 THR A N 1
ATOM 6050 C CA . THR A 1 776 ? 13.933 14.854 22.053 1.00 91.50 776 THR A CA 1
ATOM 6051 C C . THR A 1 776 ? 12.935 14.001 22.826 1.00 91.50 776 THR A C 1
ATOM 6053 O O . THR A 1 776 ? 12.988 13.960 24.053 1.00 91.50 776 THR A O 1
ATOM 6056 N N . ARG A 1 777 ? 12.034 13.320 22.116 1.00 92.38 777 ARG A N 1
ATOM 6057 C CA . ARG A 1 777 ? 11.134 12.305 22.667 1.00 92.38 777 ARG A CA 1
ATOM 6058 C C . ARG A 1 777 ? 11.455 10.949 22.086 1.00 92.38 777 ARG A C 1
ATOM 6060 O O . ARG A 1 777 ? 11.473 10.797 20.864 1.00 92.38 777 ARG A O 1
ATOM 6067 N N . ARG A 1 778 ? 11.609 9.961 22.965 1.00 93.75 778 ARG A N 1
ATOM 6068 C CA . ARG A 1 778 ? 11.721 8.554 22.580 1.00 93.75 778 ARG A CA 1
ATOM 6069 C C . ARG A 1 778 ? 10.520 7.752 23.048 1.00 93.75 778 ARG A C 1
ATOM 6071 O O . ARG A 1 778 ? 10.136 7.815 24.218 1.00 93.75 778 ARG A O 1
ATOM 6078 N N . LEU A 1 779 ? 9.936 6.990 22.131 1.00 95.06 779 LEU A N 1
ATOM 6079 C CA . LEU A 1 779 ? 8.809 6.101 22.395 1.00 95.06 779 LEU A CA 1
ATOM 6080 C C . LEU A 1 779 ? 9.199 4.670 22.042 1.00 95.06 779 LEU A C 1
ATOM 6082 O O . LEU A 1 779 ? 9.670 4.417 20.937 1.00 95.06 779 LEU A O 1
ATOM 6086 N N . GLN A 1 780 ? 8.944 3.739 22.954 1.00 95.12 780 GLN A N 1
ATOM 6087 C CA . GLN A 1 780 ? 8.945 2.313 22.659 1.00 95.12 780 GLN A CA 1
ATOM 6088 C C . GLN A 1 780 ? 7.500 1.850 22.479 1.00 95.12 780 GLN A C 1
ATOM 6090 O O . GLN A 1 780 ? 6.650 2.122 23.329 1.00 95.12 780 GLN A O 1
ATOM 6095 N N . VAL A 1 781 ? 7.227 1.149 21.383 1.00 96.31 781 VAL A N 1
ATOM 6096 C CA . VAL A 1 781 ? 5.929 0.550 21.076 1.00 96.31 781 VAL A CA 1
ATOM 6097 C C . VAL A 1 781 ? 6.106 -0.957 20.975 1.00 96.31 781 VAL A C 1
ATOM 6099 O O . VAL A 1 781 ? 6.858 -1.445 20.132 1.00 96.31 781 VAL A O 1
ATOM 6102 N N . ARG A 1 782 ? 5.416 -1.699 21.838 1.00 94.69 782 ARG A N 1
ATOM 6103 C CA . ARG A 1 782 ? 5.509 -3.159 21.913 1.00 94.69 782 ARG A CA 1
ATOM 6104 C C . ARG A 1 782 ? 4.120 -3.771 21.898 1.00 94.69 782 ARG A C 1
ATOM 6106 O O . ARG A 1 782 ? 3.254 -3.330 22.647 1.00 94.69 782 ARG A O 1
ATOM 6113 N N . GLU A 1 783 ? 3.921 -4.803 21.089 1.00 91.81 783 GLU A N 1
ATOM 6114 C CA . GLU A 1 783 ? 2.720 -5.632 21.171 1.00 91.81 783 GLU A CA 1
ATOM 6115 C C . GLU A 1 783 ? 2.664 -6.334 22.539 1.00 91.81 783 GLU A C 1
ATOM 6117 O O . GLU A 1 783 ? 3.621 -6.985 22.954 1.00 91.81 783 GLU A O 1
ATOM 6122 N N . VAL A 1 784 ? 1.557 -6.184 23.266 1.00 89.75 784 VAL A N 1
ATOM 6123 C CA . VAL A 1 784 ? 1.366 -6.779 24.605 1.00 89.75 784 VAL A CA 1
ATOM 6124 C C . VAL A 1 784 ? 0.208 -7.768 24.676 1.00 89.75 784 VAL A C 1
ATOM 6126 O O . VAL A 1 784 ? -0.001 -8.409 25.704 1.00 89.75 784 VAL A O 1
ATOM 6129 N N . GLY A 1 785 ? -0.526 -7.941 23.580 1.00 80.38 785 GLY A N 1
ATOM 6130 C CA . GLY A 1 785 ? -1.494 -9.016 23.442 1.00 80.38 785 GLY A CA 1
ATOM 6131 C C . GLY A 1 785 ? -2.568 -8.720 22.411 1.00 80.38 785 GLY A C 1
ATOM 6132 O O . GLY A 1 785 ? -2.589 -7.674 21.772 1.00 80.38 785 GLY A O 1
ATOM 6133 N N . ARG A 1 786 ? -3.516 -9.645 22.295 1.00 69.38 786 ARG A N 1
ATOM 6134 C CA . ARG A 1 786 ? -4.743 -9.471 21.514 1.00 69.38 786 ARG A CA 1
ATOM 6135 C C . ARG A 1 786 ? -5.868 -8.954 22.396 1.00 69.38 786 ARG A C 1
ATOM 6137 O O . ARG A 1 786 ? -5.975 -9.341 23.563 1.00 69.38 786 ARG A O 1
ATOM 6144 N N . THR A 1 787 ? -6.730 -8.113 21.840 1.00 64.12 787 THR A N 1
ATOM 6145 C CA . THR A 1 787 ? -8.102 -8.025 22.341 1.00 64.12 787 THR A CA 1
ATOM 6146 C C . THR A 1 787 ? -8.835 -9.237 21.771 1.00 64.12 787 THR A C 1
ATOM 6148 O O . THR A 1 787 ? -8.861 -9.419 20.555 1.00 64.12 787 THR A O 1
ATOM 6151 N N . ALA A 1 788 ? -9.375 -10.110 22.623 1.00 64.25 788 ALA A N 1
ATOM 6152 C CA . ALA A 1 788 ? -10.198 -11.224 22.158 1.00 64.25 788 ALA A CA 1
ATOM 6153 C C . ALA A 1 788 ? -11.542 -10.663 21.679 1.00 64.25 788 ALA A C 1
ATOM 6155 O O . ALA A 1 788 ? -12.463 -10.474 22.468 1.00 64.25 788 ALA A O 1
ATOM 6156 N N . LEU A 1 789 ? -11.611 -10.320 20.396 1.00 75.12 789 LEU A N 1
ATOM 6157 C CA . LEU A 1 789 ? -12.844 -9.905 19.743 1.00 75.12 789 LEU A CA 1
ATOM 6158 C C . LEU A 1 789 ? -13.545 -11.127 19.174 1.00 75.12 789 LEU A C 1
ATOM 6160 O O . LEU A 1 789 ? -12.891 -12.106 18.802 1.00 75.12 789 LEU A O 1
ATOM 6164 N N . ARG A 1 790 ? -14.873 -11.044 19.080 1.00 86.38 790 ARG A N 1
ATOM 6165 C CA . ARG A 1 790 ? -15.680 -12.051 18.394 1.00 86.38 790 ARG A CA 1
ATOM 6166 C C . ARG A 1 790 ? -15.506 -13.473 18.964 1.00 86.38 790 ARG A C 1
ATOM 6168 O O . ARG A 1 790 ? -15.369 -14.450 18.227 1.00 86.38 790 ARG A O 1
ATOM 6175 N N . ALA A 1 791 ? -15.470 -13.608 20.293 1.00 86.12 791 ALA A N 1
ATOM 6176 C CA . ALA A 1 791 ? -15.258 -14.890 20.975 1.00 86.12 791 ALA A CA 1
ATOM 6177 C C . ALA A 1 791 ? -16.325 -15.950 20.643 1.00 86.12 791 ALA A C 1
ATOM 6179 O O . ALA A 1 791 ? -16.054 -17.144 20.751 1.00 86.12 791 ALA A O 1
ATOM 6180 N N . ALA A 1 792 ? -17.511 -15.515 20.219 1.00 89.56 792 ALA A N 1
ATOM 6181 C CA . ALA A 1 792 ? -18.615 -16.352 19.782 1.00 89.56 792 ALA A CA 1
ATOM 6182 C C . ALA A 1 792 ? -18.718 -16.457 18.247 1.00 89.56 792 ALA A C 1
ATOM 6184 O O . ALA A 1 792 ? -19.791 -16.765 17.739 1.00 89.56 792 ALA A O 1
ATOM 6185 N N . ALA A 1 793 ? -17.629 -16.222 17.501 1.00 91.88 793 ALA A N 1
ATOM 6186 C CA . ALA A 1 793 ? -17.601 -16.441 16.053 1.00 91.88 793 ALA A CA 1
ATOM 6187 C C . ALA A 1 793 ? -18.086 -17.853 15.687 1.00 91.88 793 ALA A C 1
ATOM 6189 O O . ALA A 1 793 ? -17.722 -18.829 16.354 1.00 91.88 793 ALA A O 1
ATOM 6190 N N . TYR A 1 794 ? -18.851 -17.973 14.602 1.00 91.56 794 TYR A N 1
ATOM 6191 C CA . TYR A 1 794 ? -19.268 -19.277 14.088 1.00 91.56 794 TYR A CA 1
ATOM 6192 C C . TYR A 1 794 ? -18.054 -20.135 13.688 1.00 91.56 794 TYR A C 1
ATOM 6194 O O . TYR A 1 794 ? -17.198 -19.704 12.916 1.00 91.56 794 TYR A O 1
ATOM 6202 N N . ARG A 1 795 ? -17.964 -21.359 14.225 1.00 89.06 795 ARG A N 1
ATOM 6203 C CA . ARG A 1 795 ? -16.863 -22.314 13.954 1.00 89.06 795 ARG A CA 1
ATOM 6204 C C . ARG A 1 795 ? -17.318 -23.760 13.774 1.00 89.06 795 ARG A C 1
ATOM 6206 O O . ARG A 1 795 ? -16.478 -24.644 13.621 1.00 89.06 795 ARG A O 1
ATOM 6213 N N . ALA A 1 796 ? -18.619 -24.016 13.870 1.00 84.06 796 ALA A N 1
ATOM 6214 C CA . ALA A 1 796 ? -19.143 -25.353 13.646 1.00 84.06 796 ALA A CA 1
ATOM 6215 C C . ALA A 1 796 ? -18.992 -25.734 12.165 1.00 84.06 796 ALA A C 1
ATOM 6217 O O . ALA A 1 796 ? -18.878 -24.869 11.303 1.00 84.06 796 ALA A O 1
ATOM 6218 N N . SER A 1 797 ? -18.976 -27.036 11.893 1.00 85.12 797 SER A N 1
ATOM 6219 C CA . SER A 1 797 ? -18.893 -27.586 10.534 1.00 85.12 797 SER A CA 1
ATOM 6220 C C . SER A 1 797 ? -20.001 -28.606 10.254 1.00 85.12 797 SER A C 1
ATOM 6222 O O . SER A 1 797 ? -19.884 -29.415 9.336 1.00 85.12 797 SER A O 1
ATOM 6224 N N . ASP A 1 798 ? -21.044 -28.629 11.091 1.00 90.25 798 ASP A N 1
ATOM 6225 C CA . ASP A 1 798 ? -22.217 -29.484 10.935 1.00 90.25 798 ASP A CA 1
ATOM 6226 C C . ASP A 1 798 ? -23.489 -28.823 11.499 1.00 90.25 798 ASP A C 1
ATOM 6228 O O . ASP A 1 798 ? -23.444 -27.847 12.253 1.00 90.25 798 ASP A O 1
ATOM 6232 N N . ALA A 1 799 ? -24.646 -29.380 11.134 1.00 93.88 799 ALA A N 1
ATOM 6233 C CA . ALA A 1 799 ? -25.952 -28.839 11.500 1.00 93.88 799 ALA A CA 1
ATOM 6234 C C . ALA A 1 799 ? -26.233 -28.843 13.015 1.00 93.88 799 ALA A C 1
ATOM 6236 O O . ALA A 1 799 ? -26.997 -28.005 13.495 1.00 93.88 799 ALA A O 1
ATOM 6237 N N . ALA A 1 800 ? -25.677 -29.795 13.771 1.00 94.69 800 ALA A N 1
ATOM 6238 C CA . ALA A 1 800 ? -25.935 -29.913 15.206 1.00 94.69 800 ALA A CA 1
ATOM 6239 C C . ALA A 1 800 ? -25.155 -28.845 15.982 1.00 94.69 800 ALA A C 1
ATOM 6241 O O . ALA A 1 800 ? -25.737 -28.129 16.798 1.00 94.69 800 ALA A O 1
ATOM 6242 N N . GLY A 1 801 ? -23.868 -28.688 15.666 1.00 93.00 801 GLY A N 1
ATOM 6243 C CA . GLY A 1 801 ? -23.027 -27.620 16.185 1.00 93.00 801 GLY A CA 1
ATOM 6244 C C . GLY A 1 801 ? -23.554 -26.243 15.796 1.00 93.00 801 GLY A C 1
ATOM 6245 O O . GLY A 1 801 ? -23.547 -25.339 16.628 1.00 93.00 801 GLY A O 1
ATOM 6246 N N . ALA A 1 802 ? -24.092 -26.093 14.580 1.00 94.56 802 ALA A N 1
ATOM 6247 C CA . ALA A 1 802 ? -24.698 -24.840 14.150 1.00 94.56 802 ALA A CA 1
ATOM 6248 C C . ALA A 1 802 ? -25.904 -24.438 15.007 1.00 94.56 802 ALA A C 1
ATOM 6250 O O . ALA A 1 802 ? -25.979 -23.298 15.458 1.00 94.56 802 ALA A O 1
ATOM 6251 N N . ARG A 1 803 ? -26.822 -25.373 15.284 1.00 96.50 803 ARG A N 1
ATOM 6252 C CA . ARG A 1 803 ? -27.998 -25.108 16.130 1.00 96.50 803 ARG A CA 1
ATOM 6253 C C . ARG A 1 803 ? -27.614 -24.792 17.572 1.00 96.50 803 ARG A C 1
ATOM 6255 O O . ARG A 1 803 ? -28.126 -23.822 18.119 1.00 96.50 803 ARG A O 1
ATOM 6262 N N . ALA A 1 804 ? -26.684 -25.554 18.150 1.00 94.94 804 ALA A N 1
ATOM 6263 C CA . ALA A 1 804 ? -26.191 -25.298 19.504 1.00 94.94 804 ALA A CA 1
ATOM 6264 C C . ALA A 1 804 ? -25.562 -23.899 19.615 1.00 94.94 804 ALA A C 1
ATOM 6266 O O . ALA A 1 804 ? -25.883 -23.133 20.517 1.00 94.94 804 ALA A O 1
ATOM 6267 N N . TRP A 1 805 ? -24.736 -23.526 18.635 1.00 97.06 805 TRP A N 1
ATOM 6268 C CA . TRP A 1 805 ? -24.157 -22.190 18.564 1.00 97.06 805 TRP A CA 1
ATOM 6269 C C . TRP A 1 805 ? -25.226 -21.093 18.432 1.00 97.06 805 TRP A C 1
ATOM 6271 O O . TRP A 1 805 ? -25.152 -20.083 19.131 1.00 97.06 805 TRP A O 1
ATOM 6281 N N . GLN A 1 806 ? -26.245 -21.284 17.584 1.00 97.81 806 GLN A N 1
ATOM 6282 C CA . GLN A 1 806 ? -27.339 -20.317 17.442 1.00 97.81 806 GLN A CA 1
ATOM 6283 C C . GLN A 1 806 ? -28.104 -20.120 18.757 1.00 97.81 806 GLN A C 1
ATOM 6285 O O . GLN A 1 806 ? -28.431 -18.985 19.103 1.00 97.81 806 GLN A O 1
ATOM 6290 N N . GLU A 1 807 ? -28.382 -21.199 19.492 1.00 96.69 807 GLU A N 1
ATOM 6291 C CA . GLU A 1 807 ? -29.039 -21.141 20.803 1.00 96.69 807 GLU A CA 1
ATOM 6292 C C . GLU A 1 807 ? -28.207 -20.336 21.811 1.00 96.69 807 GLU A C 1
ATOM 6294 O O . GLU A 1 807 ? -28.722 -19.385 22.409 1.00 96.69 807 GLU A O 1
ATOM 6299 N N . ASP A 1 808 ? -26.915 -20.652 21.934 1.00 94.62 808 ASP A N 1
ATOM 6300 C CA . ASP A 1 808 ? -25.993 -19.990 22.861 1.00 94.62 808 ASP A CA 1
ATOM 6301 C C . ASP A 1 808 ? -25.850 -18.493 22.554 1.00 94.62 808 ASP A C 1
ATOM 6303 O O . ASP A 1 808 ? -26.001 -17.641 23.437 1.00 94.62 808 ASP A O 1
ATOM 6307 N N . VAL A 1 809 ? -25.606 -18.149 21.287 1.00 96.31 809 VAL A N 1
ATOM 6308 C CA . VAL A 1 809 ? -25.399 -16.756 20.878 1.00 96.31 809 VAL A CA 1
ATOM 6309 C C . VAL A 1 809 ? -26.692 -15.952 20.985 1.00 96.31 809 VAL A C 1
ATOM 6311 O O . VAL A 1 809 ? -26.654 -14.818 21.460 1.00 96.31 809 VAL A O 1
ATOM 6314 N N . ARG A 1 810 ? -27.862 -16.506 20.631 1.00 97.06 810 ARG A N 1
ATOM 6315 C CA . ARG A 1 810 ? -29.142 -15.806 20.851 1.00 97.06 810 ARG A CA 1
ATOM 6316 C C . ARG A 1 810 ? -29.385 -15.541 22.333 1.00 97.06 810 ARG A C 1
ATOM 6318 O O . ARG A 1 810 ? -29.818 -14.439 22.675 1.00 97.06 810 ARG A O 1
ATOM 6325 N N . ALA A 1 811 ? -29.124 -16.517 23.204 1.00 93.81 811 ALA A N 1
ATOM 6326 C CA . ALA A 1 811 ? -29.281 -16.346 24.647 1.00 93.81 811 ALA A CA 1
ATOM 6327 C C . ALA A 1 811 ? -28.380 -15.220 25.173 1.00 93.81 811 ALA A C 1
ATOM 6329 O O . ALA A 1 811 ? -28.841 -14.341 25.908 1.00 93.81 811 ALA A O 1
ATOM 6330 N N . GLU A 1 812 ? -27.125 -15.192 24.727 1.00 92.94 812 GLU A N 1
ATOM 6331 C CA . GLU A 1 812 ? -26.180 -14.142 25.081 1.00 92.94 812 GLU A CA 1
ATOM 6332 C C . GLU A 1 812 ? -26.599 -12.764 24.554 1.00 92.94 812 GLU A C 1
ATOM 6334 O O . GLU A 1 812 ? -26.631 -11.798 25.317 1.00 92.94 812 GLU A O 1
ATOM 6339 N N . MET A 1 813 ? -26.972 -12.656 23.276 1.00 95.88 813 MET A N 1
ATOM 6340 C CA . MET A 1 813 ? -27.385 -11.384 22.680 1.00 95.88 813 MET A CA 1
ATOM 6341 C C . MET A 1 813 ? -28.647 -10.831 23.346 1.00 95.88 813 MET A C 1
ATOM 6343 O O . MET A 1 813 ? -28.723 -9.633 23.611 1.00 95.88 813 MET A O 1
ATOM 6347 N N . ARG A 1 814 ? -29.619 -11.682 23.701 1.00 93.69 814 ARG A N 1
ATOM 6348 C CA . ARG A 1 814 ? -30.798 -11.253 24.475 1.00 93.69 814 ARG A CA 1
ATOM 6349 C C . ARG A 1 814 ? -30.411 -10.689 25.842 1.00 93.69 814 ARG A C 1
ATOM 6351 O O . ARG A 1 814 ? -30.964 -9.665 26.248 1.00 93.69 814 ARG A O 1
ATOM 6358 N N . ALA A 1 815 ? -29.473 -11.334 26.538 1.00 90.12 815 ALA A N 1
ATOM 6359 C CA . ALA A 1 815 ? -28.975 -10.856 27.825 1.00 90.12 815 ALA A CA 1
ATOM 6360 C C . ALA A 1 815 ? -28.242 -9.514 27.682 1.00 90.12 815 ALA A C 1
ATOM 6362 O O . ALA A 1 815 ? -28.472 -8.597 28.474 1.00 90.12 815 ALA A O 1
ATOM 6363 N N . LEU A 1 816 ? -27.418 -9.378 26.641 1.00 91.38 816 LEU A N 1
ATOM 6364 C CA . LEU A 1 816 ? -26.664 -8.165 26.351 1.00 91.38 816 LEU A CA 1
ATOM 6365 C C . LEU A 1 816 ? -27.594 -6.986 26.030 1.00 91.38 816 LEU A C 1
ATOM 6367 O O . LEU A 1 816 ? -27.463 -5.919 26.625 1.00 91.38 816 LEU A O 1
ATOM 6371 N N . LEU A 1 817 ? -28.582 -7.197 25.155 1.00 92.00 817 LEU A N 1
ATOM 6372 C CA . LEU A 1 817 ? -29.537 -6.173 24.718 1.00 92.00 817 LEU A CA 1
ATOM 6373 C C . LEU A 1 817 ? -30.508 -5.728 25.819 1.00 92.00 817 LEU A C 1
ATOM 6375 O O . LEU A 1 817 ? -31.073 -4.639 25.715 1.00 92.00 817 LEU A O 1
ATOM 6379 N N . ARG A 1 818 ? -30.694 -6.531 26.876 1.00 90.38 818 ARG A N 1
ATOM 6380 C CA . ARG A 1 818 ? -31.617 -6.245 27.991 1.00 90.38 818 ARG A CA 1
ATOM 6381 C C . ARG A 1 818 ? -33.027 -5.915 27.495 1.00 90.38 818 ARG A C 1
ATOM 6383 O O . ARG A 1 818 ? -33.576 -4.860 27.816 1.00 90.38 818 ARG A O 1
ATOM 6390 N N . LEU A 1 819 ? -33.586 -6.807 26.674 1.00 85.31 819 LEU A N 1
ATOM 6391 C CA . LEU A 1 819 ? -34.910 -6.610 26.080 1.00 85.31 819 LEU A CA 1
ATOM 6392 C C . LEU A 1 819 ? -35.966 -6.327 27.170 1.00 85.31 819 LEU A C 1
ATOM 6394 O O . LEU A 1 819 ? -36.045 -7.083 28.144 1.00 85.31 819 LEU A O 1
ATOM 6398 N N . PRO A 1 820 ? -36.764 -5.251 27.035 1.00 80.44 820 PRO A N 1
ATOM 6399 C CA . PRO A 1 820 ? -37.867 -4.956 27.940 1.00 80.44 820 PRO A CA 1
ATOM 6400 C C . PRO A 1 820 ? -38.891 -6.096 28.023 1.00 80.44 820 PRO A C 1
ATOM 6402 O O . PRO A 1 820 ? -39.071 -6.873 27.090 1.00 80.44 820 PRO A O 1
ATOM 6405 N N . GLY A 1 821 ? -39.629 -6.157 29.133 1.00 73.94 821 GLY A N 1
ATOM 6406 C CA . GLY A 1 821 ? -40.809 -7.018 29.225 1.00 73.94 821 GLY A CA 1
ATOM 6407 C C . GLY A 1 821 ? -41.953 -6.508 28.338 1.00 73.94 821 GLY A C 1
ATOM 6408 O O . GLY A 1 821 ? -42.232 -5.304 28.302 1.00 73.94 821 GLY A O 1
ATOM 6409 N N . SER A 1 822 ? -42.637 -7.421 27.647 1.00 77.62 822 SER A N 1
ATOM 6410 C CA . SER A 1 822 ? -43.843 -7.115 26.865 1.00 77.62 822 SER A CA 1
ATOM 6411 C C . SER A 1 822 ? -45.042 -6.807 27.767 1.00 77.62 822 SER A C 1
ATOM 6413 O O . SER A 1 822 ? -45.126 -7.281 28.897 1.00 77.62 822 SER A O 1
ATOM 6415 N N . ALA A 1 823 ? -45.986 -6.006 27.268 1.00 74.12 823 ALA A N 1
ATOM 6416 C CA . ALA A 1 823 ? -47.298 -5.872 27.900 1.00 74.12 823 ALA A CA 1
ATOM 6417 C C . ALA A 1 823 ? -48.178 -7.098 27.600 1.00 74.12 823 ALA A C 1
ATOM 6419 O O . ALA A 1 823 ? -48.183 -7.576 26.468 1.00 74.12 823 ALA A O 1
ATOM 6420 N N . ASP A 1 824 ? -48.985 -7.532 28.572 1.00 68.75 824 ASP A N 1
ATOM 6421 C CA . ASP A 1 824 ? -49.865 -8.709 28.439 1.00 68.75 824 ASP A CA 1
ATOM 6422 C C . ASP A 1 824 ? -51.023 -8.523 27.437 1.00 68.75 824 ASP A C 1
ATOM 6424 O O . ASP A 1 824 ? -51.691 -9.486 27.075 1.00 68.75 824 ASP A O 1
ATOM 6428 N N . SER A 1 825 ? -51.310 -7.288 26.999 1.00 69.50 825 SER A N 1
ATOM 6429 C CA . SER A 1 825 ? -52.388 -7.000 26.042 1.00 69.50 825 SER A CA 1
ATOM 6430 C C . SER A 1 825 ? -52.030 -5.891 25.047 1.00 69.50 825 SER A C 1
ATOM 6432 O O . SER A 1 825 ? -51.349 -4.918 25.383 1.00 69.50 825 SER A O 1
ATOM 6434 N N . PHE A 1 826 ? -52.550 -5.996 23.819 1.00 74.25 826 PHE A N 1
ATOM 6435 C CA . PHE A 1 826 ? -52.447 -4.963 22.783 1.00 74.25 826 PHE A CA 1
ATOM 6436 C C . PHE A 1 826 ? -53.573 -3.938 22.897 1.00 74.25 826 PHE A C 1
ATOM 6438 O O . PHE A 1 826 ? -54.427 -3.828 22.015 1.00 74.25 826 PHE A O 1
ATOM 6445 N N . ALA A 1 827 ? -53.587 -3.151 23.972 1.00 76.75 827 ALA A N 1
ATOM 6446 C CA . ALA A 1 827 ? -54.489 -2.005 24.035 1.00 76.75 827 ALA A CA 1
ATOM 6447 C C . ALA A 1 827 ? -54.198 -1.058 22.851 1.00 76.75 827 ALA A C 1
ATOM 6449 O O . ALA A 1 827 ? -53.193 -0.338 22.860 1.00 76.75 827 ALA A O 1
ATOM 6450 N N . ARG A 1 828 ? -55.065 -1.069 21.829 1.00 86.25 828 ARG A N 1
ATOM 6451 C CA . ARG A 1 828 ? -54.889 -0.321 20.577 1.00 86.25 828 ARG A CA 1
ATOM 6452 C C . ARG A 1 828 ? -55.898 0.814 20.435 1.00 86.25 828 ARG A C 1
ATOM 6454 O O . ARG A 1 828 ? -57.060 0.662 20.800 1.00 86.25 828 ARG A O 1
ATOM 6461 N N . GLN A 1 829 ? -55.451 1.921 19.858 1.00 91.81 829 GLN A N 1
ATOM 6462 C CA . GLN A 1 829 ? -56.289 3.050 19.465 1.00 91.81 829 GLN A CA 1
ATOM 6463 C C . GLN A 1 829 ? -56.021 3.376 17.995 1.00 91.81 829 GLN A C 1
ATOM 6465 O O . GLN A 1 829 ? -54.873 3.585 17.617 1.00 91.81 829 GLN A O 1
ATOM 6470 N N . GLU A 1 830 ? -57.064 3.428 17.166 1.00 95.44 830 GLU A N 1
ATOM 6471 C CA . GLU A 1 830 ? -56.939 3.932 15.795 1.00 95.44 830 GLU A CA 1
ATOM 6472 C C . GLU A 1 830 ? -56.872 5.462 15.817 1.00 95.44 830 GLU A C 1
ATOM 6474 O O . GLU A 1 830 ? -57.680 6.120 16.476 1.00 95.44 830 GLU A O 1
ATOM 6479 N N . LEU A 1 831 ? -55.872 6.017 15.136 1.00 95.19 831 LEU A N 1
ATOM 6480 C CA . LEU A 1 831 ? -55.624 7.454 15.054 1.00 95.19 831 LEU A CA 1
ATOM 6481 C C . LEU A 1 831 ? -56.095 8.029 13.717 1.00 95.19 831 LEU A C 1
ATOM 6483 O O . LEU A 1 831 ? -56.667 9.117 13.690 1.00 95.19 831 LEU A O 1
ATOM 6487 N N . SER A 1 832 ? -55.848 7.321 12.611 1.00 96.31 832 SER A N 1
ATOM 6488 C CA . SER A 1 832 ? -56.313 7.721 11.280 1.00 96.31 832 SER A CA 1
ATOM 6489 C C . SER A 1 832 ? -56.435 6.532 10.325 1.00 96.31 832 SER A C 1
ATOM 6491 O O . SER A 1 832 ? -55.825 5.481 10.539 1.00 96.31 832 SER A O 1
ATOM 6493 N N . ILE A 1 833 ? -57.217 6.723 9.260 1.00 96.44 833 ILE A N 1
ATOM 6494 C CA . ILE A 1 833 ? -57.395 5.775 8.160 1.00 96.44 833 ILE A CA 1
ATOM 6495 C C . ILE A 1 833 ? -57.281 6.514 6.822 1.00 96.44 833 ILE A C 1
ATOM 6497 O O . ILE A 1 833 ? -57.889 7.565 6.623 1.00 96.44 833 ILE A O 1
ATOM 6501 N N . GLU A 1 834 ? -56.507 5.955 5.899 1.00 95.56 834 GLU A N 1
ATOM 6502 C CA . GLU A 1 834 ? -56.289 6.465 4.548 1.00 95.56 834 GLU A CA 1
ATOM 6503 C C . GLU A 1 834 ? -56.580 5.339 3.543 1.00 95.56 834 GLU A C 1
ATOM 6505 O O . GLU A 1 834 ? -56.089 4.217 3.688 1.00 95.56 834 GLU A O 1
ATOM 6510 N N . THR A 1 835 ? -57.385 5.614 2.514 1.00 94.69 835 THR A N 1
ATOM 6511 C CA . THR A 1 835 ? -57.641 4.650 1.430 1.00 94.69 835 THR A CA 1
ATOM 6512 C C . THR A 1 835 ? -56.714 4.950 0.264 1.00 94.69 835 THR A C 1
ATOM 6514 O O . THR A 1 835 ? -56.759 6.048 -0.288 1.00 94.69 835 THR A O 1
ATOM 6517 N N . HIS A 1 836 ? -55.904 3.967 -0.115 1.00 93.25 836 HIS A N 1
ATOM 6518 C CA . HIS A 1 836 ? -54.996 4.032 -1.253 1.00 93.25 836 HIS A CA 1
ATOM 6519 C C . HIS A 1 836 ? -55.438 3.026 -2.318 1.00 93.25 836 HIS A C 1
ATOM 6521 O O . HIS A 1 836 ? -56.225 2.109 -2.068 1.00 93.25 836 HIS A O 1
ATOM 6527 N N . GLU A 1 837 ? -54.950 3.196 -3.541 1.00 89.62 837 GLU A N 1
ATOM 6528 C CA . GLU A 1 837 ? -55.182 2.203 -4.587 1.00 89.62 837 GLU A CA 1
ATOM 6529 C C . GLU A 1 837 ? -54.482 0.884 -4.211 1.00 89.62 837 GLU A C 1
ATOM 6531 O O . GLU A 1 837 ? -53.262 0.833 -4.077 1.00 89.62 837 GLU A O 1
ATOM 6536 N N . GLY A 1 838 ? -55.266 -0.181 -4.020 1.00 90.88 838 GLY A N 1
ATOM 6537 C CA . GLY A 1 838 ? -54.770 -1.524 -3.701 1.00 90.88 838 GLY A CA 1
ATOM 6538 C C . GLY A 1 838 ? -54.649 -1.862 -2.210 1.00 90.88 838 GLY A C 1
ATOM 6539 O O . GLY A 1 838 ? -54.565 -3.045 -1.889 1.00 90.88 838 GLY A O 1
ATOM 6540 N N . TYR A 1 839 ? -54.708 -0.892 -1.288 1.00 96.19 839 TYR A N 1
ATOM 6541 C CA . TYR A 1 839 ? -54.645 -1.155 0.159 1.00 96.19 839 TYR A CA 1
ATOM 6542 C C . TYR A 1 839 ? -55.277 -0.042 1.014 1.00 96.19 839 TYR A C 1
ATOM 6544 O O . TYR A 1 839 ? -55.461 1.095 0.580 1.00 96.19 839 TYR A O 1
ATOM 6552 N N . VAL A 1 840 ? -55.581 -0.360 2.271 1.00 97.19 840 VAL A N 1
ATOM 6553 C CA . VAL A 1 840 ? -56.002 0.600 3.304 1.00 97.19 840 VAL A CA 1
ATOM 6554 C C . VAL A 1 840 ? -54.870 0.780 4.305 1.00 97.19 840 VAL A C 1
ATOM 6556 O O . VAL A 1 840 ? -54.368 -0.210 4.829 1.00 97.19 840 VAL A O 1
ATOM 6559 N N . LEU A 1 841 ? -54.488 2.022 4.598 1.00 97.56 841 LEU A N 1
ATOM 6560 C CA . LEU A 1 841 ? -53.476 2.368 5.596 1.00 97.56 841 LEU A CA 1
ATOM 6561 C C . LEU A 1 841 ? -54.152 2.880 6.866 1.00 97.56 841 LEU A C 1
ATOM 6563 O O . LEU A 1 841 ? -54.981 3.783 6.814 1.00 97.56 841 LEU A O 1
ATOM 6567 N N . ARG A 1 842 ? -53.789 2.311 8.014 1.00 97.38 842 ARG A N 1
ATOM 6568 C CA . ARG A 1 842 ? -54.249 2.728 9.341 1.00 97.38 842 ARG A CA 1
ATOM 6569 C C . ARG A 1 842 ? -53.067 3.165 10.181 1.00 97.38 842 ARG A C 1
ATOM 6571 O O . ARG A 1 842 ? -52.098 2.424 10.320 1.00 97.38 842 ARG A O 1
ATOM 6578 N N . GLU A 1 843 ? -53.171 4.335 10.789 1.00 97.50 843 GLU A N 1
ATOM 6579 C CA . GLU A 1 843 ? -52.252 4.744 11.842 1.00 97.50 843 GLU A CA 1
ATOM 6580 C C . GLU A 1 843 ? -52.843 4.351 13.192 1.00 97.50 843 GLU A C 1
ATOM 6582 O O . GLU A 1 843 ? -53.945 4.772 13.543 1.00 97.50 843 GLU A O 1
ATOM 6587 N N . LEU A 1 844 ? -52.117 3.529 13.942 1.00 95.69 844 LEU A N 1
ATOM 6588 C CA . LEU A 1 844 ? -52.555 2.973 15.214 1.00 95.69 844 LEU A CA 1
ATOM 6589 C C . LEU A 1 844 ? -51.577 3.358 16.317 1.00 95.69 844 LEU A C 1
ATOM 6591 O O . LEU A 1 844 ? -50.373 3.433 16.094 1.00 95.69 844 LEU A O 1
ATOM 6595 N N . GLU A 1 845 ? -52.079 3.524 17.530 1.00 94.06 845 GLU A N 1
ATOM 6596 C CA . GLU A 1 845 ? -51.268 3.552 18.738 1.00 94.06 845 GLU A CA 1
ATOM 6597 C C . GLU A 1 845 ? -51.451 2.242 19.508 1.00 94.06 845 GLU A C 1
ATOM 6599 O O . GLU A 1 845 ? -52.573 1.877 19.866 1.00 94.06 845 GLU A O 1
ATOM 6604 N N . VAL A 1 846 ? -50.354 1.528 19.752 1.00 90.56 846 VAL A N 1
ATOM 6605 C CA . VAL A 1 846 ? -50.324 0.166 20.299 1.00 90.56 846 VAL A CA 1
ATOM 6606 C C . VAL A 1 846 ? -49.473 0.131 21.568 1.00 90.56 846 VAL A C 1
ATOM 6608 O O . VAL A 1 846 ? -48.429 0.775 21.647 1.00 90.56 846 VAL A O 1
ATOM 6611 N N . GLN A 1 847 ? -49.901 -0.624 22.581 1.00 88.62 847 GLN A N 1
ATOM 6612 C CA . GLN A 1 847 ? -49.116 -0.824 23.802 1.00 88.62 847 GLN A CA 1
ATOM 6613 C C . GLN A 1 847 ? -47.872 -1.702 23.528 1.00 88.62 847 GLN A C 1
ATOM 6615 O O . GLN A 1 847 ? -48.002 -2.865 23.133 1.00 88.62 847 GLN A O 1
ATOM 6620 N N . SER A 1 848 ? -46.673 -1.147 23.751 1.00 86.75 848 SER A N 1
ATOM 6621 C CA . SER A 1 848 ? -45.376 -1.817 23.528 1.00 86.75 848 SER A CA 1
ATOM 6622 C C . SER A 1 848 ? -44.835 -2.460 24.816 1.00 86.75 848 SER A C 1
ATOM 6624 O O . SER A 1 848 ? -44.539 -3.655 24.845 1.00 86.75 848 SER A O 1
ATOM 6626 N N . THR A 1 849 ? -44.794 -1.700 25.915 1.00 85.81 849 THR A N 1
ATOM 6627 C CA . THR A 1 849 ? -44.473 -2.175 27.280 1.00 85.81 849 THR A CA 1
ATOM 6628 C C . THR A 1 849 ? -45.567 -1.703 28.242 1.00 85.81 849 THR A C 1
ATOM 6630 O O . THR A 1 849 ? -46.345 -0.833 27.851 1.00 85.81 849 THR A O 1
ATOM 6633 N N . PRO A 1 850 ? -45.654 -2.171 29.504 1.00 81.75 850 PRO A N 1
ATOM 6634 C CA . PRO A 1 850 ? -46.672 -1.683 30.447 1.00 81.75 850 PRO A CA 1
ATOM 6635 C C . PRO A 1 850 ? -46.712 -0.153 30.615 1.00 81.75 850 PRO A C 1
ATOM 6637 O O . PRO A 1 850 ? -47.766 0.409 30.891 1.00 81.75 850 PRO A O 1
ATOM 6640 N N . MET A 1 851 ? -45.582 0.526 30.392 1.00 81.38 851 MET A N 1
ATOM 6641 C CA . MET A 1 851 ? -45.439 1.974 30.575 1.00 81.38 851 MET A CA 1
ATOM 6642 C C . MET A 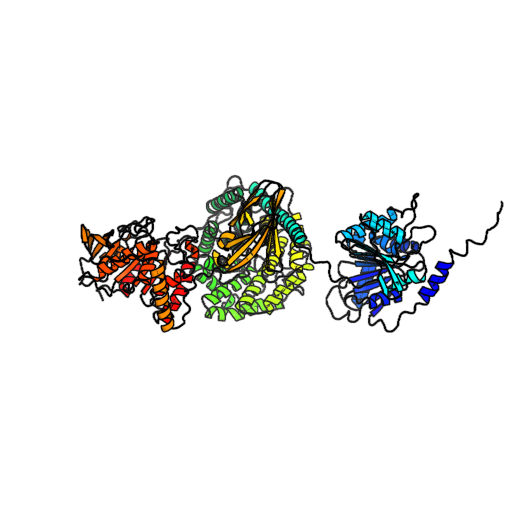1 851 ? -45.337 2.764 29.258 1.00 81.38 851 MET A C 1
ATOM 6644 O O . MET A 1 851 ? -45.308 3.992 29.305 1.00 81.38 851 MET A O 1
ATOM 6648 N N . ARG A 1 852 ? -45.272 2.105 28.087 1.00 86.31 852 ARG A N 1
ATOM 6649 C CA . ARG A 1 852 ? -45.007 2.767 26.794 1.00 86.31 852 ARG A CA 1
ATOM 6650 C C . ARG A 1 852 ? -45.950 2.320 25.679 1.00 86.31 852 ARG A C 1
ATOM 6652 O O . ARG A 1 852 ? -46.162 1.126 25.460 1.00 86.31 852 ARG A O 1
ATOM 6659 N N . ARG A 1 853 ? -46.448 3.301 24.923 1.00 89.06 853 ARG A N 1
ATOM 6660 C CA . ARG A 1 853 ? -47.228 3.123 23.691 1.00 89.06 853 ARG A CA 1
ATOM 6661 C C . ARG A 1 853 ? -46.392 3.552 22.486 1.00 89.06 853 ARG A C 1
ATOM 6663 O O . ARG A 1 853 ? -45.606 4.489 22.593 1.00 89.06 853 ARG A O 1
ATOM 6670 N N . MET A 1 854 ? -46.562 2.865 21.363 1.00 91.56 854 MET A N 1
ATOM 6671 C CA . MET A 1 854 ? -45.878 3.133 20.097 1.00 91.56 854 MET A CA 1
ATOM 6672 C C . MET A 1 854 ? -46.897 3.412 18.994 1.00 91.56 854 MET A C 1
ATOM 6674 O O . MET A 1 854 ? -47.981 2.828 18.987 1.00 91.56 854 MET A O 1
ATOM 6678 N N . LYS A 1 855 ? -46.554 4.295 18.054 1.00 95.12 855 LYS A N 1
ATOM 6679 C CA . LYS A 1 855 ? -47.385 4.569 16.877 1.00 95.12 855 LYS A CA 1
ATOM 6680 C C . LYS A 1 855 ? -46.892 3.751 15.697 1.00 95.12 855 LYS A C 1
ATOM 6682 O O . LYS A 1 855 ? -45.708 3.799 15.375 1.00 95.12 855 LYS A O 1
ATOM 6687 N N . VAL A 1 856 ? -47.806 3.045 15.044 1.00 96.62 856 VAL A N 1
ATOM 6688 C CA . VAL A 1 856 ? -47.521 2.185 13.896 1.00 96.62 856 VAL A CA 1
ATOM 6689 C C . VAL A 1 856 ? -48.395 2.555 12.704 1.00 96.62 856 VAL A C 1
ATOM 6691 O O . VAL A 1 856 ? -49.521 3.020 12.874 1.00 96.62 856 VAL A O 1
ATOM 6694 N N . LEU A 1 857 ? -47.890 2.326 11.496 1.00 98.00 857 LEU A N 1
ATOM 6695 C CA . LEU A 1 857 ? -48.682 2.325 10.269 1.00 98.00 857 LEU A CA 1
ATOM 6696 C C . LEU A 1 857 ? -48.885 0.894 9.821 1.00 98.00 857 LEU A C 1
ATOM 6698 O O . LEU A 1 857 ? -47.904 0.220 9.525 1.00 98.00 857 LEU A O 1
ATOM 6702 N N . LEU A 1 858 ? -50.137 0.461 9.756 1.00 97.75 858 LEU A N 1
ATOM 6703 C CA . LEU A 1 858 ? -50.539 -0.853 9.281 1.00 97.75 858 LEU A CA 1
ATOM 6704 C C . LEU A 1 858 ? -51.247 -0.703 7.937 1.00 97.75 858 LEU A C 1
ATOM 6706 O O . LEU A 1 858 ? -52.263 -0.012 7.861 1.00 97.75 858 LEU A O 1
ATOM 6710 N N . THR A 1 859 ? -50.764 -1.370 6.894 1.00 97.81 859 THR A N 1
ATOM 6711 C CA . THR A 1 859 ? -51.501 -1.491 5.635 1.00 97.81 859 THR A CA 1
ATOM 6712 C C . THR A 1 859 ? -52.190 -2.842 5.536 1.00 97.81 859 THR A C 1
ATOM 6714 O O . THR A 1 859 ? -51.696 -3.858 6.016 1.00 97.81 859 THR A O 1
ATOM 6717 N N . THR A 1 860 ? -53.368 -2.869 4.928 1.00 95.88 860 THR A N 1
ATOM 6718 C CA . THR A 1 860 ? -54.087 -4.104 4.619 1.00 95.88 860 THR A CA 1
ATOM 6719 C C . THR A 1 860 ? -54.462 -4.092 3.143 1.00 95.88 860 THR A C 1
ATOM 6721 O O . THR A 1 860 ? -55.135 -3.143 2.731 1.00 95.88 860 THR A O 1
ATOM 6724 N N . PRO A 1 861 ? -54.061 -5.103 2.351 1.00 94.00 861 PRO A N 1
ATOM 6725 C CA . PRO A 1 861 ? -54.456 -5.205 0.952 1.00 94.00 861 PRO A CA 1
ATOM 6726 C C . PRO A 1 861 ? -55.977 -5.138 0.781 1.00 94.00 861 PRO A C 1
ATOM 6728 O O . PRO A 1 861 ? -56.729 -5.770 1.522 1.00 94.00 861 PRO A O 1
ATOM 6731 N N . SER A 1 862 ? -56.429 -4.377 -0.214 1.00 90.38 862 SER A N 1
ATOM 6732 C CA . SER A 1 862 ? -57.848 -4.250 -0.576 1.00 90.38 862 SER A CA 1
ATOM 6733 C C . SER A 1 862 ? -58.311 -5.371 -1.516 1.00 90.38 862 SER A C 1
ATOM 6735 O O . SER A 1 862 ? -59.504 -5.508 -1.775 1.00 90.38 862 SER A O 1
ATOM 6737 N N . THR A 1 863 ? -57.371 -6.156 -2.048 1.00 81.44 863 THR A N 1
ATOM 6738 C CA . THR A 1 863 ? -57.589 -7.244 -3.012 1.00 81.44 863 THR A CA 1
ATOM 6739 C C . THR A 1 863 ? -56.755 -8.472 -2.641 1.00 81.44 863 THR A C 1
ATOM 6741 O O . THR A 1 863 ? -55.651 -8.326 -2.121 1.00 81.44 863 THR A O 1
ATOM 6744 N N . GLY A 1 864 ? -57.252 -9.670 -2.963 1.00 80.81 864 GLY A N 1
ATOM 6745 C CA . GLY A 1 864 ? -56.643 -10.959 -2.605 1.00 80.81 864 GLY A CA 1
ATOM 6746 C C . GLY A 1 864 ? -57.402 -11.678 -1.483 1.00 80.81 864 GLY A C 1
ATOM 6747 O O . GLY A 1 864 ? -58.318 -11.113 -0.887 1.00 80.81 864 GLY A O 1
ATOM 6748 N N . GLU A 1 865 ? -57.044 -12.935 -1.216 1.00 84.75 865 GLU A N 1
ATOM 6749 C CA . GLU A 1 865 ? -57.676 -13.756 -0.175 1.00 84.75 865 GLU A CA 1
ATOM 6750 C C . GLU A 1 865 ? -56.783 -13.840 1.068 1.00 84.75 865 GLU A C 1
ATOM 6752 O O . GLU A 1 865 ? -55.632 -14.273 0.996 1.00 84.75 865 GLU A O 1
ATOM 6757 N N . ALA A 1 866 ? -57.330 -13.422 2.212 1.00 86.31 866 ALA A N 1
ATOM 6758 C CA . ALA A 1 866 ? -56.706 -13.616 3.515 1.00 86.31 866 ALA A CA 1
ATOM 6759 C C . ALA A 1 866 ? -56.634 -15.122 3.866 1.00 86.31 866 ALA A C 1
ATOM 6761 O O . ALA A 1 866 ? -57.511 -15.882 3.450 1.00 86.31 866 ALA A O 1
ATOM 6762 N N . PRO A 1 867 ? -55.653 -15.565 4.674 1.00 93.25 867 PRO A N 1
ATOM 6763 C CA . PRO A 1 867 ? -54.656 -14.752 5.370 1.00 93.25 867 PRO A CA 1
ATOM 6764 C C . PRO A 1 867 ? -53.487 -14.316 4.465 1.00 93.25 867 PRO A C 1
ATOM 6766 O O . PRO A 1 867 ? -52.984 -15.092 3.654 1.00 93.25 867 PRO A O 1
ATOM 6769 N N . PHE A 1 868 ? -53.041 -13.066 4.606 1.00 96.06 868 PHE A N 1
ATOM 6770 C CA . PHE A 1 868 ? -51.977 -12.453 3.803 1.00 96.06 868 PHE A CA 1
ATOM 6771 C C . PHE A 1 868 ? -50.584 -12.691 4.409 1.00 96.06 868 PHE A C 1
ATOM 6773 O O . PHE A 1 868 ? -50.465 -12.783 5.634 1.00 96.06 868 PHE A O 1
ATOM 6780 N N . PRO A 1 869 ? -49.512 -12.751 3.594 1.00 97.25 869 PRO A N 1
ATOM 6781 C CA . PRO A 1 869 ? -48.156 -12.582 4.113 1.00 97.25 869 PRO A CA 1
ATOM 6782 C C . PRO A 1 869 ? -47.984 -11.162 4.675 1.00 97.25 869 PRO A C 1
ATOM 6784 O O . PRO A 1 869 ? -48.658 -10.225 4.230 1.00 97.25 869 PRO A O 1
ATOM 6787 N N . ALA A 1 870 ? -47.068 -10.980 5.624 1.00 98.38 870 ALA A N 1
ATOM 6788 C CA . ALA A 1 870 ? -46.834 -9.679 6.242 1.00 98.38 870 ALA A CA 1
ATOM 6789 C C . ALA A 1 870 ? -45.353 -9.302 6.315 1.00 98.38 870 ALA A C 1
ATOM 6791 O O . ALA A 1 870 ? -44.486 -10.168 6.381 1.00 98.38 870 ALA A O 1
ATOM 6792 N N . VAL A 1 871 ? -45.061 -8.000 6.310 1.00 98.69 871 VAL A N 1
ATOM 6793 C CA . VAL A 1 871 ? -43.691 -7.473 6.374 1.00 98.69 871 VAL A CA 1
ATOM 6794 C C . VAL A 1 871 ? -43.597 -6.326 7.375 1.00 98.69 871 VAL A C 1
ATOM 6796 O O . VAL A 1 871 ? -44.339 -5.346 7.292 1.00 98.69 871 VAL A O 1
ATOM 6799 N N . VAL A 1 872 ? -42.645 -6.422 8.303 1.00 98.81 872 VAL A N 1
ATOM 6800 C CA . VAL A 1 872 ? -42.232 -5.295 9.149 1.00 98.81 872 VAL A CA 1
ATOM 6801 C C . VAL A 1 872 ? -41.276 -4.404 8.349 1.00 98.81 872 VAL A C 1
ATOM 6803 O O . VAL A 1 872 ? -40.186 -4.836 7.978 1.00 98.81 872 VAL A O 1
ATOM 6806 N N . CYS A 1 873 ? -41.686 -3.170 8.059 1.00 98.69 873 CYS A N 1
ATOM 6807 C CA . CYS A 1 873 ? -40.943 -2.201 7.255 1.00 98.69 873 CYS A CA 1
ATOM 6808 C C . CYS A 1 873 ? -40.240 -1.180 8.155 1.00 98.69 873 CYS A C 1
ATOM 6810 O O . CYS A 1 873 ? -40.892 -0.441 8.897 1.00 98.69 873 CYS A O 1
ATOM 6812 N N . ILE A 1 874 ? -38.911 -1.119 8.074 1.00 98.50 874 ILE A N 1
ATOM 6813 C CA . ILE A 1 874 ? -38.080 -0.442 9.072 1.00 98.50 874 ILE A CA 1
ATOM 6814 C C . ILE A 1 874 ? -37.320 0.727 8.442 1.00 98.50 874 ILE A C 1
ATOM 6816 O O . ILE A 1 874 ? -36.654 0.582 7.415 1.00 98.50 874 ILE A O 1
ATOM 6820 N N . HIS A 1 875 ? -37.415 1.901 9.068 1.00 97.12 875 HIS A N 1
ATOM 6821 C CA . HIS A 1 875 ? -36.684 3.090 8.641 1.00 97.12 875 HIS A CA 1
ATOM 6822 C C . HIS A 1 875 ? -35.295 3.173 9.293 1.00 97.12 875 HIS A C 1
ATOM 6824 O O . HIS A 1 875 ? -35.062 2.660 10.384 1.00 97.12 875 HIS A O 1
ATOM 6830 N N . GLY A 1 876 ? -34.383 3.869 8.626 1.00 92.81 876 GLY A N 1
ATOM 6831 C CA . GLY A 1 876 ? -33.055 4.227 9.105 1.00 92.81 876 GLY A CA 1
ATOM 6832 C C . GLY A 1 876 ? -32.973 5.607 9.772 1.00 92.81 876 GLY A C 1
ATOM 6833 O O . GLY A 1 876 ? -33.989 6.219 10.122 1.00 92.81 876 GLY A O 1
ATOM 6834 N N . HIS A 1 877 ? -31.744 6.103 9.952 1.00 91.44 877 HIS A N 1
ATOM 6835 C CA . HIS A 1 877 ? -31.469 7.378 10.623 1.00 91.44 877 HIS A CA 1
ATOM 6836 C C . HIS A 1 877 ? -32.159 8.564 9.936 1.00 91.44 877 HIS A C 1
ATOM 6838 O O . HIS A 1 877 ? -32.180 8.666 8.711 1.00 91.44 877 HIS A O 1
ATOM 6844 N N . GLY A 1 878 ? -32.744 9.462 10.735 1.00 85.56 878 GLY A N 1
ATOM 6845 C CA . GLY A 1 878 ? -33.465 10.644 10.237 1.00 85.56 878 GLY A CA 1
ATOM 6846 C C . GLY A 1 878 ? -34.814 10.350 9.561 1.00 85.56 878 GLY A C 1
ATOM 6847 O O . GLY A 1 878 ? -35.510 11.284 9.164 1.00 85.56 878 GLY A O 1
ATOM 6848 N N . GLY A 1 879 ? -35.198 9.075 9.442 1.00 91.00 879 GLY A N 1
ATOM 6849 C CA . GLY A 1 879 ? -36.515 8.645 8.977 1.00 91.00 879 GLY A CA 1
ATOM 6850 C C . GLY A 1 879 ? -37.549 8.529 10.100 1.00 91.00 879 GLY A C 1
ATOM 6851 O O . GLY A 1 879 ? -37.269 8.777 11.271 1.00 91.00 879 GLY A O 1
ATOM 6852 N N . ASN A 1 880 ? -38.758 8.127 9.720 1.00 95.06 880 ASN A N 1
ATOM 6853 C CA . ASN A 1 880 ? -39.851 7.743 10.616 1.00 95.06 880 ASN A CA 1
ATOM 6854 C C . ASN A 1 880 ? -40.713 6.654 9.948 1.00 95.06 880 ASN A C 1
ATOM 6856 O O . ASN A 1 880 ? -40.469 6.283 8.798 1.00 95.06 880 ASN A O 1
ATOM 6860 N N . ARG A 1 881 ? -41.762 6.173 10.622 1.00 95.50 881 ARG A N 1
ATOM 6861 C CA . ARG A 1 881 ? -42.686 5.134 10.124 1.00 95.50 881 ARG A CA 1
ATOM 6862 C C . ARG A 1 881 ? -43.315 5.409 8.751 1.00 95.50 881 ARG A C 1
ATOM 6864 O O . ARG A 1 881 ? -43.728 4.459 8.094 1.00 95.50 881 ARG A O 1
ATOM 6871 N N . ARG A 1 882 ? -43.395 6.669 8.290 1.00 96.62 882 ARG A N 1
ATOM 6872 C CA . ARG A 1 882 ? -43.887 7.026 6.939 1.00 96.62 882 ARG A CA 1
ATOM 6873 C C . ARG A 1 882 ? -42.800 6.948 5.865 1.00 96.62 882 ARG A C 1
ATOM 6875 O O . ARG A 1 882 ? -43.136 6.746 4.704 1.00 96.62 882 ARG A O 1
ATOM 6882 N N . SER A 1 883 ? -41.520 7.073 6.218 1.00 97.00 883 SER A N 1
ATOM 6883 C CA . SER A 1 883 ? -40.413 7.099 5.249 1.00 97.00 883 SER A CA 1
ATOM 6884 C C . SER A 1 883 ? -40.353 5.872 4.321 1.00 97.00 883 SER A C 1
ATOM 6886 O O . SER A 1 883 ? -40.173 6.084 3.124 1.00 97.00 883 SER A O 1
ATOM 6888 N N . PRO A 1 884 ? -40.579 4.622 4.789 1.00 97.81 884 PRO A N 1
ATOM 6889 C CA . PRO A 1 884 ? -40.611 3.442 3.916 1.00 97.81 884 PRO A CA 1
ATOM 6890 C C . PRO A 1 884 ? -41.665 3.481 2.798 1.00 97.81 884 PRO A C 1
ATOM 6892 O O . PRO A 1 884 ? -41.529 2.765 1.808 1.00 97.81 884 PRO A O 1
ATOM 6895 N N . TYR A 1 885 ? -42.711 4.303 2.944 1.00 97.44 885 TYR A N 1
ATOM 6896 C CA . TYR A 1 885 ? -43.798 4.449 1.970 1.00 97.44 885 TYR A CA 1
ATOM 6897 C C . TYR A 1 885 ? -43.563 5.597 0.971 1.00 97.44 885 TYR A C 1
ATOM 6899 O O . TYR A 1 885 ? -44.283 5.697 -0.017 1.00 97.44 885 TYR A O 1
ATOM 6907 N N . ASP A 1 886 ? -42.576 6.474 1.193 1.00 95.94 886 ASP A N 1
ATOM 6908 C CA . ASP A 1 886 ? -42.348 7.647 0.339 1.00 95.94 886 ASP A CA 1
ATOM 6909 C C . ASP A 1 886 ? -41.336 7.350 -0.778 1.00 95.94 886 ASP A C 1
ATOM 6911 O O . ASP A 1 886 ? -40.131 7.218 -0.539 1.00 95.94 886 ASP A O 1
ATOM 6915 N N . ALA A 1 887 ? -41.821 7.312 -2.021 1.00 94.25 887 ALA A N 1
ATOM 6916 C CA . ALA A 1 887 ? -41.019 7.054 -3.218 1.00 94.25 887 ALA A CA 1
ATOM 6917 C C . ALA A 1 887 ? -39.914 8.093 -3.492 1.00 94.25 887 ALA A C 1
ATOM 6919 O O . ALA A 1 887 ? -38.977 7.807 -4.233 1.00 94.25 887 ALA A O 1
ATOM 6920 N N . ARG A 1 888 ? -39.993 9.291 -2.898 1.00 94.50 888 ARG A N 1
ATOM 6921 C CA . ARG A 1 888 ? -39.013 10.378 -3.098 1.00 94.50 888 ARG A CA 1
ATOM 6922 C C . ARG A 1 888 ? -37.789 10.254 -2.194 1.00 94.50 888 ARG A C 1
ATOM 6924 O O . ARG A 1 888 ? -36.847 11.031 -2.321 1.00 94.50 888 ARG A O 1
ATOM 6931 N N . THR A 1 889 ? -37.827 9.327 -1.244 1.00 94.31 889 THR A N 1
ATOM 6932 C CA . THR A 1 889 ? -36.750 9.093 -0.283 1.00 94.31 889 THR A CA 1
ATOM 6933 C C . THR A 1 889 ? -35.809 7.991 -0.768 1.00 94.31 889 THR A C 1
ATOM 6935 O O . THR A 1 889 ? -36.096 7.279 -1.729 1.00 94.31 889 THR A O 1
ATOM 6938 N N . VAL A 1 890 ? -34.702 7.789 -0.053 1.00 94.69 890 VAL A N 1
ATOM 6939 C CA . VAL A 1 890 ? -33.767 6.675 -0.291 1.00 94.69 890 VAL A CA 1
ATOM 6940 C C . VAL A 1 890 ? -34.411 5.284 -0.163 1.00 94.69 890 VAL A C 1
ATOM 6942 O O . VAL A 1 890 ? -33.916 4.322 -0.742 1.00 94.69 890 VAL A O 1
ATOM 6945 N N . TYR A 1 891 ? -35.555 5.181 0.523 1.00 97.12 891 TYR A N 1
ATOM 6946 C CA . TYR A 1 891 ? -36.343 3.948 0.638 1.00 97.12 891 TYR A CA 1
ATOM 6947 C C . TYR A 1 891 ? -37.139 3.624 -0.636 1.00 97.12 891 TYR A C 1
ATOM 6949 O O . TYR A 1 891 ? -37.649 2.514 -0.765 1.00 97.12 891 TYR A O 1
ATOM 6957 N N . ARG A 1 892 ? -37.290 4.592 -1.557 1.00 96.56 892 ARG A N 1
ATOM 6958 C CA . ARG A 1 892 ? -37.993 4.454 -2.846 1.00 96.56 892 ARG A CA 1
ATOM 6959 C C . ARG A 1 892 ? -39.399 3.842 -2.747 1.00 96.56 892 ARG A C 1
ATOM 6961 O O . ARG A 1 892 ? -39.891 3.253 -3.702 1.00 96.56 892 ARG A O 1
ATOM 6968 N N . GLY A 1 893 ? -40.069 4.022 -1.607 1.00 97.06 893 GLY A N 1
ATOM 6969 C CA . GLY A 1 893 ? -41.436 3.545 -1.396 1.00 97.06 893 GLY A CA 1
ATOM 6970 C C . GLY A 1 893 ? -41.571 2.021 -1.324 1.00 97.06 893 GLY A C 1
ATOM 6971 O O . GLY A 1 893 ? -42.629 1.502 -1.673 1.00 97.06 893 GLY A O 1
ATOM 6972 N N . PHE A 1 894 ? -40.540 1.285 -0.883 1.00 98.12 894 PHE A N 1
ATOM 6973 C CA . PHE A 1 894 ? -40.586 -0.185 -0.854 1.00 98.12 894 PHE A CA 1
ATOM 6974 C C . PHE A 1 894 ? -41.779 -0.749 -0.055 1.00 98.12 894 PHE A C 1
ATOM 6976 O O . PHE A 1 894 ? -42.319 -1.791 -0.422 1.00 98.12 894 PHE A O 1
ATOM 6983 N N . ALA A 1 895 ? -42.233 -0.062 1.001 1.00 97.94 895 ALA A N 1
ATOM 6984 C CA . ALA A 1 895 ? -43.389 -0.501 1.786 1.00 97.94 895 ALA A CA 1
ATOM 6985 C C . ALA A 1 895 ? -44.725 -0.291 1.047 1.00 97.94 895 ALA A C 1
ATOM 6987 O O . ALA A 1 895 ? -45.612 -1.135 1.150 1.00 97.94 895 ALA A O 1
ATOM 6988 N N . ASP A 1 896 ? -44.861 0.784 0.259 1.00 97.38 896 ASP A N 1
ATOM 6989 C CA . ASP A 1 896 ? -46.020 0.984 -0.632 1.00 97.38 896 ASP A CA 1
ATOM 6990 C C . ASP A 1 896 ? -46.048 -0.096 -1.724 1.00 97.38 896 ASP A C 1
ATOM 6992 O O . ASP A 1 896 ? -47.084 -0.727 -1.945 1.00 97.38 896 ASP A O 1
ATOM 6996 N N . ALA A 1 897 ? -44.894 -0.397 -2.330 1.00 96.94 897 ALA A N 1
ATOM 6997 C CA . ALA A 1 897 ? -44.778 -1.447 -3.339 1.00 96.94 897 ALA A CA 1
ATOM 6998 C C . ALA A 1 897 ? -45.174 -2.833 -2.793 1.00 96.94 897 ALA A C 1
ATOM 7000 O O . ALA A 1 897 ? -45.882 -3.583 -3.468 1.00 96.94 897 ALA A O 1
ATOM 7001 N N . LEU A 1 898 ? -44.772 -3.163 -1.559 1.00 97.00 898 LEU A N 1
ATOM 7002 C CA . LEU A 1 898 ? -45.181 -4.396 -0.876 1.00 97.00 898 LEU A CA 1
ATOM 7003 C C . LEU A 1 898 ? -46.686 -4.417 -0.575 1.00 97.00 898 LEU A C 1
ATOM 7005 O O . LEU A 1 898 ? -47.348 -5.415 -0.864 1.00 97.00 898 LEU A O 1
ATOM 7009 N N . ALA A 1 899 ? -47.247 -3.322 -0.058 1.00 96.19 899 ALA A N 1
ATOM 7010 C CA . ALA A 1 899 ? -48.678 -3.233 0.235 1.00 96.19 899 ALA A CA 1
ATOM 7011 C C . ALA A 1 899 ? -49.533 -3.459 -1.026 1.00 96.19 899 ALA A C 1
ATOM 7013 O O . ALA A 1 899 ? -50.457 -4.276 -1.025 1.00 96.19 899 ALA A O 1
ATOM 7014 N N . ARG A 1 900 ? -49.163 -2.821 -2.146 1.00 94.88 900 ARG A N 1
ATOM 7015 C CA . ARG A 1 900 ? -49.801 -3.022 -3.463 1.00 94.88 900 ARG A CA 1
ATOM 7016 C C . ARG A 1 900 ? -49.631 -4.436 -4.006 1.00 94.88 900 ARG A C 1
ATOM 7018 O O . ARG A 1 900 ? -50.465 -4.906 -4.773 1.00 94.88 900 ARG A O 1
ATOM 7025 N N . ALA A 1 901 ? -48.558 -5.116 -3.621 1.00 93.50 901 ALA A N 1
ATOM 7026 C CA . ALA A 1 901 ? -48.271 -6.482 -4.028 1.00 93.50 901 ALA A CA 1
ATOM 7027 C C . ALA A 1 901 ? -49.006 -7.555 -3.207 1.00 93.50 901 ALA A C 1
ATOM 7029 O O . ALA A 1 901 ? -48.784 -8.740 -3.457 1.00 93.50 901 ALA A O 1
ATOM 7030 N N . GLY A 1 902 ? -49.871 -7.171 -2.263 1.00 94.75 902 GLY A N 1
ATOM 7031 C CA . GLY A 1 902 ? -50.671 -8.108 -1.473 1.00 94.75 902 GLY A CA 1
ATOM 7032 C C . GLY A 1 902 ? -50.046 -8.514 -0.138 1.00 94.75 902 GLY A C 1
ATOM 7033 O O . GLY A 1 902 ? -50.463 -9.518 0.437 1.00 94.75 902 GLY A O 1
ATOM 7034 N N . PHE A 1 903 ? -49.070 -7.753 0.365 1.00 96.56 903 PHE A N 1
ATOM 7035 C CA . PHE A 1 903 ? -48.548 -7.914 1.722 1.00 96.56 903 PHE A CA 1
ATOM 7036 C C . PHE A 1 903 ? -49.270 -6.988 2.704 1.00 96.56 903 PHE A C 1
ATOM 7038 O O . PHE A 1 903 ? -49.553 -5.833 2.396 1.00 96.56 903 PHE A O 1
ATOM 7045 N N . VAL A 1 904 ? -49.506 -7.466 3.923 1.00 98.12 904 VAL A N 1
ATOM 7046 C CA . VAL A 1 904 ? -49.785 -6.587 5.066 1.00 98.12 904 VAL A CA 1
ATOM 7047 C C . VAL A 1 904 ? -48.461 -5.970 5.514 1.00 98.12 904 VAL A C 1
ATOM 7049 O O . VAL A 1 904 ? -47.546 -6.697 5.890 1.00 98.12 904 VAL A O 1
ATOM 7052 N N . THR A 1 905 ? -48.321 -4.647 5.493 1.00 98.38 905 THR A N 1
ATOM 7053 C CA . THR A 1 905 ? -47.092 -3.992 5.977 1.00 98.38 905 THR A CA 1
ATOM 7054 C C . THR A 1 905 ? -47.324 -3.315 7.318 1.00 98.38 905 THR A C 1
ATOM 7056 O O . THR A 1 905 ? -48.381 -2.727 7.543 1.00 98.38 905 THR A O 1
ATOM 7059 N N . ILE A 1 906 ? -46.337 -3.365 8.212 1.00 98.44 906 ILE A N 1
ATOM 7060 C CA . ILE A 1 906 ? -46.348 -2.604 9.467 1.00 98.44 906 ILE A CA 1
ATOM 7061 C C . ILE A 1 906 ? -45.047 -1.818 9.627 1.00 98.44 906 ILE A C 1
ATOM 7063 O O . ILE A 1 906 ? -43.970 -2.367 9.427 1.00 98.44 906 ILE A O 1
ATOM 7067 N N . ALA A 1 907 ? -45.127 -0.538 9.984 1.00 98.06 907 ALA A N 1
ATOM 7068 C CA . ALA A 1 907 ? -43.957 0.303 10.244 1.00 98.06 907 ALA A CA 1
ATOM 7069 C C . ALA A 1 907 ? -44.114 1.060 11.564 1.00 98.06 907 ALA A C 1
ATOM 7071 O O . ALA A 1 907 ? -45.190 1.586 11.845 1.00 98.06 907 ALA A O 1
ATOM 7072 N N . VAL A 1 908 ? -43.041 1.156 12.347 1.00 96.12 908 VAL A N 1
ATOM 7073 C CA . VAL A 1 908 ? -42.977 1.867 13.636 1.00 96.12 908 VAL A CA 1
ATOM 7074 C C . VAL A 1 908 ? -41.811 2.852 13.626 1.00 96.12 908 VAL A C 1
ATOM 7076 O O . VAL A 1 908 ? -40.855 2.669 12.872 1.00 96.12 908 VAL A O 1
ATOM 7079 N N . ASP A 1 909 ? -41.891 3.899 14.448 1.00 93.00 909 ASP A N 1
ATOM 7080 C CA . ASP A 1 909 ? -40.733 4.754 14.706 1.00 93.00 909 ASP A CA 1
ATOM 7081 C C . ASP A 1 909 ? -39.746 4.002 15.606 1.00 93.00 909 ASP A C 1
ATOM 7083 O O . ASP A 1 909 ? -40.049 3.736 16.770 1.00 93.00 909 ASP A O 1
ATOM 7087 N N . VAL A 1 910 ? -38.560 3.683 15.090 1.00 90.06 910 VAL A N 1
ATOM 7088 C CA . VAL A 1 910 ? -37.465 3.158 15.913 1.00 90.06 910 VAL A CA 1
ATOM 7089 C C . VAL A 1 910 ? -36.685 4.318 16.538 1.00 90.06 910 VAL A C 1
ATOM 7091 O O . VAL A 1 910 ? -36.343 5.302 15.868 1.00 90.06 910 VAL A O 1
ATOM 7094 N N . GLY A 1 911 ? -36.414 4.216 17.844 1.00 82.75 911 GLY A N 1
ATOM 7095 C CA . GLY A 1 911 ? -35.753 5.270 18.621 1.00 82.75 911 GLY A CA 1
ATOM 7096 C C . GLY A 1 911 ? -34.407 5.683 18.021 1.00 82.75 911 GLY A C 1
ATOM 7097 O O . GLY A 1 911 ? -33.637 4.839 17.575 1.00 82.75 911 GLY A O 1
ATOM 7098 N N . GLN A 1 912 ? -34.100 6.981 17.986 1.00 81.56 912 GLN A N 1
ATOM 7099 C CA . GLN A 1 912 ? -32.870 7.476 17.354 1.00 81.56 912 GLN A CA 1
ATOM 7100 C C . GLN A 1 912 ? -31.695 7.512 18.341 1.00 81.56 912 GLN A C 1
ATOM 7102 O O . GLN A 1 912 ? -30.738 6.778 18.148 1.00 81.56 912 GLN A O 1
ATOM 7107 N N . HIS A 1 913 ? -31.771 8.310 19.410 1.00 80.44 913 HIS A N 1
ATOM 7108 C CA . HIS A 1 913 ? -30.695 8.439 20.414 1.00 80.44 913 HIS A CA 1
ATOM 7109 C C . HIS A 1 913 ? -31.236 8.592 21.845 1.00 80.44 913 HIS A C 1
ATOM 7111 O O . HIS A 1 913 ? -30.548 9.100 22.727 1.00 80.44 913 HIS A O 1
ATOM 7117 N N . GLU A 1 914 ? -32.481 8.177 22.071 1.00 76.44 914 GLU A N 1
ATOM 7118 C CA . GLU A 1 914 ? -33.152 8.263 23.367 1.00 76.44 914 GLU A CA 1
ATOM 7119 C C . GLU A 1 914 ? -33.412 6.855 23.897 1.00 76.44 914 GLU A C 1
ATOM 7121 O O . GLU A 1 914 ? -33.853 5.986 23.147 1.00 76.44 914 GLU A O 1
ATOM 7126 N N . ILE A 1 915 ? -33.130 6.650 25.184 1.00 79.44 915 ILE A N 1
ATOM 7127 C CA . ILE A 1 915 ? -33.440 5.421 25.920 1.00 79.44 915 ILE A CA 1
ATOM 7128 C C . ILE A 1 915 ? -34.540 5.776 26.916 1.00 79.44 915 ILE A C 1
ATOM 7130 O O . ILE A 1 915 ? -34.360 6.679 27.738 1.00 79.44 915 ILE A O 1
ATOM 7134 N N . TYR A 1 916 ? -35.676 5.091 26.838 1.00 77.69 916 TYR A N 1
ATOM 7135 C CA . TYR A 1 916 ? -36.853 5.398 27.650 1.00 77.69 916 TYR A CA 1
ATOM 7136 C C . TYR A 1 916 ? -36.863 4.651 28.993 1.00 77.69 916 TYR A C 1
ATOM 7138 O O . TYR A 1 916 ? -37.398 5.162 29.979 1.00 77.69 916 TYR A O 1
ATOM 7146 N N . ALA A 1 917 ? -36.284 3.453 29.061 1.00 75.94 917 ALA A N 1
ATOM 7147 C CA . ALA A 1 917 ? -36.250 2.607 30.246 1.00 75.94 917 ALA A CA 1
ATOM 7148 C C . ALA A 1 917 ? -34.939 2.765 31.030 1.00 75.94 917 ALA A C 1
ATOM 7150 O O . ALA A 1 917 ? -33.834 2.626 30.502 1.00 75.94 917 ALA A O 1
ATOM 7151 N N . ALA A 1 918 ? -35.053 2.984 32.342 1.00 72.38 918 ALA A N 1
ATOM 7152 C CA . ALA A 1 918 ? -33.898 3.035 33.233 1.00 72.38 918 ALA A CA 1
ATOM 7153 C C . ALA A 1 918 ? -33.137 1.694 33.224 1.00 72.38 918 ALA A C 1
ATOM 7155 O O . ALA A 1 918 ? -33.697 0.652 33.557 1.00 72.38 918 ALA A O 1
ATOM 7156 N N . GLY A 1 919 ? -31.854 1.729 32.848 1.00 74.88 919 GLY A N 1
ATOM 7157 C CA . GLY A 1 919 ? -30.996 0.541 32.750 1.00 74.88 919 GLY A CA 1
ATOM 7158 C C . GLY A 1 919 ? -31.162 -0.289 31.468 1.00 74.88 919 GLY A C 1
ATOM 7159 O O . GLY A 1 919 ? -30.452 -1.291 31.318 1.00 74.88 919 GLY A O 1
ATOM 7160 N N . GLY A 1 920 ? -32.056 0.128 30.560 1.00 82.25 920 GLY A N 1
ATOM 7161 C CA . GLY A 1 920 ? -32.227 -0.448 29.226 1.00 82.25 920 GLY A CA 1
ATOM 7162 C C . GLY A 1 920 ? -31.118 -0.039 28.253 1.00 82.25 920 GLY A C 1
ATOM 7163 O O . GLY A 1 920 ? -30.270 0.799 28.563 1.00 82.25 920 GLY A O 1
ATOM 7164 N N . THR A 1 921 ? -31.120 -0.647 27.066 1.00 89.44 921 THR A N 1
ATOM 7165 C CA . THR A 1 921 ? -30.204 -0.296 25.971 1.00 89.44 921 THR A CA 1
ATOM 7166 C C . THR A 1 921 ? -30.997 0.236 24.780 1.00 89.44 921 THR A C 1
ATOM 7168 O O . THR A 1 921 ? -32.122 -0.202 24.535 1.00 89.44 921 THR A O 1
ATOM 7171 N N . LEU A 1 922 ? -30.408 1.160 24.014 1.00 91.44 922 LEU A N 1
ATOM 7172 C CA . LEU A 1 922 ? -31.044 1.723 22.818 1.00 91.44 922 LEU A CA 1
ATOM 7173 C C . LEU A 1 922 ? -31.395 0.630 21.796 1.00 91.44 922 LEU A C 1
ATOM 7175 O O . LEU A 1 922 ? -32.514 0.592 21.290 1.00 91.44 922 LEU A O 1
ATOM 7179 N N . LEU A 1 923 ? -30.459 -0.287 21.527 1.00 92.88 923 LEU A N 1
ATOM 7180 C CA . LEU A 1 923 ? -30.700 -1.424 20.637 1.00 92.88 923 LEU A CA 1
ATOM 7181 C C . LEU A 1 923 ? -31.800 -2.351 21.157 1.00 92.88 923 LEU A C 1
ATOM 7183 O O . LEU A 1 923 ? -32.648 -2.787 20.380 1.00 92.88 923 LEU A O 1
ATOM 7187 N N . GLY A 1 924 ? -31.822 -2.615 22.465 1.00 92.69 924 GLY A N 1
ATOM 7188 C CA . GLY A 1 924 ? -32.848 -3.443 23.086 1.00 92.69 924 GLY A CA 1
ATOM 7189 C C . GLY A 1 924 ? -34.251 -2.860 22.929 1.00 92.69 924 GLY A C 1
ATOM 7190 O O . GLY A 1 924 ? -35.181 -3.588 22.594 1.00 92.69 924 GLY A O 1
ATOM 7191 N N . GLU A 1 925 ? -34.414 -1.548 23.103 1.00 91.44 925 GLU A N 1
ATOM 7192 C CA . GLU A 1 925 ? -35.709 -0.881 22.919 1.00 91.44 925 GLU A CA 1
ATOM 7193 C C . GLU A 1 925 ? -36.157 -0.845 21.456 1.00 91.44 925 GLU A C 1
ATOM 7195 O O . GLU A 1 925 ? -37.320 -1.139 21.171 1.00 91.44 925 GLU A O 1
ATOM 7200 N N . ARG A 1 926 ? -35.236 -0.551 20.526 1.00 94.06 926 ARG A N 1
ATOM 7201 C CA . ARG A 1 926 ? -35.511 -0.595 19.081 1.00 94.06 926 ARG A CA 1
ATOM 7202 C C . ARG A 1 926 ? -35.984 -1.981 18.656 1.00 94.06 926 ARG A C 1
ATOM 7204 O O . ARG A 1 926 ? -36.993 -2.099 17.965 1.00 94.06 926 ARG A O 1
ATOM 7211 N N . LEU A 1 927 ? -35.262 -3.027 19.068 1.00 95.81 927 LEU A N 1
ATOM 7212 C CA . LEU A 1 927 ? -35.617 -4.400 18.724 1.00 95.81 927 LEU A CA 1
ATOM 7213 C C . LEU A 1 927 ? -36.955 -4.792 19.352 1.00 95.81 927 LEU A C 1
ATOM 7215 O O . LEU A 1 927 ? -37.776 -5.416 18.689 1.00 95.81 927 LEU A O 1
ATOM 7219 N N . HIS A 1 928 ? -37.208 -4.386 20.596 1.00 93.75 928 HIS A N 1
ATOM 7220 C CA . HIS A 1 928 ? -38.470 -4.671 21.275 1.00 93.75 928 HIS A CA 1
ATOM 7221 C C . HIS A 1 928 ? -39.684 -4.125 20.529 1.00 93.75 928 HIS A C 1
ATOM 7223 O O . HIS A 1 928 ? -40.648 -4.857 20.337 1.00 93.75 928 HIS A O 1
ATOM 7229 N N . ASP A 1 929 ? -39.648 -2.879 20.053 1.00 93.00 929 ASP A N 1
ATOM 7230 C CA . ASP A 1 929 ? -40.772 -2.321 19.283 1.00 93.00 929 ASP A CA 1
ATOM 7231 C C . ASP A 1 929 ? -41.057 -3.098 17.999 1.00 93.00 929 ASP A C 1
ATOM 7233 O O . ASP A 1 929 ? -42.212 -3.273 17.603 1.00 93.00 929 ASP A O 1
ATOM 7237 N N . LEU A 1 930 ? -40.008 -3.616 17.370 1.00 97.00 930 LEU A N 1
ATOM 7238 C CA . LEU A 1 930 ? -40.128 -4.446 16.181 1.00 97.00 930 LEU A CA 1
ATOM 7239 C C . LEU A 1 930 ? -40.668 -5.841 16.504 1.00 97.00 930 LEU A C 1
ATOM 7241 O O . LEU A 1 930 ? -41.566 -6.308 15.806 1.00 97.00 930 LEU A O 1
ATOM 7245 N N . VAL A 1 931 ? -40.215 -6.470 17.595 1.00 95.81 931 VAL A N 1
ATOM 7246 C CA . VAL A 1 931 ? -40.809 -7.719 18.107 1.00 95.81 931 VAL A CA 1
ATOM 7247 C C . VAL A 1 931 ? -42.292 -7.509 18.420 1.00 95.81 931 VAL A C 1
ATOM 7249 O O . VAL A 1 931 ? -43.122 -8.332 18.047 1.00 95.81 931 VAL A O 1
ATOM 7252 N N . ARG A 1 932 ? -42.669 -6.364 19.001 1.00 94.25 932 ARG A N 1
ATOM 7253 C CA . ARG A 1 932 ? -44.079 -6.023 19.245 1.00 94.25 932 ARG A CA 1
ATOM 7254 C C . ARG A 1 932 ? -44.881 -5.835 17.959 1.00 94.25 932 ARG A C 1
ATOM 7256 O O . ARG A 1 932 ? -46.075 -6.130 17.956 1.00 94.25 932 ARG A O 1
ATOM 7263 N N . CYS A 1 933 ? -44.261 -5.383 16.870 1.00 96.38 933 CYS A N 1
ATOM 7264 C CA . CYS A 1 933 ? -44.900 -5.376 15.553 1.00 96.38 933 CYS A CA 1
ATOM 7265 C C . CYS A 1 933 ? -45.146 -6.804 15.041 1.00 96.38 933 CYS A C 1
ATOM 7267 O O . CYS A 1 933 ? -46.236 -7.079 14.542 1.00 96.38 933 CYS A O 1
ATOM 7269 N N . VAL A 1 934 ? -44.182 -7.717 15.210 1.00 97.12 934 VAL A N 1
ATOM 7270 C CA . VAL A 1 934 ? -44.348 -9.142 14.869 1.00 97.12 934 VAL A CA 1
ATOM 7271 C C . VAL A 1 934 ? -45.453 -9.780 15.708 1.00 97.12 934 VAL A C 1
ATOM 7273 O O . VAL A 1 934 ? -46.328 -10.437 15.148 1.00 97.12 934 VAL A O 1
ATOM 7276 N N . ASP A 1 935 ? -45.470 -9.543 17.023 1.00 94.88 935 ASP A N 1
ATOM 7277 C CA . ASP A 1 935 ? -46.524 -10.067 17.890 1.00 94.88 935 ASP A CA 1
ATOM 7278 C C . ASP A 1 935 ? -47.905 -9.549 17.442 1.00 94.88 935 ASP A C 1
ATOM 7280 O O . ASP A 1 935 ? -48.859 -10.318 17.368 1.00 94.88 935 ASP A O 1
ATOM 7284 N N . TYR A 1 936 ? -48.014 -8.255 17.105 1.00 94.69 936 TYR A N 1
ATOM 7285 C CA . TYR A 1 936 ? -49.272 -7.661 16.642 1.00 94.69 936 TYR A CA 1
ATOM 7286 C C . TYR A 1 936 ? -49.769 -8.314 15.352 1.00 94.69 936 TYR A C 1
ATOM 7288 O O . TYR A 1 936 ? -50.954 -8.630 15.243 1.00 94.69 936 TYR A O 1
ATOM 7296 N N . LEU A 1 937 ? -48.872 -8.504 14.377 1.00 95.62 937 LEU A N 1
ATOM 7297 C CA . LEU A 1 937 ? -49.179 -9.161 13.108 1.00 95.62 937 LEU A CA 1
ATOM 7298 C C . LEU A 1 937 ? -49.625 -10.610 13.316 1.00 95.62 937 LEU A C 1
ATOM 7300 O O . LEU A 1 937 ? -50.604 -11.025 12.705 1.00 95.62 937 LEU A O 1
ATOM 7304 N N . ALA A 1 938 ? -48.949 -11.355 14.193 1.00 94.12 938 ALA A N 1
ATOM 7305 C CA . ALA A 1 938 ? -49.261 -12.755 14.471 1.00 94.12 938 ALA A CA 1
ATOM 7306 C C . ALA A 1 938 ? -50.648 -12.958 15.113 1.00 94.12 938 ALA A C 1
ATOM 7308 O O . ALA A 1 938 ? -51.221 -14.038 14.985 1.00 94.12 938 ALA A O 1
ATOM 7309 N N . GLU A 1 939 ? -51.197 -11.934 15.775 1.00 91.69 939 GLU A N 1
ATOM 7310 C CA . GLU A 1 939 ? -52.555 -11.954 16.335 1.00 91.69 939 GLU A CA 1
ATOM 7311 C C . GLU A 1 939 ? -53.648 -11.489 15.355 1.00 91.69 939 GLU A C 1
ATOM 7313 O O . GLU A 1 939 ? -54.834 -11.588 15.676 1.00 91.69 939 GLU A O 1
ATOM 7318 N N . GLN A 1 940 ? -53.301 -10.964 14.172 1.00 91.06 940 GLN A N 1
ATOM 7319 C CA . GLN A 1 940 ? -54.317 -10.527 13.212 1.00 91.06 940 GLN A CA 1
ATOM 7320 C C . GLN A 1 940 ? -54.890 -11.719 12.437 1.00 91.06 940 GLN A C 1
ATOM 7322 O O . GLN A 1 940 ? -54.169 -12.427 11.741 1.00 91.06 940 GLN A O 1
ATOM 7327 N N . GLU A 1 941 ? -56.216 -11.885 12.465 1.00 91.50 941 GLU A N 1
ATOM 7328 C CA . GLU A 1 941 ? -56.912 -12.982 11.767 1.00 91.50 941 GLU A CA 1
ATOM 7329 C C . GLU A 1 941 ? -56.663 -13.005 10.248 1.00 91.50 941 GLU A C 1
ATOM 7331 O O . GLU A 1 941 ? -56.746 -14.054 9.612 1.00 91.50 941 GLU A O 1
ATOM 7336 N N . ASN A 1 942 ? -56.356 -11.851 9.650 1.00 93.25 942 ASN A N 1
ATOM 7337 C CA . ASN A 1 942 ? -56.091 -11.717 8.221 1.00 93.25 942 ASN A CA 1
ATOM 7338 C C . ASN A 1 942 ? -54.604 -11.847 7.845 1.00 93.25 942 ASN A C 1
ATOM 7340 O O . ASN A 1 942 ? -54.278 -11.620 6.681 1.00 93.25 942 ASN A O 1
ATOM 7344 N N . VAL A 1 943 ? -53.714 -12.196 8.777 1.00 96.56 943 VAL A N 1
ATOM 7345 C CA . VAL A 1 943 ? -52.277 -12.407 8.536 1.00 96.56 943 VAL A CA 1
ATOM 7346 C C . VAL A 1 943 ? -51.924 -13.876 8.761 1.00 96.56 943 VAL A C 1
ATOM 7348 O O . VAL A 1 943 ? -52.358 -14.493 9.728 1.00 96.56 943 VAL A O 1
ATOM 7351 N N . ASP A 1 944 ? -51.122 -14.463 7.870 1.00 95.94 944 ASP A N 1
ATOM 7352 C CA . ASP A 1 944 ? -50.575 -15.804 8.090 1.00 95.94 944 ASP A CA 1
ATOM 7353 C C . ASP A 1 944 ? -49.310 -15.671 8.934 1.00 95.94 944 ASP A C 1
ATOM 7355 O O . ASP A 1 944 ? -48.262 -15.253 8.439 1.00 95.94 944 ASP A O 1
ATOM 7359 N N . ALA A 1 945 ? -49.400 -16.042 10.212 1.00 94.62 945 ALA A N 1
ATOM 7360 C CA . ALA A 1 945 ? -48.292 -15.933 11.159 1.00 94.62 945 ALA A CA 1
ATOM 7361 C C . ALA A 1 945 ? -47.042 -16.744 10.758 1.00 94.62 945 ALA A C 1
ATOM 7363 O O . ALA A 1 945 ? -45.969 -16.506 11.301 1.00 94.62 945 ALA A O 1
ATOM 7364 N N . ARG A 1 946 ? -47.155 -17.677 9.799 1.00 95.69 946 ARG A N 1
ATOM 7365 C CA . ARG A 1 946 ? -46.024 -18.441 9.239 1.00 95.69 946 ARG A CA 1
ATOM 7366 C C . ARG A 1 946 ? -45.385 -17.767 8.023 1.00 95.69 946 ARG A C 1
ATOM 7368 O O . ARG A 1 946 ? -44.550 -18.375 7.369 1.00 95.69 946 ARG A O 1
ATOM 7375 N N . ARG A 1 947 ? -45.846 -16.575 7.633 1.00 96.94 947 ARG A N 1
ATOM 7376 C CA . ARG A 1 947 ? -45.399 -15.846 6.433 1.00 96.94 947 ARG A CA 1
ATOM 7377 C C . ARG A 1 947 ? -45.130 -14.379 6.771 1.00 96.94 947 ARG A C 1
ATOM 7379 O O . ARG A 1 947 ? -45.578 -13.474 6.068 1.00 96.94 947 ARG A O 1
ATOM 7386 N N . ILE A 1 948 ? -44.413 -14.162 7.875 1.00 98.62 948 ILE A N 1
ATOM 7387 C CA . ILE A 1 948 ? -43.970 -12.843 8.335 1.00 98.62 948 ILE A CA 1
ATOM 7388 C C . ILE A 1 948 ? -42.503 -12.649 7.951 1.00 98.62 948 ILE A C 1
ATOM 7390 O O . ILE A 1 948 ? -41.661 -13.488 8.257 1.00 98.62 948 ILE A O 1
ATOM 7394 N N . GLY A 1 949 ? -42.187 -11.530 7.306 1.00 98.62 949 GLY A N 1
ATOM 7395 C CA . GLY A 1 949 ? -40.819 -11.098 7.035 1.00 98.62 949 GLY A CA 1
ATOM 7396 C C . GLY A 1 949 ? -40.513 -9.705 7.576 1.00 98.62 949 GLY A C 1
ATOM 7397 O O . GLY A 1 949 ? -41.361 -9.038 8.174 1.00 98.62 949 GLY A O 1
ATOM 7398 N N . CYS A 1 950 ? -39.296 -9.235 7.327 1.00 98.81 950 CYS A N 1
ATOM 7399 C CA . CYS A 1 950 ? -38.889 -7.864 7.613 1.00 98.81 950 CYS A CA 1
ATOM 7400 C C . CYS A 1 950 ? -38.008 -7.288 6.501 1.00 98.81 950 CYS A C 1
ATOM 7402 O O . CYS A 1 950 ? -37.312 -8.023 5.801 1.00 98.81 950 CYS A O 1
ATOM 7404 N N . ALA A 1 951 ? -38.057 -5.967 6.333 1.00 98.81 951 ALA A N 1
ATOM 7405 C CA . ALA A 1 951 ? -37.252 -5.248 5.354 1.00 98.81 951 ALA A CA 1
ATOM 7406 C C . ALA A 1 951 ? -36.888 -3.843 5.852 1.00 98.81 951 ALA A C 1
ATOM 7408 O O . ALA A 1 951 ? -37.748 -3.134 6.387 1.00 98.81 951 ALA A O 1
ATOM 7409 N N . GLY A 1 952 ? -35.645 -3.408 5.643 1.00 98.31 952 GLY A N 1
ATOM 7410 C CA . GLY A 1 952 ? -35.218 -2.058 6.012 1.00 98.31 952 GLY A CA 1
ATOM 7411 C C . GLY A 1 952 ? -33.914 -1.603 5.360 1.00 98.31 952 GLY A C 1
ATOM 7412 O O . GLY A 1 952 ? -33.175 -2.407 4.802 1.00 98.31 952 GLY A O 1
ATOM 7413 N N . LEU A 1 953 ? -33.646 -0.294 5.446 1.00 97.81 953 LEU A N 1
ATOM 7414 C CA . LEU A 1 953 ? -32.452 0.366 4.897 1.00 97.81 953 LEU A CA 1
ATOM 7415 C C . LEU A 1 953 ? -31.651 1.073 5.997 1.00 97.81 953 LEU A C 1
ATOM 7417 O O . LEU A 1 953 ? -32.253 1.747 6.839 1.00 97.81 953 LEU A O 1
ATOM 7421 N N . SER A 1 954 ? -30.316 1.011 5.946 1.00 94.50 954 SER A N 1
ATOM 7422 C CA . SER A 1 954 ? -29.413 1.705 6.884 1.00 94.50 954 SER A CA 1
ATOM 7423 C C . SER A 1 954 ? -29.568 1.166 8.312 1.00 94.50 954 SER A C 1
ATOM 7425 O O . SER A 1 954 ? -29.550 -0.045 8.504 1.00 94.50 954 SER A O 1
ATOM 7427 N N . LEU A 1 955 ? -29.837 2.016 9.314 1.00 96.06 955 LEU A N 1
ATOM 7428 C CA . LEU A 1 955 ? -30.329 1.569 10.630 1.00 96.06 955 LEU A CA 1
ATOM 7429 C C . LEU A 1 955 ? -31.567 0.653 10.504 1.00 96.06 955 LEU A C 1
ATOM 7431 O O . LEU A 1 955 ? -31.744 -0.260 11.299 1.00 96.06 955 LEU A O 1
ATOM 7435 N N . GLY A 1 956 ? -32.414 0.826 9.488 1.00 97.44 956 GLY A N 1
ATOM 7436 C CA . GLY A 1 956 ? -33.500 -0.114 9.222 1.00 97.44 956 GLY A CA 1
ATOM 7437 C C . GLY A 1 956 ? -33.002 -1.490 8.774 1.00 97.44 956 GLY A C 1
ATOM 7438 O O . GLY A 1 956 ? -33.612 -2.491 9.133 1.00 97.44 956 GLY A O 1
ATOM 7439 N N . GLY A 1 957 ? -31.888 -1.549 8.038 1.00 97.8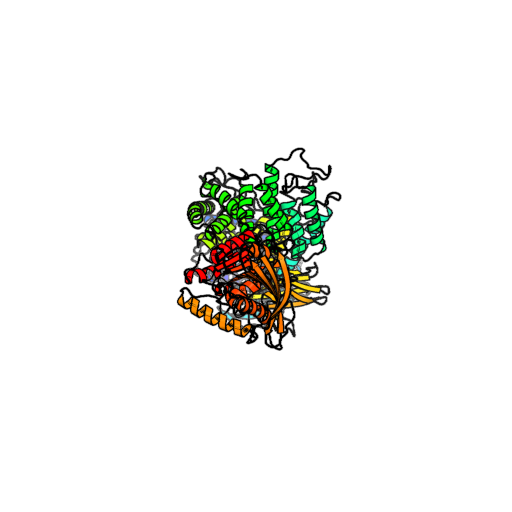8 957 GLY A N 1
ATOM 7440 C CA . GLY A 1 957 ? -31.205 -2.793 7.674 1.00 97.88 957 GLY A CA 1
ATOM 7441 C C . GLY A 1 957 ? -30.539 -3.446 8.889 1.00 97.88 957 GLY A C 1
ATOM 7442 O O . GLY A 1 957 ? -30.731 -4.635 9.129 1.00 97.88 957 GLY A O 1
ATOM 7443 N N . GLU A 1 958 ? -29.875 -2.653 9.739 1.00 98.00 958 GLU A N 1
ATOM 7444 C CA . GLU A 1 958 ? -29.368 -3.099 11.049 1.00 98.00 958 GLU A CA 1
ATOM 7445 C C . GLU A 1 958 ? -30.467 -3.764 11.875 1.00 98.00 958 GLU A C 1
ATOM 7447 O O . GLU A 1 958 ? -30.312 -4.860 12.414 1.00 98.00 958 GLU A O 1
ATOM 7452 N N . MET A 1 959 ? -31.611 -3.099 11.969 1.00 98.44 959 MET A N 1
ATOM 7453 C CA . MET A 1 959 ? -32.715 -3.597 12.763 1.00 98.44 959 MET A CA 1
ATOM 7454 C C . MET A 1 959 ? -33.444 -4.769 12.091 1.00 98.44 959 MET A C 1
ATOM 7456 O O . MET A 1 959 ? -33.968 -5.625 12.802 1.00 98.44 959 MET A O 1
ATOM 7460 N N . ALA A 1 960 ? -33.443 -4.862 10.756 1.00 98.69 960 ALA A N 1
ATOM 7461 C CA . ALA A 1 960 ? -33.914 -6.045 10.036 1.00 98.69 960 ALA A CA 1
ATOM 7462 C C . ALA A 1 960 ? -33.029 -7.265 10.342 1.00 98.69 960 ALA A C 1
ATOM 7464 O O . ALA A 1 960 ? -33.565 -8.336 10.626 1.00 98.69 960 ALA A O 1
ATOM 7465 N N . MET A 1 961 ? -31.701 -7.085 10.376 1.00 98.62 961 MET A N 1
ATOM 7466 C CA . MET A 1 961 ? -30.743 -8.104 10.821 1.00 98.62 961 MET A CA 1
ATOM 7467 C C . MET A 1 961 ? -31.042 -8.548 12.256 1.00 98.62 961 MET A C 1
ATOM 7469 O O . MET A 1 961 ? -31.233 -9.737 12.487 1.00 98.62 961 MET A O 1
ATOM 7473 N N . TRP A 1 962 ? -31.127 -7.619 13.215 1.00 98.50 962 TRP A N 1
ATOM 7474 C CA . TRP A 1 962 ? -31.420 -7.963 14.612 1.00 98.50 962 TRP A CA 1
ATOM 7475 C C . TRP A 1 962 ? -32.758 -8.690 14.778 1.00 98.50 962 TRP A C 1
ATOM 7477 O O . TRP A 1 962 ? -32.840 -9.664 15.529 1.00 98.50 962 TRP A O 1
ATOM 7487 N N . LEU A 1 963 ? -33.800 -8.240 14.072 1.00 98.62 963 LEU A N 1
ATOM 7488 C CA . LEU A 1 963 ? -35.123 -8.855 14.123 1.00 98.62 963 LEU A CA 1
ATOM 7489 C C . LEU A 1 963 ? -35.118 -10.268 13.521 1.00 98.62 963 LEU A C 1
ATOM 7491 O O . LEU A 1 963 ? -35.624 -11.188 14.156 1.00 98.62 963 LEU A O 1
ATOM 7495 N N . GLY A 1 964 ? -34.501 -10.464 12.352 1.00 98.25 964 GLY A N 1
ATOM 7496 C CA . GLY A 1 964 ? -34.351 -11.790 11.740 1.00 98.25 964 GLY A CA 1
ATOM 7497 C C . GLY A 1 964 ? -33.508 -12.744 12.592 1.00 98.25 964 GLY A C 1
ATOM 7498 O O . GLY A 1 964 ? -33.853 -13.915 12.761 1.00 98.25 964 GLY A O 1
ATOM 7499 N N . ALA A 1 965 ? -32.444 -12.233 13.211 1.00 98.12 965 ALA A N 1
ATOM 7500 C CA . ALA A 1 965 ? -31.541 -12.997 14.063 1.00 98.12 965 ALA A CA 1
ATOM 7501 C C . ALA A 1 965 ? -32.204 -13.495 15.358 1.00 98.12 965 ALA A C 1
ATOM 7503 O O . ALA A 1 965 ? -31.981 -14.639 15.772 1.00 98.12 965 ALA A O 1
ATOM 7504 N N . LEU A 1 966 ? -32.995 -12.632 16.010 1.00 97.81 966 LEU A N 1
ATOM 7505 C CA . LEU A 1 966 ? -33.496 -12.856 17.369 1.00 97.81 966 LEU A CA 1
ATOM 7506 C C . LEU A 1 966 ? -34.994 -13.170 17.457 1.00 97.81 966 LEU A C 1
ATOM 7508 O O . LEU A 1 966 ? -35.438 -13.585 18.526 1.00 97.81 966 LEU A O 1
ATOM 7512 N N . ASP A 1 967 ? -35.786 -13.024 16.398 1.00 97.31 967 ASP A N 1
ATOM 7513 C CA . ASP A 1 967 ? -37.177 -13.487 16.373 1.00 97.31 967 ASP A CA 1
ATOM 7514 C C . ASP A 1 967 ? -37.350 -14.601 15.343 1.00 97.31 967 ASP A C 1
ATOM 7516 O O . ASP A 1 967 ? -37.297 -14.381 14.133 1.00 97.31 967 ASP A O 1
ATOM 7520 N N . GLU A 1 968 ? -37.542 -15.826 15.831 1.00 96.56 968 GLU A N 1
ATOM 7521 C CA . GLU A 1 968 ? -37.596 -17.019 14.985 1.00 96.56 968 GLU A CA 1
ATOM 7522 C C . GLU A 1 968 ? -38.861 -17.114 14.120 1.00 96.56 968 GLU A C 1
ATOM 7524 O O . GLU A 1 968 ? -38.903 -17.933 13.210 1.00 96.56 968 GLU A O 1
ATOM 7529 N N . ARG A 1 969 ? -39.858 -16.244 14.340 1.00 97.75 969 ARG A N 1
ATOM 7530 C CA . ARG A 1 969 ? -41.088 -16.168 13.526 1.00 97.75 969 ARG A CA 1
ATOM 7531 C C . ARG A 1 969 ? -40.900 -15.413 12.207 1.00 97.75 969 ARG A C 1
ATOM 7533 O O . ARG A 1 969 ? -41.798 -15.403 11.370 1.00 97.75 969 ARG A O 1
ATOM 7540 N N . VAL A 1 970 ? -39.767 -14.732 12.042 1.00 98.56 970 VAL A N 1
ATOM 7541 C CA . VAL A 1 970 ? -39.428 -13.978 10.830 1.00 98.56 970 VAL A CA 1
ATOM 7542 C C . VAL A 1 970 ? -38.821 -14.941 9.813 1.00 98.56 970 VAL A C 1
ATOM 7544 O O . VAL A 1 970 ? -37.688 -15.383 9.980 1.00 98.56 970 VAL A O 1
ATOM 7547 N N . GLU A 1 971 ? -39.571 -15.275 8.767 1.00 98.31 971 GLU A N 1
ATOM 7548 C CA . GLU A 1 971 ? -39.215 -16.296 7.769 1.00 98.31 971 GLU A CA 1
ATOM 7549 C C . GLU A 1 971 ? -38.340 -15.768 6.622 1.00 98.31 971 GLU A C 1
ATOM 7551 O O . GLU A 1 971 ? -37.636 -16.544 5.967 1.00 98.31 971 GLU A O 1
ATOM 7556 N N . ALA A 1 972 ? -38.379 -14.455 6.374 1.00 98.50 972 ALA A N 1
ATOM 7557 C CA . ALA A 1 972 ? -37.582 -13.794 5.346 1.00 98.50 972 ALA A CA 1
ATOM 7558 C C . ALA A 1 972 ? -37.128 -12.396 5.794 1.00 98.50 972 ALA A C 1
ATOM 7560 O O . ALA A 1 972 ? -37.944 -11.576 6.224 1.00 98.50 972 ALA A O 1
ATOM 7561 N N . THR A 1 973 ? -35.837 -12.108 5.646 1.00 98.88 973 THR A N 1
ATOM 7562 C CA . THR A 1 973 ? -35.206 -10.845 6.048 1.00 98.88 973 THR A CA 1
ATOM 7563 C C . THR A 1 973 ? -34.543 -10.170 4.854 1.00 98.88 973 THR A C 1
ATOM 7565 O O . THR A 1 973 ? -33.712 -10.776 4.181 1.00 98.88 973 THR A O 1
ATOM 7568 N N . VAL A 1 974 ? -34.875 -8.898 4.622 1.00 98.81 974 VAL A N 1
ATOM 7569 C CA . VAL A 1 974 ? -34.189 -8.024 3.662 1.00 98.81 974 VAL A CA 1
ATOM 7570 C C . VAL A 1 974 ? -33.461 -6.915 4.417 1.00 98.81 974 VAL A C 1
ATOM 7572 O O . VAL A 1 974 ? -34.085 -6.070 5.059 1.00 98.81 974 VAL A O 1
ATOM 7575 N N . SER A 1 975 ? -32.135 -6.906 4.333 1.00 98.69 975 SER A N 1
ATOM 7576 C CA . SER A 1 975 ? -31.294 -5.874 4.937 1.00 98.69 975 SER A CA 1
ATOM 7577 C C . SER A 1 975 ? -30.558 -5.080 3.863 1.00 98.69 975 SER A C 1
ATOM 7579 O O . SER A 1 975 ? -29.592 -5.557 3.268 1.00 98.69 975 SER A O 1
ATOM 7581 N N . SER A 1 976 ? -31.021 -3.862 3.598 1.00 98.25 976 SER A N 1
ATOM 7582 C CA . SER A 1 976 ? -30.449 -2.984 2.577 1.00 98.25 976 SER A CA 1
ATOM 7583 C C . SER A 1 976 ? -29.509 -1.947 3.191 1.00 98.25 976 SER A C 1
ATOM 7585 O O . SER A 1 976 ? -29.784 -1.389 4.255 1.00 98.25 976 SER A O 1
ATOM 7587 N N . GLY A 1 977 ? -28.406 -1.648 2.501 1.00 95.75 977 GLY A N 1
ATOM 7588 C CA . GLY A 1 977 ? -27.443 -0.613 2.884 1.00 95.75 977 GLY A CA 1
ATOM 7589 C C . GLY A 1 977 ? -26.913 -0.789 4.307 1.00 95.75 977 GLY A C 1
ATOM 7590 O O . GLY A 1 977 ? -26.839 0.191 5.043 1.00 95.75 977 GLY A O 1
ATOM 7591 N N . PHE A 1 978 ? -26.651 -2.032 4.732 1.00 97.25 978 PHE A N 1
ATOM 7592 C CA . PHE A 1 978 ? -26.129 -2.300 6.076 1.00 97.25 978 PHE A CA 1
ATOM 7593 C C . PHE A 1 978 ? -25.086 -3.413 6.162 1.00 97.25 978 PHE A C 1
ATOM 7595 O O . PHE A 1 978 ? -24.206 -3.301 7.006 1.00 97.25 978 PHE A O 1
ATOM 7602 N N . LEU A 1 979 ? -25.149 -4.483 5.351 1.00 97.19 979 LEU A N 1
ATOM 7603 C CA . LEU A 1 979 ? -24.183 -5.586 5.472 1.00 97.19 979 LEU A CA 1
ATOM 7604 C C . LEU A 1 979 ? -22.748 -5.050 5.337 1.00 97.19 979 LEU A C 1
ATOM 7606 O O . LEU A 1 979 ? -22.349 -4.566 4.281 1.00 97.19 979 LEU A O 1
ATOM 7610 N N . THR A 1 980 ? -22.024 -5.103 6.452 1.00 94.38 980 THR A N 1
ATOM 7611 C CA . THR A 1 980 ? -20.680 -4.565 6.668 1.00 94.38 980 THR A CA 1
ATOM 7612 C C . THR A 1 980 ? -20.095 -5.221 7.926 1.00 94.38 980 THR A C 1
ATOM 7614 O O . THR A 1 980 ? -20.687 -6.160 8.463 1.00 94.38 980 THR A O 1
ATOM 7617 N N . THR A 1 981 ? -18.962 -4.733 8.426 1.00 92.25 981 THR A N 1
ATOM 7618 C CA . THR A 1 981 ? -18.330 -5.200 9.669 1.00 92.25 981 THR A CA 1
ATOM 7619 C C . THR A 1 981 ? -18.465 -4.168 10.790 1.00 92.25 981 THR A C 1
ATOM 7621 O O . THR A 1 981 ? -18.582 -2.963 10.550 1.00 92.25 981 THR A O 1
ATOM 7624 N N . MET A 1 982 ? -18.414 -4.616 12.047 1.00 92.00 982 MET A N 1
ATOM 7625 C CA . MET A 1 982 ? -18.351 -3.702 13.197 1.00 92.00 982 MET A CA 1
ATOM 7626 C C . MET A 1 982 ? -17.132 -2.784 13.108 1.00 92.00 982 MET A C 1
ATOM 7628 O O . MET A 1 982 ? -17.193 -1.621 13.499 1.00 92.00 982 MET A O 1
ATOM 7632 N N . ASP A 1 983 ? -16.041 -3.285 12.533 1.00 83.31 983 ASP A N 1
ATOM 7633 C CA . ASP A 1 983 ? -14.841 -2.503 12.280 1.00 83.31 983 ASP A CA 1
ATOM 7634 C C . ASP A 1 983 ? -15.105 -1.306 11.357 1.00 83.31 983 ASP A C 1
ATOM 7636 O O . ASP A 1 983 ? -14.571 -0.219 11.612 1.00 83.31 983 ASP A O 1
ATOM 7640 N N . GLN A 1 984 ? -15.940 -1.465 10.333 1.00 85.88 984 GLN A N 1
ATOM 7641 C CA . GLN A 1 984 ? -16.331 -0.365 9.457 1.00 85.88 984 GLN A CA 1
ATOM 7642 C C . GLN A 1 984 ? -17.181 0.673 10.194 1.00 85.88 984 GLN A C 1
ATOM 7644 O O . GLN A 1 984 ? -16.896 1.866 10.126 1.00 85.88 984 GLN A O 1
ATOM 7649 N N . LEU A 1 985 ? -18.183 0.243 10.971 1.00 87.62 985 LEU A N 1
ATOM 7650 C CA . LEU A 1 985 ? -19.085 1.183 11.651 1.00 87.62 985 LEU A CA 1
ATOM 7651 C C . LEU A 1 985 ? -18.468 1.945 12.827 1.00 87.62 985 LEU A C 1
ATOM 7653 O O . LEU A 1 985 ? -19.086 2.862 13.366 1.00 87.62 985 LEU A O 1
ATOM 7657 N N . GLU A 1 986 ? -17.259 1.602 13.253 1.00 83.44 986 GLU A N 1
ATOM 7658 C CA . GLU A 1 986 ? -16.512 2.442 14.193 1.00 83.44 986 GLU A CA 1
ATOM 7659 C C . GLU A 1 986 ? -15.811 3.625 13.503 1.00 83.44 986 GLU A C 1
ATOM 7661 O O . GLU A 1 986 ? -15.304 4.517 14.186 1.00 83.44 986 GLU A O 1
ATOM 7666 N N . GLN A 1 987 ? -15.775 3.656 12.167 1.00 71.56 987 GLN A N 1
ATOM 7667 C CA . GLN A 1 987 ? -15.094 4.686 11.387 1.00 71.56 987 GLN A CA 1
ATOM 7668 C C . GLN A 1 987 ? -16.099 5.681 10.799 1.00 71.56 987 GLN A C 1
ATOM 7670 O O . GLN A 1 987 ? -16.722 5.421 9.783 1.00 71.56 987 GLN A O 1
ATOM 7675 N N . GLY A 1 988 ? -16.260 6.850 11.423 1.00 63.19 988 GLY A N 1
ATOM 7676 C CA . GLY A 1 988 ? -17.055 7.945 10.841 1.00 63.19 988 GLY A CA 1
ATOM 7677 C C . GLY A 1 988 ? -18.579 7.754 10.863 1.00 63.19 988 GLY A C 1
ATOM 7678 O O . GLY A 1 988 ? -19.298 8.668 10.462 1.00 63.19 988 GLY A O 1
ATOM 7679 N N . HIS A 1 989 ? -19.074 6.632 11.393 1.00 81.75 989 HIS A N 1
ATOM 7680 C CA . HIS A 1 989 ? -20.501 6.345 11.566 1.00 81.75 989 HIS A CA 1
ATOM 7681 C C . HIS A 1 989 ? -20.997 6.668 12.977 1.00 81.75 989 HIS A C 1
ATOM 7683 O O . HIS A 1 989 ? -20.229 6.809 13.933 1.00 81.75 989 HIS A O 1
ATOM 7689 N N . CYS A 1 990 ? -22.319 6.770 13.126 1.00 81.00 990 CYS A N 1
ATOM 7690 C CA . CYS A 1 990 ? -22.929 6.888 14.444 1.00 81.00 990 CYS A CA 1
ATOM 7691 C C . CYS A 1 990 ? -22.695 5.607 15.260 1.00 81.00 990 CYS A C 1
ATOM 7693 O O . CYS A 1 990 ? -23.054 4.518 14.825 1.00 81.00 990 CYS A O 1
ATOM 7695 N N . LEU A 1 991 ? -22.184 5.739 16.486 1.00 85.94 991 LEU A N 1
ATOM 7696 C CA . LEU A 1 991 ? -21.910 4.612 17.386 1.00 85.94 991 LEU A CA 1
ATOM 7697 C C . LEU A 1 991 ? -23.151 4.116 18.153 1.00 85.94 991 LEU A C 1
ATOM 7699 O O . LEU A 1 991 ? -23.012 3.434 19.162 1.00 85.94 991 LEU A O 1
ATOM 7703 N N . CYS A 1 992 ? -24.371 4.451 17.717 1.00 86.56 992 CYS A N 1
ATOM 7704 C CA . CYS A 1 992 ? -25.605 4.051 18.410 1.00 86.56 992 CYS A CA 1
ATOM 7705 C C . CYS A 1 992 ? -25.887 2.534 18.370 1.00 86.56 992 CYS A C 1
ATOM 7707 O O . CYS A 1 992 ? -26.701 2.050 19.156 1.00 86.56 992 CYS A O 1
ATOM 7709 N N . TRP A 1 993 ? -25.202 1.799 17.489 1.00 90.31 993 TRP A N 1
ATOM 7710 C CA . TRP A 1 993 ? -25.166 0.333 17.448 1.00 90.31 993 TRP A CA 1
ATOM 7711 C C . TRP A 1 993 ? -24.235 -0.262 18.517 1.00 90.31 993 TRP A C 1
ATOM 7713 O O . TRP A 1 993 ? -24.316 -1.443 18.851 1.00 90.31 993 TRP A O 1
ATOM 7723 N N . LYS A 1 994 ? -23.296 0.534 19.045 1.00 87.25 994 LYS A N 1
ATOM 7724 C CA . LYS A 1 994 ? -22.224 0.028 19.894 1.00 87.25 994 LYS A CA 1
ATOM 7725 C C . LYS A 1 994 ? -22.707 -0.108 21.331 1.00 87.25 994 LYS A C 1
ATOM 7727 O O . LYS A 1 994 ? -23.012 0.873 22.007 1.00 87.25 994 LYS A O 1
ATOM 7732 N N . LEU A 1 995 ? -22.718 -1.348 21.799 1.00 85.62 995 LEU A N 1
ATOM 7733 C CA . LEU A 1 995 ? -23.028 -1.728 23.169 1.00 85.62 995 LEU A CA 1
ATOM 7734 C C . LEU A 1 995 ? -21.787 -2.355 23.815 1.00 85.62 995 LEU A C 1
ATOM 7736 O O . LEU A 1 995 ? -21.053 -3.103 23.167 1.00 85.62 995 LEU A O 1
ATOM 7740 N N . GLU A 1 996 ? -21.535 -2.041 25.084 1.00 80.31 996 GLU A N 1
ATOM 7741 C CA . GLU A 1 996 ? -20.444 -2.654 25.850 1.00 80.31 996 GLU A CA 1
ATOM 7742 C C . GLU A 1 996 ? -20.607 -4.180 25.885 1.00 80.31 996 GLU A C 1
ATOM 7744 O O . GLU A 1 996 ? -21.707 -4.674 26.129 1.00 80.31 996 GLU A O 1
ATOM 7749 N N . GLY A 1 997 ? -19.530 -4.925 25.621 1.00 82.38 997 GLY A N 1
ATOM 7750 C CA . GLY A 1 997 ? -19.546 -6.387 25.554 1.00 82.38 997 GLY A CA 1
ATOM 7751 C C . GLY A 1 997 ? -19.948 -6.965 24.194 1.00 82.38 997 GLY A C 1
ATOM 7752 O O . GLY A 1 997 ? -19.789 -8.163 23.984 1.00 82.38 997 GLY A O 1
ATOM 7753 N N . LEU A 1 998 ? -20.456 -6.160 23.251 1.00 90.12 998 LEU A N 1
ATOM 7754 C CA . LEU A 1 998 ? -20.883 -6.667 21.941 1.00 90.12 998 LEU A CA 1
ATOM 7755 C C . LEU A 1 998 ? -19.687 -7.121 21.091 1.00 90.12 998 LEU A C 1
ATOM 7757 O O . LEU A 1 998 ? -19.701 -8.214 20.525 1.00 90.12 998 LEU A O 1
ATOM 7761 N N . ARG A 1 999 ? -18.630 -6.299 21.039 1.00 86.94 999 ARG A N 1
ATOM 7762 C CA . ARG A 1 999 ? -17.461 -6.509 20.166 1.00 86.94 999 ARG A CA 1
ATOM 7763 C C . ARG A 1 999 ? -16.609 -7.700 20.609 1.00 86.94 999 ARG A C 1
ATOM 7765 O O . ARG A 1 999 ? -16.003 -8.389 19.790 1.00 86.94 999 ARG A O 1
ATOM 7772 N N . GLU A 1 1000 ? -16.575 -7.967 21.907 1.00 86.81 1000 GLU A N 1
ATOM 7773 C CA . GLU A 1 1000 ? -15.893 -9.110 22.509 1.00 86.81 1000 GLU A CA 1
ATOM 7774 C C . GLU A 1 1000 ? -16.559 -10.435 22.125 1.00 86.81 1000 GLU A C 1
ATOM 7776 O O . GLU A 1 1000 ? -15.917 -11.485 22.175 1.00 86.81 1000 GLU A O 1
ATOM 7781 N N . ARG A 1 1001 ? -17.835 -10.408 21.725 1.00 90.38 1001 ARG A N 1
ATOM 7782 C CA . ARG A 1 1001 ? -18.634 -11.612 21.485 1.00 90.38 1001 ARG A CA 1
ATOM 7783 C C . ARG A 1 1001 ? -18.868 -11.888 20.013 1.00 90.38 1001 ARG A C 1
ATOM 7785 O O . ARG A 1 1001 ? -18.604 -13.008 19.593 1.00 90.38 1001 ARG A O 1
ATOM 7792 N N . VAL A 1 1002 ? -19.277 -10.902 19.223 1.00 94.56 1002 VAL A N 1
ATOM 7793 C CA . VAL A 1 1002 ? -19.722 -11.123 17.836 1.00 94.56 1002 VAL A CA 1
ATOM 7794 C C . VAL A 1 1002 ? -19.258 -10.019 16.881 1.00 94.56 1002 VAL A C 1
ATOM 7796 O O . VAL A 1 1002 ? -18.778 -8.966 17.300 1.00 94.56 1002 VAL A O 1
ATOM 7799 N N . ASP A 1 1003 ? -19.406 -10.284 15.586 1.00 95.00 1003 ASP A N 1
ATOM 7800 C CA . ASP A 1 1003 ? -19.445 -9.303 14.501 1.00 95.00 1003 ASP A CA 1
ATOM 7801 C C . ASP A 1 1003 ? -20.811 -9.374 13.787 1.00 95.00 1003 ASP A C 1
ATOM 7803 O O . ASP A 1 1003 ? -21.627 -10.253 14.076 1.00 95.00 1003 ASP A O 1
ATOM 7807 N N . PHE A 1 1004 ? -21.095 -8.470 12.845 1.00 97.31 1004 PHE A N 1
ATOM 7808 C CA . PHE A 1 1004 ? -22.395 -8.464 12.156 1.00 97.31 1004 PHE A CA 1
ATOM 7809 C C . PHE A 1 1004 ? -22.646 -9.750 11.359 1.00 97.31 1004 PHE A C 1
ATOM 7811 O O . PHE A 1 1004 ? -23.780 -10.224 11.324 1.00 97.31 1004 PHE A O 1
ATOM 7818 N N . ALA A 1 1005 ? -21.604 -10.364 10.787 1.00 97.12 1005 ALA A N 1
ATOM 7819 C CA . ALA A 1 1005 ? -21.722 -11.647 10.093 1.00 97.12 1005 ALA A CA 1
ATOM 7820 C C . ALA A 1 1005 ? -22.284 -12.759 11.002 1.00 97.12 1005 ALA A C 1
ATOM 7822 O O . ALA A 1 1005 ? -23.150 -13.520 10.572 1.00 97.12 1005 ALA A O 1
ATOM 7823 N N . ASP A 1 1006 ? -21.872 -12.811 12.275 1.00 97.75 1006 ASP A N 1
ATOM 7824 C CA . ASP A 1 1006 ? -22.415 -13.783 13.234 1.00 97.75 1006 ASP A CA 1
ATOM 7825 C C . ASP A 1 1006 ? -23.900 -13.522 13.497 1.00 97.75 1006 ASP A C 1
ATOM 7827 O O . ASP A 1 1006 ? -24.707 -14.448 13.525 1.00 97.75 1006 ASP A O 1
ATOM 7831 N N . LEU A 1 1007 ? -24.285 -12.251 13.641 1.00 98.31 1007 LEU A N 1
ATOM 7832 C CA . LEU A 1 1007 ? -25.678 -11.872 13.872 1.00 98.31 1007 LEU A CA 1
ATOM 7833 C C . LEU A 1 1007 ? -26.566 -12.247 12.680 1.00 98.31 1007 LEU A C 1
ATOM 7835 O O . LEU A 1 1007 ? -27.619 -12.852 12.871 1.00 98.31 1007 LEU A O 1
ATOM 7839 N N . TYR A 1 1008 ? -26.127 -11.983 11.448 1.00 98.56 1008 TYR A N 1
ATOM 7840 C CA . TYR A 1 1008 ? -26.835 -12.442 10.250 1.00 98.56 1008 TYR A CA 1
ATOM 7841 C C . TYR A 1 1008 ? -26.943 -13.969 10.175 1.00 98.56 1008 TYR A C 1
ATOM 7843 O O . TYR A 1 1008 ? -28.000 -14.487 9.803 1.00 98.56 1008 TYR A O 1
ATOM 7851 N N . ALA A 1 1009 ? -25.890 -14.699 10.556 1.00 97.94 1009 ALA A N 1
ATOM 7852 C CA . ALA A 1 1009 ? -25.869 -16.161 10.548 1.00 97.94 1009 ALA A CA 1
ATOM 7853 C C . ALA A 1 1009 ? -26.900 -16.796 11.507 1.00 97.94 1009 ALA A C 1
ATOM 7855 O O . ALA A 1 1009 ? -27.367 -17.911 11.260 1.00 97.94 1009 ALA A O 1
ATOM 7856 N N . LEU A 1 1010 ? -27.361 -16.076 12.538 1.00 98.38 1010 LEU A N 1
ATOM 7857 C CA . LEU A 1 1010 ? -28.488 -16.507 13.383 1.00 98.38 1010 LEU A CA 1
ATOM 7858 C C . LEU A 1 1010 ? -29.825 -16.582 12.625 1.00 98.38 1010 LEU A C 1
ATOM 7860 O O . LEU A 1 1010 ? -30.771 -17.204 13.111 1.00 98.38 1010 LEU A O 1
ATOM 7864 N N . THR A 1 1011 ? -29.934 -15.969 11.446 1.00 98.50 1011 THR A N 1
ATOM 7865 C CA . THR A 1 1011 ? -31.141 -16.059 10.607 1.00 98.50 1011 THR A CA 1
ATOM 7866 C C . THR A 1 1011 ? -31.266 -17.440 9.960 1.00 98.50 1011 THR A C 1
ATOM 7868 O O . THR A 1 1011 ? -32.379 -17.937 9.788 1.00 98.50 1011 THR A O 1
ATOM 7871 N N . ALA A 1 1012 ? -30.145 -18.110 9.672 1.00 97.88 1012 ALA A N 1
ATOM 7872 C CA . ALA A 1 1012 ? -30.141 -19.417 9.021 1.00 97.88 1012 ALA A CA 1
ATOM 7873 C C . ALA A 1 1012 ? -31.009 -20.442 9.787 1.00 97.88 1012 ALA A C 1
ATOM 7875 O O . ALA A 1 1012 ? -31.010 -20.442 11.019 1.00 97.88 1012 ALA A O 1
ATOM 7876 N N . PRO A 1 1013 ? -31.755 -21.332 9.107 1.00 97.56 1013 PRO A N 1
ATOM 7877 C CA . PRO A 1 1013 ? -31.864 -21.511 7.655 1.00 97.56 1013 PRO A CA 1
ATOM 7878 C C . PRO A 1 1013 ? -32.993 -20.678 7.001 1.00 97.56 1013 PRO A C 1
ATOM 7880 O O . PRO A 1 1013 ? -33.448 -21.017 5.904 1.00 97.56 1013 PRO A O 1
ATOM 7883 N N . ARG A 1 1014 ? -33.518 -19.646 7.677 1.00 98.31 1014 ARG A N 1
ATOM 7884 C CA . ARG A 1 1014 ? -34.584 -18.767 7.151 1.00 98.31 1014 ARG A CA 1
ATOM 7885 C C . ARG A 1 1014 ? -34.010 -17.821 6.101 1.00 98.31 1014 ARG A C 1
ATOM 7887 O O . ARG A 1 1014 ? -32.802 -17.649 6.052 1.00 98.31 1014 ARG A O 1
ATOM 7894 N N . ALA A 1 1015 ? -34.831 -17.272 5.213 1.00 98.50 1015 ALA A N 1
ATOM 7895 C CA . ALA A 1 1015 ? -34.299 -16.587 4.040 1.00 98.50 1015 ALA A CA 1
ATOM 7896 C C . ALA A 1 1015 ? -33.679 -15.225 4.379 1.00 98.50 1015 ALA A C 1
ATOM 7898 O O . ALA A 1 1015 ? -34.266 -14.436 5.120 1.00 98.50 1015 ALA A O 1
ATOM 7899 N N . LEU A 1 1016 ? -32.530 -14.918 3.776 1.00 98.81 1016 LEU A N 1
ATOM 7900 C CA . LEU A 1 1016 ? -31.818 -13.653 3.942 1.00 98.81 1016 LEU A CA 1
ATOM 7901 C C . LEU A 1 1016 ? -31.378 -13.078 2.591 1.00 98.81 1016 LEU A C 1
ATOM 7903 O O . LEU A 1 1016 ? -30.637 -13.720 1.847 1.00 98.81 1016 LEU A O 1
ATOM 7907 N N . GLN A 1 1017 ? -31.769 -11.834 2.326 1.00 98.69 1017 GLN A N 1
ATOM 7908 C CA . GLN A 1 1017 ? -31.200 -11.005 1.269 1.00 98.69 1017 GLN A CA 1
ATOM 7909 C C . GLN A 1 1017 ? -30.539 -9.776 1.890 1.00 98.69 1017 GLN A C 1
ATOM 7911 O O . GLN A 1 1017 ? -31.179 -9.004 2.605 1.00 98.69 1017 GLN A O 1
ATOM 7916 N N . CYS A 1 1018 ? -29.268 -9.563 1.572 1.00 98.62 1018 CYS A N 1
ATOM 7917 C CA . CYS A 1 1018 ? -28.575 -8.308 1.849 1.00 98.62 1018 CYS A CA 1
ATOM 7918 C C . CYS A 1 1018 ? -28.473 -7.488 0.559 1.00 98.62 1018 CYS A C 1
ATOM 7920 O O . CYS A 1 1018 ? -28.288 -8.071 -0.507 1.00 98.62 1018 CYS A O 1
ATOM 7922 N N . GLN A 1 1019 ? -28.584 -6.160 0.630 1.00 98.38 1019 GLN A N 1
ATOM 7923 C CA . GLN A 1 1019 ? -28.412 -5.282 -0.535 1.00 98.38 1019 GLN A CA 1
ATOM 7924 C C . GLN A 1 1019 ? -27.339 -4.226 -0.274 1.00 98.38 1019 GLN A C 1
ATOM 7926 O O . GLN A 1 1019 ? -27.406 -3.537 0.744 1.00 98.38 1019 GLN A O 1
ATOM 7931 N N . ASN A 1 1020 ? -26.395 -4.056 -1.200 1.00 97.50 1020 ASN A N 1
ATOM 7932 C CA . ASN A 1 1020 ? -25.360 -3.019 -1.131 1.00 97.50 1020 ASN A CA 1
ATOM 7933 C C . ASN A 1 1020 ? -25.155 -2.373 -2.509 1.00 97.50 1020 ASN A C 1
ATOM 7935 O O . ASN A 1 1020 ? -25.131 -3.057 -3.536 1.00 97.50 1020 ASN A O 1
ATOM 7939 N N . GLY A 1 1021 ? -24.991 -1.050 -2.522 1.00 95.88 1021 GLY A N 1
ATOM 7940 C CA . GLY A 1 1021 ? -24.817 -0.267 -3.740 1.00 95.88 1021 GLY A CA 1
ATOM 7941 C C . GLY A 1 1021 ? -23.356 -0.088 -4.151 1.00 95.88 1021 GLY A C 1
ATOM 7942 O O . GLY A 1 1021 ? -22.501 0.161 -3.308 1.00 95.88 1021 GLY A O 1
ATOM 7943 N N . LEU A 1 1022 ? -23.057 -0.161 -5.450 1.00 90.62 1022 LEU A N 1
ATOM 7944 C CA . LEU A 1 1022 ? -21.716 0.103 -5.995 1.00 90.62 1022 LEU A CA 1
ATOM 7945 C C . LEU A 1 1022 ? -21.310 1.579 -5.905 1.00 90.62 1022 LEU A C 1
ATOM 7947 O O . LEU A 1 1022 ? -20.120 1.881 -5.940 1.00 90.62 1022 LEU A O 1
ATOM 7951 N N . ALA A 1 1023 ? -22.279 2.494 -5.805 1.00 89.94 1023 ALA A N 1
ATOM 7952 C CA . ALA A 1 1023 ? -22.021 3.920 -5.611 1.00 89.94 1023 ALA A CA 1
ATOM 7953 C C . ALA A 1 1023 ? -22.039 4.338 -4.127 1.00 89.94 1023 ALA A C 1
ATOM 7955 O O . ALA A 1 1023 ? -22.072 5.532 -3.831 1.00 89.94 1023 ALA A O 1
ATOM 7956 N N . GLU A 1 1024 ? -22.056 3.378 -3.193 1.00 89.31 1024 GLU A N 1
ATOM 7957 C CA . GLU A 1 1024 ? -21.778 3.647 -1.779 1.00 89.31 1024 GLU A CA 1
ATOM 7958 C C . GLU A 1 1024 ? -20.327 4.122 -1.620 1.00 89.31 1024 GLU A C 1
ATOM 7960 O O . GLU A 1 1024 ? -19.420 3.525 -2.213 1.00 89.31 1024 GLU A O 1
ATOM 7965 N N . PRO A 1 1025 ? -20.067 5.166 -0.819 1.00 81.88 1025 PRO A N 1
ATOM 7966 C CA . PRO A 1 1025 ? -18.704 5.572 -0.522 1.00 81.88 1025 PRO A CA 1
ATOM 7967 C C . PRO A 1 1025 ? -17.900 4.426 0.121 1.00 81.88 1025 PRO A C 1
ATOM 7969 O O . PRO A 1 1025 ? -18.446 3.674 0.932 1.00 81.88 1025 PRO A O 1
ATOM 7972 N N . PRO A 1 1026 ? -16.590 4.296 -0.161 1.00 75.62 1026 PRO A N 1
ATOM 7973 C CA . PRO A 1 1026 ? -15.757 3.235 0.419 1.00 75.62 1026 PRO A CA 1
ATOM 7974 C C . PRO A 1 1026 ? -15.707 3.227 1.956 1.00 75.62 1026 PRO A C 1
ATOM 7976 O O . PRO A 1 1026 ? -15.525 2.177 2.565 1.00 75.62 1026 PRO A O 1
ATOM 7979 N N . GLN A 1 1027 ? -15.906 4.386 2.592 1.00 75.00 1027 GLN A N 1
ATOM 7980 C CA . GLN A 1 1027 ? -16.014 4.530 4.047 1.00 75.00 1027 GLN A CA 1
ATOM 7981 C C . GLN A 1 1027 ? -17.395 4.167 4.632 1.00 75.00 1027 GLN A C 1
ATOM 7983 O O . GLN A 1 1027 ? -17.560 4.186 5.850 1.00 75.00 1027 GLN A O 1
ATOM 7988 N N . ASP A 1 1028 ? -18.372 3.805 3.799 1.00 86.50 1028 ASP A N 1
ATOM 7989 C CA . ASP A 1 1028 ? -19.736 3.464 4.215 1.00 86.50 1028 ASP A CA 1
ATOM 7990 C C . ASP A 1 1028 ? -19.996 1.953 4.054 1.00 86.50 1028 ASP A C 1
ATOM 7992 O O . ASP A 1 1028 ? -19.231 1.134 4.570 1.00 86.50 1028 ASP A O 1
ATOM 7996 N N . PHE A 1 1029 ? -21.074 1.560 3.371 1.00 90.62 1029 PHE A N 1
ATOM 7997 C CA . PHE A 1 1029 ? -21.531 0.171 3.239 1.00 90.62 1029 PHE A CA 1
ATOM 7998 C C . PHE A 1 1029 ? -21.051 -0.459 1.925 1.00 90.62 1029 PHE A C 1
ATOM 8000 O O . PHE A 1 1029 ? -21.854 -0.918 1.106 1.00 90.62 1029 PHE A O 1
ATOM 8007 N N . CYS A 1 1030 ? -19.735 -0.446 1.705 1.00 87.44 1030 CYS A N 1
ATOM 8008 C CA . CYS A 1 1030 ? -19.143 -0.840 0.432 1.00 87.44 1030 CYS A CA 1
ATOM 8009 C C . CYS A 1 1030 ? -19.294 -2.345 0.134 1.00 87.44 1030 CYS A C 1
ATOM 8011 O O . CYS A 1 1030 ? -19.311 -3.208 1.017 1.00 87.44 1030 CYS A O 1
ATOM 8013 N N . VAL A 1 1031 ? -19.400 -2.666 -1.156 1.00 90.50 1031 VAL A N 1
ATOM 8014 C CA . VAL A 1 1031 ? -19.624 -4.034 -1.645 1.00 90.50 1031 VAL A CA 1
ATOM 8015 C C . VAL A 1 1031 ? -18.496 -5.019 -1.281 1.00 90.50 1031 VAL A C 1
ATOM 8017 O O . VAL A 1 1031 ? -18.841 -6.160 -0.966 1.00 90.50 1031 VAL A O 1
ATOM 8020 N N . PRO A 1 1032 ? -17.191 -4.658 -1.279 1.00 85.56 1032 PRO A N 1
ATOM 8021 C CA . PRO A 1 1032 ? -16.123 -5.564 -0.837 1.00 85.56 1032 PRO A CA 1
ATOM 8022 C C . PRO A 1 1032 ? -16.363 -6.149 0.560 1.00 85.56 1032 PRO A C 1
ATOM 8024 O O . PRO A 1 1032 ? -16.451 -7.368 0.708 1.00 85.56 1032 PRO A O 1
ATOM 8027 N N . LEU A 1 1033 ? -16.606 -5.291 1.556 1.00 86.31 1033 LEU A N 1
ATOM 8028 C CA . LEU A 1 1033 ? -16.878 -5.718 2.932 1.00 86.31 1033 LEU A CA 1
ATOM 8029 C C . LEU A 1 1033 ? -18.166 -6.540 3.036 1.00 86.31 1033 LEU A C 1
ATOM 8031 O O . LEU A 1 1033 ? -18.229 -7.523 3.774 1.00 86.31 1033 LEU A O 1
ATOM 8035 N N . ALA A 1 1034 ? -19.195 -6.173 2.268 1.00 93.69 1034 ALA A N 1
ATOM 8036 C CA . ALA A 1 1034 ? -20.431 -6.941 2.218 1.00 93.69 1034 ALA A CA 1
ATOM 8037 C C . ALA A 1 1034 ? -20.201 -8.366 1.683 1.00 93.69 1034 ALA A C 1
ATOM 8039 O O . ALA A 1 1034 ? -20.769 -9.325 2.207 1.00 93.69 1034 ALA A O 1
ATOM 8040 N N . ARG A 1 1035 ? -19.350 -8.532 0.661 1.00 92.44 1035 ARG A N 1
ATOM 8041 C CA . ARG A 1 1035 ? -18.993 -9.849 0.106 1.00 92.44 1035 ARG A CA 1
ATOM 8042 C C . ARG A 1 1035 ? -18.197 -10.690 1.099 1.00 92.44 1035 ARG A C 1
ATOM 8044 O O . ARG A 1 1035 ? -18.492 -11.879 1.217 1.00 92.44 1035 ARG A O 1
ATOM 8051 N N . GLU A 1 1036 ? -17.241 -10.087 1.803 1.00 86.50 1036 GLU A N 1
ATOM 8052 C CA . GLU A 1 1036 ? -16.471 -10.744 2.867 1.00 86.50 1036 GLU A CA 1
ATOM 8053 C C . GLU A 1 1036 ? -17.404 -11.263 3.969 1.00 86.50 1036 GLU A C 1
ATOM 8055 O O . GLU A 1 1036 ? -17.452 -12.466 4.226 1.00 86.50 1036 GLU A O 1
ATOM 8060 N N . ALA A 1 1037 ? -18.246 -10.388 4.529 1.00 92.88 1037 ALA A N 1
ATOM 8061 C CA . ALA A 1 1037 ? -19.195 -10.761 5.575 1.00 92.88 1037 ALA A CA 1
ATOM 8062 C C . ALA A 1 1037 ? -20.184 -11.847 5.107 1.00 92.88 1037 ALA A C 1
ATOM 8064 O O . ALA A 1 1037 ? -20.481 -12.789 5.843 1.00 92.88 1037 ALA A O 1
ATOM 8065 N N . LEU A 1 1038 ? -20.675 -11.765 3.865 1.00 95.56 1038 LEU A N 1
ATOM 8066 C CA . LEU A 1 1038 ? -21.571 -12.775 3.296 1.00 95.56 1038 LEU A CA 1
ATOM 8067 C C . LEU A 1 1038 ? -20.898 -14.141 3.121 1.00 95.56 1038 LEU A C 1
ATOM 8069 O O . LEU A 1 1038 ? -21.562 -15.168 3.272 1.00 95.56 1038 LEU A O 1
ATOM 8073 N N . ALA A 1 1039 ? -19.609 -14.182 2.775 1.00 90.81 1039 ALA A N 1
ATOM 8074 C CA . ALA A 1 1039 ? -18.878 -15.440 2.641 1.00 90.81 1039 ALA A CA 1
ATOM 8075 C C . ALA A 1 1039 ? -18.876 -16.219 3.964 1.00 90.81 1039 ALA A C 1
ATOM 8077 O O . ALA A 1 1039 ? -19.097 -17.430 3.962 1.00 90.81 1039 ALA A O 1
ATOM 8078 N N . GLU A 1 1040 ? -18.735 -15.511 5.083 1.00 92.25 1040 GLU A N 1
ATOM 8079 C CA . GLU A 1 1040 ? -18.822 -16.096 6.419 1.00 92.25 1040 GLU A CA 1
ATOM 8080 C C . GLU A 1 1040 ? -20.243 -16.571 6.752 1.00 92.25 1040 GLU A C 1
ATOM 8082 O O . GLU A 1 1040 ? -20.431 -17.710 7.180 1.00 92.25 1040 GLU A O 1
ATOM 8087 N N . ILE A 1 1041 ? -21.261 -15.744 6.480 1.00 97.25 1041 ILE A N 1
ATOM 8088 C CA . ILE A 1 1041 ? -22.676 -16.091 6.711 1.00 97.25 1041 ILE A CA 1
ATOM 8089 C C . ILE A 1 1041 ? -23.064 -17.361 5.936 1.00 97.25 1041 ILE A C 1
ATOM 8091 O O . ILE A 1 1041 ? -23.757 -18.242 6.453 1.00 97.25 1041 ILE A O 1
ATOM 8095 N N . ARG A 1 1042 ? -22.600 -17.483 4.686 1.00 95.44 1042 ARG A N 1
ATOM 8096 C CA . ARG A 1 1042 ? -22.901 -18.620 3.803 1.00 95.44 1042 ARG A CA 1
ATOM 8097 C C . ARG A 1 1042 ? -22.432 -19.958 4.359 1.00 95.44 1042 ARG A C 1
ATOM 8099 O O . ARG A 1 1042 ? -23.047 -20.968 4.016 1.00 95.44 1042 ARG A O 1
ATOM 8106 N N . GLN A 1 1043 ? -21.395 -19.984 5.196 1.00 92.75 1043 GLN A N 1
ATOM 8107 C CA . GLN A 1 1043 ? -20.928 -21.223 5.812 1.00 92.75 1043 GLN A CA 1
ATOM 8108 C C . GLN A 1 1043 ? -22.003 -21.814 6.734 1.00 92.75 1043 GLN A C 1
ATOM 8110 O O . GLN A 1 1043 ? -22.361 -22.980 6.585 1.00 92.75 1043 GLN A O 1
ATOM 8115 N N . THR A 1 1044 ? -22.615 -20.998 7.597 1.00 96.12 1044 THR A N 1
ATOM 8116 C CA . THR A 1 1044 ? -23.701 -21.447 8.484 1.00 96.12 1044 THR A CA 1
ATOM 8117 C C . THR A 1 1044 ? -24.924 -21.929 7.698 1.00 96.12 1044 THR A C 1
ATOM 8119 O O . THR A 1 1044 ? -25.526 -22.945 8.042 1.00 96.12 1044 THR A O 1
ATOM 8122 N N . TYR A 1 1045 ? -25.281 -21.247 6.603 1.00 97.62 1045 TYR A N 1
ATOM 8123 C CA . TYR A 1 1045 ? -26.362 -21.708 5.722 1.00 97.62 1045 TYR A CA 1
ATOM 8124 C C . TYR A 1 1045 ? -26.027 -23.033 5.030 1.00 97.62 1045 TYR A C 1
ATOM 8126 O O . TYR A 1 1045 ? -26.913 -23.872 4.873 1.00 97.62 1045 TYR A O 1
ATOM 8134 N N . ALA A 1 1046 ? -24.774 -23.240 4.619 1.00 94.81 1046 ALA A N 1
ATOM 8135 C CA . ALA A 1 1046 ? -24.338 -24.496 4.022 1.00 94.81 1046 ALA A CA 1
ATOM 8136 C C . ALA A 1 1046 ? -24.420 -25.658 5.024 1.00 94.81 1046 ALA A C 1
ATOM 8138 O O . ALA A 1 1046 ? -24.981 -26.700 4.688 1.00 94.81 1046 ALA A O 1
ATOM 8139 N N . ASP A 1 1047 ? -23.956 -25.456 6.259 1.00 94.94 1047 ASP A N 1
ATOM 8140 C CA . ASP A 1 1047 ? -23.972 -26.483 7.311 1.00 94.94 1047 ASP A CA 1
ATOM 8141 C C . ASP A 1 1047 ? -25.397 -26.860 7.746 1.00 94.94 1047 ASP A C 1
ATOM 8143 O O . ASP A 1 1047 ? -25.652 -27.993 8.157 1.00 94.94 1047 ASP A O 1
ATOM 8147 N N . LEU A 1 1048 ? -26.350 -25.933 7.604 1.00 96.38 1048 LEU A N 1
ATOM 8148 C CA . LEU A 1 1048 ? -27.779 -26.163 7.835 1.00 96.38 1048 LEU A CA 1
ATOM 8149 C C . LEU A 1 1048 ? -28.548 -26.624 6.583 1.00 96.38 1048 LEU A C 1
ATOM 8151 O O . LEU A 1 1048 ? -29.762 -26.814 6.660 1.00 96.38 1048 LEU A O 1
ATOM 8155 N N . GLY A 1 1049 ? -27.869 -26.828 5.449 1.00 95.56 1049 GLY A N 1
ATOM 8156 C CA . GLY A 1 1049 ? -28.470 -27.346 4.217 1.00 95.56 1049 GLY A CA 1
ATOM 8157 C C . GLY A 1 1049 ? -29.403 -26.369 3.493 1.00 95.56 1049 GLY A C 1
ATOM 8158 O O . GLY A 1 1049 ? -30.345 -26.816 2.849 1.00 95.56 1049 GLY A O 1
ATOM 8159 N N . ALA A 1 1050 ? -29.162 -25.060 3.613 1.00 95.62 1050 ALA A N 1
ATOM 8160 C CA . ALA A 1 1050 ? -29.993 -23.991 3.045 1.00 95.62 1050 ALA A CA 1
ATOM 8161 C C . ALA A 1 1050 ? -29.165 -22.928 2.297 1.00 95.62 1050 ALA A C 1
ATOM 8163 O O . ALA A 1 1050 ? -29.506 -21.745 2.302 1.00 95.62 1050 ALA A O 1
ATOM 8164 N N . ARG A 1 1051 ? -28.037 -23.314 1.685 1.00 92.44 1051 ARG A N 1
ATOM 8165 C CA . ARG A 1 1051 ? -27.059 -22.392 1.067 1.00 92.44 1051 ARG A CA 1
ATOM 8166 C C . ARG A 1 1051 ? -27.691 -21.401 0.082 1.00 92.44 1051 ARG A C 1
ATOM 8168 O O . ARG A 1 1051 ? -27.254 -20.258 -0.000 1.00 92.44 1051 ARG A O 1
ATOM 8175 N N . GLU A 1 1052 ? -28.705 -21.836 -0.654 1.00 92.38 1052 GLU A N 1
ATOM 8176 C CA . GLU A 1 1052 ? -29.451 -21.067 -1.650 1.00 92.38 1052 GLU A CA 1
ATOM 8177 C C . GLU A 1 1052 ? -30.406 -20.017 -1.062 1.00 92.38 1052 GLU A C 1
ATOM 8179 O O . GLU A 1 1052 ? -30.897 -19.168 -1.801 1.00 92.38 1052 GLU A O 1
ATOM 8184 N N . ARG A 1 1053 ? -30.653 -20.037 0.254 1.00 96.19 1053 ARG A N 1
ATOM 8185 C CA . ARG A 1 1053 ? -31.549 -19.090 0.939 1.00 96.19 1053 ARG A CA 1
ATOM 8186 C C . ARG A 1 1053 ? -30.838 -17.843 1.477 1.00 96.19 1053 ARG A C 1
ATOM 8188 O O . ARG A 1 1053 ? -31.463 -17.054 2.181 1.00 96.19 1053 ARG A O 1
ATOM 8195 N N . CYS A 1 1054 ? -29.555 -17.657 1.156 1.00 97.06 1054 CYS A N 1
ATOM 8196 C CA . CYS A 1 1054 ? -28.763 -16.481 1.519 1.00 97.06 1054 CYS A CA 1
ATOM 8197 C C . CYS A 1 1054 ? -28.124 -15.838 0.276 1.00 97.06 1054 CYS A C 1
ATOM 8199 O O . CYS A 1 1054 ? -27.252 -16.429 -0.372 1.00 97.06 1054 CYS A O 1
ATOM 8201 N N . GLU A 1 1055 ? -28.522 -14.605 -0.042 1.00 96.75 1055 GLU A N 1
ATOM 8202 C CA . GLU A 1 1055 ? -28.032 -13.868 -1.210 1.00 96.75 1055 GLU A CA 1
ATOM 8203 C C . GLU A 1 1055 ? -27.604 -12.428 -0.878 1.00 96.75 1055 GLU A C 1
ATOM 8205 O O . GLU A 1 1055 ? -28.142 -11.783 0.020 1.00 96.75 1055 GLU A O 1
ATOM 8210 N N . LEU A 1 1056 ? -26.616 -11.927 -1.626 1.00 97.94 1056 LEU A N 1
ATOM 8211 C CA . LEU A 1 1056 ? -26.241 -10.514 -1.660 1.00 97.94 1056 LEU A CA 1
ATOM 8212 C C . LEU A 1 1056 ? -26.625 -9.967 -3.027 1.00 97.94 1056 LEU A C 1
ATOM 8214 O O . LEU A 1 1056 ? -26.084 -10.405 -4.044 1.00 97.94 1056 LEU A O 1
ATOM 8218 N N . HIS A 1 1057 ? -27.547 -9.015 -3.029 1.00 97.81 1057 HIS A N 1
ATOM 8219 C CA . HIS A 1 1057 ? -27.956 -8.264 -4.203 1.00 97.81 1057 HIS A CA 1
ATOM 8220 C C . HIS A 1 1057 ? -27.112 -6.993 -4.311 1.00 97.81 1057 HIS A C 1
ATOM 8222 O O . HIS A 1 1057 ? -27.170 -6.116 -3.450 1.00 97.81 1057 HIS A O 1
ATOM 8228 N N . VAL A 1 1058 ? -26.304 -6.906 -5.362 1.00 97.00 1058 VAL A N 1
ATOM 8229 C CA . VAL A 1 1058 ? -25.470 -5.733 -5.649 1.00 97.00 1058 VAL A CA 1
ATOM 8230 C C . VAL A 1 1058 ? -26.126 -4.930 -6.766 1.00 97.00 1058 VAL A C 1
ATOM 8232 O O . VAL A 1 1058 ? -26.482 -5.503 -7.793 1.00 97.00 1058 VAL A O 1
ATOM 8235 N N . HIS A 1 1059 ? -26.262 -3.617 -6.584 1.00 95.38 1059 HIS A N 1
ATOM 8236 C CA . HIS A 1 1059 ? -26.888 -2.723 -7.565 1.00 95.38 1059 HIS A CA 1
ATOM 8237 C C . HIS A 1 1059 ? -26.054 -1.462 -7.828 1.00 95.38 1059 HIS A C 1
ATOM 8239 O O . HIS A 1 1059 ? -25.262 -1.044 -6.989 1.00 95.38 1059 HIS A O 1
ATOM 8245 N N . ASP A 1 1060 ? -26.292 -0.785 -8.953 1.00 91.44 1060 ASP A N 1
ATOM 8246 C CA . ASP A 1 1060 ? -25.509 0.395 -9.371 1.00 91.44 1060 ASP A CA 1
ATOM 8247 C C . ASP A 1 1060 ? -25.773 1.670 -8.541 1.00 91.44 1060 ASP A C 1
ATOM 8249 O O . ASP A 1 1060 ? -25.027 2.644 -8.629 1.00 91.44 1060 ASP A O 1
ATOM 8253 N N . GLY A 1 1061 ? -26.852 1.699 -7.750 1.00 93.19 1061 GLY A N 1
ATOM 8254 C CA . GLY A 1 1061 ? -27.195 2.835 -6.885 1.00 93.19 1061 GLY A CA 1
ATOM 8255 C C . GLY A 1 1061 ? -26.222 3.066 -5.715 1.00 93.19 1061 GLY A C 1
ATOM 8256 O O . GLY A 1 1061 ? -25.352 2.243 -5.449 1.00 93.19 1061 GLY A O 1
ATOM 8257 N N . GLY A 1 1062 ? -26.396 4.191 -5.007 1.00 94.06 1062 GLY A N 1
ATOM 8258 C CA . GLY A 1 1062 ? -25.721 4.483 -3.729 1.00 94.06 1062 GLY A CA 1
ATOM 8259 C C . GLY A 1 1062 ? -26.501 3.929 -2.530 1.00 94.06 1062 GLY A C 1
ATOM 8260 O O . GLY A 1 1062 ? -27.047 2.833 -2.613 1.00 94.06 1062 GLY A O 1
ATOM 8261 N N . HIS A 1 1063 ? -26.632 4.712 -1.454 1.00 95.25 1063 HIS A N 1
ATOM 8262 C CA . HIS A 1 1063 ? -27.366 4.335 -0.235 1.00 95.25 1063 HIS A CA 1
ATOM 8263 C C . HIS A 1 1063 ? -28.899 4.330 -0.412 1.00 95.25 1063 HIS A C 1
ATOM 8265 O O . HIS A 1 1063 ? -29.600 5.231 0.055 1.00 95.25 1063 HIS A O 1
ATOM 8271 N N . VAL A 1 1064 ? -29.435 3.349 -1.146 1.00 96.50 1064 VAL A N 1
ATOM 8272 C CA . VAL A 1 1064 ? -30.861 3.228 -1.510 1.00 96.50 1064 VAL A CA 1
ATOM 8273 C C . VAL A 1 1064 ? -31.356 1.778 -1.438 1.00 96.50 1064 VAL A C 1
ATOM 8275 O O . VAL A 1 1064 ? -30.557 0.852 -1.457 1.00 96.50 1064 VAL A O 1
ATOM 8278 N N . VAL A 1 1065 ? -32.679 1.573 -1.391 1.00 97.56 1065 VAL A N 1
ATOM 8279 C CA . VAL A 1 1065 ? -33.300 0.240 -1.559 1.00 97.56 1065 VAL A CA 1
ATOM 8280 C C . VAL A 1 1065 ? -33.503 -0.074 -3.042 1.00 97.56 1065 VAL A C 1
ATOM 8282 O O . VAL A 1 1065 ? -34.057 0.750 -3.778 1.00 97.56 1065 VAL A O 1
ATOM 8285 N N . ASP A 1 1066 ? -33.151 -1.288 -3.466 1.00 97.81 1066 ASP A N 1
ATOM 8286 C CA . ASP A 1 1066 ? -33.630 -1.849 -4.728 1.00 97.81 1066 ASP A CA 1
ATOM 8287 C C . ASP A 1 1066 ? -35.001 -2.507 -4.512 1.00 97.81 1066 ASP A C 1
ATOM 8289 O O . ASP A 1 1066 ? -35.138 -3.602 -3.955 1.00 97.81 1066 ASP A O 1
ATOM 8293 N N . VAL A 1 1067 ? -36.051 -1.785 -4.901 1.00 97.88 1067 VAL A N 1
ATOM 8294 C CA . VAL A 1 1067 ? -37.442 -2.182 -4.651 1.00 97.88 1067 VAL A CA 1
ATOM 8295 C C . VAL A 1 1067 ? -37.818 -3.439 -5.432 1.00 97.88 1067 VAL A C 1
ATOM 8297 O O . VAL A 1 1067 ? -38.545 -4.283 -4.907 1.00 97.88 1067 VAL A O 1
ATOM 8300 N N . GLU A 1 1068 ? -37.327 -3.587 -6.662 1.00 97.38 1068 GLU A N 1
ATOM 8301 C CA . GLU A 1 1068 ? -37.669 -4.726 -7.514 1.00 97.38 1068 GLU A CA 1
ATOM 8302 C C . GLU A 1 1068 ? -37.072 -6.016 -6.949 1.00 97.38 1068 GLU A C 1
ATOM 8304 O O . GLU A 1 1068 ? -37.792 -7.003 -6.773 1.00 97.38 1068 GLU A O 1
ATOM 8309 N N . ALA A 1 1069 ? -35.795 -5.975 -6.559 1.00 97.31 1069 ALA A N 1
ATOM 8310 C CA . ALA A 1 1069 ? -35.120 -7.104 -5.926 1.00 97.31 1069 ALA A CA 1
ATOM 8311 C C . ALA A 1 1069 ? -35.756 -7.485 -4.578 1.00 97.31 1069 ALA A C 1
ATOM 8313 O O . ALA A 1 1069 ? -36.011 -8.666 -4.329 1.00 97.31 1069 ALA A O 1
ATOM 8314 N N . THR A 1 1070 ? -36.092 -6.487 -3.749 1.00 97.94 1070 THR A N 1
ATOM 8315 C CA . THR A 1 1070 ? -36.801 -6.679 -2.467 1.00 97.94 1070 THR A CA 1
ATOM 8316 C C . THR A 1 1070 ? -38.128 -7.410 -2.676 1.00 97.94 1070 THR A C 1
ATOM 8318 O O . THR A 1 1070 ? -38.448 -8.377 -1.982 1.00 97.94 1070 THR A O 1
ATOM 8321 N N . LEU A 1 1071 ? -38.916 -6.951 -3.651 1.00 97.44 1071 LEU A N 1
ATOM 8322 C CA . LEU A 1 1071 ? -40.241 -7.485 -3.933 1.00 97.44 1071 LEU A CA 1
ATOM 8323 C C . LEU A 1 1071 ? -40.176 -8.901 -4.515 1.00 97.44 1071 LEU A C 1
ATOM 8325 O O . LEU A 1 1071 ? -40.959 -9.765 -4.117 1.00 97.44 1071 LEU A O 1
ATOM 8329 N N . ALA A 1 1072 ? -39.247 -9.147 -5.442 1.00 97.31 1072 ALA A N 1
ATOM 8330 C CA . ALA A 1 1072 ? -39.023 -10.465 -6.025 1.00 97.31 1072 ALA A CA 1
ATOM 8331 C C . ALA A 1 1072 ? -38.629 -11.492 -4.952 1.00 97.31 1072 ALA A C 1
ATOM 8333 O O . ALA A 1 1072 ? -39.197 -12.586 -4.908 1.00 97.31 1072 ALA A O 1
ATOM 8334 N N . PHE A 1 1073 ? -37.722 -11.115 -4.047 1.00 97.88 1073 PHE A N 1
ATOM 8335 C CA . PHE A 1 1073 ? -37.277 -11.955 -2.939 1.00 97.88 1073 PHE A CA 1
ATOM 8336 C C . PHE A 1 1073 ? -38.415 -12.293 -1.970 1.00 97.88 1073 PHE A C 1
ATOM 8338 O O . PHE A 1 1073 ? -38.707 -13.465 -1.735 1.00 97.88 1073 PHE A O 1
ATOM 8345 N N . LEU A 1 1074 ? -39.130 -11.288 -1.456 1.00 97.44 1074 LEU A N 1
ATOM 8346 C CA . LEU A 1 1074 ? -40.195 -11.522 -0.474 1.00 97.44 1074 LEU A CA 1
ATOM 8347 C C . LEU A 1 1074 ? -41.379 -12.299 -1.065 1.00 97.44 1074 LEU A C 1
ATOM 8349 O O . LEU A 1 1074 ? -41.973 -13.125 -0.373 1.00 97.44 1074 LEU A O 1
ATOM 8353 N N . ARG A 1 1075 ? -41.705 -12.109 -2.351 1.00 95.69 1075 ARG A N 1
ATOM 8354 C CA . ARG A 1 1075 ? -42.711 -12.938 -3.041 1.00 95.69 1075 ARG A CA 1
ATOM 8355 C C . ARG A 1 1075 ? -42.283 -14.394 -3.152 1.00 95.69 1075 ARG A C 1
ATOM 8357 O O . ARG A 1 1075 ? -43.123 -15.273 -2.973 1.00 95.69 1075 ARG A O 1
ATOM 8364 N N . ARG A 1 1076 ? -41.007 -14.646 -3.446 1.00 95.00 1076 ARG A N 1
ATOM 8365 C CA . ARG A 1 1076 ? -40.454 -16.000 -3.551 1.00 95.00 1076 ARG A CA 1
ATOM 8366 C C . ARG A 1 1076 ? -40.519 -16.735 -2.213 1.00 95.00 1076 ARG A C 1
ATOM 8368 O O . ARG A 1 1076 ? -40.942 -17.885 -2.187 1.00 95.00 1076 ARG A O 1
ATOM 8375 N N . GLU A 1 1077 ? -40.143 -16.067 -1.124 1.00 95.75 1077 GLU A N 1
ATOM 8376 C CA . GLU A 1 1077 ? -39.983 -16.712 0.186 1.00 95.75 1077 GLU A CA 1
ATOM 8377 C C . GLU A 1 1077 ? -41.274 -16.754 1.019 1.00 95.75 1077 GLU A C 1
ATOM 8379 O O . GLU A 1 1077 ? -41.516 -17.735 1.718 1.00 95.75 1077 GLU A O 1
ATOM 8384 N N . LEU A 1 1078 ? -42.128 -15.725 0.941 1.00 94.81 1078 LEU A N 1
ATOM 8385 C CA . LEU A 1 1078 ? -43.366 -15.637 1.735 1.00 94.81 1078 LEU A CA 1
ATOM 8386 C C . LEU A 1 1078 ? -44.635 -15.931 0.920 1.00 94.81 1078 LEU A C 1
ATOM 8388 O O . LEU A 1 1078 ? -45.690 -16.181 1.500 1.00 94.81 1078 LEU A O 1
ATOM 8392 N N . GLY A 1 1079 ? -44.560 -15.907 -0.413 1.00 81.75 1079 GLY A N 1
ATOM 8393 C CA . GLY A 1 1079 ? -45.682 -16.170 -1.316 1.00 81.75 1079 GLY A CA 1
ATOM 8394 C C . GLY A 1 1079 ? -46.762 -15.080 -1.325 1.00 81.75 1079 GLY A C 1
ATOM 8395 O O . GLY A 1 1079 ? -47.306 -14.702 -0.294 1.00 81.75 1079 GLY A O 1
ATOM 8396 N N . THR A 1 1080 ? -47.178 -14.642 -2.510 1.00 64.75 1080 THR A N 1
ATOM 8397 C CA . THR A 1 1080 ? -48.392 -13.831 -2.726 1.00 64.75 1080 THR A CA 1
ATOM 8398 C C . THR A 1 1080 ? -49.297 -14.601 -3.678 1.00 64.75 1080 THR A C 1
ATOM 8400 O O . THR A 1 1080 ? -48.797 -15.126 -4.670 1.00 64.75 1080 THR A O 1
ATOM 8403 N N . ALA A 1 1081 ? -50.593 -14.742 -3.387 1.00 41.88 1081 ALA A N 1
ATOM 8404 C CA . ALA A 1 1081 ? -51.496 -15.543 -4.217 1.00 41.88 1081 ALA A CA 1
ATOM 8405 C C . ALA A 1 1081 ? -51.423 -15.125 -5.704 1.00 41.88 1081 ALA A C 1
ATOM 8407 O O . ALA A 1 1081 ? -51.645 -13.962 -6.031 1.00 41.88 1081 ALA A O 1
ATOM 8408 N N . GLY A 1 1082 ? -51.089 -16.088 -6.573 1.00 39.41 1082 GLY A N 1
ATOM 8409 C CA . GLY A 1 1082 ? -50.965 -15.924 -8.025 1.00 39.41 1082 GLY A CA 1
ATOM 8410 C C . GLY A 1 1082 ? -49.867 -16.808 -8.631 1.00 39.41 1082 GLY A C 1
ATOM 8411 O O . GLY A 1 1082 ? -48.791 -16.311 -8.950 1.00 39.41 1082 GLY A O 1
ATOM 8412 N N . ARG A 1 1083 ? -50.139 -18.115 -8.763 1.00 31.77 1083 ARG A N 1
ATOM 8413 C CA . ARG A 1 1083 ? -49.555 -18.928 -9.845 1.00 31.77 1083 ARG A CA 1
ATOM 8414 C C . ARG A 1 1083 ? -50.293 -18.632 -11.141 1.00 31.77 1083 ARG A C 1
ATOM 8416 O O . ARG A 1 1083 ? -51.516 -18.383 -11.039 1.00 31.77 1083 ARG A O 1
#

Sequence (1083 aa):
MSRRRVDARTTFFALGCAGALLPALLSAQADPEVDPGTRIELESGLLWLPPGFARETQPYALQIHFHGGPKLAVEGFAKAERGPHEVLLALHRDGFSKVYEQWLADEGWLEVTLARVDAEVAKIAPRERAAQISLSAFSAGYAAVRCLLRREADRARIRSVELADALHAGYDEQKHPLAEQMAPFVAFAKDAAAGKGRFLLTHSAIVPPGYASVAECADALIEALGQRRVPDEAEEGDGLRRLSRATQGGFEVLGYAGDQAADHVRHFRRLWRPRPAALPSPTPDEVLAANAALVARCTRLARRHAHAWLAHADPKSGLLPRTLRGDAYWNARDCAADNLPFLALTGEILGDVHLRRSALFLLAQEQKLTSRVGALPDDFDFATQRFRRKDPVRAELVFGAAEYAKDGLAPWFEWAGPGPWLERMQALVRGVWDGVETGLPSEDVEVLGDLLQVCARLHWWTGDERYAEWTLRLADAFLVGERDLLHGEKLALRDHGCEVIGGLAEAYVLAAHRDPARREAYRPRLHALLDRILEAGRDERGLLFDAFEPRSGARIGTGWSDGYGYVYDAFLCVAELDGVARYREAVAHVLAHLGDVSCAKTPGFGGADGHADAIESALNLLARVPEPRAAAWIEREMGELCALQREDGVIEGWYGDGNSARTALMVALWKTQGVAPEPWPEDLTSAAVRAEDGSLILELRSTWAWRGVLRFDRPRHRDVQHLPFDLARINQFPEWFTAERHLRYAVRGMDEGGGERELSGAALWRLPLALKPGETRRLQVREVGRTALRAAAYRASDAAGARAWQEDVRAEMRALLRLPGSADSFARQELSIETHEGYVLRELEVQSTPMRRMKVLLTTPSTGEAPFPAVVCIHGHGGNRRSPYDARTVYRGFADALARAGFVTIAVDVGQHEIYAAGGTLLGERLHDLVRCVDYLAEQENVDARRIGCAGLSLGGEMAMWLGALDERVEATVSSGFLTTMDQLEQGHCLCWKLEGLRERVDFADLYALTAPRALQCQNGLAEPPQDFCVPLAREALAEIRQTYADLGARERCELHVHDGGHVVDVEATLAFLRRELGTAGR